Protein 7RD7 (pdb70)

B-factor: mean 58.17, std 23.14, range [22.46, 115.69]

Solvent-accessible surface area: 39918 Å² total; per-residue (Å²): 149,11,99,6,88,3,75,56,54,68,81,19,57,201,64,182,60,39,49,8,81,90,96,38,20,82,24,71,105,116,57,38,72,73,58,0,69,159,27,24,37,111,37,59,10,1,74,26,6,34,81,4,8,107,15,8,84,81,123,53,21,106,18,28,105,96,80,20,14,70,88,23,22,50,96,2,58,88,18,9,55,48,27,18,37,98,16,8,97,69,39,121,133,73,10,121,94,47,5,71,97,110,10,66,1,30,60,111,122,160,44,1,29,6,98,48,2,44,1,0,9,10,0,68,3,77,86,50,67,49,0,9,1,1,0,0,0,6,34,3,43,49,125,72,2,36,1,17,0,54,4,10,5,4,12,3,6,16,40,54,52,77,14,50,5,2,109,67,5,26,123,66,142,66,56,7,30,0,24,3,26,54,33,65,98,29,20,106,78,6,105,14,86,0,37,64,112,143,110,49,77,22,116,6,48,47,66,10,0,0,2,7,23,0,4,3,10,5,12,39,64,0,17,0,0,0,0,1,2,2,160,16,7,0,10,37,57,1,42,55,113,39,148,65,37,48,0,28,0,13,74,25,0,17,29,0,9,112,40,5,22,63,37,1,82,62,29,0,72,110,1,4,52,105,31,50,114,89,96,137,50,120,111,42,17,19,69,41,14,22,10,2,0,0,12,3,2,7,22,8,0,16,26,0,6,9,59,0,20,43,46,2,10,104,56,2,66,122,24,187,69,1,70,116,2,41,16,26,24,12,37,0,0,0,3,0,0,25,3,16,14,0,0,1,3,0,3,1,0,1,1,73,37,69,21,86,6,78,52,1,14,0,22,88,70,52,26,46,68,132,82,40,96,79,0,30,53,62,1,99,74,32,108,218,92,41,29,110,61,0,51,28,0,0,22,0,3,0,2,1,1,64,0,30,9,34,102,109,150,97,134,34,29,16,12,0,44,37,21,14,8,11,5,1,0,108,19,0,70,66,5,28,0,16,0,40,109,27,50,86,149,52,86,20,1,24,0,60,14,100,51,104,60,2,38,8,42,15,24,75,56,43,110,112,75,101,112,28,81,54,4,2,1,2,0,37,9,73,76,119,80,44,21,36,4,2,3,6,0,27,25,100,34,0,28,165,48,1,83,111,44,137,36,2,109,120,21,8,25,67,5,42,172,112,3,11,52,18,19,0,1,0,40,49,100,22,76,110,110,52,24,98,87,33,91,180,168,186,63,136,96,30,16,101,84,8,50,10,0,0,0,0,0,0,31,9,71,30,26,124,61,2,80,49,4,1,92,28,0,72,83,3,31,2,68,1,8,0,2,0,7,0,75,34,99,3,0,76,20,0,0,41,32,0,80,2,10,51,202,69,51,160,32,89,62,36,110,85,155,69,1,10,1,0,19,0,86,0,4,20,55,42,18,148,115,134,65,107,105,21,8,79,95,1,24,144,33,54,0,3,0,1,0,117,6,54,2,55,32,0,4,61,3,0,62,15,0,90,152,54,47,46,70,29,0,0,0,0,0,8,0,2,3,0,11,0,0,2,27,21,3,9,0,0,0,0,4,17,65,77,84,9,94,38,0,0,34,22,6,12,0,2,0,36,44,0,18,16,0,3,12,0,0,5,22,11,0,2,2,2,3,37,15,1,5,36,0,0,34,4,0,0,5,4,0,4,0,4,1,12,0,1,5,14,6,8,70,56,11,92,118,47,0,7,26,4,3,86,14,42,6,21,29,0,0,20,50,43,4,4,92,30,1,4,45,2,2,0,52,7,45,39,39,89,34,84,48,2,81,111,73,6,74,19,10,103,95,11,54,127,12,151,38,7,36,124,161,25,0,90,79,20,9,110,45,0,77,75,0,0,32,17,0,0,77,72,0,22,78,106,12,71,53,120,113,115,47,54,57,53,0,3,0,3,0,0,14,0,0,0,30,0,9,13,50,8,4,39,43,32,21,112,61,104,57,154,69,0,74,94,31,19,86,56,8,60,90,81,13,101,80,6,31,70,178,102,8,69,192,66,11,85,28,164,31,104,40,132,120,10,126,52,3,17,111,55,0,17,87,64,0,37,110,52,20,124,47,53,47,13,104,127,148,204,129,110,99,124,94

Foldseek 3Di:
DFKAWQPPCPVFQVDDADFQQAAQADDDPVCLPVVLVVVQCPFDLLVVLVVLLVVVVPVQLDLFDNCFSVVLVVVLVVLSSVVSVVLRVVLVVVRVVQQADWWAFPVVRGTGGLRSDTFNTKTFAFAQAWDRFKWFFQEAQDPQFWWWKAPCFQFNALFTAIAGHDVVRHVDPDIKMKAWDQADLDSQWTWIWIADPPGDIDTDISRGIDGHGIGIHGGGTTIIGGHHHHCSTSLNVLADDFDDFAEPVNVLLSVLVVVVLVVQLVLLLVLLVLLPVDPVCSVSSSSSLSSVLPNQQSSLLSVLLSVLLVVLQVVVQPDPVFDPKHFSASNYLQLLLFFQAEAEAPRQFWFPSDKAQAKWWFPNDIDGVPPLQVLLVLCVVPCVVVSVLSNVVLVLLQPQDQWAWDDDVDDIDIGDRGCLSVNSQVSSVVSFWHWDHDDSVFFKTWIDGPDDIWMKGWDDWDDDDPVQQKTWTWIAGDPPGWTKIKMKGQCVRCVVQEAPDDCRVVVSVVLLLQLFRKIWMWMDTDDDPLVVVVVVDDCPSVGHYTHTSTMTTMDGHTWDCQLLLVVLCVVLNYQYEYAGLYDQSSQSSSCSNSPVPPPPLVEDEDDPCVEYEYEANVLVVCCVPVQPVVVVVHVPHRYYYYYSHALVSLLSVQVSVCPVPVGFYEYEEAHSRPLSNQSSGSFHEYEDDDSGHVSNSNGSMYGHHNSVSLCSNLPSNSLSNLLSLVLSLLSVLLSLLLSLLLSLVCSVPVDHSSVQDHHPLVSCSSPPQASQLSVVSSPADQDDSVCSSVDSNVSVVPNPPVRSDPVVSVVSNVLSNQLSNLLNVLLCVVQVDDPVSSLQSSLSSSVLSSVLSLVVSVLPGNDDDPSNVVSSVVSVVCVVVCPVPVHVPHSDDDPPDPVSVVSSVVSNCSSCVVVNVVVVVVCVVDPDD

Sequence (929 aa):
EREIHPDTTPVYDRNRYVSNELSNAKYNAVTFVPTLLYEQFKFFYNLYFLVVALSQAVPALRIGYLSSYIVPLAFVLTVTMAKEAIDDIQRRRRDRESNNELYHVITRNRSIPSKDLKVGDLIKVHKGDRIPADLVLLQSSEPSGESFIKTDQLDGETDWKLRVACPLTQNLINRISITASAPEKSIHKFLGKVTYKDSTSNPLSVDNTLWANTVLASSGFCIACVVYTGRDTRQAMNTTTAKVKTGLLELEINSISKILCACVFALSILLVAFAGFHNDDWYIDILRYLILFSTIIPVSLRVNLDLAKSVYAHQIEHDKTIPETIVRTSTIPEDLGRIEYLLSDKTGTLTQNDMQLKKIHLGTVSYTSETLDIVSDYVQSLVKDMSFRVRDMILTLAICHNVTPTFEDDELTYQAASPDEIAIVKFTESVGLSLFKRDRHSISLLHEHSGKTLNYEILQVFPFNSDSKRMGIIVRDEQLDEYWFMQKGADTVMSKIVESNDWLEEETGNMAREGLRTLVIGRKKLNKKIYEQFQKEITKYLEHDLELLGLTGVEDKLQKDVKSSIELLRNAGIKIWMLTGDKVETARCVSISAKLISRGQYVHTITKVACLLIDGESLGMFLKHYEQEFFDVVVHLPTVIACRCTPQQKADVALVIRKMTGKRVCCIGDGGNDVSMIQCADVGVGIVGKEGKQASLAADFSITQFCHLTELLLWHGRNSYKRSAKLAQFVMHRGLIIAICQAVYSICSLFEPIALYQGWLMVGYATCYTMAPVFSLTLDHDIEESLTKIYPELYKELTEGKSLSYKTFFVWVLLSLFQGSVIQLFSQAFTSLLDTDFTRMVAISFTALVVNELIMVALEIYTWNKTMLVTEIATLLFYIVSVPFLGDYFDLGYMTTVNYYAGLLVILLISIFPVWTAKAIYRRLHPPS

Structure (mmCIF, N/CA/C/O backbone):
data_7RD7
#
_entry.id   7RD7
#
_cell.length_a   1.00
_cell.length_b   1.00
_cell.length_c   1.00
_cell.angle_alpha   90.00
_cell.angle_beta   90.00
_cell.angle_gamma   90.00
#
_symmetry.space_group_name_H-M   'P 1'
#
loop_
_entity.id
_entity.type
_entity.pdbx_description
1 polymer 'Probable phospholipid-transporting ATPase NEO1'
2 non-polymer 'TETRAFLUOROALUMINATE ION'
3 non-polymer 'MAGNESIUM ION'
#
loop_
_atom_site.group_PDB
_atom_site.id
_atom_site.type_symbol
_atom_site.label_atom_id
_atom_site.label_alt_id
_atom_site.label_comp_id
_atom_site.label_asym_id
_atom_site.label_entity_id
_atom_site.label_seq_id
_atom_site.pdbx_PDB_ins_code
_atom_site.Cartn_x
_atom_site.Cartn_y
_atom_site.Cartn_z
_atom_site.occupancy
_atom_site.B_iso_or_equiv
_atom_site.auth_seq_id
_atom_site.auth_comp_id
_atom_site.auth_asym_id
_atom_site.auth_atom_id
_atom_site.pdbx_PDB_model_num
ATOM 1 N N . GLU A 1 154 ? 91.906 129.440 67.649 1.00 85.53 154 GLU A N 1
ATOM 2 C CA . GLU A 1 154 ? 91.997 130.572 66.736 1.00 85.53 154 GLU A CA 1
ATOM 3 C C . GLU A 1 154 ? 92.912 131.653 67.301 1.00 85.53 154 GLU A C 1
ATOM 4 O O . GLU A 1 154 ? 92.826 131.997 68.479 1.00 85.53 154 GLU A O 1
ATOM 10 N N . ARG A 1 155 ? 93.786 132.184 66.450 1.00 78.29 155 ARG A N 1
ATOM 11 C CA . ARG A 1 155 ? 94.725 133.228 66.853 1.00 78.29 155 ARG A CA 1
ATOM 12 C C . ARG A 1 155 ? 95.195 133.940 65.596 1.00 78.29 155 ARG A C 1
ATOM 13 O O . ARG A 1 155 ? 95.834 133.317 64.743 1.00 78.29 155 ARG A O 1
ATOM 21 N N . GLU A 1 156 ? 94.878 135.228 65.477 1.00 85.82 156 GLU A N 1
ATOM 22 C CA . GLU A 1 156 ? 95.179 136.019 64.288 1.00 85.82 156 GLU A CA 1
ATOM 23 C C . GLU A 1 156 ? 96.336 136.961 64.592 1.00 85.82 156 GLU A C 1
ATOM 24 O O . GLU A 1 156 ? 96.316 137.669 65.605 1.00 85.82 156 GLU A O 1
ATOM 30 N N . ILE A 1 157 ? 97.333 136.973 63.711 1.00 84.34 157 ILE A N 1
ATOM 31 C CA . ILE A 1 157 ? 98.591 137.672 63.930 1.00 84.34 157 ILE A CA 1
ATOM 32 C C . ILE A 1 157 ? 98.917 138.492 62.689 1.00 84.34 157 ILE A C 1
ATOM 33 O O . ILE A 1 157 ? 99.020 137.938 61.585 1.00 84.34 157 ILE A O 1
ATOM 38 N N . HIS A 1 158 ? 99.071 139.804 62.870 1.00 90.25 158 HIS A N 1
ATOM 39 C CA . HIS A 1 158 ? 99.636 140.671 61.844 1.00 90.25 158 HIS A CA 1
ATOM 40 C C . HIS A 1 158 ? 101.041 141.081 62.264 1.00 90.25 158 HIS A C 1
ATOM 41 O O . HIS A 1 158 ? 101.205 141.645 63.354 1.00 90.25 158 HIS A O 1
ATOM 48 N N . PRO A 1 159 ? 102.070 140.794 61.465 1.00 87.83 159 PRO A N 1
ATOM 49 C CA . PRO A 1 159 ? 103.442 141.109 61.882 1.00 87.83 159 PRO A CA 1
ATOM 50 C C . PRO A 1 159 ? 103.715 142.579 62.160 1.00 87.83 159 PRO A C 1
ATOM 51 O O . PRO A 1 159 ? 104.638 142.879 62.925 1.00 87.83 159 PRO A O 1
ATOM 55 N N . ASP A 1 160 ? 102.957 143.504 61.567 1.00 92.53 160 ASP A N 1
ATOM 56 C CA . ASP A 1 160 ? 103.280 144.921 61.658 1.00 92.53 160 ASP A CA 1
ATOM 57 C C . ASP A 1 160 ? 102.536 145.669 62.755 1.00 92.53 160 ASP A C 1
ATOM 58 O O . ASP A 1 160 ? 103.084 146.635 63.295 1.00 92.53 160 ASP A O 1
ATOM 63 N N . THR A 1 161 ? 101.321 145.252 63.105 1.00 90.37 161 THR A N 1
ATOM 64 C CA . THR A 1 161 ? 100.506 145.969 64.085 1.00 90.37 161 THR A CA 1
ATOM 65 C C . THR A 1 161 ? 101.067 145.712 65.481 1.00 90.37 161 THR A C 1
ATOM 66 O O . THR A 1 161 ? 100.565 144.890 66.248 1.00 90.37 161 THR A O 1
ATOM 70 N N . THR A 1 162 ? 102.130 146.450 65.810 1.00 89.65 162 THR A N 1
ATOM 71 C CA . THR A 1 162 ? 102.827 146.263 67.084 1.00 89.65 162 THR A CA 1
ATOM 72 C C . THR A 1 162 ? 101.969 146.519 68.324 1.00 89.65 162 THR A C 1
ATOM 73 O O . THR A 1 162 ? 102.009 145.683 69.245 1.00 89.65 162 THR A O 1
ATOM 77 N N . PRO A 1 163 ? 101.204 147.622 68.441 1.00 86.32 163 PRO A N 1
ATOM 78 C CA . PRO A 1 163 ? 100.503 147.870 69.719 1.00 86.32 163 PRO A CA 1
ATOM 79 C C . PRO A 1 163 ? 99.504 146.796 70.122 1.00 86.32 163 PRO A C 1
ATOM 80 O O . PRO A 1 163 ? 99.400 146.479 71.316 1.00 86.32 163 PRO A O 1
ATOM 84 N N . VAL A 1 164 ? 98.787 146.207 69.159 1.00 85.79 164 VAL A N 1
ATOM 85 C CA . VAL A 1 164 ? 97.643 145.357 69.493 1.00 85.79 164 VAL A CA 1
ATOM 86 C C . VAL A 1 164 ? 98.096 144.085 70.205 1.00 85.79 164 VAL A C 1
ATOM 87 O O . VAL A 1 164 ? 97.399 143.576 71.091 1.00 85.79 164 VAL A O 1
ATOM 91 N N . TYR A 1 165 ? 99.269 143.556 69.850 1.00 82.14 165 TYR A N 1
ATOM 92 C CA . TYR A 1 165 ? 99.775 142.417 70.605 1.00 82.14 165 TYR A CA 1
ATOM 93 C C . TYR A 1 165 ? 100.733 142.833 71.712 1.00 82.14 165 TYR A C 1
ATOM 94 O O . TYR A 1 165 ? 100.828 142.135 72.728 1.00 82.14 165 TYR A O 1
ATOM 103 N N . ASP A 1 166 ? 101.454 143.944 71.545 1.00 81.44 166 ASP A N 1
ATOM 104 C CA . ASP A 1 166 ? 102.449 144.310 72.547 1.00 81.44 166 ASP A CA 1
ATOM 105 C C . ASP A 1 166 ? 101.785 144.746 73.847 1.00 81.44 166 ASP A C 1
ATOM 106 O O . ASP A 1 166 ? 102.227 144.365 74.937 1.00 81.44 166 ASP A O 1
ATOM 111 N N . ARG A 1 167 ? 100.715 145.538 73.754 1.00 86.78 167 ARG A N 1
ATOM 112 C CA . ARG A 1 167 ? 100.084 146.052 74.966 1.00 86.78 167 ARG A CA 1
ATOM 113 C C . ARG A 1 167 ? 99.275 144.977 75.681 1.00 86.78 167 ARG A C 1
ATOM 114 O O . ARG A 1 167 ? 99.322 144.877 76.913 1.00 86.78 167 ARG A O 1
ATOM 122 N N . ASN A 1 168 ? 98.536 144.163 74.935 1.00 84.94 168 ASN A N 1
ATOM 123 C CA . ASN A 1 168 ? 97.616 143.212 75.548 1.00 84.94 168 ASN A CA 1
ATOM 124 C C . ASN A 1 168 ? 97.340 142.082 74.557 1.00 84.94 168 ASN A C 1
ATOM 125 O O . ASN A 1 168 ? 98.095 141.885 73.599 1.00 84.94 168 ASN A O 1
ATOM 127 N N . ARG A 1 169 ? 96.277 141.323 74.823 1.00 80.62 169 ARG A N 1
ATOM 128 C CA . ARG A 1 169 ? 95.665 140.265 74.026 1.00 80.62 169 ARG A CA 1
ATOM 129 C C . ARG A 1 169 ? 96.463 138.958 74.059 1.00 80.62 169 ARG A C 1
ATOM 130 O O . ARG A 1 169 ? 95.906 137.917 73.710 1.00 80.62 169 ARG A O 1
ATOM 138 N N . TYR A 1 170 ? 97.696 138.941 74.562 1.00 78.08 170 TYR A N 1
ATOM 139 C CA . TYR A 1 170 ? 98.466 137.703 74.534 1.00 78.08 170 TYR A CA 1
ATOM 140 C C . TYR A 1 170 ? 99.456 137.688 75.687 1.00 78.08 170 TYR A C 1
ATOM 141 O O . TYR A 1 170 ? 99.822 138.730 76.236 1.00 78.08 170 TYR A O 1
ATOM 150 N N . VAL A 1 171 ? 99.886 136.475 76.039 1.00 75.16 171 VAL A N 1
ATOM 151 C CA . VAL A 1 171 ? 100.793 136.284 77.162 1.00 75.16 171 VAL A CA 1
ATOM 152 C C . VAL A 1 171 ? 102.188 136.785 76.799 1.00 75.16 171 VAL A C 1
ATOM 153 O O . VAL A 1 171 ? 102.647 136.674 75.658 1.00 75.16 171 VAL A O 1
ATOM 157 N N . SER A 1 172 ? 102.863 137.364 77.785 1.00 73.04 172 SER A N 1
ATOM 158 C CA . SER A 1 172 ? 104.249 137.771 77.626 1.00 73.04 172 SER A CA 1
ATOM 159 C C . SER A 1 172 ? 105.154 136.548 77.619 1.00 73.04 172 SER A C 1
ATOM 160 O O . SER A 1 172 ? 104.804 135.490 78.146 1.00 73.04 172 SER A O 1
ATOM 163 N N . ASN A 1 173 ? 106.333 136.706 77.025 1.00 72.09 173 ASN A N 1
ATOM 164 C CA . ASN A 1 173 ? 107.305 135.623 76.930 1.00 72.09 173 ASN A CA 1
ATOM 165 C C . ASN A 1 173 ? 108.046 135.370 78.234 1.00 72.09 173 ASN A C 1
ATOM 166 O O . ASN A 1 173 ? 108.928 134.505 78.269 1.00 72.09 173 ASN A O 1
ATOM 171 N N . GLU A 1 174 ? 107.725 136.099 79.297 1.00 73.74 174 GLU A N 1
ATOM 172 C CA . GLU A 1 174 ? 108.382 135.908 80.580 1.00 73.74 174 GLU A CA 1
ATOM 173 C C . GLU A 1 174 ? 107.905 134.608 81.210 1.00 73.74 174 GLU A C 1
ATOM 174 O O . GLU A 1 174 ? 106.709 134.430 81.457 1.00 73.74 174 GLU A O 1
ATOM 180 N N . LEU A 1 175 ? 108.844 133.703 81.458 1.00 70.53 175 LEU A N 1
ATOM 181 C CA . LEU A 1 175 ? 108.575 132.444 82.134 1.00 70.53 175 LEU A CA 1
ATOM 182 C C . LEU A 1 175 ? 108.920 132.613 83.604 1.00 70.53 175 LEU A C 1
ATOM 183 O O . LEU A 1 175 ? 109.830 133.376 83.944 1.00 70.53 175 LEU A O 1
ATOM 188 N N . SER A 1 176 ? 108.177 131.934 84.472 1.00 62.40 176 SER A N 1
ATOM 189 C CA . SER A 1 176 ? 108.352 132.054 85.913 1.00 62.40 176 SER A CA 1
ATOM 190 C C . SER A 1 176 ? 108.592 130.683 86.527 1.00 62.40 176 SER A C 1
ATOM 191 O O . SER A 1 176 ? 107.809 129.753 86.310 1.00 62.40 176 SER A O 1
ATOM 194 N N . ASN A 1 177 ? 109.677 130.565 87.291 1.00 57.23 177 ASN A N 1
ATOM 195 C CA . ASN A 1 177 ? 109.930 129.377 88.093 1.00 57.23 177 ASN A CA 1
ATOM 196 C C . ASN A 1 177 ? 109.601 129.574 89.565 1.00 57.23 177 ASN A C 1
ATOM 197 O O . ASN A 1 177 ? 109.443 128.583 90.286 1.00 57.23 177 ASN A O 1
ATOM 202 N N . ALA A 1 178 ? 109.496 130.820 90.021 1.00 58.86 178 ALA A N 1
ATOM 203 C CA . ALA A 1 178 ? 109.202 131.098 91.418 1.00 58.86 178 ALA A CA 1
ATOM 204 C C . ALA A 1 178 ? 107.776 130.691 91.766 1.00 58.86 178 ALA A C 1
ATOM 205 O O . ALA A 1 178 ? 106.861 130.773 90.942 1.00 58.86 178 ALA A O 1
ATOM 207 N N . LYS A 1 179 ? 107.595 130.249 93.008 1.00 58.80 179 LYS A N 1
ATOM 208 C CA . LYS A 1 179 ? 106.314 129.745 93.486 1.00 58.80 179 LYS A CA 1
ATOM 209 C C . LYS A 1 179 ? 105.459 130.812 94.152 1.00 58.80 179 LYS A C 1
ATOM 210 O O . LYS A 1 179 ? 104.261 130.904 93.866 1.00 58.80 179 LYS A O 1
ATOM 216 N N . TYR A 1 180 ? 106.040 131.622 95.030 1.00 60.63 180 TYR A N 1
ATOM 217 C CA . TYR A 1 180 ? 105.292 132.590 95.814 1.00 60.63 180 TYR A CA 1
ATOM 218 C C . TYR A 1 180 ? 105.580 134.006 95.333 1.00 60.63 180 TYR A C 1
ATOM 219 O O . TYR A 1 180 ? 106.735 134.390 95.130 1.00 60.63 180 TYR A O 1
ATOM 228 N N . ASN A 1 181 ? 104.511 134.784 95.161 1.00 62.29 181 ASN A N 1
ATOM 229 C CA . ASN A 1 181 ? 104.641 136.199 94.835 1.00 62.29 181 ASN A CA 1
ATOM 230 C C . ASN A 1 181 ? 104.529 137.021 96.110 1.00 62.29 181 ASN A C 1
ATOM 231 O O . ASN A 1 181 ? 104.381 136.458 97.196 1.00 62.29 181 ASN A O 1
ATOM 236 N N . ALA A 1 182 ? 104.591 138.348 95.993 1.00 62.35 182 ALA A N 1
ATOM 237 C CA . ALA A 1 182 ? 104.569 139.193 97.185 1.00 62.35 182 ALA A CA 1
ATOM 238 C C . ALA A 1 182 ? 103.205 139.175 97.864 1.00 62.35 182 ALA A C 1
ATOM 239 O O . ALA A 1 182 ? 103.120 139.235 99.096 1.00 62.35 182 ALA A O 1
ATOM 241 N N . VAL A 1 183 ? 102.127 139.099 97.080 1.00 62.60 183 VAL A N 1
ATOM 242 C CA . VAL A 1 183 ? 100.785 139.192 97.648 1.00 62.60 183 VAL A CA 1
ATOM 243 C C . VAL A 1 183 ? 100.446 137.947 98.463 1.00 62.60 183 VAL A C 1
ATOM 244 O O . VAL A 1 183 ? 99.804 138.037 99.516 1.00 62.60 183 VAL A O 1
ATOM 248 N N . THR A 1 184 ? 100.880 136.772 98.010 1.00 60.98 184 THR A N 1
ATOM 249 C CA . THR A 1 184 ? 100.533 135.506 98.649 1.00 60.98 184 THR A CA 1
ATOM 250 C C . THR A 1 184 ? 101.790 134.743 99.045 1.00 60.98 184 THR A C 1
ATOM 251 O O . THR A 1 184 ? 101.917 133.538 98.820 1.00 60.98 184 THR A O 1
ATOM 255 N N . PHE A 1 185 ? 102.746 135.447 99.648 1.00 56.35 185 PHE A N 1
ATOM 256 C CA . PHE A 1 185 ? 103.917 134.781 100.201 1.00 56.35 185 PHE A CA 1
ATOM 257 C C . PHE A 1 185 ? 103.670 134.318 101.630 1.00 56.35 185 PHE A C 1
ATOM 258 O O . PHE A 1 185 ? 104.102 133.228 102.012 1.00 56.35 185 PHE A O 1
ATOM 266 N N . VAL A 1 186 ? 102.991 135.131 102.433 1.00 54.82 186 VAL A N 1
ATOM 267 C CA . VAL A 1 186 ? 102.732 134.754 103.821 1.00 54.82 186 VAL A CA 1
ATOM 268 C C . VAL A 1 186 ? 101.548 133.790 103.953 1.00 54.82 186 VAL A C 1
ATOM 269 O O . VAL A 1 186 ? 101.684 132.811 104.705 1.00 54.82 186 VAL A O 1
ATOM 273 N N . PRO A 1 187 ? 100.399 133.948 103.259 1.00 54.58 187 PRO A N 1
ATOM 274 C CA . PRO A 1 187 ? 99.289 133.027 103.554 1.00 54.58 187 PRO A CA 1
ATOM 275 C C . PRO A 1 187 ? 99.557 131.616 103.072 1.00 54.58 187 PRO A C 1
ATOM 276 O O . PRO A 1 187 ? 99.291 130.656 103.799 1.00 54.58 187 PRO A O 1
ATOM 280 N N . THR A 1 188 ? 100.087 131.470 101.856 1.00 54.87 188 THR A N 1
ATOM 281 C CA . THR A 1 188 ? 100.343 130.144 101.302 1.00 54.87 188 THR A CA 1
ATOM 282 C C . THR A 1 188 ? 101.389 129.398 102.120 1.00 54.87 188 THR A C 1
ATOM 283 O O . THR A 1 188 ? 101.211 128.219 102.448 1.00 54.87 188 THR A O 1
ATOM 287 N N . LEU A 1 189 ? 102.486 130.076 102.465 1.00 51.68 189 LEU A N 1
ATOM 288 C CA . LEU A 1 189 ? 103.544 129.433 103.236 1.00 51.68 189 LEU A CA 1
ATOM 289 C C . LEU A 1 189 ? 103.075 129.082 104.643 1.00 51.68 189 LEU A C 1
ATOM 290 O O . LEU A 1 189 ? 103.356 127.984 105.139 1.00 51.68 189 LEU A O 1
ATOM 295 N N . LEU A 1 190 ? 102.350 129.995 105.300 1.00 50.17 190 LEU A N 1
ATOM 296 C CA . LEU A 1 190 ? 101.833 129.696 106.633 1.00 50.17 190 LEU A CA 1
ATOM 297 C C . LEU A 1 190 ? 100.837 128.543 106.592 1.00 50.17 190 LEU A C 1
ATOM 298 O O . LEU A 1 190 ? 100.840 127.675 107.472 1.00 50.17 190 LEU A O 1
ATOM 303 N N . TYR A 1 191 ? 99.978 128.515 105.570 1.00 51.10 191 TYR A N 1
ATOM 304 C CA . TYR A 1 191 ? 98.976 127.462 105.474 1.00 51.10 191 TYR A CA 1
ATOM 305 C C . TYR A 1 191 ? 99.607 126.106 105.205 1.00 51.10 191 TYR A C 1
ATOM 306 O O . TYR A 1 191 ? 99.274 125.131 105.884 1.00 51.10 191 TYR A O 1
ATOM 315 N N . GLU A 1 192 ? 100.528 126.015 104.248 1.00 50.63 192 GLU A N 1
ATOM 316 C CA . GLU A 1 192 ? 101.126 124.722 103.948 1.00 50.63 192 GLU A CA 1
ATOM 317 C C . GLU A 1 192 ? 102.195 124.338 104.957 1.00 50.63 192 GLU A C 1
ATOM 318 O O . GLU A 1 192 ? 102.680 123.204 104.925 1.00 50.63 192 GLU A O 1
ATOM 324 N N . GLN A 1 193 ? 102.574 125.251 105.850 1.00 45.59 193 GLN A N 1
ATOM 325 C CA . GLN A 1 193 ? 103.498 124.913 106.918 1.00 45.59 193 GLN A CA 1
ATOM 326 C C . GLN A 1 193 ? 102.789 124.469 108.193 1.00 45.59 193 GLN A C 1
ATOM 327 O O . GLN A 1 193 ? 103.328 123.631 108.926 1.00 45.59 193 GLN A O 1
ATOM 333 N N . PHE A 1 194 ? 101.586 124.978 108.457 1.00 43.20 194 PHE A N 1
ATOM 334 C CA . PHE A 1 194 ? 100.798 124.602 109.626 1.00 43.20 194 PHE A CA 1
ATOM 335 C C . PHE A 1 194 ? 99.629 123.695 109.253 1.00 43.20 194 PHE A C 1
ATOM 336 O O . PHE A 1 194 ? 98.555 123.760 109.853 1.00 43.20 194 PHE A O 1
ATOM 344 N N . LYS A 1 195 ? 99.821 122.849 108.241 1.00 43.78 195 LYS A N 1
ATOM 345 C CA . LYS A 1 195 ? 98.905 121.742 108.003 1.00 43.78 195 LYS A CA 1
ATOM 346 C C . LYS A 1 195 ? 99.288 120.521 108.824 1.00 43.78 195 LYS A C 1
ATOM 347 O O . LYS A 1 195 ? 98.413 119.803 109.317 1.00 43.78 195 LYS A O 1
ATOM 353 N N . PHE A 1 196 ? 100.584 120.279 108.978 1.00 35.71 196 PHE A N 1
ATOM 354 C CA . PHE A 1 196 ? 101.053 119.094 109.669 1.00 35.71 196 PHE A CA 1
ATOM 355 C C . PHE A 1 196 ? 100.917 119.273 111.177 1.00 35.71 196 PHE A C 1
ATOM 356 O O . PHE A 1 196 ? 100.710 120.376 111.686 1.00 35.71 196 PHE A O 1
ATOM 364 N N . PHE A 1 197 ? 101.020 118.159 111.896 1.00 30.06 197 PHE A N 1
ATOM 365 C CA . PHE A 1 197 ? 100.815 118.190 113.335 1.00 30.06 197 PHE A CA 1
ATOM 366 C C . PHE A 1 197 ? 102.007 118.746 114.100 1.00 30.06 197 PHE A C 1
ATOM 367 O O . PHE A 1 197 ? 101.805 119.435 115.104 1.00 30.06 197 PHE A O 1
ATOM 375 N N . TYR A 1 198 ? 103.240 118.486 113.667 1.00 31.82 198 TYR A N 1
ATOM 376 C CA . TYR A 1 198 ? 104.352 118.818 114.548 1.00 31.82 198 TYR A CA 1
ATOM 377 C C . TYR A 1 198 ? 104.689 120.303 114.503 1.00 31.82 198 TYR A C 1
ATOM 378 O O . TYR A 1 198 ? 105.504 120.761 115.309 1.00 31.82 198 TYR A O 1
ATOM 387 N N . ASN A 1 199 ? 104.101 121.051 113.566 1.00 33.29 199 ASN A N 1
ATOM 388 C CA . ASN A 1 199 ? 104.161 122.509 113.524 1.00 33.29 199 ASN A CA 1
ATOM 389 C C . ASN A 1 199 ? 102.998 123.150 114.265 1.00 33.29 199 ASN A C 1
ATOM 390 O O . ASN A 1 199 ? 103.198 124.023 115.125 1.00 33.29 199 ASN A O 1
ATOM 395 N N . LEU A 1 200 ? 101.779 122.715 113.937 1.00 30.62 200 LEU A N 1
ATOM 396 C CA . LEU A 1 200 ? 100.587 123.195 114.617 1.00 30.62 200 LEU A CA 1
ATOM 397 C C . LEU A 1 200 ? 100.665 122.947 116.110 1.00 30.62 200 LEU A C 1
ATOM 398 O O . LEU A 1 200 ? 100.083 123.700 116.896 1.00 30.62 200 LEU A O 1
ATOM 403 N N . TYR A 1 201 ? 101.415 121.928 116.527 1.00 32.57 201 TYR A N 1
ATOM 404 C CA . TYR A 1 201 ? 101.477 121.604 117.943 1.00 32.57 201 TYR A CA 1
ATOM 405 C C . TYR A 1 201 ? 102.237 122.663 118.734 1.00 32.57 201 TYR A C 1
ATOM 406 O O . TYR A 1 201 ? 101.740 123.153 119.755 1.00 32.57 201 TYR A O 1
ATOM 415 N N . PHE A 1 202 ? 103.435 123.057 118.284 1.00 31.60 202 PHE A N 1
ATOM 416 C CA . PHE A 1 202 ? 104.088 124.104 119.062 1.00 31.60 202 PHE A CA 1
ATOM 417 C C . PHE A 1 202 ? 103.475 125.467 118.780 1.00 31.60 202 PHE A C 1
ATOM 418 O O . PHE A 1 202 ? 103.609 126.369 119.611 1.00 31.60 202 PHE A O 1
ATOM 426 N N . LEU A 1 203 ? 102.782 125.636 117.648 1.00 32.50 203 LEU A N 1
ATOM 427 C CA . LEU A 1 203 ? 102.007 126.860 117.472 1.00 32.50 203 LEU A CA 1
ATOM 428 C C . LEU A 1 203 ? 100.920 126.976 118.535 1.00 32.50 203 LEU A C 1
ATOM 429 O O . LEU A 1 203 ? 100.736 128.044 119.129 1.00 32.50 203 LEU A O 1
ATOM 434 N N . VAL A 1 204 ? 100.206 125.880 118.807 1.00 31.47 204 VAL A N 1
ATOM 435 C CA . VAL A 1 204 ? 99.192 125.888 119.857 1.00 31.47 204 VAL A CA 1
ATOM 436 C C . VAL A 1 204 ? 99.836 126.027 121.233 1.00 31.47 204 VAL A C 1
ATOM 437 O O . VAL A 1 204 ? 99.294 126.708 122.113 1.00 31.47 204 VAL A O 1
ATOM 441 N N . VAL A 1 205 ? 101.007 125.418 121.434 1.00 32.37 205 VAL A N 1
ATOM 442 C CA . VAL A 1 205 ? 101.718 125.555 122.705 1.00 32.37 205 VAL A CA 1
ATOM 443 C C . VAL A 1 205 ? 102.057 127.018 122.974 1.00 32.37 205 VAL A C 1
ATOM 444 O O . VAL A 1 205 ? 101.845 127.530 124.080 1.00 32.37 205 VAL A O 1
ATOM 448 N N . ALA A 1 206 ? 102.570 127.717 121.958 1.00 33.57 206 ALA A N 1
ATOM 449 C CA . ALA A 1 206 ? 102.884 129.135 122.107 1.00 33.57 206 ALA A CA 1
ATOM 450 C C . ALA A 1 206 ? 101.625 129.974 122.285 1.00 33.57 206 ALA A C 1
ATOM 451 O O . ALA A 1 206 ? 101.604 130.902 123.100 1.00 33.57 206 ALA A O 1
ATOM 453 N N . LEU A 1 207 ? 100.565 129.670 121.531 1.00 36.97 207 LEU A N 1
ATOM 454 C CA . LEU A 1 207 ? 99.333 130.444 121.631 1.00 36.97 207 LEU A CA 1
ATOM 455 C C . LEU A 1 207 ? 98.593 130.197 122.939 1.00 36.97 207 LEU A C 1
ATOM 456 O O . LEU A 1 207 ? 97.682 130.960 123.275 1.00 36.97 207 LEU A O 1
ATOM 461 N N . SER A 1 208 ? 98.950 129.137 123.667 1.00 38.93 208 SER A N 1
ATOM 462 C CA . SER A 1 208 ? 98.303 128.852 124.944 1.00 38.93 208 SER A CA 1
ATOM 463 C C . SER A 1 208 ? 98.550 129.965 125.955 1.00 38.93 208 SER A C 1
ATOM 464 O O . SER A 1 208 ? 97.656 130.322 126.731 1.00 38.93 208 SER A O 1
ATOM 467 N N . GLN A 1 209 ? 99.758 130.531 125.959 1.00 40.70 209 GLN A N 1
ATOM 468 C CA . GLN A 1 209 ? 100.118 131.543 126.946 1.00 40.70 209 GLN A CA 1
ATOM 469 C C . GLN A 1 209 ? 99.407 132.874 126.738 1.00 40.70 209 GLN A C 1
ATOM 470 O O . GLN A 1 209 ? 99.541 133.761 127.587 1.00 40.70 209 GLN A O 1
ATOM 476 N N . ALA A 1 210 ? 98.679 133.044 125.632 1.00 42.27 210 ALA A N 1
ATOM 477 C CA . ALA A 1 210 ? 97.830 134.221 125.482 1.00 42.27 210 ALA A CA 1
ATOM 478 C C . ALA A 1 210 ? 96.749 134.251 126.555 1.00 42.27 210 ALA A C 1
ATOM 479 O O . ALA A 1 210 ? 96.429 135.316 127.097 1.00 42.27 210 ALA A O 1
ATOM 481 N N . VAL A 1 211 ? 96.174 133.098 126.869 1.00 41.11 211 VAL A N 1
ATOM 482 C CA . VAL A 1 211 ? 95.233 133.002 127.991 1.00 41.11 211 VAL A CA 1
ATOM 483 C C . VAL A 1 211 ? 96.005 133.149 129.297 1.00 41.11 211 VAL A C 1
ATOM 484 O O . VAL A 1 211 ? 96.996 132.427 129.510 1.00 41.11 211 VAL A O 1
ATOM 488 N N . PRO A 1 212 ? 95.606 134.065 130.202 1.00 44.71 212 PRO A N 1
ATOM 489 C CA . PRO A 1 212 ? 96.378 134.329 131.422 1.00 44.71 212 PRO A CA 1
ATOM 490 C C . PRO A 1 212 ? 96.092 133.342 132.552 1.00 44.71 212 PRO A C 1
ATOM 491 O O . PRO A 1 212 ? 95.930 133.726 133.715 1.00 44.71 212 PRO A O 1
ATOM 495 N N . ALA A 1 213 ? 96.023 132.060 132.215 1.00 40.39 213 ALA A N 1
ATOM 496 C CA . ALA A 1 213 ? 95.920 130.996 133.209 1.00 40.39 213 ALA A CA 1
ATOM 497 C C . ALA A 1 213 ? 96.866 129.832 132.961 1.00 40.39 213 ALA A C 1
ATOM 498 O O . ALA A 1 213 ? 97.165 129.096 133.907 1.00 40.39 213 ALA A O 1
ATOM 500 N N . LEU A 1 214 ? 97.355 129.641 131.738 1.00 40.54 214 LEU A N 1
ATOM 501 C CA . LEU A 1 214 ? 98.236 128.539 131.382 1.00 40.54 214 LEU A CA 1
ATOM 502 C C . LEU A 1 214 ? 99.702 128.946 131.370 1.00 40.54 214 LEU A C 1
ATOM 503 O O . LEU A 1 214 ? 100.526 128.238 130.784 1.00 40.54 214 LEU A O 1
ATOM 508 N N . ARG A 1 215 ? 100.043 130.071 131.995 1.00 44.17 215 ARG A N 1
ATOM 509 C CA . ARG A 1 215 ? 101.411 130.578 131.979 1.00 44.17 215 ARG A CA 1
ATOM 510 C C . ARG A 1 215 ? 102.309 129.652 132.787 1.00 44.17 215 ARG A C 1
ATOM 511 O O . ARG A 1 215 ? 102.096 129.458 133.987 1.00 44.17 215 ARG A O 1
ATOM 519 N N . ILE A 1 216 ? 103.314 129.079 132.130 1.00 41.15 216 ILE A N 1
ATOM 520 C CA . ILE A 1 216 ? 104.230 128.155 132.785 1.00 41.15 216 ILE A CA 1
ATOM 521 C C . ILE A 1 216 ? 105.521 128.839 133.220 1.00 41.15 216 ILE A C 1
ATOM 522 O O . ILE A 1 216 ? 106.064 128.496 134.282 1.00 41.15 216 ILE A O 1
ATOM 527 N N . GLY A 1 217 ? 106.006 129.814 132.462 1.00 40.48 217 GLY A N 1
ATOM 528 C CA . GLY A 1 217 ? 107.252 130.470 132.788 1.00 40.48 217 GLY A CA 1
ATOM 529 C C . GLY A 1 217 ? 107.452 131.751 132.011 1.00 40.48 217 GLY A C 1
ATOM 530 O O . GLY A 1 217 ? 106.514 132.536 131.841 1.00 40.48 217 GLY A O 1
ATOM 531 N N . TYR A 1 218 ? 108.676 131.970 131.541 1.00 39.77 218 TYR A N 1
ATOM 532 C CA . TYR A 1 218 ? 109.003 133.195 130.828 1.00 39.77 218 TYR A CA 1
ATOM 533 C C . TYR A 1 218 ? 108.232 133.290 129.518 1.00 39.77 218 TYR A C 1
ATOM 534 O O . TYR A 1 218 ? 108.117 132.316 128.771 1.00 39.77 218 TYR A O 1
ATOM 543 N N . LEU A 1 219 ? 107.695 134.481 129.245 1.00 41.61 219 LEU A N 1
ATOM 544 C CA . LEU A 1 219 ? 107.141 134.767 127.929 1.00 41.61 219 LEU A CA 1
ATOM 545 C C . LEU A 1 219 ? 108.233 134.871 126.875 1.00 41.61 219 LEU A C 1
ATOM 546 O O . LEU A 1 219 ? 107.941 134.771 125.680 1.00 41.61 219 LEU A O 1
ATOM 551 N N . SER A 1 220 ? 109.480 135.070 127.294 1.00 42.83 220 SER A N 1
ATOM 552 C CA . SER A 1 220 ? 110.640 135.074 126.415 1.00 42.83 220 SER A CA 1
ATOM 553 C C . SER A 1 220 ? 111.142 133.677 126.096 1.00 42.83 220 SER A C 1
ATOM 554 O O . SER A 1 220 ? 112.293 133.532 125.673 1.00 42.83 220 SER A O 1
ATOM 557 N N . SER A 1 221 ? 110.322 132.648 126.310 1.00 41.43 221 SER A N 1
ATOM 558 C CA . SER A 1 221 ? 110.723 131.273 126.064 1.00 41.43 221 SER A CA 1
ATOM 559 C C . SER A 1 221 ? 109.814 130.522 125.109 1.00 41.43 221 SER A C 1
ATOM 560 O O . SER A 1 221 ? 110.263 129.538 124.515 1.00 41.43 221 SER A O 1
ATOM 563 N N . TYR A 1 222 ? 108.554 130.927 124.964 1.00 41.56 222 TYR A N 1
ATOM 564 C CA . TYR A 1 222 ? 107.628 130.244 124.073 1.00 41.56 222 TYR A CA 1
ATOM 565 C C . TYR A 1 222 ? 107.251 131.081 122.862 1.00 41.56 222 TYR A C 1
ATOM 566 O O . TYR A 1 222 ? 106.551 130.579 121.978 1.00 41.56 222 TYR A O 1
ATOM 575 N N . ILE A 1 223 ? 107.687 132.337 122.793 1.00 39.12 223 ILE A N 1
ATOM 576 C CA . ILE A 1 223 ? 107.291 133.229 121.708 1.00 39.12 223 ILE A CA 1
ATOM 577 C C . ILE A 1 223 ? 108.507 133.615 120.873 1.00 39.12 223 ILE A C 1
ATOM 578 O O . ILE A 1 223 ? 108.398 133.808 119.657 1.00 39.12 223 ILE A O 1
ATOM 583 N N . VAL A 1 224 ? 109.681 133.681 121.492 1.00 38.92 224 VAL A N 1
ATOM 584 C CA . VAL A 1 224 ? 110.886 133.943 120.706 1.00 38.92 224 VAL A CA 1
ATOM 585 C C . VAL A 1 224 ? 111.304 132.731 119.865 1.00 38.92 224 VAL A C 1
ATOM 586 O O . VAL A 1 224 ? 111.808 132.947 118.753 1.00 38.92 224 VAL A O 1
ATOM 590 N N . PRO A 1 225 ? 111.111 131.457 120.266 1.00 37.68 225 PRO A N 1
ATOM 591 C CA . PRO A 1 225 ? 111.423 130.391 119.302 1.00 37.68 225 PRO A CA 1
ATOM 592 C C . PRO A 1 225 ? 110.370 130.248 118.220 1.00 37.68 225 PRO A C 1
ATOM 593 O O . PRO A 1 225 ? 110.697 129.801 117.116 1.00 37.68 225 PRO A O 1
ATOM 597 N N . LEU A 1 226 ? 109.118 130.614 118.499 1.00 36.48 226 LEU A N 1
ATOM 598 C CA . LEU A 1 226 ? 108.119 130.690 117.439 1.00 36.48 226 LEU A CA 1
ATOM 599 C C . LEU A 1 226 ? 108.514 131.734 116.403 1.00 36.48 226 LEU A C 1
ATOM 600 O O . LEU A 1 226 ? 108.462 131.483 115.191 1.00 36.48 226 LEU A O 1
ATOM 605 N N . ALA A 1 227 ? 108.938 132.912 116.866 1.00 36.78 227 ALA A N 1
ATOM 606 C CA . ALA A 1 227 ? 109.432 133.928 115.946 1.00 36.78 227 ALA A CA 1
ATOM 607 C C . ALA A 1 227 ? 110.682 133.455 115.219 1.00 36.78 227 ALA A C 1
ATOM 608 O O . ALA A 1 227 ? 110.886 133.804 114.055 1.00 36.78 227 ALA A O 1
ATOM 610 N N . PHE A 1 228 ? 111.512 132.639 115.874 1.00 36.91 228 PHE A N 1
ATOM 611 C CA . PHE A 1 228 ? 112.716 132.135 115.220 1.00 36.91 228 PHE A CA 1
ATOM 612 C C . PHE A 1 228 ? 112.382 131.141 114.111 1.00 36.91 228 PHE A C 1
ATOM 613 O O . PHE A 1 228 ? 112.984 131.192 113.031 1.00 36.91 228 PHE A O 1
ATOM 621 N N . VAL A 1 229 ? 111.438 130.222 114.351 1.00 36.91 229 VAL A N 1
ATOM 622 C CA . VAL A 1 229 ? 111.074 129.278 113.295 1.00 36.91 229 VAL A CA 1
ATOM 623 C C . VAL A 1 229 ? 110.398 130.015 112.147 1.00 36.91 229 VAL A C 1
ATOM 624 O O . VAL A 1 229 ? 110.630 129.697 110.972 1.00 36.91 229 VAL A O 1
ATOM 628 N N . LEU A 1 230 ? 109.588 131.034 112.457 1.00 38.81 230 LEU A N 1
ATOM 629 C CA . LEU A 1 230 ? 108.987 131.823 111.390 1.00 38.81 230 LEU A CA 1
ATOM 630 C C . LEU A 1 230 ? 110.052 132.559 110.586 1.00 38.81 230 LEU A C 1
ATOM 631 O O . LEU A 1 230 ? 110.018 132.550 109.354 1.00 38.81 230 LEU A O 1
ATOM 636 N N . THR A 1 231 ? 111.030 133.162 111.266 1.00 40.86 231 THR A N 1
ATOM 637 C CA . THR A 1 231 ? 112.090 133.890 110.577 1.00 40.86 231 THR A CA 1
ATOM 638 C C . THR A 1 231 ? 112.897 132.965 109.676 1.00 40.86 231 THR A C 1
ATOM 639 O O . THR A 1 231 ? 113.175 133.299 108.519 1.00 40.86 231 THR A O 1
ATOM 643 N N . VAL A 1 232 ? 113.254 131.781 110.180 1.00 39.30 232 VAL A N 1
ATOM 644 C CA . VAL A 1 232 ? 114.048 130.845 109.388 1.00 39.30 232 VAL A CA 1
ATOM 645 C C . VAL A 1 232 ? 113.260 130.350 108.180 1.00 39.30 232 VAL A C 1
ATOM 646 O O . VAL A 1 232 ? 113.802 130.256 107.072 1.00 39.30 232 VAL A O 1
ATOM 650 N N . THR A 1 233 ? 111.971 130.043 108.360 1.00 40.84 233 THR A N 1
ATOM 651 C CA . THR A 1 233 ? 111.164 129.574 107.236 1.00 40.84 233 THR A CA 1
ATOM 652 C C . THR A 1 233 ? 111.017 130.654 106.166 1.00 40.84 233 THR A C 1
ATOM 653 O O . THR A 1 233 ? 111.234 130.398 104.971 1.00 40.84 233 THR A O 1
ATOM 657 N N . MET A 1 234 ? 110.651 131.874 106.572 1.00 44.66 234 MET A N 1
ATOM 658 C CA . MET A 1 234 ? 110.517 132.942 105.588 1.00 44.66 234 MET A CA 1
ATOM 659 C C . MET A 1 234 ? 111.839 133.229 104.898 1.00 44.66 234 MET A C 1
ATOM 660 O O . MET A 1 234 ? 111.857 133.437 103.684 1.00 44.66 234 MET A O 1
ATOM 665 N N . ALA A 1 235 ? 112.952 133.198 105.634 1.00 42.69 235 ALA A N 1
ATOM 666 C CA . ALA A 1 235 ? 114.256 133.418 105.020 1.00 42.69 235 ALA A CA 1
ATOM 667 C C . ALA A 1 235 ? 114.577 132.335 103.998 1.00 42.69 235 ALA A C 1
ATOM 668 O O . ALA A 1 235 ? 115.043 132.633 102.894 1.00 42.69 235 ALA A O 1
ATOM 670 N N . LYS A 1 236 ? 114.312 131.069 104.339 1.00 39.76 236 LYS A N 1
ATOM 671 C CA . LYS A 1 236 ? 114.679 129.972 103.447 1.00 39.76 236 LYS A CA 1
ATOM 672 C C . LYS A 1 236 ? 113.880 130.011 102.151 1.00 39.76 236 LYS A C 1
ATOM 673 O O . LYS A 1 236 ? 114.456 129.987 101.058 1.00 39.76 236 LYS A O 1
ATOM 679 N N . GLU A 1 237 ? 112.548 130.091 102.242 1.00 46.05 237 GLU A N 1
ATOM 680 C CA . GLU A 1 237 ? 111.783 130.150 100.994 1.00 46.05 237 GLU A CA 1
ATOM 681 C C . GLU A 1 237 ? 111.886 131.498 100.277 1.00 46.05 237 GLU A C 1
ATOM 682 O O . GLU A 1 237 ? 111.732 131.539 99.051 1.00 46.05 237 GLU A O 1
ATOM 688 N N . ALA A 1 238 ? 112.207 132.592 100.973 1.00 47.30 238 ALA A N 1
ATOM 689 C CA . ALA A 1 238 ? 112.468 133.838 100.259 1.00 47.30 238 ALA A CA 1
ATOM 690 C C . ALA A 1 238 ? 113.761 133.753 99.459 1.00 47.30 238 ALA A C 1
ATOM 691 O O . ALA A 1 238 ? 113.813 134.193 98.303 1.00 47.30 238 ALA A O 1
ATOM 693 N N . ILE A 1 239 ? 114.813 133.183 100.056 1.00 47.47 239 ILE A N 1
ATOM 694 C CA . ILE A 1 239 ? 116.061 132.968 99.333 1.00 47.47 239 ILE A CA 1
ATOM 695 C C . ILE A 1 239 ? 115.833 132.025 98.160 1.00 47.47 239 ILE A C 1
ATOM 696 O O . ILE A 1 239 ? 116.355 132.243 97.061 1.00 47.47 239 ILE A O 1
ATOM 701 N N . ASP A 1 240 ? 115.031 130.977 98.368 1.00 49.65 240 ASP A N 1
ATOM 702 C CA . ASP A 1 240 ? 114.741 130.043 97.284 1.00 49.65 240 ASP A CA 1
ATOM 703 C C . ASP A 1 240 ? 114.015 130.730 96.134 1.00 49.65 240 ASP A C 1
ATOM 704 O O . ASP A 1 240 ? 114.356 130.517 94.966 1.00 49.65 240 ASP A O 1
ATOM 709 N N . ASP A 1 241 ? 113.028 131.577 96.441 1.00 53.05 241 ASP A N 1
ATOM 710 C CA . ASP A 1 241 ? 112.298 132.264 95.378 1.00 53.05 241 ASP A CA 1
ATOM 711 C C . ASP A 1 241 ? 113.175 133.266 94.637 1.00 53.05 241 ASP A C 1
ATOM 712 O O . ASP A 1 241 ? 113.105 133.362 93.405 1.00 53.05 241 ASP A O 1
ATOM 717 N N . ILE A 1 242 ? 113.998 134.033 95.358 1.00 52.11 242 ILE A N 1
ATOM 718 C CA . ILE A 1 242 ? 114.827 135.009 94.655 1.00 52.11 242 ILE A CA 1
ATOM 719 C C . ILE A 1 242 ? 115.914 134.312 93.842 1.00 52.11 242 ILE A C 1
ATOM 720 O O . ILE A 1 242 ? 116.279 134.784 92.759 1.00 52.11 242 ILE A O 1
ATOM 725 N N . GLN A 1 243 ? 116.425 133.170 94.315 1.00 52.66 243 GLN A N 1
ATOM 726 C CA . GLN A 1 243 ? 117.387 132.414 93.519 1.00 52.66 243 GLN A CA 1
ATOM 727 C C . GLN A 1 243 ? 116.727 131.802 92.291 1.00 52.66 243 GLN A C 1
ATOM 728 O O . GLN A 1 243 ? 117.343 131.736 91.222 1.00 52.66 243 GLN A O 1
ATOM 734 N N . ARG A 1 244 ? 115.477 131.349 92.423 1.00 53.05 244 ARG A N 1
ATOM 735 C CA . ARG A 1 244 ? 114.738 130.871 91.260 1.00 53.05 244 ARG A CA 1
ATOM 736 C C . ARG A 1 244 ? 114.558 131.981 90.236 1.00 53.05 244 ARG A C 1
ATOM 737 O O . ARG A 1 244 ? 114.747 131.764 89.033 1.00 53.05 244 ARG A O 1
ATOM 745 N N . ARG A 1 245 ? 114.209 133.183 90.700 1.00 55.65 245 ARG A N 1
ATOM 746 C CA . ARG A 1 245 ? 114.033 134.310 89.789 1.00 55.65 245 ARG A CA 1
ATOM 747 C C . ARG A 1 245 ? 115.342 134.684 89.107 1.00 55.65 245 ARG A C 1
ATOM 748 O O . ARG A 1 245 ? 115.357 134.985 87.908 1.00 55.65 245 ARG A O 1
ATOM 756 N N . ARG A 1 246 ? 116.451 134.669 89.851 1.00 58.32 246 ARG A N 1
ATOM 757 C CA . ARG A 1 246 ? 117.753 134.972 89.260 1.00 58.32 246 ARG A CA 1
ATOM 758 C C . ARG A 1 246 ? 118.137 133.940 88.205 1.00 58.32 246 ARG A C 1
ATOM 759 O O . ARG A 1 246 ? 118.549 134.295 87.091 1.00 58.32 246 ARG A O 1
ATOM 767 N N . ARG A 1 247 ? 118.003 132.652 88.542 1.00 57.25 247 ARG A N 1
ATOM 768 C CA . ARG A 1 247 ? 118.308 131.586 87.592 1.00 57.25 247 ARG A CA 1
ATOM 769 C C . ARG A 1 247 ? 117.447 131.699 86.343 1.00 57.25 247 ARG A C 1
ATOM 770 O O . ARG A 1 247 ? 117.920 131.452 85.228 1.00 57.25 247 ARG A O 1
ATOM 778 N N . ASP A 1 248 ? 116.180 132.079 86.509 1.00 63.07 248 ASP A N 1
ATOM 779 C CA . ASP A 1 248 ? 115.288 132.150 85.362 1.00 63.07 248 ASP A CA 1
ATOM 780 C C . ASP A 1 248 ? 115.583 133.373 84.499 1.00 63.07 248 ASP A C 1
ATOM 781 O O . ASP A 1 248 ? 115.480 133.297 83.270 1.00 63.07 248 ASP A O 1
ATOM 786 N N . ARG A 1 249 ? 115.960 134.502 85.108 1.00 64.44 249 ARG A N 1
ATOM 787 C CA . ARG A 1 249 ? 116.274 135.683 84.310 1.00 64.44 249 ARG A CA 1
ATOM 788 C C . ARG A 1 249 ? 117.646 135.601 83.652 1.00 64.44 249 ARG A C 1
ATOM 789 O O . ARG A 1 249 ? 117.901 136.352 82.706 1.00 64.44 249 ARG A O 1
ATOM 797 N N . GLU A 1 250 ? 118.534 134.717 84.120 1.00 64.19 250 GLU A N 1
ATOM 798 C CA . GLU A 1 250 ? 119.770 134.507 83.365 1.00 64.19 250 GLU A CA 1
ATOM 799 C C . GLU A 1 250 ? 119.541 133.841 82.011 1.00 64.19 250 GLU A C 1
ATOM 800 O O . GLU A 1 250 ? 120.469 133.809 81.195 1.00 64.19 250 GLU A O 1
ATOM 806 N N . SER A 1 251 ? 118.346 133.308 81.749 1.00 64.98 251 SER A N 1
ATOM 807 C CA . SER A 1 251 ? 118.027 132.730 80.450 1.00 64.98 251 SER A CA 1
ATOM 808 C C . SER A 1 251 ? 116.852 133.429 79.774 1.00 64.98 251 SER A C 1
ATOM 809 O O . SER A 1 251 ? 116.419 132.987 78.703 1.00 64.98 251 SER A O 1
ATOM 812 N N . ASN A 1 252 ? 116.318 134.493 80.371 1.00 69.89 252 ASN A N 1
ATOM 813 C CA . ASN A 1 252 ? 115.317 135.334 79.728 1.00 69.89 252 ASN A CA 1
ATOM 814 C C . ASN A 1 252 ? 115.926 136.533 79.014 1.00 69.89 252 ASN A C 1
ATOM 815 O O . ASN A 1 252 ? 115.182 137.355 78.471 1.00 69.89 252 ASN A O 1
ATOM 820 N N . ASN A 1 253 ? 117.253 136.656 79.008 1.00 71.85 253 ASN A N 1
ATOM 821 C CA . ASN A 1 253 ? 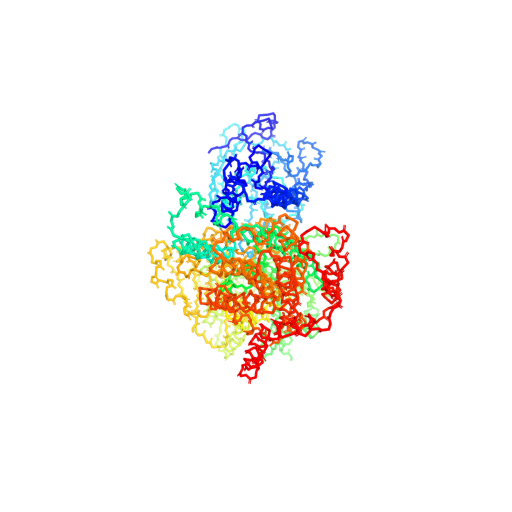117.933 137.779 78.378 1.00 71.85 253 ASN A CA 1
ATOM 822 C C . ASN A 1 253 ? 118.709 137.378 77.129 1.00 71.85 253 ASN A C 1
ATOM 823 O O . ASN A 1 253 ? 119.583 138.132 76.689 1.00 71.85 253 ASN A O 1
ATOM 828 N N . GLU A 1 254 ? 118.426 136.208 76.560 1.00 72.72 254 GLU A N 1
ATOM 829 C CA . GLU A 1 254 ? 119.073 135.813 75.317 1.00 72.72 254 GLU A CA 1
ATOM 830 C C . GLU A 1 254 ? 118.611 136.715 74.179 1.00 72.72 254 GLU A C 1
ATOM 831 O O . GLU A 1 254 ? 117.417 136.982 74.022 1.00 72.72 254 GLU A O 1
ATOM 837 N N . LEU A 1 255 ? 119.567 137.178 73.378 1.00 71.50 255 LEU A N 1
ATOM 838 C CA . LEU A 1 255 ? 119.327 138.217 72.385 1.00 71.50 255 LEU A CA 1
ATOM 839 C C . LEU A 1 255 ? 118.930 137.587 71.056 1.00 71.50 255 LEU A C 1
ATOM 840 O O . LEU A 1 255 ? 119.617 136.687 70.560 1.00 71.50 255 LEU A O 1
ATOM 845 N N . TYR A 1 256 ? 117.829 138.067 70.482 1.00 69.09 256 TYR A N 1
ATOM 846 C CA . TYR A 1 256 ? 117.341 137.616 69.189 1.00 69.09 256 TYR A CA 1
ATOM 847 C C . TYR A 1 256 ? 117.053 138.828 68.317 1.00 69.09 256 TYR A C 1
ATOM 848 O O . TYR A 1 256 ? 116.602 139.865 68.812 1.00 69.09 256 TYR A O 1
ATOM 857 N N . HIS A 1 257 ? 117.325 138.696 67.022 1.00 68.31 257 HIS A N 1
ATOM 858 C CA . HIS A 1 257 ? 117.207 139.815 66.096 1.00 68.31 257 HIS A CA 1
ATOM 859 C C . HIS A 1 257 ? 115.793 139.875 65.533 1.00 68.31 257 HIS A C 1
ATOM 860 O O . HIS A 1 257 ? 115.265 138.866 65.058 1.00 68.31 257 HIS A O 1
ATOM 867 N N . VAL A 1 258 ? 115.187 141.055 65.583 1.00 69.48 258 VAL A N 1
ATOM 868 C CA . VAL A 1 258 ? 113.849 141.282 65.053 1.00 69.48 258 VAL A CA 1
ATOM 869 C C . VAL A 1 258 ? 113.964 142.085 63.766 1.00 69.48 258 VAL A C 1
ATOM 870 O O . VAL A 1 258 ? 114.762 143.023 63.662 1.00 69.48 258 VAL A O 1
ATOM 874 N N . ILE A 1 259 ? 113.172 141.696 62.765 1.00 72.03 259 ILE A N 1
ATOM 875 C CA . ILE A 1 259 ? 113.211 142.366 61.467 1.00 72.03 259 ILE A CA 1
ATOM 876 C C . ILE A 1 259 ? 112.712 143.802 61.591 1.00 72.03 259 ILE A C 1
ATOM 877 O O . ILE A 1 259 ? 113.360 144.747 61.126 1.00 72.03 259 ILE A O 1
ATOM 882 N N . THR A 1 260 ? 111.555 143.987 62.230 1.00 73.55 260 THR A N 1
ATOM 883 C CA . THR A 1 260 ? 110.955 145.316 62.296 1.00 73.55 260 THR A CA 1
ATOM 884 C C . THR A 1 260 ? 111.689 146.214 63.283 1.00 73.55 260 THR A C 1
ATOM 885 O O . THR A 1 260 ? 111.891 147.404 63.014 1.00 73.55 260 THR A O 1
ATOM 889 N N . ARG A 1 261 ? 112.093 145.670 64.431 1.00 75.09 261 ARG A N 1
ATOM 890 C CA . ARG A 1 261 ? 112.751 146.481 65.447 1.00 75.09 261 ARG A CA 1
ATOM 891 C C . ARG A 1 261 ? 114.187 146.834 65.085 1.00 75.09 261 ARG A C 1
ATOM 892 O O . ARG A 1 261 ? 114.733 147.780 65.663 1.00 75.09 261 ARG A O 1
ATOM 900 N N . ASN A 1 262 ? 114.804 146.096 64.161 1.00 76.66 262 ASN A N 1
ATOM 901 C CA . ASN A 1 262 ? 116.144 146.370 63.640 1.00 76.66 262 ASN A CA 1
ATOM 902 C C . ASN A 1 262 ? 117.213 146.381 64.731 1.00 76.66 262 ASN A C 1
ATOM 903 O O . ASN A 1 262 ? 118.255 147.026 64.574 1.00 76.66 262 ASN A O 1
ATOM 908 N N . ARG A 1 263 ? 116.977 145.680 65.838 1.00 76.61 263 ARG A N 1
ATOM 909 C CA . ARG A 1 263 ? 117.956 145.583 66.910 1.00 76.61 263 ARG A CA 1
ATOM 910 C C . ARG A 1 263 ? 117.691 144.308 67.697 1.00 76.61 263 ARG A C 1
ATOM 911 O O . ARG A 1 263 ? 116.546 143.865 67.817 1.00 76.61 263 ARG A O 1
ATOM 919 N N . SER A 1 264 ? 118.763 143.719 68.224 1.00 73.35 264 SER A N 1
ATOM 920 C CA . SER A 1 264 ? 118.631 142.514 69.030 1.00 73.35 264 SER A CA 1
ATOM 921 C C . SER A 1 264 ? 117.954 142.833 70.356 1.00 73.35 264 SER A C 1
ATOM 922 O O . SER A 1 264 ? 118.394 143.717 71.095 1.00 73.35 264 SER A O 1
ATOM 925 N N . ILE A 1 265 ? 116.885 142.108 70.655 1.00 72.03 265 ILE A N 1
ATOM 926 C CA . ILE A 1 265 ? 116.115 142.323 71.878 1.00 72.03 265 ILE A CA 1
ATOM 927 C C . ILE A 1 265 ? 116.080 141.005 72.639 1.00 72.03 265 ILE A C 1
ATOM 928 O O . ILE A 1 265 ? 116.246 139.926 72.044 1.00 72.03 265 ILE A O 1
ATOM 933 N N . PRO A 1 266 ? 115.909 141.047 73.961 1.00 73.84 266 PRO A N 1
ATOM 934 C CA . PRO A 1 266 ? 115.921 139.804 74.739 1.00 73.84 266 PRO A CA 1
ATOM 935 C C . PRO A 1 266 ? 114.659 138.981 74.530 1.00 73.84 266 PRO A C 1
ATOM 936 O O . PRO A 1 266 ? 113.654 139.448 73.989 1.00 73.84 266 PRO A O 1
ATOM 940 N N . SER A 1 267 ? 114.737 137.723 74.976 1.00 73.52 267 SER A N 1
ATOM 941 C CA . SER A 1 267 ? 113.656 136.769 74.741 1.00 73.52 267 SER A CA 1
ATOM 942 C C . SER A 1 267 ? 112.381 137.167 75.473 1.00 73.52 267 SER A C 1
ATOM 943 O O . SER A 1 267 ? 111.275 136.947 74.967 1.00 73.52 267 SER A O 1
ATOM 946 N N . LYS A 1 268 ? 112.511 137.732 76.676 1.00 73.97 268 LYS A N 1
ATOM 947 C CA . LYS A 1 268 ? 111.328 138.188 77.399 1.00 73.97 268 LYS A CA 1
ATOM 948 C C . LYS A 1 268 ? 110.678 139.380 76.709 1.00 73.97 268 LYS A C 1
ATOM 949 O O . LYS A 1 268 ? 109.462 139.576 76.821 1.00 73.97 268 LYS A O 1
ATOM 955 N N . ASP A 1 269 ? 111.468 140.182 75.991 1.00 75.74 269 ASP A N 1
ATOM 956 C CA . ASP A 1 269 ? 110.921 141.316 75.256 1.00 75.74 269 ASP A CA 1
ATOM 957 C C . ASP A 1 269 ? 110.148 140.841 74.032 1.00 75.74 269 ASP A C 1
ATOM 958 O O . ASP A 1 269 ? 109.229 141.526 73.573 1.00 75.74 269 ASP A O 1
ATOM 963 N N . LEU A 1 270 ? 110.490 139.660 73.518 1.00 71.09 270 LEU A N 1
ATOM 964 C CA . LEU A 1 270 ? 109.817 139.100 72.353 1.00 71.09 270 LEU A CA 1
ATOM 965 C C . LEU A 1 270 ? 108.338 138.869 72.633 1.00 71.09 270 LEU A C 1
ATOM 966 O O . LEU A 1 270 ? 107.960 138.358 73.689 1.00 71.09 270 LEU A O 1
ATOM 971 N N . LYS A 1 271 ? 107.503 139.258 71.683 1.00 72.04 271 LYS A N 1
ATOM 972 C CA . LYS A 1 271 ? 106.067 139.032 71.741 1.00 72.04 271 LYS A CA 1
ATOM 973 C C . LYS A 1 271 ? 105.656 138.136 70.577 1.00 72.04 271 LYS A C 1
ATOM 974 O O . LYS A 1 271 ? 106.495 137.585 69.862 1.00 72.04 271 LYS A O 1
ATOM 980 N N . VAL A 1 272 ? 104.351 137.982 70.402 1.00 72.68 272 VAL A N 1
ATOM 981 C CA . VAL A 1 272 ? 103.799 137.197 69.307 1.00 72.68 272 VAL A CA 1
ATOM 982 C C . VAL A 1 272 ? 103.804 138.035 68.032 1.00 72.68 272 VAL A C 1
ATOM 983 O O . VAL A 1 272 ? 103.397 139.201 68.034 1.00 72.68 272 VAL A O 1
ATOM 987 N N . GLY A 1 273 ? 104.322 137.464 66.954 1.00 71.58 273 GLY A N 1
ATOM 988 C CA . GLY A 1 273 ? 104.222 138.079 65.651 1.00 71.58 273 GLY A CA 1
ATOM 989 C C . GLY A 1 273 ? 105.355 138.982 65.226 1.00 71.58 273 GLY A C 1
ATOM 990 O O . GLY A 1 273 ? 105.156 139.799 64.321 1.00 71.58 273 GLY A O 1
ATOM 991 N N . ASP A 1 274 ? 106.529 138.873 65.835 1.00 69.68 274 ASP A N 1
ATOM 992 C CA . ASP A 1 274 ? 107.690 139.644 65.414 1.00 69.68 274 ASP A CA 1
ATOM 993 C C . ASP A 1 274 ? 108.669 138.735 64.680 1.00 69.68 274 ASP A C 1
ATOM 994 O O . ASP A 1 274 ? 109.117 137.721 65.225 1.00 69.68 274 ASP A O 1
ATOM 999 N N . LEU A 1 275 ? 108.992 139.098 63.440 1.00 69.27 275 LEU A N 1
ATOM 1000 C CA . LEU A 1 275 ? 109.796 138.245 62.577 1.00 69.27 275 LEU A CA 1
ATOM 1001 C C . LEU A 1 275 ? 111.231 138.163 63.073 1.00 69.27 275 LEU A C 1
ATOM 1002 O O . LEU A 1 275 ? 111.961 139.157 63.050 1.00 69.27 275 LEU A O 1
ATOM 1007 N N . ILE A 1 276 ? 111.643 136.984 63.520 1.00 65.46 276 ILE A N 1
ATOM 1008 C CA . ILE A 1 276 ? 112.987 136.756 64.027 1.00 65.46 276 ILE A CA 1
ATOM 1009 C C . ILE A 1 276 ? 113.828 136.147 62.917 1.00 65.46 276 ILE A C 1
ATOM 1010 O O . ILE A 1 276 ? 113.414 135.173 62.274 1.00 65.46 276 ILE A O 1
ATOM 1015 N N . LYS A 1 277 ? 114.998 136.734 62.679 1.00 67.57 277 LYS A N 1
ATOM 1016 C CA . LYS A 1 277 ? 116.005 136.147 61.799 1.00 67.57 277 LYS A CA 1
ATOM 1017 C C . LYS A 1 277 ? 116.867 135.253 62.677 1.00 67.57 277 LYS A C 1
ATOM 1018 O O . LYS A 1 277 ? 117.924 135.654 63.167 1.00 67.57 277 LYS A O 1
ATOM 1024 N N . VAL A 1 278 ? 116.404 134.029 62.895 1.00 67.33 278 VAL A N 1
ATOM 1025 C CA . VAL A 1 278 ? 117.081 133.111 63.803 1.00 67.33 278 VAL A CA 1
ATOM 1026 C C . VAL A 1 278 ? 118.135 132.331 63.028 1.00 67.33 278 VAL A C 1
ATOM 1027 O O . VAL A 1 278 ? 117.896 131.886 61.899 1.00 67.33 278 VAL A O 1
ATOM 1031 N N . HIS A 1 279 ? 119.322 132.213 63.615 1.00 68.66 279 HIS A N 1
ATOM 1032 C CA . HIS A 1 279 ? 120.476 131.650 62.938 1.00 68.66 279 HIS A CA 1
ATOM 1033 C C . HIS A 1 279 ? 120.650 130.179 63.308 1.00 68.66 279 HIS A C 1
ATOM 1034 O O . HIS A 1 279 ? 119.845 129.594 64.035 1.00 68.66 279 HIS A O 1
ATOM 1041 N N . LYS A 1 280 ? 121.733 129.582 62.804 1.00 64.45 280 LYS A N 1
ATOM 1042 C CA . LYS A 1 280 ? 121.919 128.137 62.895 1.00 64.45 280 LYS A CA 1
ATOM 1043 C C . LYS A 1 280 ? 122.050 127.672 64.342 1.00 64.45 280 LYS A C 1
ATOM 1044 O O . LYS A 1 280 ? 121.175 126.975 64.864 1.00 64.45 280 LYS A O 1
ATOM 1050 N N . GLY A 1 281 ? 123.116 128.081 65.020 1.00 64.60 281 GLY A N 1
ATOM 1051 C CA . GLY A 1 281 ? 123.438 127.484 66.302 1.00 64.60 281 GLY A CA 1
ATOM 1052 C C . GLY A 1 281 ? 122.689 128.063 67.485 1.00 64.60 281 GLY A C 1
ATOM 1053 O O . GLY A 1 281 ? 123.027 127.776 68.636 1.00 64.60 281 GLY A O 1
ATOM 1054 N N . ASP A 1 282 ? 121.663 128.865 67.221 1.00 64.85 282 ASP A N 1
ATOM 1055 C CA . ASP A 1 282 ? 120.941 129.582 68.259 1.00 64.85 282 ASP A CA 1
ATOM 1056 C C . ASP A 1 282 ? 119.672 128.834 68.644 1.00 64.85 282 ASP A C 1
ATOM 1057 O O . ASP A 1 282 ? 118.962 128.308 67.781 1.00 64.85 282 ASP A O 1
ATOM 1062 N N . ARG A 1 283 ? 119.398 128.797 69.945 1.00 60.59 283 ARG A N 1
ATOM 1063 C CA . ARG A 1 283 ? 118.201 128.144 70.455 1.00 60.59 283 ARG A CA 1
ATOM 1064 C C . ARG A 1 283 ? 116.956 128.903 70.013 1.00 60.59 283 ARG A C 1
ATOM 1065 O O . ARG A 1 283 ? 116.926 130.136 70.032 1.00 60.59 283 ARG A O 1
ATOM 1073 N N . ILE A 1 284 ? 115.932 128.157 69.602 1.00 57.48 284 ILE A N 1
ATOM 1074 C CA . ILE A 1 284 ? 114.706 128.784 69.095 1.00 57.48 284 ILE A CA 1
ATOM 1075 C C . ILE A 1 284 ? 114.022 129.532 70.233 1.00 57.48 284 ILE A C 1
ATOM 1076 O O . ILE A 1 284 ? 113.964 129.014 71.363 1.00 57.48 284 ILE A O 1
ATOM 1081 N N . PRO A 1 285 ? 113.535 130.762 70.026 1.00 60.67 285 PRO A N 1
ATOM 1082 C CA . PRO A 1 285 ? 112.954 131.527 71.137 1.00 60.67 285 PRO A CA 1
ATOM 1083 C C . PRO A 1 285 ? 111.616 131.005 71.641 1.00 60.67 285 PRO A C 1
ATOM 1084 O O . PRO A 1 285 ? 111.446 130.794 72.845 1.00 60.67 285 PRO A O 1
ATOM 1088 N N . ALA A 1 286 ? 110.667 130.796 70.737 1.00 60.90 286 ALA A N 1
ATOM 1089 C CA . ALA A 1 286 ? 109.308 130.410 71.101 1.00 60.90 286 ALA A CA 1
ATOM 1090 C C . ALA A 1 286 ? 108.767 129.517 69.990 1.00 60.90 286 ALA A C 1
ATOM 1091 O O . ALA A 1 286 ? 109.535 128.959 69.202 1.00 60.90 286 ALA A O 1
ATOM 1093 N N . ASP A 1 287 ? 107.450 129.349 69.936 1.00 64.77 287 ASP A N 1
ATOM 1094 C CA . ASP A 1 287 ? 106.856 128.579 68.845 1.00 64.77 287 ASP A CA 1
ATOM 1095 C C . ASP A 1 287 ? 106.837 129.430 67.584 1.00 64.77 287 ASP A C 1
ATOM 1096 O O . ASP A 1 287 ? 105.948 130.259 67.378 1.00 64.77 287 ASP A O 1
ATOM 1101 N N . LEU A 1 288 ? 107.827 129.199 66.732 1.00 61.82 288 LEU A N 1
ATOM 1102 C CA . LEU A 1 288 ? 108.035 129.921 65.492 1.00 61.82 288 LEU A CA 1
ATOM 1103 C C . LEU A 1 288 ? 107.344 129.203 64.337 1.00 61.82 288 LEU A C 1
ATOM 1104 O O . LEU A 1 288 ? 107.092 128.000 64.374 1.00 61.82 288 LEU A O 1
ATOM 1109 N N . VAL A 1 289 ? 107.018 129.965 63.303 1.00 66.45 289 VAL A N 1
ATOM 1110 C CA . VAL A 1 289 ? 106.514 129.416 62.054 1.00 66.45 289 VAL A CA 1
ATOM 1111 C C . VAL A 1 289 ? 107.407 129.932 60.940 1.00 66.45 289 VAL A C 1
ATOM 1112 O O . VAL A 1 289 ? 107.635 131.143 60.834 1.00 66.45 289 VAL A O 1
ATOM 1116 N N . LEU A 1 290 ? 107.929 129.013 60.132 1.00 72.31 290 LEU A N 1
ATOM 1117 C CA . LEU A 1 290 ? 108.909 129.349 59.110 1.00 72.31 290 LEU A CA 1
ATOM 1118 C C . LEU A 1 290 ? 108.208 129.984 57.917 1.00 72.31 290 LEU A C 1
ATOM 1119 O O . LEU A 1 290 ? 107.417 129.327 57.233 1.00 72.31 290 LEU A O 1
ATOM 1124 N N . LEU A 1 291 ? 108.499 131.260 57.671 1.00 75.12 291 LEU A N 1
ATOM 1125 C CA . LEU A 1 291 ? 107.954 131.972 56.526 1.00 75.12 291 LEU A CA 1
ATOM 1126 C C . LEU A 1 291 ? 108.969 132.158 55.408 1.00 75.12 291 LEU A C 1
ATOM 1127 O O . LEU A 1 291 ? 108.576 132.515 54.292 1.00 75.12 291 LEU A O 1
ATOM 1132 N N . GLN A 1 292 ? 110.252 131.921 55.674 1.00 77.08 292 GLN A N 1
ATOM 1133 C CA . GLN A 1 292 ? 111.312 132.044 54.685 1.00 77.08 292 GLN A CA 1
ATOM 1134 C C . GLN A 1 292 ? 112.546 131.331 55.214 1.00 77.08 292 GLN A C 1
ATOM 1135 O O . GLN A 1 292 ? 112.806 131.354 56.418 1.00 77.08 292 GLN A O 1
ATOM 1141 N N . SER A 1 293 ? 113.297 130.704 54.314 1.00 79.44 293 SER A N 1
ATOM 1142 C CA . SER A 1 293 ? 114.521 130.006 54.673 1.00 79.44 293 SER A CA 1
ATOM 1143 C C . SER A 1 293 ? 115.655 130.449 53.759 1.00 79.44 293 SER A C 1
ATOM 1144 O O . SER A 1 293 ? 115.431 130.851 52.614 1.00 79.44 293 SER A O 1
ATOM 1147 N N . SER A 1 294 ? 116.880 130.372 54.288 1.00 81.30 294 SER A N 1
ATOM 1148 C CA . SER A 1 294 ? 118.051 130.819 53.540 1.00 81.30 294 SER A CA 1
ATOM 1149 C C . SER A 1 294 ? 118.272 129.980 52.289 1.00 81.30 294 SER A C 1
ATOM 1150 O O . SER A 1 294 ? 118.604 130.516 51.225 1.00 81.30 294 SER A O 1
ATOM 1153 N N . GLU A 1 295 ? 118.104 128.667 52.399 1.00 85.78 295 GLU A N 1
ATOM 1154 C CA . GLU A 1 295 ? 118.350 127.790 51.265 1.00 85.78 295 GLU A CA 1
ATOM 1155 C C . GLU A 1 295 ? 117.279 127.993 50.195 1.00 85.78 295 GLU A C 1
ATOM 1156 O O . GLU A 1 295 ? 116.112 128.231 50.523 1.00 85.78 295 GLU A O 1
ATOM 1162 N N . PRO A 1 296 ? 117.648 127.925 48.913 1.00 88.25 296 PRO A N 1
ATOM 1163 C CA . PRO A 1 296 ? 116.638 128.064 47.850 1.00 88.25 296 PRO A CA 1
ATOM 1164 C C . PRO A 1 296 ? 115.587 126.969 47.870 1.00 88.25 296 PRO A C 1
ATOM 1165 O O . PRO A 1 296 ? 114.455 127.201 47.425 1.00 88.25 296 PRO A O 1
ATOM 1169 N N . SER A 1 297 ? 115.932 125.777 48.363 1.00 87.52 297 SER A N 1
ATOM 1170 C CA . SER A 1 297 ? 114.940 124.716 48.503 1.00 87.52 297 SER A CA 1
ATOM 1171 C C . SER A 1 297 ? 113.872 125.094 49.521 1.00 87.52 297 SER A C 1
ATOM 1172 O O . SER A 1 297 ? 112.694 124.758 49.350 1.00 87.52 297 SER A O 1
ATOM 1175 N N . GLY A 1 298 ? 114.261 125.792 50.580 1.00 81.72 298 GLY A N 1
ATOM 1176 C CA . GLY A 1 298 ? 113.326 126.236 51.589 1.00 81.72 298 GLY A CA 1
ATOM 1177 C C . GLY A 1 298 ? 113.173 125.327 52.785 1.00 81.72 298 GLY A C 1
ATOM 1178 O O . GLY A 1 298 ? 112.152 125.417 53.476 1.00 81.72 298 GLY A O 1
ATOM 1179 N N . GLU A 1 299 ? 114.143 124.460 53.053 1.00 78.90 299 GLU A N 1
ATOM 1180 C CA . GLU A 1 299 ? 114.050 123.484 54.126 1.00 78.90 299 GLU A CA 1
ATOM 1181 C C . GLU A 1 299 ? 115.246 123.607 55.061 1.00 78.90 299 GLU A C 1
ATOM 1182 O O . GLU A 1 299 ? 116.340 124.006 54.652 1.00 78.90 299 GLU A O 1
ATOM 1188 N N . SER A 1 300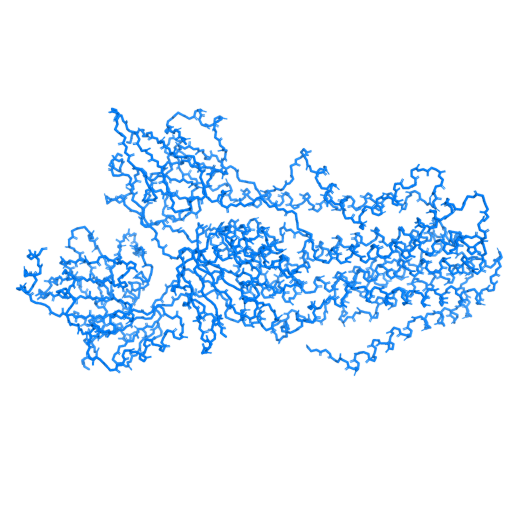 ? 115.022 123.267 56.330 1.00 65.97 300 SER A N 1
ATOM 1189 C CA . SER A 1 300 ? 116.070 123.308 57.338 1.00 65.97 300 SER A CA 1
ATOM 1190 C C . SER A 1 300 ? 115.789 122.237 58.379 1.00 65.97 300 SER A C 1
ATOM 1191 O O . SER A 1 300 ? 114.645 121.817 58.574 1.00 65.97 300 SER A O 1
ATOM 1194 N N . PHE A 1 301 ? 116.845 121.799 59.059 1.00 62.13 301 PHE A N 1
ATOM 1195 C CA . PHE A 1 301 ? 116.757 120.682 59.990 1.00 62.13 301 PHE A CA 1
ATOM 1196 C C . PHE A 1 301 ? 116.682 121.228 61.408 1.00 62.13 301 PHE A C 1
ATOM 1197 O O . PHE A 1 301 ? 117.685 121.686 61.961 1.00 62.13 301 PHE A O 1
ATOM 1205 N N . ILE A 1 302 ? 115.496 121.185 61.996 1.00 58.82 302 ILE A N 1
ATOM 1206 C CA . ILE A 1 302 ? 115.370 121.547 63.397 1.00 58.82 302 ILE A CA 1
ATOM 1207 C C . ILE A 1 302 ? 115.759 120.352 64.262 1.00 58.82 302 ILE A C 1
ATOM 1208 O O . ILE A 1 302 ? 115.793 119.207 63.811 1.00 58.82 302 ILE A O 1
ATOM 1213 N N . LYS A 1 303 ? 116.075 120.625 65.522 1.00 55.63 303 LYS A N 1
ATOM 1214 C CA . LYS A 1 303 ? 116.721 119.646 66.387 1.00 55.63 303 LYS A CA 1
ATOM 1215 C C . LYS A 1 303 ? 116.004 119.673 67.729 1.00 55.63 303 LYS A C 1
ATOM 1216 O O . LYS A 1 303 ? 116.119 120.649 68.478 1.00 55.63 303 LYS A O 1
ATOM 1222 N N . THR A 1 304 ? 115.261 118.607 68.022 1.00 52.05 304 THR A N 1
ATOM 1223 C CA . THR A 1 304 ? 114.308 118.571 69.126 1.00 52.05 304 THR A CA 1
ATOM 1224 C C . THR A 1 304 ? 114.710 117.573 70.208 1.00 52.05 304 THR A C 1
ATOM 1225 O O . THR A 1 304 ? 113.882 116.809 70.697 1.00 52.05 304 THR A O 1
ATOM 1229 N N . ASP A 1 305 ? 115.985 117.559 70.596 1.00 49.82 305 ASP A N 1
ATOM 1230 C CA . ASP A 1 305 ? 116.390 116.703 71.705 1.00 49.82 305 ASP A CA 1
ATOM 1231 C C . ASP A 1 305 ? 115.861 117.188 73.046 1.00 49.82 305 ASP A C 1
ATOM 1232 O O . ASP A 1 305 ? 115.957 116.452 74.034 1.00 49.82 305 ASP A O 1
ATOM 1237 N N . GLN A 1 306 ? 115.308 118.400 73.104 1.00 48.58 306 GLN A N 1
ATOM 1238 C CA . GLN A 1 306 ? 114.815 118.988 74.340 1.00 48.58 306 GLN A CA 1
ATOM 1239 C C . GLN A 1 306 ? 113.368 119.444 74.219 1.00 48.58 306 GLN A C 1
ATOM 1240 O O . GLN A 1 306 ? 112.811 119.970 75.187 1.00 48.58 306 GLN A O 1
ATOM 1246 N N . LEU A 1 307 ? 112.753 119.265 73.053 1.00 50.14 307 LEU A N 1
ATOM 1247 C CA . LEU A 1 307 ? 111.308 119.361 72.901 1.00 50.14 307 LEU A CA 1
ATOM 1248 C C . LEU A 1 307 ? 110.651 118.038 73.278 1.00 50.14 307 LEU A C 1
ATOM 1249 O O . LEU A 1 307 ? 109.791 117.988 74.161 1.00 50.14 307 LEU A O 1
ATOM 1254 N N . ASP A 1 308 ? 111.036 116.967 72.594 1.00 49.22 308 ASP A N 1
ATOM 1255 C CA . ASP A 1 308 ? 110.818 115.591 73.000 1.00 49.22 308 ASP A CA 1
ATOM 1256 C C . ASP A 1 308 ? 112.184 114.921 73.149 1.00 49.22 308 ASP A C 1
ATOM 1257 O O . ASP A 1 308 ? 113.227 115.578 73.117 1.00 49.22 308 ASP A O 1
ATOM 1262 N N . GLY A 1 309 ? 112.183 113.612 73.335 1.00 50.62 309 GLY A N 1
ATOM 1263 C CA . GLY A 1 309 ? 113.435 112.918 73.540 1.00 50.62 309 GLY A CA 1
ATOM 1264 C C . GLY A 1 309 ? 114.119 112.420 72.288 1.00 50.62 309 GLY A C 1
ATOM 1265 O O . GLY A 1 309 ? 115.013 111.574 72.387 1.00 50.62 309 GLY A O 1
ATOM 1266 N N . GLU A 1 310 ? 113.735 112.921 71.117 1.00 51.12 310 GLU A N 1
ATOM 1267 C CA . GLU A 1 310 ? 114.232 112.394 69.857 1.00 51.12 310 GLU A CA 1
ATOM 1268 C C . GLU A 1 310 ? 115.723 112.689 69.690 1.00 51.12 310 GLU A C 1
ATOM 1269 O O . GLU A 1 310 ? 116.288 113.582 70.320 1.00 51.12 310 GLU A O 1
ATOM 1275 N N . THR A 1 311 ? 116.362 111.905 68.823 1.00 56.36 311 THR A N 1
ATOM 1276 C CA . THR A 1 311 ? 117.778 112.073 68.537 1.00 56.36 311 THR A CA 1
ATOM 1277 C C . THR A 1 311 ? 118.070 112.382 67.077 1.00 56.36 311 THR A C 1
ATOM 1278 O O . THR A 1 311 ? 119.224 112.679 66.751 1.00 56.36 311 THR A O 1
ATOM 1282 N N . ASP A 1 312 ? 117.079 112.320 66.196 1.00 57.30 312 ASP A N 1
ATOM 1283 C CA . ASP A 1 312 ? 117.251 112.691 64.801 1.00 57.30 312 ASP A CA 1
ATOM 1284 C C . ASP A 1 312 ? 116.786 114.125 64.572 1.00 57.30 312 ASP A C 1
ATOM 1285 O O . ASP A 1 312 ? 116.119 114.734 65.411 1.00 57.30 312 ASP A O 1
ATOM 1290 N N . TRP A 1 313 ? 117.147 114.661 63.411 1.00 55.77 313 TRP A N 1
ATOM 1291 C CA . TRP A 1 313 ? 116.776 116.019 63.045 1.00 55.77 313 TRP A CA 1
ATOM 1292 C C . TRP A 1 313 ? 115.503 115.993 62.213 1.00 55.77 313 TRP A C 1
ATOM 1293 O O . TRP A 1 313 ? 115.317 115.115 61.366 1.00 55.77 313 TRP A O 1
ATOM 1304 N N . LYS A 1 314 ? 114.626 116.957 62.461 1.00 58.59 314 LYS A N 1
ATOM 1305 C CA . LYS A 1 314 ? 113.329 117.028 61.803 1.00 58.59 314 LYS A CA 1
ATOM 1306 C C . LYS A 1 314 ? 113.406 118.006 60.638 1.00 58.59 314 LYS A C 1
ATOM 1307 O O . LYS A 1 314 ? 113.757 119.175 60.824 1.00 58.59 314 LYS A O 1
ATOM 1313 N N . LEU A 1 315 ? 113.084 117.522 59.442 1.00 64.04 315 LEU A N 1
ATOM 1314 C CA . LEU A 1 315 ? 113.053 118.358 58.246 1.00 64.04 315 LEU A CA 1
ATOM 1315 C C . LEU A 1 315 ? 111.822 119.253 58.278 1.00 64.04 315 LEU A C 1
ATOM 1316 O O . LEU A 1 315 ? 110.696 118.776 58.104 1.00 64.04 315 LEU A O 1
ATOM 1321 N N . ARG A 1 316 ? 112.026 120.549 58.495 1.00 65.94 316 ARG A N 1
ATOM 1322 C CA . ARG A 1 316 ? 110.955 121.532 58.458 1.00 65.94 316 ARG A CA 1
ATOM 1323 C C . ARG A 1 316 ? 111.162 122.436 57.253 1.00 65.94 316 ARG A C 1
ATOM 1324 O O . ARG A 1 316 ? 112.243 123.007 57.079 1.00 65.94 316 ARG A O 1
ATOM 1332 N N . VAL A 1 317 ? 110.134 122.562 56.427 1.00 71.84 317 VAL A N 1
ATOM 1333 C CA . VAL A 1 317 ? 110.206 123.355 55.207 1.00 71.84 317 VAL A CA 1
ATOM 1334 C C . VAL A 1 317 ? 109.588 124.720 55.466 1.00 71.84 317 VAL A C 1
ATOM 1335 O O . VAL A 1 317 ? 108.690 124.863 56.304 1.00 71.84 317 VAL A O 1
ATOM 1339 N N . ALA A 1 318 ? 110.091 125.734 54.769 1.00 77.18 318 ALA A N 1
ATOM 1340 C CA . ALA A 1 318 ? 109.451 127.038 54.792 1.00 77.18 318 ALA A CA 1
ATOM 1341 C C . ALA A 1 318 ? 108.157 126.990 53.992 1.00 77.18 318 ALA A C 1
ATOM 1342 O O . ALA A 1 318 ? 107.938 126.086 53.182 1.00 77.18 318 ALA A O 1
ATOM 1344 N N . CYS A 1 319 ? 107.286 127.964 54.237 1.00 80.85 319 CYS A N 1
ATOM 1345 C CA . CYS A 1 319 ? 106.037 128.024 53.492 1.00 80.85 319 CYS A CA 1
ATOM 1346 C C . CYS A 1 319 ? 106.348 128.315 52.029 1.00 80.85 319 CYS A C 1
ATOM 1347 O O . CYS A 1 319 ? 106.996 129.324 51.723 1.00 80.85 319 CYS A O 1
ATOM 1350 N N . PRO A 1 320 ? 105.923 127.445 51.107 1.00 82.57 320 PRO A N 1
ATOM 1351 C CA . PRO A 1 320 ? 106.310 127.619 49.695 1.00 82.57 320 PRO A CA 1
ATOM 1352 C C . PRO A 1 320 ? 105.805 128.906 49.070 1.00 82.57 320 PRO A C 1
ATOM 1353 O O . PRO A 1 320 ? 106.487 129.471 48.205 1.00 82.57 320 PRO A O 1
ATOM 1357 N N . LEU A 1 321 ? 104.632 129.391 49.479 1.00 85.52 321 LEU A N 1
ATOM 1358 C CA . LEU A 1 321 ? 104.107 130.629 48.918 1.00 85.52 321 LEU A CA 1
ATOM 1359 C C . LEU A 1 321 ? 104.855 131.856 49.424 1.00 85.52 321 LEU A C 1
ATOM 1360 O O . LEU A 1 321 ? 104.879 132.879 48.732 1.00 85.52 321 LEU A O 1
ATOM 1365 N N . THR A 1 322 ? 105.479 131.775 50.598 1.00 82.27 322 THR A N 1
ATOM 1366 C CA . THR A 1 322 ? 106.115 132.932 51.210 1.00 82.27 322 THR A CA 1
ATOM 1367 C C . THR A 1 322 ? 107.632 132.847 51.266 1.00 82.27 322 THR A C 1
ATOM 1368 O O . THR A 1 322 ? 108.271 133.821 51.681 1.00 82.27 322 THR A O 1
ATOM 1372 N N . GLN A 1 323 ? 108.232 131.722 50.877 1.00 82.36 323 GLN A N 1
ATOM 1373 C CA . GLN A 1 323 ? 109.681 131.604 50.975 1.00 82.36 323 GLN A CA 1
ATOM 1374 C C . GLN A 1 323 ? 110.384 132.477 49.941 1.00 82.36 323 GLN A C 1
ATOM 1375 O O . GLN A 1 323 ? 111.517 132.909 50.176 1.00 82.36 323 GLN A O 1
ATOM 1381 N N . ASN A 1 324 ? 109.727 132.761 48.814 1.00 85.00 324 ASN A N 1
ATOM 1382 C CA . ASN A 1 324 ? 110.312 133.649 47.815 1.00 85.00 324 ASN A CA 1
ATOM 1383 C C . ASN A 1 324 ? 110.295 135.099 48.283 1.00 85.00 324 ASN A C 1
ATOM 1384 O O . ASN A 1 324 ? 111.191 135.878 47.938 1.00 85.00 324 ASN A O 1
ATOM 1389 N N . LEU A 1 325 ? 109.285 135.479 49.060 1.00 86.80 325 LEU A N 1
ATOM 1390 C CA . LEU A 1 325 ? 109.152 136.847 49.555 1.00 86.80 325 LEU A CA 1
ATOM 1391 C C . LEU A 1 325 ? 110.272 137.193 50.531 1.00 86.80 325 LEU A C 1
ATOM 1392 O O . LEU A 1 325 ? 111.008 138.158 50.329 1.00 86.80 325 LEU A O 1
ATOM 1397 N N . ILE A 1 331 ? 110.763 142.227 51.289 1.00 97.26 331 ILE A N 1
ATOM 1398 C CA . ILE A 1 331 ? 109.943 141.481 52.234 1.00 97.26 331 ILE A CA 1
ATOM 1399 C C . ILE A 1 331 ? 108.609 142.187 52.451 1.00 97.26 331 ILE A C 1
ATOM 1400 O O . ILE A 1 331 ? 108.547 143.412 52.555 1.00 97.26 331 ILE A O 1
ATOM 1405 N N . ASN A 1 332 ? 107.539 141.405 52.506 1.00 99.68 332 ASN A N 1
ATOM 1406 C CA . ASN A 1 332 ? 106.189 141.912 52.699 1.00 99.68 332 ASN A CA 1
ATOM 1407 C C . ASN A 1 332 ? 105.609 141.333 53.986 1.00 99.68 332 ASN A C 1
ATOM 1408 O O . ASN A 1 332 ? 106.149 140.393 54.573 1.00 99.68 332 ASN A O 1
ATOM 1413 N N . ARG A 1 333 ? 104.494 141.908 54.422 1.00 96.47 333 ARG A N 1
ATOM 1414 C CA . ARG A 1 333 ? 103.829 141.494 55.647 1.00 96.47 333 ARG A CA 1
ATOM 1415 C C . ARG A 1 333 ? 102.822 140.394 55.344 1.00 96.47 333 ARG A C 1
ATOM 1416 O O . ARG A 1 333 ? 102.040 140.495 54.394 1.00 96.47 333 ARG A O 1
ATOM 1424 N N . ILE A 1 334 ? 102.847 139.344 56.162 1.00 93.98 334 ILE A N 1
ATOM 1425 C CA . ILE A 1 334 ? 102.083 138.134 55.887 1.00 93.98 334 ILE A CA 1
ATOM 1426 C C . ILE A 1 334 ? 101.302 137.711 57.130 1.00 93.98 334 ILE A C 1
ATOM 1427 O O . ILE A 1 334 ? 101.869 137.546 58.214 1.00 93.98 334 ILE A O 1
ATOM 1432 N N . SER A 1 335 ? 99.988 137.543 56.986 1.00 91.33 335 SER A N 1
ATOM 1433 C CA . SER A 1 335 ? 99.106 137.320 58.130 1.00 91.33 335 SER A CA 1
ATOM 1434 C C . SER A 1 335 ? 99.130 135.845 58.517 1.00 91.33 335 SER A C 1
ATOM 1435 O O . SER A 1 335 ? 99.184 134.969 57.649 1.00 91.33 335 SER A O 1
ATOM 1438 N N . ILE A 1 336 ? 99.096 135.569 59.817 1.00 85.17 336 ILE A N 1
ATOM 1439 C CA . ILE A 1 336 ? 99.033 134.194 60.303 1.00 85.17 336 ILE A CA 1
ATOM 1440 C C . ILE A 1 336 ? 97.733 133.999 61.073 1.00 85.17 336 ILE A C 1
ATOM 1441 O O . ILE A 1 336 ? 97.267 134.902 61.769 1.00 85.17 336 ILE A O 1
ATOM 1446 N N . THR A 1 337 ? 97.109 132.829 60.932 1.00 85.42 337 THR A N 1
ATOM 1447 C CA . THR A 1 337 ? 95.966 132.483 61.775 1.00 85.42 337 THR A CA 1
ATOM 1448 C C . THR A 1 337 ? 96.115 131.027 62.187 1.00 85.42 337 THR A C 1
ATOM 1449 O O . THR A 1 337 ? 95.933 130.124 61.367 1.00 85.42 337 THR A O 1
ATOM 1453 N N . ALA A 1 338 ? 96.456 130.802 63.448 1.00 79.50 338 ALA A N 1
ATOM 1454 C CA . ALA A 1 338 ? 96.695 129.467 63.973 1.00 79.50 338 ALA A CA 1
ATOM 1455 C C . ALA A 1 338 ? 95.527 129.017 64.840 1.00 79.50 338 ALA A C 1
ATOM 1456 O O . ALA A 1 338 ? 94.581 129.765 65.096 1.00 79.50 338 ALA A O 1
ATOM 1458 N N . SER A 1 339 ? 95.602 127.766 65.283 1.00 78.49 339 SER A N 1
ATOM 1459 C CA . SER A 1 339 ? 94.596 127.222 66.179 1.00 78.49 339 SER A CA 1
ATOM 1460 C C . SER A 1 339 ? 94.939 127.555 67.628 1.00 78.49 339 SER A C 1
ATOM 1461 O O . SER A 1 339 ? 96.043 128.006 67.946 1.00 78.49 339 SER A O 1
ATOM 1464 N N . ALA A 1 340 ? 93.965 127.337 68.506 1.00 75.96 340 ALA A N 1
ATOM 1465 C CA . ALA A 1 340 ? 94.189 127.542 69.928 1.00 75.96 340 ALA A CA 1
ATOM 1466 C C . ALA A 1 340 ? 95.241 126.555 70.428 1.00 75.96 340 ALA A C 1
ATOM 1467 O O . ALA A 1 340 ? 95.302 125.419 69.944 1.00 75.96 340 ALA A O 1
ATOM 1469 N N . PRO A 1 341 ? 96.100 126.961 71.365 1.00 71.66 341 PRO A N 1
ATOM 1470 C CA . PRO A 1 341 ? 97.188 126.076 71.798 1.00 71.66 341 PRO A CA 1
ATOM 1471 C C . PRO A 1 341 ? 96.662 124.813 72.462 1.00 71.66 341 PRO A C 1
ATOM 1472 O O . PRO A 1 341 ? 95.683 124.839 73.209 1.00 71.66 341 PRO A O 1
ATOM 1476 N N . GLU A 1 342 ? 97.326 123.697 72.170 1.00 68.92 342 GLU A N 1
ATOM 1477 C CA . GLU A 1 342 ? 96.957 122.395 72.705 1.00 68.92 342 GLU A CA 1
ATOM 1478 C C . GLU A 1 342 ? 98.213 121.749 73.277 1.00 68.92 342 GLU A C 1
ATOM 1479 O O . GLU A 1 342 ? 99.273 122.375 73.366 1.00 68.92 342 GLU A O 1
ATOM 1485 N N . LYS A 1 343 ? 98.093 120.483 73.665 1.00 66.63 343 LYS A N 1
ATOM 1486 C CA . LYS A 1 343 ? 99.216 119.716 74.181 1.00 66.63 343 LYS A CA 1
ATOM 1487 C C . LYS A 1 343 ? 99.849 118.828 73.119 1.00 66.63 343 LYS A C 1
ATOM 1488 O O . LYS A 1 343 ? 100.718 118.012 73.444 1.00 66.63 343 LYS A O 1
ATOM 1494 N N . SER A 1 344 ? 99.441 118.973 71.862 1.00 69.29 344 SER A N 1
ATOM 1495 C CA . SER A 1 344 ? 99.883 118.088 70.787 1.00 69.29 344 SER A CA 1
ATOM 1496 C C . SER A 1 344 ? 101.261 118.528 70.310 1.00 69.29 344 SER A C 1
ATOM 1497 O O . SER A 1 344 ? 101.397 119.503 69.569 1.00 69.29 344 SER A O 1
ATOM 1500 N N . ILE A 1 345 ? 102.293 117.788 70.727 1.00 64.38 345 ILE A N 1
ATOM 1501 C CA . ILE A 1 345 ? 103.669 118.090 70.337 1.00 64.38 345 ILE A CA 1
ATOM 1502 C C . ILE A 1 345 ? 103.978 117.637 68.919 1.00 64.38 345 ILE A C 1
ATOM 1503 O O . ILE A 1 345 ? 105.020 118.009 68.366 1.00 64.38 345 ILE A O 1
ATOM 1508 N N . HIS A 1 346 ? 103.092 116.858 68.296 1.00 67.45 346 HIS A N 1
ATOM 1509 C CA . HIS A 1 346 ? 103.306 116.365 66.940 1.00 67.45 346 HIS A CA 1
ATOM 1510 C C . HIS A 1 346 ? 102.217 116.827 65.979 1.00 67.45 346 HIS A C 1
ATOM 1511 O O . HIS A 1 346 ? 102.045 116.230 64.913 1.00 67.45 346 HIS A O 1
ATOM 1518 N N . LYS A 1 347 ? 101.478 117.876 66.329 1.00 70.18 347 LYS A N 1
ATOM 1519 C CA . LYS A 1 347 ? 100.382 118.350 65.499 1.00 70.18 347 LYS A CA 1
ATOM 1520 C C . LYS A 1 347 ? 100.412 119.871 65.447 1.00 70.18 347 LYS A C 1
ATOM 1521 O O . LYS A 1 347 ? 100.824 120.538 66.398 1.00 70.18 347 LYS A O 1
ATOM 1527 N N . PHE A 1 348 ? 99.972 120.411 64.313 1.00 73.02 348 PHE A N 1
ATOM 1528 C CA . PHE A 1 348 ? 99.882 121.850 64.112 1.00 73.02 348 PHE A CA 1
ATOM 1529 C C . PHE A 1 348 ? 98.791 122.110 63.087 1.00 73.02 348 PHE A C 1
ATOM 1530 O O . PHE A 1 348 ? 98.724 121.428 62.062 1.00 73.02 348 PHE A O 1
ATOM 1538 N N . LEU A 1 349 ? 97.940 123.093 63.368 1.00 78.59 349 LEU A N 1
ATOM 1539 C CA . LEU A 1 349 ? 96.857 123.473 62.467 1.00 78.59 349 LEU A CA 1
ATOM 1540 C C . LEU A 1 349 ? 96.821 124.990 62.367 1.00 78.59 349 LEU A C 1
ATOM 1541 O O . LEU A 1 349 ? 96.358 125.666 63.291 1.00 78.59 349 LEU A O 1
ATOM 1546 N N . GLY A 1 350 ? 97.307 125.523 61.246 1.00 85.02 350 GLY A N 1
ATOM 1547 C CA . GLY A 1 350 ? 97.323 126.953 61.018 1.00 85.02 350 GLY A CA 1
ATOM 1548 C C . GLY A 1 350 ? 97.083 127.273 59.557 1.00 85.02 350 GLY A C 1
ATOM 1549 O O . GLY A 1 350 ? 96.914 126.378 58.726 1.00 85.02 350 GLY A O 1
ATOM 1550 N N . LYS A 1 351 ? 97.071 128.570 59.259 1.00 90.20 351 LYS A N 1
ATOM 1551 C CA . LYS A 1 351 ? 96.873 129.030 57.889 1.00 90.20 351 LYS A CA 1
ATOM 1552 C C . LYS A 1 351 ? 97.640 130.326 57.680 1.00 90.20 351 LYS A C 1
ATOM 1553 O O . LYS A 1 351 ? 97.681 131.184 58.571 1.00 90.20 351 LYS A O 1
ATOM 1559 N N . VAL A 1 352 ? 98.277 130.445 56.522 1.00 92.81 352 VAL A N 1
ATOM 1560 C CA . VAL A 1 352 ? 98.977 131.658 56.120 1.00 92.81 352 VAL A CA 1
ATOM 1561 C C . VAL A 1 352 ? 98.086 132.429 55.154 1.00 92.81 352 VAL A C 1
ATOM 1562 O O . VAL A 1 352 ? 97.663 131.892 54.125 1.00 92.81 352 VAL A O 1
ATOM 1566 N N . THR A 1 353 ? 97.794 133.683 55.486 1.00 95.86 353 THR A N 1
ATOM 1567 C CA . THR A 1 353 ? 96.931 134.526 54.676 1.00 95.86 353 THR A CA 1
ATOM 1568 C C . THR A 1 353 ? 97.731 135.670 54.069 1.00 95.86 353 THR A C 1
ATOM 1569 O O . THR A 1 353 ? 98.404 136.423 54.782 1.00 95.86 353 THR A O 1
ATOM 1573 N N . TYR A 1 354 ? 97.647 135.792 52.750 1.00 103.19 354 TYR A N 1
ATOM 1574 C CA . TYR A 1 354 ? 98.275 136.852 51.974 1.00 103.19 354 TYR A CA 1
ATOM 1575 C C . TYR A 1 354 ? 97.187 137.791 51.457 1.00 103.19 354 TYR A C 1
ATOM 1576 O O . TYR A 1 354 ? 96.006 137.646 51.780 1.00 103.19 354 TYR A O 1
ATOM 1585 N N . LYS A 1 355 ? 97.595 138.765 50.651 1.00 107.54 355 LYS A N 1
ATOM 1586 C CA . LYS A 1 355 ? 96.647 139.698 50.066 1.00 107.54 355 LYS A CA 1
ATOM 1587 C C . LYS A 1 355 ? 95.776 138.994 49.028 1.00 107.54 355 LYS A C 1
ATOM 1588 O O . LYS A 1 355 ? 96.094 137.901 48.547 1.00 107.54 355 LYS A O 1
ATOM 1594 N N . ASP A 1 356 ? 94.650 139.637 48.704 1.00 111.02 356 ASP A N 1
ATOM 1595 C CA . ASP A 1 356 ? 93.673 139.144 47.727 1.00 111.02 356 ASP A CA 1
ATOM 1596 C C . ASP A 1 356 ? 93.074 137.798 48.134 1.00 111.02 356 ASP A C 1
ATOM 1597 O O . ASP A 1 356 ? 92.638 137.023 47.278 1.00 111.02 356 ASP A O 1
ATOM 1602 N N . SER A 1 357 ? 93.050 137.523 49.441 1.00 109.70 357 SER A N 1
ATOM 1603 C CA . SER A 1 357 ? 92.352 136.380 50.036 1.00 109.70 357 SER A CA 1
ATOM 1604 C C . SER A 1 357 ? 92.850 135.052 49.455 1.00 109.70 357 SER A C 1
ATOM 1605 O O . SER A 1 357 ? 92.120 134.306 48.799 1.00 109.70 357 SER A O 1
ATOM 1608 N N . THR A 1 358 ? 94.126 134.777 49.715 1.00 104.22 358 THR A N 1
ATOM 1609 C CA . THR A 1 358 ? 94.767 133.529 49.301 1.00 104.22 358 THR A CA 1
ATOM 1610 C C . THR A 1 358 ? 95.145 132.748 50.558 1.00 104.22 358 THR A C 1
ATOM 1611 O O . THR A 1 358 ? 96.269 132.853 51.054 1.00 104.22 358 THR A O 1
ATOM 1615 N N . SER A 1 359 ? 94.201 131.962 51.069 1.00 99.05 359 SER A N 1
ATOM 1616 C CA . SER A 1 359 ? 94.470 131.117 52.223 1.00 99.05 359 SER A CA 1
ATOM 1617 C C . SER A 1 359 ? 95.376 129.953 51.835 1.00 99.05 359 SER A C 1
ATOM 1618 O O . SER A 1 359 ? 95.331 129.448 50.710 1.00 99.05 359 SER A O 1
ATOM 1621 N N . ASN A 1 360 ? 96.208 129.533 52.778 1.00 95.16 360 ASN A N 1
ATOM 1622 C CA . ASN A 1 360 ? 97.180 128.475 52.559 1.00 95.16 360 ASN A CA 1
ATOM 1623 C C . ASN A 1 360 ? 97.209 127.566 53.777 1.00 95.16 360 ASN A C 1
ATOM 1624 O O . ASN A 1 360 ? 96.872 127.996 54.885 1.00 95.16 360 ASN A O 1
ATOM 1629 N N . PRO A 1 361 ? 97.590 126.300 53.603 1.00 90.47 361 PRO A N 1
ATOM 1630 C CA . PRO A 1 361 ? 97.650 125.382 54.748 1.00 90.47 361 PRO A CA 1
ATOM 1631 C C . PRO A 1 361 ? 98.969 125.441 55.503 1.00 90.47 361 PRO A C 1
ATOM 1632 O O . PRO A 1 361 ? 100.033 125.710 54.942 1.00 90.47 361 PRO A O 1
ATOM 1636 N N . LEU A 1 362 ? 98.884 125.179 56.805 1.00 83.41 362 LEU A N 1
ATOM 1637 C CA . LEU A 1 362 ? 100.043 124.986 57.663 1.00 83.41 362 LEU A CA 1
ATOM 1638 C C . LEU A 1 362 ? 99.900 123.682 58.432 1.00 83.41 362 LEU A C 1
ATOM 1639 O O . LEU A 1 362 ? 98.791 123.253 58.761 1.00 83.41 362 LEU A O 1
ATOM 1644 N N . SER A 1 363 ? 101.037 123.056 58.721 1.00 74.29 363 SER A N 1
ATOM 1645 C CA . SER A 1 363 ? 101.056 121.803 59.458 1.00 74.29 363 SER A CA 1
ATOM 1646 C C . SER A 1 363 ? 102.303 121.771 60.330 1.00 74.29 363 SER A C 1
ATOM 1647 O O . SER A 1 363 ? 103.010 122.770 60.478 1.00 74.29 363 SER A O 1
ATOM 1650 N N . VAL A 1 364 ? 102.564 120.600 60.916 1.00 71.71 364 VAL A N 1
ATOM 1651 C CA . VAL A 1 364 ? 103.749 120.413 61.741 1.00 71.71 364 VAL A CA 1
ATOM 1652 C C . VAL A 1 364 ? 105.026 120.542 60.920 1.00 71.71 364 VAL A C 1
ATOM 1653 O O . VAL A 1 364 ? 106.077 120.902 61.459 1.00 71.71 364 VAL A O 1
ATOM 1657 N N . ASP A 1 365 ? 104.952 120.293 59.611 1.00 73.59 365 ASP A N 1
ATOM 1658 C CA . ASP A 1 365 ? 106.135 120.297 58.761 1.00 73.59 365 ASP A CA 1
ATOM 1659 C C . ASP A 1 365 ? 106.683 121.692 58.482 1.00 73.59 365 ASP A C 1
ATOM 1660 O O . ASP A 1 365 ? 107.782 121.799 57.929 1.00 73.59 365 ASP A O 1
ATOM 1665 N N . ASN A 1 366 ? 105.963 122.754 58.837 1.00 72.71 366 ASN A N 1
ATOM 1666 C CA . ASN A 1 366 ? 106.439 124.119 58.625 1.00 72.71 366 ASN A CA 1
ATOM 1667 C C . ASN A 1 366 ? 106.306 124.934 59.903 1.00 72.71 366 ASN A C 1
ATOM 1668 O O . ASN A 1 366 ? 105.799 126.058 59.904 1.00 72.71 366 ASN A O 1
ATOM 1673 N N . THR A 1 367 ? 106.761 124.372 61.021 1.00 64.94 367 THR A N 1
ATOM 1674 C CA . THR A 1 367 ? 106.712 125.086 62.292 1.00 64.94 367 THR A CA 1
ATOM 1675 C C . THR A 1 367 ? 107.905 124.690 63.147 1.00 64.94 367 THR A C 1
ATOM 1676 O O . THR A 1 367 ? 108.365 123.546 63.096 1.00 64.94 367 THR A O 1
ATOM 1680 N N . LEU A 1 368 ? 108.433 125.656 63.889 1.00 59.55 368 LEU A N 1
ATOM 1681 C CA . LEU A 1 368 ? 109.432 125.394 64.911 1.00 59.55 368 LEU A CA 1
ATOM 1682 C C . LEU A 1 368 ? 108.826 125.650 66.282 1.00 59.55 368 LEU A C 1
ATOM 1683 O O . LEU A 1 368 ? 107.885 126.432 66.430 1.00 59.55 368 LEU A O 1
ATOM 1688 N N . TRP A 1 369 ? 109.357 124.979 67.292 1.00 60.01 369 TRP A N 1
ATOM 1689 C CA . TRP A 1 369 ? 108.734 125.048 68.599 1.00 60.01 369 TRP A CA 1
ATOM 1690 C C . TRP A 1 369 ? 109.746 125.465 69.654 1.00 60.01 369 TRP A C 1
ATOM 1691 O O . TRP A 1 369 ? 110.947 125.571 69.393 1.00 60.01 369 TRP A O 1
ATOM 1702 N N . ALA A 1 370 ? 109.217 125.673 70.862 1.00 56.34 370 ALA A N 1
ATOM 1703 C CA . ALA A 1 370 ? 109.797 126.503 71.912 1.00 56.34 370 ALA A CA 1
ATOM 1704 C C . ALA A 1 370 ? 111.284 126.303 72.154 1.00 56.34 370 ALA A C 1
ATOM 1705 O O . ALA A 1 370 ? 112.053 127.259 72.062 1.00 56.34 370 ALA A O 1
ATOM 1707 N N . ASN A 1 371 ? 111.708 125.088 72.478 1.00 53.86 371 ASN A N 1
ATOM 1708 C CA . ASN A 1 371 ? 113.088 124.853 72.882 1.00 53.86 371 ASN A CA 1
ATOM 1709 C C . ASN A 1 371 ? 113.849 124.003 71.873 1.00 53.86 371 ASN A C 1
ATOM 1710 O O . ASN A 1 371 ? 114.783 123.283 72.229 1.00 53.86 371 ASN A O 1
ATOM 1715 N N . THR A 1 372 ? 113.459 124.097 70.608 1.00 54.68 372 THR A N 1
ATOM 1716 C CA . THR A 1 372 ? 114.170 123.458 69.518 1.00 54.68 372 THR A CA 1
ATOM 1717 C C . THR A 1 372 ? 115.475 124.220 69.253 1.00 54.68 372 THR A C 1
ATOM 1718 O O . THR A 1 372 ? 115.655 125.357 69.692 1.00 54.68 372 THR A O 1
ATOM 1722 N N . VAL A 1 373 ? 116.416 123.579 68.564 1.00 55.69 373 VAL A N 1
ATOM 1723 C CA . VAL A 1 373 ? 117.626 124.246 68.097 1.00 55.69 373 VAL A CA 1
ATOM 1724 C C . VAL A 1 373 ? 117.686 124.110 66.583 1.00 55.69 373 VAL A C 1
ATOM 1725 O O . VAL A 1 373 ? 117.537 123.008 66.051 1.00 55.69 373 VAL A O 1
ATOM 1729 N N . LEU A 1 374 ? 117.890 125.223 65.887 1.00 60.70 374 LEU A N 1
ATOM 1730 C CA . LEU A 1 374 ? 117.925 125.190 64.433 1.00 60.70 374 LEU A CA 1
ATOM 1731 C C . LEU A 1 374 ? 119.208 124.531 63.939 1.00 60.70 374 LEU A C 1
ATOM 1732 O O . LEU A 1 374 ? 120.204 124.435 64.661 1.00 60.70 374 LEU A O 1
ATOM 1737 N N . ALA A 1 375 ? 119.158 124.041 62.702 1.00 63.46 375 ALA A N 1
ATOM 1738 C CA . ALA A 1 375 ? 120.334 123.628 61.957 1.00 63.46 375 ALA A CA 1
ATOM 1739 C C . ALA A 1 375 ? 119.954 123.628 60.484 1.00 63.46 375 ALA A C 1
ATOM 1740 O O . ALA A 1 375 ? 118.777 123.747 60.127 1.00 63.46 375 ALA A O 1
ATOM 1742 N N . SER A 1 376 ? 120.969 123.477 59.636 1.00 69.34 376 SER A N 1
ATOM 1743 C CA . SER A 1 376 ? 120.799 123.335 58.191 1.00 69.34 376 SER A CA 1
ATOM 1744 C C . SER A 1 376 ? 120.251 124.613 57.554 1.00 69.34 376 SER A C 1
ATOM 1745 O O . SER A 1 376 ? 119.255 124.602 56.827 1.00 69.34 376 SER A O 1
ATOM 1748 N N . SER A 1 377 ? 120.938 125.714 57.831 1.00 73.69 377 SER A N 1
ATOM 1749 C CA . SER A 1 377 ? 120.707 127.007 57.188 1.00 73.69 377 SER A CA 1
ATOM 1750 C C . SER A 1 377 ? 121.873 127.915 57.560 1.00 73.69 377 SER A C 1
ATOM 1751 O O . SER A 1 377 ? 122.888 127.461 58.101 1.00 73.69 377 SER A O 1
ATOM 1754 N N . GLY A 1 378 ? 121.735 129.196 57.244 1.00 74.61 378 GLY A N 1
ATOM 1755 C CA . GLY A 1 378 ? 122.586 130.219 57.813 1.00 74.61 378 GLY A CA 1
ATOM 1756 C C . GLY A 1 378 ? 121.732 131.145 58.652 1.00 74.61 378 GLY A C 1
ATOM 1757 O O . GLY A 1 378 ? 122.191 131.722 59.642 1.00 74.61 378 GLY A O 1
ATOM 1758 N N . PHE A 1 379 ? 120.472 131.274 58.249 1.00 74.99 379 PHE A N 1
ATOM 1759 C CA . PHE A 1 379 ? 119.470 132.063 58.952 1.00 74.99 379 PHE A CA 1
ATOM 1760 C C . PHE A 1 379 ? 118.110 131.648 58.412 1.00 74.99 379 PHE A C 1
ATOM 1761 O O . PHE A 1 379 ? 118.011 130.977 57.382 1.00 74.99 379 PHE A O 1
ATOM 1769 N N . CYS A 1 380 ? 117.062 132.053 59.122 1.00 72.90 380 CYS A N 1
ATOM 1770 C CA . CYS A 1 380 ? 115.714 131.926 58.586 1.00 72.90 380 CYS A CA 1
ATOM 1771 C C . CYS A 1 380 ? 114.799 132.918 59.285 1.00 72.90 380 CYS A C 1
ATOM 1772 O O . CYS A 1 380 ? 114.952 133.198 60.479 1.00 72.90 380 CYS A O 1
ATOM 1775 N N . ILE A 1 381 ? 113.849 133.442 58.517 1.00 69.13 381 ILE A N 1
ATOM 1776 C CA . ILE A 1 381 ? 112.880 134.416 59.003 1.00 69.13 381 ILE A CA 1
ATOM 1777 C C . ILE A 1 381 ? 111.657 133.641 59.472 1.00 69.13 381 ILE A C 1
ATOM 1778 O O . ILE A 1 381 ? 111.002 132.962 58.678 1.00 69.13 381 ILE A O 1
ATOM 1783 N N . ALA A 1 382 ? 111.343 133.739 60.760 1.00 68.04 382 ALA A N 1
ATOM 1784 C CA . ALA A 1 382 ? 110.222 133.000 61.320 1.00 68.04 382 ALA A CA 1
ATOM 1785 C C . ALA A 1 382 ? 109.395 133.898 62.227 1.00 68.04 382 ALA A C 1
ATOM 1786 O O . ALA A 1 382 ? 109.937 134.735 62.952 1.00 68.04 382 ALA A O 1
ATOM 1788 N N . CYS A 1 383 ? 108.082 133.707 62.191 1.00 67.75 383 CYS A N 1
ATOM 1789 C CA . CYS A 1 383 ? 107.149 134.535 62.944 1.00 67.75 383 CYS A CA 1
ATOM 1790 C C . CYS A 1 383 ? 106.680 133.791 64.187 1.00 67.75 383 CYS A C 1
ATOM 1791 O O . CYS A 1 383 ? 106.271 132.630 64.101 1.00 67.75 383 CYS A O 1
ATOM 1794 N N . VAL A 1 384 ? 106.747 134.457 65.341 1.00 67.23 384 VAL A N 1
ATOM 1795 C CA . VAL A 1 384 ? 106.314 133.843 66.591 1.00 67.23 384 VAL A CA 1
ATOM 1796 C C . VAL A 1 384 ? 104.794 133.770 66.624 1.00 67.23 384 VAL A C 1
ATOM 1797 O O . VAL A 1 384 ? 104.102 134.735 66.274 1.00 67.23 384 VAL A O 1
ATOM 1801 N N . VAL A 1 385 ? 104.261 132.620 67.043 1.00 68.04 385 VAL A N 1
ATOM 1802 C CA . VAL A 1 385 ? 102.822 132.397 67.120 1.00 68.04 385 VAL A CA 1
ATOM 1803 C C . VAL A 1 385 ? 102.376 132.106 68.550 1.00 68.04 385 VAL A C 1
ATOM 1804 O O . VAL A 1 385 ? 101.427 132.716 69.053 1.00 68.04 385 VAL A O 1
ATOM 1808 N N . TYR A 1 386 ? 103.044 131.173 69.219 1.00 69.96 386 TYR A N 1
ATOM 1809 C CA . TYR A 1 386 ? 102.752 130.846 70.609 1.00 69.96 386 TYR A CA 1
ATOM 1810 C C . TYR A 1 386 ? 103.935 131.246 71.477 1.00 69.96 386 TYR A C 1
ATOM 1811 O O . TYR A 1 386 ? 105.083 130.920 71.158 1.00 69.96 386 TYR A O 1
ATOM 1820 N N . THR A 1 387 ? 103.652 131.947 72.572 1.00 70.23 387 THR A N 1
ATOM 1821 C CA . THR A 1 387 ? 104.693 132.450 73.454 1.00 70.23 387 THR A CA 1
ATOM 1822 C C . THR A 1 387 ? 104.258 132.316 74.905 1.00 70.23 387 THR A C 1
ATOM 1823 O O . THR A 1 387 ? 103.064 132.295 75.215 1.00 70.23 387 THR A O 1
ATOM 1827 N N . GLY A 1 388 ? 105.246 132.214 75.791 1.00 68.69 388 GLY A N 1
ATOM 1828 C CA . GLY A 1 388 ? 104.994 132.149 77.216 1.00 68.69 388 GLY A CA 1
ATOM 1829 C C . GLY A 1 388 ? 104.425 130.829 77.691 1.00 68.69 388 GLY A C 1
ATOM 1830 O O . GLY A 1 388 ? 105.077 129.787 77.582 1.00 68.69 388 GLY A O 1
ATOM 1831 N N . ARG A 1 389 ? 103.210 130.866 78.236 1.00 70.18 389 ARG A N 1
ATOM 1832 C CA . ARG A 1 389 ? 102.530 129.677 78.727 1.00 70.18 389 ARG A CA 1
ATOM 1833 C C . ARG A 1 389 ? 101.610 129.058 77.685 1.00 70.18 389 ARG A C 1
ATOM 1834 O O . ARG A 1 389 ? 100.987 128.028 77.956 1.00 70.18 389 ARG A O 1
ATOM 1842 N N . ASP A 1 390 ? 101.504 129.665 76.507 1.00 68.57 390 ASP A N 1
ATOM 1843 C CA . ASP A 1 390 ? 100.738 129.101 75.407 1.00 68.57 390 ASP A CA 1
ATOM 1844 C C . ASP A 1 390 ? 101.584 128.227 74.495 1.00 68.57 390 ASP A C 1
ATOM 1845 O O . ASP A 1 390 ? 101.061 127.691 73.514 1.00 68.57 390 ASP A O 1
ATOM 1850 N N . THR A 1 391 ? 102.870 128.072 74.793 1.00 64.14 391 THR A N 1
ATOM 1851 C CA . THR A 1 391 ? 103.733 127.248 73.965 1.00 64.14 391 THR A CA 1
ATOM 1852 C C . THR A 1 391 ? 103.399 125.773 74.134 1.00 64.14 391 THR A C 1
ATOM 1853 O O . THR A 1 391 ? 102.812 125.354 75.134 1.00 64.14 391 THR A O 1
ATOM 1857 N N . ARG A 1 392 ? 103.774 124.980 73.126 1.00 64.83 392 ARG A N 1
ATOM 1858 C CA . ARG A 1 392 ? 103.637 123.532 73.233 1.00 64.83 392 ARG A CA 1
ATOM 1859 C C . ARG A 1 392 ? 104.518 122.970 74.338 1.00 64.83 392 ARG A C 1
ATOM 1860 O O . ARG A 1 392 ? 104.206 121.919 74.906 1.00 64.83 392 ARG A O 1
ATOM 1868 N N . GLN A 1 393 ? 105.625 123.645 74.649 1.00 59.90 393 GLN A N 1
ATOM 1869 C CA . GLN A 1 393 ? 106.505 123.163 75.705 1.00 59.90 393 GLN A CA 1
ATOM 1870 C C . GLN A 1 393 ? 105.903 123.386 77.085 1.00 59.90 393 GLN A C 1
ATOM 1871 O O . GLN A 1 393 ? 105.958 122.499 77.944 1.00 59.90 393 GLN A O 1
ATOM 1877 N N . ALA A 1 394 ? 105.334 124.566 77.322 1.00 62.30 394 ALA A N 1
ATOM 1878 C CA . ALA A 1 394 ? 104.873 124.949 78.649 1.00 62.30 394 ALA A CA 1
ATOM 1879 C C . ALA A 1 394 ? 103.433 124.531 78.909 1.00 62.30 394 ALA A C 1
ATOM 1880 O O . ALA A 1 394 ? 102.904 124.792 79.993 1.00 62.30 394 ALA A O 1
ATOM 1882 N N . MET A 1 395 ? 102.786 123.888 77.943 1.00 63.94 395 MET A N 1
ATOM 1883 C CA . MET A 1 395 ? 101.446 123.362 78.146 1.00 63.94 395 MET A CA 1
ATOM 1884 C C . MET A 1 395 ? 101.449 121.842 78.265 1.00 63.94 395 MET A C 1
ATOM 1885 O O . MET A 1 395 ? 100.446 121.254 78.684 1.00 63.94 395 MET A O 1
ATOM 1890 N N . ASN A 1 396 ? 102.578 121.193 77.974 1.00 60.02 396 ASN A N 1
ATOM 1891 C CA . ASN A 1 396 ? 102.810 119.805 78.352 1.00 60.02 396 ASN A CA 1
ATOM 1892 C C . ASN A 1 396 ? 103.389 119.694 79.756 1.00 60.02 396 ASN A C 1
ATOM 1893 O O . ASN A 1 396 ? 104.070 118.714 80.075 1.00 60.02 396 ASN A O 1
ATOM 1898 N N . THR A 1 397 ? 103.141 120.692 80.599 1.00 58.16 397 THR A N 1
ATOM 1899 C CA . THR A 1 397 ? 103.665 120.736 81.954 1.00 58.16 397 THR A CA 1
ATOM 1900 C C . THR A 1 397 ? 102.530 120.969 82.939 1.00 58.16 397 THR A C 1
ATOM 1901 O O . THR A 1 397 ? 101.659 121.813 82.711 1.00 58.16 397 THR A O 1
ATOM 1905 N N . THR A 1 398 ? 102.548 120.215 84.030 1.00 58.44 398 THR A N 1
ATOM 1906 C CA . THR A 1 398 ? 101.604 120.380 85.122 1.00 58.44 398 THR A CA 1
ATOM 1907 C C . THR A 1 398 ? 102.194 121.334 86.155 1.00 58.44 398 THR A C 1
ATOM 1908 O O . THR A 1 398 ? 103.414 121.430 86.314 1.00 58.44 398 THR A O 1
ATOM 1912 N N . THR A 1 399 ? 101.312 122.064 86.838 1.00 58.93 399 T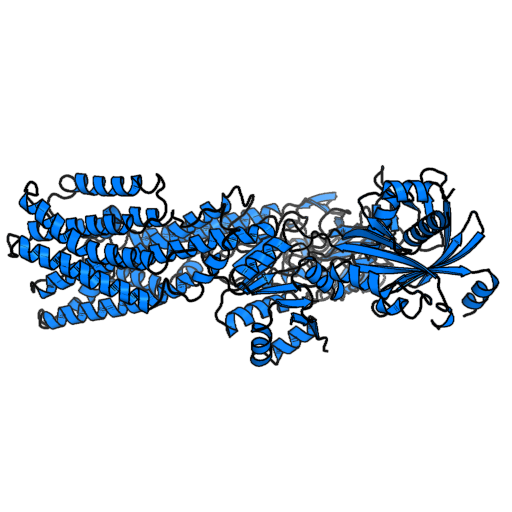HR A N 1
ATOM 1913 C CA . THR A 1 399 ? 101.748 123.012 87.854 1.00 58.93 399 THR A CA 1
ATOM 1914 C C . THR A 1 399 ? 102.474 122.294 88.984 1.00 58.93 399 THR A C 1
ATOM 1915 O O . THR A 1 399 ? 102.031 121.247 89.466 1.00 58.93 399 THR A O 1
ATOM 1919 N N . ALA A 1 400 ? 103.603 122.861 89.399 1.00 56.79 400 ALA A N 1
ATOM 1920 C CA . ALA A 1 400 ? 104.410 122.248 90.443 1.00 56.79 400 ALA A CA 1
ATOM 1921 C C . ALA A 1 400 ? 103.712 122.345 91.793 1.00 56.79 400 ALA A C 1
ATOM 1922 O O . ALA A 1 400 ? 103.020 123.324 92.087 1.00 56.79 400 ALA A O 1
ATOM 1924 N N . LYS A 1 401 ? 103.895 121.317 92.614 1.00 52.54 401 LYS A N 1
ATOM 1925 C CA . LYS A 1 401 ? 103.331 121.253 93.952 1.00 52.54 401 LYS A CA 1
ATOM 1926 C C . LYS A 1 401 ? 104.449 121.204 94.983 1.00 52.54 401 LYS A C 1
ATOM 1927 O O . LYS A 1 401 ? 105.600 120.883 94.675 1.00 52.54 401 LYS A O 1
ATOM 1933 N N . VAL A 1 402 ? 104.096 121.539 96.223 1.00 47.86 402 VAL A N 1
ATOM 1934 C CA . VAL A 1 402 ? 105.065 121.501 97.310 1.00 47.86 402 VAL A CA 1
ATOM 1935 C C . VAL A 1 402 ? 105.416 120.052 97.619 1.00 47.86 402 VAL A C 1
ATOM 1936 O O . VAL A 1 402 ? 104.583 119.147 97.477 1.00 47.86 402 VAL A O 1
ATOM 1940 N N . LYS A 1 403 ? 106.664 119.820 98.003 1.00 40.33 403 LYS A N 1
ATOM 1941 C CA . LYS A 1 403 ? 107.177 118.475 98.230 1.00 40.33 403 LYS A CA 1
ATOM 1942 C C . LYS A 1 403 ? 107.637 118.360 99.676 1.00 40.33 403 LYS A C 1
ATOM 1943 O O . LYS A 1 403 ? 108.628 118.984 100.070 1.00 40.33 403 LYS A O 1
ATOM 1949 N N . THR A 1 404 ? 106.920 117.561 100.459 1.00 35.68 404 THR A N 1
ATOM 1950 C CA . THR A 1 404 ? 107.300 117.273 101.833 1.00 35.68 404 THR A CA 1
ATOM 1951 C C . THR A 1 404 ? 108.039 115.944 101.874 1.00 35.68 404 THR A C 1
ATOM 1952 O O . THR A 1 404 ? 107.586 114.959 101.285 1.00 35.68 404 THR A O 1
ATOM 1956 N N . GLY A 1 405 ? 109.174 115.922 102.567 1.00 33.73 405 GLY A N 1
ATOM 1957 C CA . GLY A 1 405 ? 109.985 114.723 102.607 1.00 33.73 405 GLY A CA 1
ATOM 1958 C C . GLY A 1 405 ? 109.305 113.591 103.349 1.00 33.73 405 GLY A C 1
ATOM 1959 O O . GLY A 1 405 ? 108.331 113.775 104.078 1.00 33.73 405 GLY A O 1
ATOM 1960 N N . LEU A 1 406 ? 109.819 112.382 103.125 1.00 33.53 406 LEU A N 1
ATOM 1961 C CA . LEU A 1 406 ? 109.311 111.225 103.853 1.00 33.53 406 LEU A CA 1
ATOM 1962 C C . LEU A 1 406 ? 109.669 111.311 105.330 1.00 33.53 406 LEU A C 1
ATOM 1963 O O . LEU A 1 406 ? 108.852 110.972 106.196 1.00 33.53 406 LEU A O 1
ATOM 1968 N N . LEU A 1 407 ? 110.887 111.768 105.630 1.00 29.74 407 LEU A N 1
ATOM 1969 C CA . LEU A 1 407 ? 111.305 111.959 107.013 1.00 29.74 407 LEU A CA 1
ATOM 1970 C C . LEU A 1 407 ? 110.430 112.979 107.725 1.00 29.74 407 LEU A C 1
ATOM 1971 O O . LEU A 1 407 ? 110.202 112.867 108.936 1.00 29.74 407 LEU A O 1
ATOM 1976 N N . GLU A 1 408 ? 109.912 113.959 106.986 1.00 33.76 408 GLU A N 1
ATOM 1977 C CA . GLU A 1 408 ? 108.925 114.877 107.539 1.00 33.76 408 GLU A CA 1
ATOM 1978 C C . GLU A 1 408 ? 107.690 114.127 108.021 1.00 33.76 408 GLU A C 1
ATOM 1979 O O . GLU A 1 408 ? 107.193 114.377 109.124 1.00 33.76 408 GLU A O 1
ATOM 1985 N N . LEU A 1 409 ? 107.194 113.186 107.213 1.00 32.15 409 LEU A N 1
ATOM 1986 C CA . LEU A 1 409 ? 106.021 112.406 107.596 1.00 32.15 409 LEU A CA 1
ATOM 1987 C C . LEU A 1 409 ? 106.316 111.494 108.782 1.00 32.15 409 LEU A C 1
ATOM 1988 O O . LEU A 1 409 ? 105.469 111.324 109.670 1.00 32.15 409 LEU A O 1
ATOM 1993 N N . GLU A 1 410 ? 107.505 110.888 108.806 1.00 31.26 410 GLU A N 1
ATOM 1994 C CA . GLU A 1 410 ? 107.871 110.021 109.923 1.00 31.26 410 GLU A CA 1
ATOM 1995 C C . GLU A 1 410 ? 107.949 110.802 111.229 1.00 31.26 410 GLU A C 1
ATOM 1996 O O . GLU A 1 410 ? 107.469 110.339 112.275 1.00 31.26 410 GLU A O 1
ATOM 2002 N N . ILE A 1 411 ? 108.552 111.992 111.187 1.00 29.41 411 ILE A N 1
ATOM 2003 C CA . ILE A 1 411 ? 108.606 112.836 112.372 1.00 29.41 411 ILE A CA 1
ATOM 2004 C C . ILE A 1 411 ? 107.214 113.311 112.762 1.00 29.41 411 ILE A C 1
ATOM 2005 O O . ILE A 1 411 ? 106.904 113.406 113.951 1.00 29.41 411 ILE A O 1
ATOM 2010 N N . ASN A 1 412 ? 106.339 113.569 111.787 1.00 28.65 412 ASN A N 1
ATOM 2011 C CA . ASN A 1 412 ? 104.958 113.924 112.106 1.00 28.65 412 ASN A CA 1
ATOM 2012 C C . ASN A 1 412 ? 104.254 112.804 112.868 1.00 28.65 412 ASN A C 1
ATOM 2013 O O . ASN A 1 412 ? 103.567 113.055 113.868 1.00 28.65 412 ASN A O 1
ATOM 2018 N N . SER A 1 413 ? 104.437 111.558 112.426 1.00 29.37 413 SER A N 1
ATOM 2019 C CA . SER A 1 413 ? 103.783 110.428 113.086 1.00 29.37 413 SER A CA 1
ATOM 2020 C C . SER A 1 413 ? 104.328 110.204 114.495 1.00 29.37 413 SER A C 1
ATOM 2021 O O . SER A 1 413 ? 103.559 110.046 115.459 1.00 29.37 413 SER A O 1
ATOM 2024 N N . ILE A 1 414 ? 105.657 110.184 114.640 1.00 27.46 414 ILE A N 1
ATOM 2025 C CA . ILE A 1 414 ? 106.213 109.979 115.971 1.00 27.46 414 ILE A CA 1
ATOM 2026 C C . ILE A 1 414 ? 105.952 111.178 116.877 1.00 27.46 414 ILE A C 1
ATOM 2027 O O . ILE A 1 414 ? 105.892 111.021 118.098 1.00 27.46 414 ILE A O 1
ATOM 2032 N N . SER A 1 415 ? 105.719 112.365 116.312 1.00 27.65 415 SER A N 1
ATOM 2033 C CA . SER A 1 415 ? 105.310 113.508 117.117 1.00 27.65 415 SER A CA 1
ATOM 2034 C C . SER A 1 415 ? 103.873 113.370 117.596 1.00 27.65 415 SER A C 1
ATOM 2035 O O . SER A 1 415 ? 103.553 113.777 118.717 1.00 27.65 415 SER A O 1
ATOM 2038 N N . LYS A 1 416 ? 102.992 112.811 116.761 1.00 27.14 416 LYS A N 1
ATOM 2039 C CA . LYS A 1 416 ? 101.638 112.505 117.221 1.00 27.14 416 LYS A CA 1
ATOM 2040 C C . LYS A 1 416 ? 101.671 111.537 118.396 1.00 27.14 416 LYS A C 1
ATOM 2041 O O . LYS A 1 416 ? 100.980 111.732 119.409 1.00 27.14 416 LYS A O 1
ATOM 2047 N N . ILE A 1 417 ? 102.484 110.486 118.281 1.00 28.79 417 ILE A N 1
ATOM 2048 C CA . ILE A 1 417 ? 102.564 109.513 119.367 1.00 28.79 417 ILE A CA 1
ATOM 2049 C C . ILE A 1 417 ? 103.196 110.138 120.609 1.00 28.79 417 ILE A C 1
ATOM 2050 O O . ILE A 1 417 ? 102.802 109.833 121.740 1.00 28.79 417 ILE A O 1
ATOM 2055 N N . LEU A 1 418 ? 104.169 111.035 120.423 1.00 28.72 418 LEU A N 1
ATOM 2056 C CA . LEU A 1 418 ? 104.763 111.737 121.559 1.00 28.72 418 LEU A CA 1
ATOM 2057 C C . LEU A 1 418 ? 103.747 112.627 122.265 1.00 28.72 418 LEU A C 1
ATOM 2058 O O . LEU A 1 418 ? 103.739 112.712 123.499 1.00 28.72 418 LEU A O 1
ATOM 2063 N N . CYS A 1 419 ? 102.902 113.320 121.499 1.00 28.97 419 CYS A N 1
ATOM 2064 C CA . CYS A 1 419 ? 101.847 114.128 122.101 1.00 28.97 419 CYS A CA 1
ATOM 2065 C C . CYS A 1 419 ? 100.887 113.268 122.908 1.00 28.97 419 CYS A C 1
ATOM 2066 O O . CYS A 1 419 ? 100.491 113.642 124.020 1.00 28.97 419 CYS A O 1
ATOM 2069 N N . ALA A 1 420 ? 100.504 112.110 122.365 1.00 30.39 420 ALA A N 1
ATOM 2070 C CA . ALA A 1 420 ? 99.654 111.196 123.123 1.00 30.39 420 ALA A CA 1
ATOM 2071 C C . ALA A 1 420 ? 100.346 110.732 124.401 1.00 30.39 420 ALA A C 1
ATOM 2072 O O . ALA A 1 420 ? 99.719 110.655 125.466 1.00 30.39 420 ALA A O 1
ATOM 2074 N N . CYS A 1 421 ? 101.646 110.440 124.315 1.00 30.72 421 CYS A N 1
ATOM 2075 C CA . CYS A 1 421 ? 102.396 109.981 125.480 1.00 30.72 421 CYS A CA 1
ATOM 2076 C C . CYS A 1 421 ? 102.454 111.042 126.573 1.00 30.72 421 CYS A C 1
ATOM 2077 O O . CYS A 1 421 ? 102.251 110.736 127.753 1.00 30.72 421 CYS A O 1
ATOM 2080 N N . VAL A 1 422 ? 102.731 112.295 126.207 1.00 30.43 422 VAL A N 1
ATOM 2081 C CA . VAL A 1 422 ? 102.846 113.322 127.241 1.00 30.43 422 VAL A CA 1
ATOM 2082 C C . VAL A 1 422 ? 101.476 113.707 127.785 1.00 30.43 422 VAL A C 1
ATOM 2083 O O . VAL A 1 422 ? 101.359 114.069 128.961 1.00 30.43 422 VAL A O 1
ATOM 2087 N N . PHE A 1 423 ? 100.419 113.627 126.971 1.00 31.71 423 PHE A N 1
ATOM 2088 C CA . PHE A 1 423 ? 99.075 113.815 127.509 1.00 31.71 423 PHE A CA 1
ATOM 2089 C C . PHE A 1 423 ? 98.736 112.734 128.525 1.00 31.71 423 PHE A C 1
ATOM 2090 O O . PHE A 1 423 ? 98.164 113.024 129.585 1.00 31.71 423 PHE A O 1
ATOM 2098 N N . ALA A 1 424 ? 99.085 111.480 128.222 1.00 30.03 424 ALA A N 1
ATOM 2099 C CA . ALA A 1 424 ? 98.852 110.398 129.172 1.00 30.03 424 ALA A CA 1
ATOM 2100 C C . ALA A 1 424 ? 99.659 110.599 130.447 1.00 30.03 424 ALA A C 1
ATOM 2101 O O . ALA A 1 424 ? 99.153 110.367 131.550 1.00 30.03 424 ALA A O 1
ATOM 2103 N N . LEU A 1 425 ? 100.913 111.038 130.315 1.00 27.66 425 LEU A N 1
ATOM 2104 C CA . LEU A 1 425 ? 101.743 111.286 131.491 1.00 27.66 425 LEU A CA 1
ATOM 2105 C C . LEU A 1 425 ? 101.169 112.405 132.353 1.00 27.66 425 LEU A C 1
ATOM 2106 O O . LEU A 1 425 ? 101.172 112.313 133.585 1.00 27.66 425 LEU A O 1
ATOM 2111 N N . SER A 1 426 ? 100.667 113.469 131.724 1.00 32.13 426 SER A N 1
ATOM 2112 C CA . SER A 1 426 ? 100.085 114.572 132.483 1.00 32.13 426 SER A CA 1
ATOM 2113 C C . SER A 1 426 ? 98.800 114.153 133.190 1.00 32.13 426 SER A C 1
ATOM 2114 O O . SER A 1 426 ? 98.577 114.523 134.352 1.00 32.13 426 SER A O 1
ATOM 2117 N N . ILE A 1 427 ? 97.939 113.391 132.507 1.00 32.68 427 ILE A N 1
ATOM 2118 C CA . ILE A 1 427 ? 96.719 112.904 133.147 1.00 32.68 427 ILE A CA 1
ATOM 2119 C C . ILE A 1 427 ? 97.063 111.981 134.308 1.00 32.68 427 ILE A C 1
ATOM 2120 O O . ILE A 1 427 ? 96.432 112.035 135.371 1.00 32.68 427 ILE A O 1
ATOM 2125 N N . LEU A 1 428 ? 98.082 111.136 134.132 1.00 35.32 428 LEU A N 1
ATOM 2126 C CA . LEU A 1 428 ? 98.543 110.281 135.219 1.00 35.32 428 LEU A CA 1
ATOM 2127 C C . LEU A 1 428 ? 99.040 111.104 136.399 1.00 35.32 428 LEU A C 1
ATOM 2128 O O . LEU A 1 428 ? 98.749 110.781 137.555 1.00 35.32 428 LEU A O 1
ATOM 2133 N N . LEU A 1 429 ? 99.791 112.173 136.124 1.00 36.82 429 LEU A N 1
ATOM 2134 C CA . LEU A 1 429 ? 100.318 113.014 137.195 1.00 36.82 429 LEU A CA 1
ATOM 2135 C C . LEU A 1 429 ? 99.197 113.676 137.983 1.00 36.82 429 LEU A C 1
ATOM 2136 O O . LEU A 1 429 ? 99.222 113.697 139.221 1.00 36.82 429 LEU A O 1
ATOM 2141 N N . VAL A 1 430 ? 98.196 114.211 137.283 1.00 42.76 430 VAL A N 1
ATOM 2142 C CA . VAL A 1 430 ? 97.107 114.899 137.970 1.00 42.76 430 VAL A CA 1
ATOM 2143 C C . VAL A 1 430 ? 96.238 113.908 138.737 1.00 42.76 430 VAL A C 1
ATOM 2144 O O . VAL A 1 430 ? 95.803 114.188 139.861 1.00 42.76 430 VAL A O 1
ATOM 2148 N N . ALA A 1 431 ? 95.985 112.730 138.159 1.00 44.79 431 ALA A N 1
ATOM 2149 C CA . ALA A 1 431 ? 95.211 111.715 138.865 1.00 44.79 431 ALA A CA 1
ATOM 2150 C C . ALA A 1 431 ? 95.945 111.220 140.104 1.00 44.79 431 ALA A C 1
ATOM 2151 O O . ALA A 1 431 ? 95.324 110.973 141.144 1.00 44.79 431 ALA A O 1
ATOM 2153 N N . PHE A 1 432 ? 97.269 111.067 140.014 1.00 44.91 432 PHE A N 1
ATOM 2154 C CA . PHE A 1 432 ? 98.050 110.669 141.178 1.00 44.91 432 PHE A CA 1
ATOM 2155 C C . PHE A 1 432 ? 98.064 111.773 142.228 1.00 44.91 432 PHE A C 1
ATOM 2156 O O . PHE A 1 432 ? 98.158 111.484 143.426 1.00 44.91 432 PHE A O 1
ATOM 2164 N N . ALA A 1 433 ? 97.974 113.036 141.801 1.00 52.20 433 ALA A N 1
ATOM 2165 C CA . ALA A 1 433 ? 97.917 114.136 142.760 1.00 52.20 433 ALA A CA 1
ATOM 2166 C C . ALA A 1 433 ? 96.679 114.040 143.641 1.00 52.20 433 ALA A C 1
ATOM 2167 O O . ALA A 1 433 ? 96.755 114.256 144.856 1.00 52.20 433 ALA A O 1
ATOM 2169 N N . GLY A 1 434 ? 95.532 113.712 143.053 1.00 60.19 434 GLY A N 1
ATOM 2170 C CA . GLY A 1 434 ? 94.333 113.497 143.839 1.00 60.19 434 GLY A CA 1
ATOM 2171 C C . GLY A 1 434 ? 93.125 114.279 143.369 1.00 60.19 434 GLY A C 1
ATOM 2172 O O . GLY A 1 434 ? 92.119 114.351 144.083 1.00 60.19 434 GLY A O 1
ATOM 2173 N N . PHE A 1 435 ? 93.218 114.866 142.172 1.00 62.63 435 PHE A N 1
ATOM 2174 C CA . PHE A 1 435 ? 92.144 115.671 141.580 1.00 62.63 435 PHE A CA 1
ATOM 2175 C C . PHE A 1 435 ? 91.733 116.819 142.500 1.00 62.63 435 PHE A C 1
ATOM 2176 O O . PHE A 1 435 ? 90.553 117.160 142.611 1.00 62.63 435 PHE A O 1
ATOM 2184 N N . HIS A 1 436 ? 92.713 117.416 143.169 1.00 69.86 436 HIS A N 1
ATOM 2185 C CA . HIS A 1 436 ? 92.470 118.537 144.063 1.00 69.86 436 HIS A CA 1
ATOM 2186 C C . HIS A 1 436 ? 92.618 119.846 143.288 1.00 69.86 436 HIS A C 1
ATOM 2187 O O . HIS A 1 436 ? 92.624 119.863 142.054 1.00 69.86 436 HIS A O 1
ATOM 2194 N N . ASN A 1 437 ? 92.692 120.961 144.018 1.00 71.25 437 ASN A N 1
ATOM 2195 C CA . ASN A 1 437 ? 92.848 122.332 143.532 1.00 71.25 437 ASN A CA 1
ATOM 2196 C C . ASN A 1 437 ? 91.620 122.848 142.790 1.00 71.25 437 ASN A C 1
ATOM 2197 O O . ASN A 1 437 ? 91.647 123.993 142.317 1.00 71.25 437 ASN A O 1
ATOM 2202 N N . ASP A 1 438 ? 90.574 122.030 142.623 1.00 71.46 438 ASP A N 1
ATOM 2203 C CA . ASP A 1 438 ? 89.285 122.391 142.030 1.00 71.46 438 ASP A CA 1
ATOM 2204 C C . ASP A 1 438 ? 89.404 122.697 140.537 1.00 71.46 438 ASP A C 1
ATOM 2205 O O . ASP A 1 438 ? 88.395 122.901 139.854 1.00 71.46 438 ASP A O 1
ATOM 2210 N N . ASP A 1 439 ? 90.635 122.664 140.032 1.00 62.48 439 ASP A N 1
ATOM 2211 C CA . ASP A 1 439 ? 90.915 122.896 138.616 1.00 62.48 439 ASP A CA 1
ATOM 2212 C C . ASP A 1 439 ? 91.845 121.814 138.053 1.00 62.48 439 ASP A C 1
ATOM 2213 O O . ASP A 1 439 ? 93.027 122.068 137.822 1.00 62.48 439 ASP A O 1
ATOM 2218 N N . TRP A 1 440 ? 91.313 120.612 137.833 1.00 58.46 440 TRP A N 1
ATOM 2219 C CA . TRP A 1 440 ? 92.108 119.506 137.319 1.00 58.46 440 TRP A CA 1
ATOM 2220 C C . TRP A 1 440 ? 92.383 119.656 135.827 1.00 58.46 440 TRP A C 1
ATOM 2221 O O . TRP A 1 440 ? 93.459 119.280 135.352 1.00 58.46 440 TRP A O 1
ATOM 2232 N N . TYR A 1 441 ? 91.424 120.203 135.075 1.00 54.16 441 TYR A N 1
ATOM 2233 C CA . TYR A 1 441 ? 91.632 120.416 133.646 1.00 54.16 441 TYR A CA 1
ATOM 2234 C C . TYR A 1 441 ? 92.724 121.448 133.393 1.00 54.16 441 TYR A C 1
ATOM 2235 O O . TYR A 1 441 ? 93.572 121.264 132.510 1.00 54.16 441 TYR A O 1
ATOM 2244 N N . ILE A 1 442 ? 92.729 122.536 134.165 1.00 50.06 442 ILE A N 1
ATOM 2245 C CA . ILE A 1 442 ? 93.811 123.510 134.057 1.00 50.06 442 ILE A CA 1
ATOM 2246 C C . ILE A 1 442 ? 95.138 122.859 134.416 1.00 50.06 442 ILE A C 1
ATOM 2247 O O . ILE A 1 442 ? 96.171 123.144 133.802 1.00 50.06 442 ILE A O 1
ATOM 2252 N N . ASP A 1 443 ? 95.128 121.957 135.400 1.00 47.15 443 ASP A N 1
ATOM 2253 C CA . ASP A 1 443 ? 96.357 121.274 135.791 1.00 47.15 443 ASP A CA 1
ATOM 2254 C C . ASP A 1 443 ? 96.887 120.379 134.676 1.00 47.15 443 ASP A C 1
ATOM 2255 O O . ASP A 1 443 ? 98.092 120.390 134.394 1.00 47.15 443 ASP A O 1
ATOM 2260 N N . ILE A 1 444 ? 96.013 119.604 134.022 1.00 43.05 444 ILE A N 1
ATOM 2261 C CA . ILE A 1 444 ? 96.490 118.729 132.951 1.00 43.05 444 ILE A CA 1
ATOM 2262 C C . ILE A 1 444 ? 96.966 119.556 131.762 1.00 43.05 444 ILE A C 1
ATOM 2263 O O . ILE A 1 444 ? 97.977 119.222 131.133 1.00 43.05 444 ILE A O 1
ATOM 2268 N N . LEU A 1 445 ? 96.282 120.668 131.459 1.00 39.83 445 LEU A N 1
ATOM 2269 C CA . LEU A 1 445 ? 96.721 121.512 130.351 1.00 39.83 445 LEU A CA 1
ATOM 2270 C C . LEU A 1 445 ? 98.064 122.166 130.647 1.00 39.83 445 LEU A C 1
ATOM 2271 O O . LEU A 1 445 ? 98.945 122.200 129.782 1.00 39.83 445 LEU A O 1
ATOM 2276 N N . ARG A 1 446 ? 98.245 122.682 131.864 1.00 39.91 446 ARG A N 1
ATOM 2277 C CA . ARG A 1 446 ? 99.508 123.315 132.221 1.00 39.91 446 ARG A CA 1
ATOM 2278 C C . ARG A 1 446 ? 100.647 122.307 132.238 1.00 39.91 446 ARG A C 1
ATOM 2279 O O . ARG A 1 446 ? 101.760 122.612 131.795 1.00 39.91 446 ARG A O 1
ATOM 2287 N N . TYR A 1 447 ? 100.389 121.093 132.729 1.00 38.61 447 TYR A N 1
ATOM 2288 C CA . TYR A 1 447 ? 101.440 120.080 132.729 1.00 38.61 447 TYR A CA 1
ATOM 2289 C C . TYR A 1 447 ? 101.778 119.653 131.307 1.00 38.61 447 TYR A C 1
ATOM 2290 O O . TYR A 1 447 ? 102.945 119.396 130.991 1.00 38.61 447 TYR A O 1
ATOM 2299 N N . LEU A 1 448 ? 100.769 119.581 130.435 1.00 34.68 448 LEU A N 1
ATOM 2300 C CA . LEU A 1 448 ? 101.008 119.239 129.038 1.00 34.68 448 LEU A CA 1
ATOM 2301 C C . LEU A 1 448 ? 101.845 120.311 128.350 1.00 34.68 448 LEU A C 1
ATOM 2302 O O . LEU A 1 448 ? 102.756 120.001 127.574 1.00 34.68 448 LEU A O 1
ATOM 2307 N N . ILE A 1 449 ? 101.550 121.583 128.631 1.00 35.61 449 ILE A N 1
ATOM 2308 C CA . ILE A 1 449 ? 102.349 122.681 128.090 1.00 35.61 449 ILE A CA 1
ATOM 2309 C C . ILE A 1 449 ? 103.777 122.608 128.617 1.00 35.61 449 ILE A C 1
ATOM 2310 O O . ILE A 1 449 ? 104.739 122.868 127.885 1.00 35.61 449 ILE A O 1
ATOM 2315 N N . LEU A 1 450 ? 103.937 122.251 129.893 1.00 34.46 450 LEU A N 1
ATOM 2316 C CA . LEU A 1 450 ? 105.274 122.104 130.461 1.00 34.46 450 LEU A CA 1
ATOM 2317 C C . LEU A 1 450 ? 106.060 121.003 129.764 1.00 34.46 450 LEU A C 1
ATOM 2318 O O . LEU A 1 450 ? 107.233 121.188 129.421 1.00 34.46 450 LEU A O 1
ATOM 2323 N N . PHE A 1 451 ? 105.432 119.849 129.546 1.00 31.58 451 PHE A N 1
ATOM 2324 C CA . PHE A 1 451 ? 106.130 118.687 129.012 1.00 31.58 451 PHE A CA 1
ATOM 2325 C C . PHE A 1 451 ? 106.364 118.758 127.512 1.00 31.58 451 PHE A C 1
ATOM 2326 O O . PHE A 1 451 ? 107.297 118.118 127.015 1.00 31.58 451 PHE A O 1
ATOM 2334 N N . SER A 1 452 ? 105.554 119.516 126.784 1.00 35.35 452 SER A N 1
ATOM 2335 C CA . SER A 1 452 ? 105.578 119.519 125.328 1.00 35.35 452 SER A CA 1
ATOM 2336 C C . SER A 1 452 ? 105.876 120.905 124.777 1.00 35.35 452 SER A C 1
ATOM 2337 O O . SER A 1 452 ? 105.193 121.396 123.878 1.00 35.35 452 SER A O 1
ATOM 2340 N N . THR A 1 453 ? 106.892 121.564 125.328 1.00 35.84 453 THR A N 1
ATOM 2341 C CA . THR A 1 453 ? 107.357 122.836 124.795 1.00 35.84 453 THR A CA 1
ATOM 2342 C C . THR A 1 453 ? 108.862 122.839 124.564 1.00 35.84 453 THR A C 1
ATOM 2343 O O . THR A 1 453 ? 109.427 123.894 124.253 1.00 35.84 453 THR A O 1
ATOM 2347 N N . ILE A 1 454 ? 109.522 121.692 124.693 1.00 32.47 454 ILE A N 1
ATOM 2348 C CA . ILE A 1 454 ? 110.964 121.626 124.512 1.00 32.47 454 ILE A CA 1
ATOM 2349 C C . ILE A 1 454 ? 111.287 120.758 123.300 1.00 32.47 454 ILE A C 1
ATOM 2350 O O . ILE A 1 454 ? 112.273 121.003 122.598 1.00 32.47 454 ILE A O 1
ATOM 2355 N N . ILE A 1 455 ? 110.455 119.757 123.023 1.00 29.06 455 ILE A N 1
ATOM 2356 C CA . ILE A 1 455 ? 110.623 118.957 121.808 1.00 29.06 455 ILE A CA 1
ATOM 2357 C C . ILE A 1 455 ? 110.060 119.654 120.570 1.00 29.06 455 ILE A C 1
ATOM 2358 O O . ILE A 1 455 ? 110.823 119.870 119.618 1.00 29.06 455 ILE A O 1
ATOM 2363 N N . PRO A 1 456 ? 108.771 120.029 120.513 1.00 31.01 456 PRO A N 1
ATOM 2364 C CA . PRO A 1 456 ? 108.171 120.348 119.204 1.00 31.01 456 PRO A CA 1
ATOM 2365 C C . PRO A 1 456 ? 108.764 121.560 118.508 1.00 31.01 456 PRO A C 1
ATOM 2366 O O . PRO A 1 456 ? 108.633 121.669 117.283 1.00 31.01 456 PRO A O 1
ATOM 2370 N N . VAL A 1 457 ? 109.417 122.467 119.231 1.00 31.30 457 VAL A N 1
ATOM 2371 C CA . VAL A 1 457 ? 109.997 123.648 118.618 1.00 31.30 457 VAL A CA 1
ATOM 2372 C C . VAL A 1 457 ? 111.510 123.532 118.441 1.00 31.30 457 VAL A C 1
ATOM 2373 O O . VAL A 1 457 ? 112.050 124.096 117.483 1.00 31.30 457 VAL A O 1
ATOM 2377 N N . SER A 1 458 ? 112.209 122.806 119.316 1.00 29.45 458 SER A N 1
ATOM 2378 C CA . SER A 1 458 ? 113.621 122.539 119.073 1.00 29.45 458 SER A CA 1
ATOM 2379 C C . SER A 1 458 ? 113.801 121.595 117.898 1.00 29.45 458 SER A C 1
ATOM 2380 O O . SER A 1 458 ? 114.800 121.679 117.169 1.00 29.45 458 SER A O 1
ATOM 2383 N N . LEU A 1 459 ? 112.836 120.699 117.700 1.00 27.89 459 LEU A N 1
ATOM 2384 C CA . LEU A 1 459 ? 112.893 119.773 116.580 1.00 27.89 459 LEU A CA 1
ATOM 2385 C C . LEU A 1 459 ? 112.835 120.525 115.258 1.00 27.89 459 LEU A C 1
ATOM 2386 O O . LEU A 1 459 ? 113.587 120.216 114.329 1.00 27.89 459 LEU A O 1
ATOM 2391 N N . ARG A 1 460 ? 111.991 121.558 115.176 1.00 30.43 460 ARG A N 1
ATOM 2392 C CA . ARG A 1 460 ? 111.861 122.322 113.937 1.00 30.43 460 ARG A CA 1
ATOM 2393 C C . ARG A 1 460 ? 113.102 123.154 113.635 1.00 30.43 460 ARG A C 1
ATOM 2394 O O . ARG A 1 460 ? 113.556 123.194 112.486 1.00 30.43 460 ARG A O 1
ATOM 2402 N N . VAL A 1 461 ? 113.652 123.851 114.636 1.00 28.80 461 VAL A N 1
ATOM 2403 C CA . VAL A 1 461 ? 114.853 124.642 114.376 1.00 28.80 461 VAL A CA 1
ATOM 2404 C C . VAL A 1 461 ? 116.007 123.731 113.988 1.00 28.80 461 VAL A C 1
ATOM 2405 O O . VAL A 1 461 ? 116.773 124.035 113.061 1.00 28.80 461 VAL A O 1
ATOM 2409 N N . ASN A 1 462 ? 116.127 122.581 114.659 1.00 27.11 462 ASN A N 1
ATOM 2410 C CA . ASN A 1 462 ? 117.199 121.654 114.330 1.00 27.11 462 ASN A CA 1
ATOM 2411 C C . ASN A 1 462 ? 117.033 121.105 112.918 1.00 27.11 462 ASN A C 1
ATOM 2412 O O . ASN A 1 462 ? 118.001 121.056 112.152 1.00 27.11 462 ASN A O 1
ATOM 2417 N N . LEU A 1 463 ? 115.804 120.741 112.538 1.00 27.71 463 LEU A N 1
ATOM 2418 C CA . LEU A 1 463 ? 115.551 120.223 111.197 1.00 27.71 463 LEU A CA 1
ATOM 2419 C C . LEU A 1 463 ? 115.858 121.264 110.129 1.00 27.71 463 LEU A C 1
ATOM 2420 O O . LEU A 1 463 ? 116.506 120.960 109.123 1.00 27.71 463 LEU A O 1
ATOM 2425 N N . ASP A 1 464 ? 115.400 122.503 110.332 1.00 29.12 464 ASP A N 1
ATOM 2426 C CA . ASP A 1 464 ? 115.566 123.533 109.312 1.00 29.12 464 ASP A CA 1
ATOM 2427 C C . ASP A 1 464 ? 117.032 123.900 109.125 1.00 29.12 464 ASP A C 1
ATOM 2428 O O . ASP A 1 464 ? 117.527 123.985 107.991 1.00 29.12 464 ASP A O 1
ATOM 2433 N N . LEU A 1 465 ? 117.753 124.117 110.228 1.00 29.16 465 LEU A N 1
ATOM 2434 C CA . LEU A 1 465 ? 119.164 124.446 110.084 1.00 29.16 465 LEU A CA 1
ATOM 2435 C C . LEU A 1 465 ? 119.965 123.258 109.569 1.00 29.16 465 LEU A C 1
ATOM 2436 O O . LEU A 1 465 ? 120.941 123.448 108.835 1.00 29.16 465 LEU A O 1
ATOM 2441 N N . ALA A 1 466 ? 119.552 122.029 109.895 1.00 26.25 466 ALA A N 1
ATOM 2442 C CA . ALA A 1 466 ? 120.205 120.863 109.312 1.00 26.25 466 ALA A CA 1
ATOM 2443 C C . ALA A 1 466 ? 119.987 120.799 107.807 1.00 26.25 466 ALA A C 1
ATOM 2444 O O . ALA A 1 466 ? 120.905 120.451 107.064 1.00 26.25 466 ALA A O 1
ATOM 2446 N N . LYS A 1 467 ? 118.780 121.122 107.340 1.00 25.58 467 LYS A N 1
ATOM 2447 C CA . LYS A 1 467 ? 118.524 121.123 105.902 1.00 25.58 467 LYS A CA 1
ATOM 2448 C C . LYS A 1 467 ? 119.350 122.188 105.194 1.00 25.58 467 LYS A C 1
ATOM 2449 O O . LYS A 1 467 ? 119.850 121.962 104.084 1.00 25.58 467 LYS A O 1
ATOM 2455 N N . SER A 1 468 ? 119.502 123.359 105.817 1.00 27.17 468 SER A N 1
ATOM 2456 C CA . SER A 1 468 ? 120.377 124.382 105.246 1.00 27.17 468 SER A CA 1
ATOM 2457 C C . SER A 1 468 ? 121.824 123.900 105.181 1.00 27.17 468 SER A C 1
ATOM 2458 O O . SER A 1 468 ? 122.525 124.134 104.186 1.00 27.17 468 SER A O 1
ATOM 2461 N N . VAL A 1 469 ? 122.283 123.211 106.229 1.00 25.18 469 VAL A N 1
ATOM 2462 C CA . VAL A 1 469 ? 123.632 122.649 106.227 1.00 25.18 469 VAL A CA 1
ATOM 2463 C C . VAL A 1 469 ? 123.780 121.606 105.125 1.00 25.18 469 VAL A C 1
ATOM 2464 O O . VAL A 1 469 ? 124.815 121.539 104.451 1.00 25.18 469 VAL A O 1
ATOM 2468 N N . TYR A 1 470 ? 122.753 120.775 104.927 1.00 25.67 470 TYR A N 1
ATOM 2469 C CA . TYR A 1 470 ? 122.801 119.762 103.875 1.00 25.67 470 TYR A CA 1
ATOM 2470 C C . TYR A 1 470 ? 122.887 120.401 102.500 1.00 25.67 470 TYR A C 1
ATOM 2471 O O . TYR A 1 470 ? 123.642 119.937 101.642 1.00 25.67 470 TYR A O 1
ATOM 2480 N N . ALA A 1 471 ? 122.103 121.457 102.267 1.00 26.68 471 ALA A N 1
ATOM 2481 C CA . ALA A 1 471 ? 122.157 122.144 100.981 1.00 26.68 471 ALA A CA 1
ATOM 2482 C C . ALA A 1 471 ? 123.532 122.750 100.739 1.00 26.68 471 ALA A C 1
ATOM 2483 O O . ALA A 1 471 ? 124.081 122.638 99.636 1.00 26.68 471 ALA A O 1
ATOM 2485 N N . HIS A 1 472 ? 124.114 123.376 101.766 1.00 29.66 472 HIS A N 1
ATOM 2486 C CA . HIS A 1 472 ? 125.454 123.938 101.615 1.00 29.66 472 HIS A CA 1
ATOM 2487 C C . HIS A 1 472 ? 126.489 122.850 101.352 1.00 29.66 472 HIS A C 1
ATOM 2488 O O . HIS A 1 472 ? 127.417 123.048 100.562 1.00 29.66 472 HIS A O 1
ATOM 2495 N N . GLN A 1 473 ? 126.359 121.701 102.015 1.00 29.63 473 GLN A N 1
ATOM 2496 C CA . GLN A 1 473 ? 127.311 120.615 101.800 1.00 29.63 473 GLN A CA 1
ATOM 2497 C C . GLN A 1 473 ? 127.163 120.013 100.410 1.00 29.63 473 GLN A C 1
ATOM 2498 O O . GLN A 1 473 ? 128.154 119.604 99.797 1.00 29.63 473 GLN A O 1
ATOM 2504 N N . ILE A 1 474 ? 125.929 119.928 99.909 1.00 27.73 474 ILE A N 1
ATOM 2505 C CA . ILE A 1 474 ? 125.701 119.378 98.577 1.00 27.73 474 ILE A CA 1
ATOM 2506 C C . ILE A 1 474 ? 126.289 120.299 97.519 1.00 27.73 474 ILE A C 1
ATOM 2507 O O . ILE A 1 474 ? 127.101 119.876 96.690 1.00 27.73 474 ILE A O 1
ATOM 2512 N N . GLU A 1 475 ? 125.926 121.583 97.558 1.00 28.75 475 GLU A N 1
ATOM 2513 C CA . GLU A 1 475 ? 126.291 122.502 96.489 1.00 28.75 475 GLU A CA 1
ATOM 2514 C C . GLU A 1 475 ? 127.700 123.069 96.642 1.00 28.75 475 GLU A C 1
ATOM 2515 O O . GLU A 1 475 ? 128.036 124.055 95.979 1.00 28.75 475 GLU A O 1
ATOM 2521 N N . HIS A 1 476 ? 128.538 122.451 97.473 1.00 31.76 476 HIS A N 1
ATOM 2522 C CA . HIS A 1 476 ? 129.934 122.849 97.615 1.00 31.76 476 HIS A CA 1
ATOM 2523 C C . HIS A 1 476 ? 130.854 121.637 97.562 1.00 31.76 476 HIS A C 1
ATOM 2524 O O . HIS A 1 476 ? 131.879 121.598 98.247 1.00 31.76 476 HIS A O 1
ATOM 2531 N N . ASP A 1 477 ? 130.506 120.643 96.754 1.00 40.82 477 ASP A N 1
ATOM 2532 C CA . ASP A 1 477 ? 131.273 119.410 96.657 1.00 40.82 477 ASP A CA 1
ATOM 2533 C C . ASP A 1 477 ? 132.193 119.470 95.445 1.00 40.82 477 ASP A C 1
ATOM 2534 O O . ASP A 1 477 ? 131.737 119.723 94.325 1.00 40.82 477 ASP A O 1
ATOM 2539 N N . LYS A 1 478 ? 133.487 119.242 95.674 1.00 46.73 478 LYS A N 1
ATOM 2540 C CA . LYS A 1 478 ? 134.445 119.235 94.577 1.00 46.73 478 LYS A CA 1
ATOM 2541 C C . LYS A 1 478 ? 134.289 118.011 93.689 1.00 46.73 478 LYS A C 1
ATOM 2542 O O . LYS A 1 478 ? 134.590 118.084 92.494 1.00 46.73 478 LYS A O 1
ATOM 2548 N N . THR A 1 479 ? 133.833 116.890 94.245 1.00 44.26 479 THR A N 1
ATOM 2549 C CA . THR A 1 479 ? 133.597 115.688 93.461 1.00 44.26 479 THR A CA 1
ATOM 2550 C C . THR A 1 479 ? 132.324 115.796 92.624 1.00 44.26 479 THR A C 1
ATOM 2551 O O . THR A 1 479 ? 132.199 115.107 91.607 1.00 44.26 479 THR A O 1
ATOM 2555 N N . ILE A 1 480 ? 131.413 116.694 92.988 1.00 41.42 480 ILE A N 1
ATOM 2556 C CA . ILE A 1 480 ? 130.214 116.982 92.204 1.00 41.42 480 ILE A CA 1
ATOM 2557 C C . ILE A 1 480 ? 130.232 118.471 91.879 1.00 41.42 480 ILE A C 1
ATOM 2558 O O . ILE A 1 480 ? 129.531 119.255 92.536 1.00 41.42 480 ILE A O 1
ATOM 2563 N N . PRO A 1 481 ? 131.034 118.916 90.911 1.00 42.01 481 PRO A N 1
ATOM 2564 C CA . PRO A 1 481 ? 131.126 120.354 90.641 1.00 42.01 481 PRO A CA 1
ATOM 2565 C C . PRO A 1 481 ? 129.847 120.906 90.035 1.00 42.01 481 PRO A C 1
ATOM 2566 O O . PRO A 1 481 ? 129.111 120.205 89.338 1.00 42.01 481 PRO A O 1
ATOM 2570 N N . GLU A 1 482 ? 129.598 122.187 90.318 1.00 45.54 482 GLU A N 1
ATOM 2571 C CA . GLU A 1 482 ? 128.519 122.967 89.707 1.00 45.54 482 GLU A CA 1
ATOM 2572 C C . GLU A 1 482 ? 127.155 122.307 89.919 1.00 45.54 482 GLU A C 1
ATOM 2573 O O . GLU A 1 482 ? 126.342 122.184 89.001 1.00 45.54 482 GLU A O 1
ATOM 2579 N N . THR A 1 483 ? 126.911 121.867 91.148 1.00 35.63 483 THR A N 1
ATOM 2580 C CA . THR A 1 483 ? 125.619 121.316 91.527 1.00 35.63 483 THR A CA 1
ATOM 2581 C C . THR A 1 483 ? 124.837 122.334 92.349 1.00 35.63 483 THR A C 1
ATOM 2582 O O . THR A 1 483 ? 125.402 123.048 93.181 1.00 35.63 483 THR A O 1
ATOM 2586 N N . ILE A 1 484 ? 123.537 122.423 92.077 1.00 34.00 484 ILE A N 1
ATOM 2587 C CA . ILE A 1 484 ? 122.682 123.487 92.591 1.00 34.00 484 ILE A CA 1
ATOM 2588 C C . ILE A 1 484 ? 121.502 122.846 93.306 1.00 34.00 484 ILE A C 1
ATOM 2589 O O . ILE A 1 484 ? 120.831 121.976 92.740 1.00 34.00 484 ILE A O 1
ATOM 2594 N N . VAL A 1 485 ? 121.244 123.277 94.537 1.00 33.18 485 VAL A N 1
ATOM 2595 C CA . VAL A 1 485 ? 120.068 122.847 95.284 1.00 33.18 485 VAL A CA 1
ATOM 2596 C C . VAL A 1 485 ? 119.007 123.929 95.128 1.00 33.18 485 VAL A C 1
ATOM 2597 O O . VAL A 1 485 ? 119.202 125.067 95.557 1.00 33.18 485 VAL A O 1
ATOM 2601 N N . ARG A 1 486 ? 117.881 123.575 94.517 1.00 35.31 486 ARG A N 1
ATOM 2602 C CA . ARG A 1 486 ? 116.829 124.540 94.234 1.00 35.31 486 ARG A CA 1
ATOM 2603 C C . ARG A 1 486 ? 115.595 124.356 95.102 1.00 35.31 486 ARG A C 1
ATOM 2604 O O . ARG A 1 486 ? 114.753 125.260 95.155 1.00 35.31 486 ARG A O 1
ATOM 2612 N N . THR A 1 487 ? 115.467 123.214 95.771 1.00 37.61 487 THR A N 1
ATOM 2613 C CA . THR A 1 487 ? 114.465 123.005 96.810 1.00 37.61 487 THR A CA 1
ATOM 2614 C C . THR A 1 487 ? 115.199 122.451 98.021 1.00 37.61 487 THR A C 1
ATOM 2615 O O . THR A 1 487 ? 115.589 121.279 98.031 1.00 37.61 487 THR A O 1
ATOM 2619 N N . SER A 1 488 ? 115.403 123.295 99.028 1.00 36.08 488 SER A N 1
ATOM 2620 C CA . SER A 1 488 ? 116.175 122.932 100.207 1.00 36.08 488 SER A CA 1
ATOM 2621 C C . SER A 1 488 ? 115.343 122.236 101.274 1.00 36.08 488 SER A C 1
ATOM 2622 O O . SER A 1 488 ? 115.891 121.848 102.310 1.00 36.08 488 SER A O 1
ATOM 2625 N N . THR A 1 489 ? 114.042 122.064 101.049 1.00 33.04 489 THR A N 1
ATOM 2626 C CA . THR A 1 489 ? 113.189 121.407 102.028 1.00 33.04 489 THR A CA 1
ATOM 2627 C C . THR A 1 489 ? 113.277 119.888 101.978 1.00 33.04 489 THR A C 1
ATOM 2628 O O . THR A 1 489 ? 112.826 119.233 102.922 1.00 33.04 489 THR A O 1
ATOM 2632 N N . ILE A 1 490 ? 113.836 119.310 100.917 1.00 33.27 490 ILE A N 1
ATOM 2633 C CA . ILE A 1 490 ? 113.923 117.854 100.806 1.00 33.27 490 ILE A CA 1
ATOM 2634 C C . ILE A 1 490 ? 115.320 117.365 100.424 1.00 33.27 490 ILE A C 1
ATOM 2635 O O . ILE A 1 490 ? 115.462 116.685 99.398 1.00 33.27 490 ILE A O 1
ATOM 2640 N N . PRO A 1 491 ? 116.372 117.624 101.208 1.00 29.73 491 PRO A N 1
ATOM 2641 C CA . PRO A 1 491 ? 117.670 117.015 100.888 1.00 29.73 491 PRO A CA 1
ATOM 2642 C C . PRO A 1 491 ? 117.835 115.601 101.419 1.00 29.73 491 PRO A C 1
ATOM 2643 O O . PRO A 1 491 ? 118.896 115.003 101.210 1.00 29.73 491 PRO A O 1
ATOM 2647 N N . GLU A 1 492 ? 116.830 115.045 102.096 1.00 29.43 492 GLU A N 1
ATOM 2648 C CA . GLU A 1 492 ? 116.925 113.714 102.676 1.00 29.43 492 GLU A CA 1
ATOM 2649 C C . GLU A 1 492 ? 116.050 112.683 101.982 1.00 29.43 492 GLU A C 1
ATOM 2650 O O . GLU A 1 492 ? 116.143 111.498 102.318 1.00 29.43 492 GLU A O 1
ATOM 2656 N N . ASP A 1 493 ? 115.194 113.087 101.039 1.00 33.68 493 ASP A N 1
ATOM 2657 C CA . ASP A 1 493 ? 114.547 112.101 100.181 1.00 33.68 493 ASP A CA 1
ATOM 2658 C C . ASP A 1 493 ? 115.539 111.439 99.242 1.00 33.68 493 ASP A C 1
ATOM 2659 O O . ASP A 1 493 ? 115.258 110.353 98.726 1.00 33.68 493 ASP A O 1
ATOM 2664 N N . LEU A 1 494 ? 116.690 112.070 99.012 1.00 31.77 494 LEU A N 1
ATOM 2665 C CA . LEU A 1 494 ? 117.733 111.470 98.194 1.00 31.77 494 LEU A CA 1
ATOM 2666 C C . LEU A 1 494 ? 118.299 110.210 98.827 1.00 31.77 494 LEU A C 1
ATOM 2667 O O . LEU A 1 494 ? 118.910 109.398 98.126 1.00 31.77 494 LEU A O 1
ATOM 2672 N N . GLY A 1 495 ? 118.118 110.034 100.132 1.00 30.37 495 GLY A N 1
ATOM 2673 C CA . GLY A 1 495 ? 118.719 108.927 100.845 1.00 30.37 495 GLY A CA 1
ATOM 2674 C C . GLY A 1 495 ? 117.877 107.683 100.946 1.00 30.37 495 GLY A C 1
ATOM 2675 O O . GLY A 1 495 ? 118.381 106.617 101.309 1.00 30.37 495 GLY A O 1
ATOM 2676 N N . ARG A 1 496 ? 116.588 107.798 100.649 1.00 32.84 496 ARG A N 1
ATOM 2677 C CA . ARG A 1 496 ? 115.715 106.634 100.572 1.00 32.84 496 ARG A CA 1
ATOM 2678 C C . ARG A 1 496 ? 114.980 106.730 99.242 1.00 32.84 496 ARG A C 1
ATOM 2679 O O . ARG A 1 496 ? 113.841 107.192 99.186 1.00 32.84 496 ARG A O 1
ATOM 2687 N N . ILE A 1 497 ? 115.640 106.279 98.178 1.00 34.12 497 ILE A N 1
ATOM 2688 C CA . ILE A 1 497 ? 115.061 106.206 96.843 1.00 34.12 497 ILE A CA 1
ATOM 2689 C C . ILE A 1 497 ? 115.054 104.744 96.430 1.00 34.12 497 ILE A C 1
ATOM 2690 O O . ILE A 1 497 ? 116.100 104.085 96.440 1.00 34.12 497 ILE A O 1
ATOM 2695 N N . GLU A 1 498 ? 113.875 104.234 96.092 1.00 39.21 498 GLU A N 1
ATOM 2696 C CA . GLU A 1 498 ? 113.730 102.850 95.674 1.00 39.21 498 GLU A CA 1
ATOM 2697 C C . GLU A 1 498 ? 113.543 102.697 94.175 1.00 39.21 498 GLU A C 1
ATOM 2698 O O . GLU A 1 498 ? 113.947 101.675 93.614 1.00 39.21 498 GLU A O 1
ATOM 2704 N N . TYR A 1 499 ? 112.950 103.683 93.512 1.00 39.42 499 TYR A N 1
ATOM 2705 C CA . TYR A 1 499 ? 112.746 103.653 92.073 1.00 39.42 499 TYR A CA 1
ATOM 2706 C C . TYR A 1 499 ? 113.390 104.877 91.441 1.00 39.42 499 TYR A C 1
ATOM 2707 O O . TYR A 1 499 ? 113.160 106.006 91.879 1.00 39.42 499 TYR A O 1
ATOM 2716 N N . LEU A 1 500 ? 114.192 104.648 90.407 1.00 34.80 500 LEU A N 1
ATOM 2717 C CA . LEU A 1 500 ? 114.797 105.714 89.622 1.00 34.80 500 LEU A CA 1
ATOM 2718 C C . LEU A 1 500 ? 114.194 105.691 88.228 1.00 34.80 500 LEU A C 1
ATOM 2719 O O . LEU A 1 500 ? 114.216 104.656 87.556 1.00 34.80 500 LEU A O 1
ATOM 2724 N N . LEU A 1 501 ? 113.656 106.825 87.799 1.00 34.41 501 LEU A N 1
ATOM 2725 C CA . LEU A 1 501 ? 113.073 106.974 86.471 1.00 34.41 501 LEU A CA 1
ATOM 2726 C C . LEU A 1 501 ? 114.054 107.802 85.652 1.00 34.41 501 LEU A C 1
ATOM 2727 O O . LEU A 1 501 ? 114.000 109.031 85.660 1.00 34.41 501 LEU A O 1
ATOM 2732 N N . SER A 1 502 ? 114.957 107.128 84.952 1.00 36.27 502 SER A N 1
ATOM 2733 C CA . SER A 1 502 ? 115.972 107.825 84.184 1.00 36.27 502 SER A CA 1
ATOM 2734 C C . SER A 1 502 ? 115.414 108.254 82.831 1.00 36.27 502 SER A C 1
ATOM 2735 O O . SER A 1 502 ? 114.232 108.083 82.525 1.00 36.27 502 SER A O 1
ATOM 2738 N N . ASP A 1 503 ? 116.285 108.834 82.015 1.00 40.83 503 ASP A N 1
ATOM 2739 C CA . ASP A 1 503 ? 115.939 109.325 80.693 1.00 40.83 503 ASP A CA 1
ATOM 2740 C C . ASP A 1 503 ? 117.144 109.066 79.796 1.00 40.83 503 ASP A C 1
ATOM 2741 O O . ASP A 1 503 ? 118.258 108.887 80.285 1.00 40.83 503 ASP A O 1
ATOM 2746 N N . LYS A 1 504 ? 116.930 109.006 78.481 1.00 44.71 504 LYS A N 1
ATOM 2747 C CA . LYS A 1 504 ? 117.995 108.566 77.581 1.00 44.71 504 LYS A CA 1
ATOM 2748 C C . LYS A 1 504 ? 118.729 109.718 76.900 1.00 44.71 504 LYS A C 1
ATOM 2749 O O . LYS A 1 504 ? 119.944 109.858 77.066 1.00 44.71 504 LYS A O 1
ATOM 2755 N N . THR A 1 505 ? 118.016 110.545 76.135 1.00 45.35 505 THR A N 1
ATOM 2756 C CA . THR A 1 505 ? 118.665 111.544 75.290 1.00 45.35 505 THR A CA 1
ATOM 2757 C C . THR A 1 505 ? 119.210 112.680 76.145 1.00 45.35 505 THR A C 1
ATOM 2758 O O . THR A 1 505 ? 118.465 113.316 76.895 1.00 45.35 505 THR A O 1
ATOM 2762 N N . GLY A 1 506 ? 120.505 112.935 76.038 1.00 43.53 506 GLY A N 1
ATOM 2763 C CA . GLY A 1 506 ? 121.119 113.958 76.883 1.00 43.53 506 GLY A CA 1
ATOM 2764 C C . GLY A 1 506 ? 121.393 113.503 78.296 1.00 43.53 506 GLY A C 1
ATOM 2765 O O . GLY A 1 506 ? 122.472 113.764 78.834 1.00 43.53 506 GLY A O 1
ATOM 2766 N N . THR A 1 507 ? 120.427 112.826 78.919 1.00 40.52 507 THR A N 1
ATOM 2767 C CA . THR A 1 507 ? 120.620 112.287 80.259 1.00 40.52 507 THR A CA 1
ATOM 2768 C C . THR A 1 507 ? 121.629 111.144 80.251 1.00 40.52 507 THR A C 1
ATOM 2769 O O . THR A 1 507 ? 122.659 111.205 80.930 1.00 40.52 507 THR A O 1
ATOM 2773 N N . LEU A 1 508 ? 121.348 110.089 79.487 1.00 44.16 508 LEU A N 1
ATOM 2774 C CA . LEU A 1 508 ? 122.272 108.966 79.382 1.00 44.16 508 LEU A CA 1
ATOM 2775 C C . LEU A 1 508 ? 123.255 109.149 78.232 1.00 44.16 508 LEU A C 1
ATOM 2776 O O . LEU A 1 508 ? 124.465 108.987 78.411 1.00 44.16 508 LEU A O 1
ATOM 2781 N N . THR A 1 509 ? 122.748 109.488 77.053 1.00 48.25 509 THR A N 1
ATOM 2782 C CA . THR A 1 509 ? 123.567 109.639 75.862 1.00 48.25 509 THR A CA 1
ATOM 2783 C C . THR A 1 509 ? 124.100 111.062 75.742 1.00 48.25 509 THR A C 1
ATOM 2784 O O . THR A 1 509 ? 123.569 112.005 76.332 1.00 48.25 509 THR A O 1
ATOM 2788 N N . GLN A 1 510 ? 125.169 111.205 74.963 1.00 53.15 510 GLN A N 1
ATOM 2789 C CA . GLN A 1 510 ? 125.718 112.514 74.637 1.00 53.15 510 GLN A CA 1
ATOM 2790 C C . GLN A 1 510 ? 125.037 113.153 73.436 1.00 53.15 510 GLN A C 1
ATOM 2791 O O . GLN A 1 510 ? 125.384 114.287 73.087 1.00 53.15 510 GLN A O 1
ATOM 2797 N N . ASN A 1 511 ? 124.094 112.449 72.804 1.00 57.55 511 ASN A N 1
ATOM 2798 C CA . ASN A 1 511 ? 123.449 112.879 71.560 1.00 57.55 511 ASN A CA 1
ATOM 2799 C C . ASN A 1 511 ? 124.474 113.115 70.452 1.00 57.55 511 ASN A C 1
ATOM 2800 O O . ASN A 1 511 ? 124.303 113.984 69.596 1.00 57.55 511 ASN A O 1
ATOM 2805 N N . ASP A 1 512 ? 125.543 112.320 70.463 1.00 65.15 512 ASP A N 1
ATOM 2806 C CA . ASP A 1 512 ? 126.627 112.412 69.486 1.00 65.15 512 ASP A CA 1
ATOM 2807 C C . ASP A 1 512 ? 126.972 110.998 69.031 1.00 65.15 512 ASP A C 1
ATOM 2808 O O . ASP A 1 512 ? 127.858 110.357 69.602 1.00 65.15 512 ASP A O 1
ATOM 2813 N N . MET A 1 513 ? 126.283 110.514 68.002 1.00 69.35 513 MET A N 1
ATOM 2814 C CA . MET A 1 513 ? 126.582 109.192 67.476 1.00 69.35 513 MET A CA 1
ATOM 2815 C C . MET A 1 513 ? 127.782 109.239 66.541 1.00 69.35 513 MET A C 1
ATOM 2816 O O . MET A 1 513 ? 128.080 110.262 65.919 1.00 69.35 513 MET A O 1
ATOM 2821 N N . GLN A 1 514 ? 128.472 108.107 66.451 1.00 69.98 514 GLN A N 1
ATOM 2822 C CA . GLN A 1 514 ? 129.718 108.029 65.705 1.00 69.98 514 GLN A CA 1
ATOM 2823 C C . GLN A 1 514 ? 129.910 106.604 65.216 1.00 69.98 514 GLN A C 1
ATOM 2824 O O . GLN A 1 514 ? 129.670 105.655 65.962 1.00 69.98 514 GLN A O 1
ATOM 2830 N N . LEU A 1 515 ? 130.341 106.458 63.966 1.00 69.88 515 LEU A N 1
ATOM 2831 C CA . LEU A 1 515 ? 130.607 105.134 63.410 1.00 69.88 515 LEU A CA 1
ATOM 2832 C C . LEU A 1 515 ? 131.856 104.584 64.086 1.00 69.88 515 LEU A C 1
ATOM 2833 O O . LEU A 1 515 ? 132.982 104.923 63.718 1.00 69.88 515 LEU A O 1
ATOM 2838 N N . LYS A 1 516 ? 131.653 103.735 65.094 1.00 72.03 516 LYS A N 1
ATOM 2839 C CA . LYS A 1 516 ? 132.779 103.210 65.858 1.00 72.03 516 LYS A CA 1
ATOM 2840 C C . LYS A 1 516 ? 133.512 102.118 65.093 1.00 72.03 516 LYS A C 1
ATOM 2841 O O . LYS A 1 516 ? 134.748 102.073 65.097 1.00 72.03 516 LYS A O 1
ATOM 2847 N N . LYS A 1 517 ? 132.774 101.230 64.433 1.00 75.78 517 LYS A N 1
ATOM 2848 C CA . LYS A 1 517 ? 133.354 100.015 63.884 1.00 75.78 517 LYS A CA 1
ATOM 2849 C C . LYS A 1 517 ? 132.775 99.730 62.509 1.00 75.78 517 LYS A C 1
ATOM 2850 O O . LYS A 1 517 ? 131.575 99.900 62.281 1.00 75.78 517 LYS A O 1
ATOM 2856 N N . ILE A 1 518 ? 133.642 99.301 61.597 1.00 79.75 518 ILE A N 1
ATOM 2857 C CA . ILE A 1 518 ? 133.250 98.816 60.282 1.00 79.75 518 ILE A CA 1
ATOM 2858 C C . ILE A 1 518 ? 133.759 97.386 60.154 1.00 79.75 518 ILE A C 1
ATOM 2859 O O . ILE A 1 518 ? 134.839 97.056 60.655 1.00 79.75 518 ILE A O 1
ATOM 2864 N N . HIS A 1 519 ? 132.955 96.522 59.543 1.00 85.28 519 HIS A N 1
ATOM 2865 C CA . HIS A 1 519 ? 133.293 95.109 59.451 1.00 85.28 519 HIS A CA 1
ATOM 2866 C C . HIS A 1 519 ? 132.943 94.581 58.070 1.00 85.28 519 HIS A C 1
ATOM 2867 O O . HIS A 1 519 ? 131.872 94.884 57.535 1.00 85.28 519 HIS A O 1
ATOM 2874 N N . LEU A 1 520 ? 133.845 93.777 57.507 1.00 88.45 520 LEU A N 1
ATOM 2875 C CA . LEU A 1 520 ? 133.670 93.223 56.173 1.00 88.45 520 LEU A CA 1
ATOM 2876 C C . LEU A 1 520 ? 134.703 92.127 55.956 1.00 88.45 520 LEU A C 1
ATOM 2877 O O . LEU A 1 520 ? 135.834 92.234 56.438 1.00 88.45 520 LEU A O 1
ATOM 2882 N N . GLY A 1 521 ? 134.295 91.073 55.258 1.00 89.00 521 GLY A N 1
ATOM 2883 C CA . GLY A 1 521 ? 135.224 89.998 54.917 1.00 89.00 521 GLY A CA 1
ATOM 2884 C C . GLY A 1 521 ? 135.859 89.340 56.119 1.00 89.00 521 GLY A C 1
ATOM 2885 O O . GLY A 1 521 ? 137.039 88.970 56.078 1.00 89.00 521 GLY A O 1
ATOM 2886 N N . THR A 1 522 ? 135.098 89.203 57.204 1.00 89.52 522 THR A N 1
ATOM 2887 C CA . THR A 1 522 ? 135.533 88.663 58.490 1.00 89.52 522 THR A CA 1
ATOM 2888 C C . THR A 1 522 ? 136.702 89.429 59.103 1.00 89.52 522 THR A C 1
ATOM 2889 O O . THR A 1 522 ? 137.394 88.890 59.974 1.00 89.52 522 THR A O 1
ATOM 2893 N N . VAL A 1 523 ? 136.949 90.672 58.680 1.00 87.37 523 VAL A N 1
ATOM 2894 C CA . VAL A 1 523 ? 137.923 91.528 59.348 1.00 87.37 523 VAL A CA 1
ATOM 2895 C C . VAL A 1 523 ? 137.283 92.885 59.604 1.00 87.37 523 VAL A C 1
ATOM 2896 O O . VAL A 1 523 ? 136.348 93.299 58.911 1.00 87.37 523 VAL A O 1
ATOM 2900 N N . SER A 1 524 ? 137.796 93.586 60.608 1.00 86.35 524 SER A N 1
ATOM 2901 C CA . SER A 1 524 ? 137.154 94.799 61.086 1.00 86.35 524 SER A CA 1
ATOM 2902 C C . SER A 1 524 ? 138.166 95.921 61.254 1.00 86.35 524 SER A C 1
ATOM 2903 O O . SER A 1 524 ? 139.339 95.679 61.552 1.00 86.35 524 SER A O 1
ATOM 2906 N N . TYR A 1 525 ? 137.694 97.147 61.057 1.00 86.13 525 TYR A N 1
ATOM 2907 C CA . TYR A 1 525 ? 138.434 98.354 61.380 1.00 86.13 525 TYR A CA 1
ATOM 2908 C C . TYR A 1 525 ? 137.626 99.170 62.378 1.00 86.13 525 TYR A C 1
ATOM 2909 O O . TYR A 1 525 ? 136.397 99.071 62.437 1.00 86.13 525 TYR A O 1
ATOM 2918 N N . THR A 1 526 ? 138.327 99.970 63.174 1.00 88.38 526 THR A N 1
ATOM 2919 C CA . THR A 1 526 ? 137.706 100.731 64.248 1.00 88.38 526 THR A CA 1
ATOM 2920 C C . THR A 1 526 ? 138.261 102.155 64.124 1.00 88.38 526 THR A C 1
ATOM 2921 O O . THR A 1 526 ? 138.988 102.462 63.175 1.00 88.38 526 THR A O 1
ATOM 2925 N N . SER A 1 527 ? 137.887 103.051 65.043 1.00 92.28 527 SER A N 1
ATOM 2926 C CA . SER A 1 527 ? 138.538 104.355 65.120 1.00 92.28 527 SER A CA 1
ATOM 2927 C C . SER A 1 527 ? 140.043 104.194 65.294 1.00 92.28 527 SER A C 1
ATOM 2928 O O . SER A 1 527 ? 140.835 104.928 64.694 1.00 92.28 527 SER A O 1
ATOM 2931 N N . GLU A 1 528 ? 140.452 103.230 66.114 1.00 94.08 528 GLU A N 1
ATOM 2932 C CA . GLU A 1 528 ? 141.843 102.812 66.146 1.00 94.08 528 GLU A CA 1
ATOM 2933 C C . GLU A 1 528 ? 142.213 102.144 64.825 1.00 94.08 528 GLU A C 1
ATOM 2934 O O . GLU A 1 528 ? 141.403 101.442 64.214 1.00 94.08 528 GLU A O 1
ATOM 2940 N N . THR A 1 529 ? 143.457 102.368 64.395 1.00 95.89 529 THR A N 1
ATOM 2941 C CA . THR A 1 529 ? 143.990 101.887 63.116 1.00 95.89 529 THR A CA 1
ATOM 2942 C C . THR A 1 529 ? 143.116 102.351 61.948 1.00 95.89 529 THR A C 1
ATOM 2943 O O . THR A 1 529 ? 142.584 101.556 61.171 1.00 95.89 529 THR A O 1
ATOM 2947 N N . LEU A 1 530 ? 142.973 103.673 61.845 1.00 94.56 530 LEU A N 1
ATOM 2948 C CA . LEU A 1 530 ? 142.291 104.293 60.718 1.00 94.56 530 LEU A CA 1
ATOM 2949 C C . LEU A 1 530 ? 143.245 104.699 59.605 1.00 94.56 530 LEU A C 1
ATOM 2950 O O . LEU A 1 530 ? 142.791 105.195 58.569 1.00 94.56 530 LEU A O 1
ATOM 2955 N N . ASP A 1 531 ? 144.551 104.510 59.800 1.00 97.28 531 ASP A N 1
ATOM 2956 C CA . ASP A 1 531 ? 145.513 104.851 58.758 1.00 97.28 531 ASP A CA 1
ATOM 2957 C C . ASP A 1 531 ? 145.532 103.812 57.645 1.00 97.28 531 ASP A C 1
ATOM 2958 O O . ASP A 1 531 ? 145.779 104.158 56.484 1.00 97.28 531 ASP A O 1
ATOM 2963 N N . ILE A 1 532 ? 145.286 102.542 57.978 1.00 96.51 532 ILE A N 1
ATOM 2964 C CA . ILE A 1 532 ? 145.282 101.485 56.968 1.00 96.51 532 ILE A CA 1
ATOM 2965 C C . ILE A 1 532 ? 144.149 101.707 55.975 1.00 96.51 532 ILE A C 1
ATOM 2966 O O . ILE A 1 532 ? 144.345 101.666 54.753 1.00 96.51 532 ILE A O 1
ATOM 2971 N N . VAL A 1 533 ? 142.947 101.968 56.487 1.00 92.66 533 VAL A N 1
ATOM 2972 C CA . VAL A 1 533 ? 141.814 102.247 55.615 1.00 92.66 533 VAL A CA 1
ATOM 2973 C C . VAL A 1 533 ? 142.015 103.570 54.877 1.00 92.66 533 VAL A C 1
ATOM 2974 O O . VAL A 1 533 ? 141.523 103.746 53.754 1.00 92.66 533 VAL A O 1
ATOM 2978 N N . SER A 1 534 ? 142.780 104.496 55.464 1.00 92.42 534 SER A N 1
ATOM 2979 C CA . SER A 1 534 ? 143.088 105.753 54.787 1.00 92.42 534 SER A CA 1
ATOM 2980 C C . SER A 1 534 ? 143.988 105.527 53.576 1.00 92.42 534 SER A C 1
ATOM 2981 O O . SER A 1 534 ? 143.729 106.059 52.489 1.00 92.42 534 SER A O 1
ATOM 2984 N N . ASP A 1 535 ? 145.055 104.741 53.739 1.00 95.06 535 ASP A N 1
ATOM 2985 C CA . ASP A 1 535 ? 145.905 104.459 52.589 1.00 95.06 535 ASP A CA 1
ATOM 2986 C C . ASP A 1 535 ? 145.228 103.515 51.606 1.00 95.06 535 ASP A C 1
ATOM 2987 O O . ASP A 1 535 ? 145.640 103.451 50.443 1.00 95.06 535 ASP A O 1
ATOM 2992 N N . TYR A 1 536 ? 144.207 102.778 52.047 1.00 94.59 536 TYR A N 1
ATOM 2993 C CA . TYR A 1 536 ? 143.390 102.027 51.101 1.00 94.59 536 TYR A CA 1
ATOM 2994 C C . TYR A 1 536 ? 142.556 102.959 50.231 1.00 94.59 536 TYR A C 1
ATOM 2995 O O . TYR A 1 536 ? 142.536 102.820 49.004 1.00 94.59 536 TYR A O 1
ATOM 3004 N N . VAL A 1 537 ? 141.866 103.926 50.845 1.00 92.65 537 VAL A N 1
ATOM 3005 C CA . VAL A 1 537 ? 140.975 104.779 50.061 1.00 92.65 537 VAL A CA 1
ATOM 3006 C C . VAL A 1 537 ? 141.774 105.762 49.211 1.00 92.65 537 VAL A C 1
ATOM 3007 O O . VAL A 1 537 ? 141.314 106.184 48.142 1.00 92.65 537 VAL A O 1
ATOM 3011 N N . GLN A 1 538 ? 142.985 106.130 49.645 1.00 95.08 538 GLN A N 1
ATOM 3012 C CA . GLN A 1 538 ? 143.774 107.085 48.873 1.00 95.08 538 GLN A CA 1
ATOM 3013 C C . GLN A 1 538 ? 144.254 106.501 47.551 1.00 95.08 538 GLN A C 1
ATOM 3014 O O . GLN A 1 538 ? 144.682 107.256 46.672 1.00 95.08 538 GLN A O 1
ATOM 3020 N N . SER A 1 539 ? 144.189 105.182 47.391 1.00 96.38 539 SER A N 1
ATOM 3021 C CA . SER A 1 539 ? 144.552 104.520 46.147 1.00 96.38 539 SER A CA 1
ATOM 3022 C C . SER A 1 539 ? 143.374 104.372 45.193 1.00 96.38 539 SER A C 1
ATOM 3023 O O . SER A 1 539 ? 143.485 103.630 44.211 1.00 96.38 539 SER A O 1
ATOM 3026 N N . LEU A 1 540 ? 142.251 105.040 45.470 1.00 96.12 540 LEU A N 1
ATOM 3027 C CA . LEU A 1 540 ? 141.094 104.947 44.586 1.00 96.12 540 LEU A CA 1
ATOM 3028 C C . LEU A 1 540 ? 141.398 105.554 43.222 1.00 96.12 540 LEU A C 1
ATOM 3029 O O . LEU A 1 540 ? 140.987 105.013 42.189 1.00 96.12 540 LEU A O 1
ATOM 3034 N N . VAL A 1 541 ? 142.110 106.677 43.200 1.00 98.67 541 VAL A N 1
ATOM 3035 C CA . VAL A 1 541 ? 142.516 107.308 41.951 1.00 98.67 541 VAL A CA 1
ATOM 3036 C C . VAL A 1 541 ? 143.999 107.655 42.002 1.00 98.67 541 VAL A C 1
ATOM 3037 O O . VAL A 1 541 ? 144.855 106.773 41.939 1.00 98.67 541 VAL A O 1
ATOM 3041 N N . LYS A 1 560 ? 145.078 91.717 48.277 1.00 95.54 560 LYS A N 1
ATOM 3042 C CA . LYS A 1 560 ? 144.879 92.288 46.951 1.00 95.54 560 LYS A CA 1
ATOM 3043 C C . LYS A 1 560 ? 143.428 92.715 46.762 1.00 95.54 560 LYS A C 1
ATOM 3044 O O . LYS A 1 560 ? 143.132 93.907 46.693 1.00 95.54 560 LYS A O 1
ATOM 3050 N N . ASP A 1 561 ? 142.528 91.730 46.690 1.00 95.87 561 ASP A N 1
ATOM 3051 C CA . ASP A 1 561 ? 141.103 92.013 46.543 1.00 95.87 561 ASP A CA 1
ATOM 3052 C C . ASP A 1 561 ? 140.542 92.762 47.745 1.00 95.87 561 ASP A C 1
ATOM 3053 O O . ASP A 1 561 ? 139.530 93.465 47.613 1.00 95.87 561 ASP A O 1
ATOM 3058 N N . MET A 1 562 ? 141.190 92.637 48.906 1.00 94.06 562 MET A N 1
ATOM 3059 C CA . MET A 1 562 ? 140.708 93.307 50.107 1.00 94.06 562 MET A CA 1
ATOM 3060 C C . MET A 1 562 ? 140.759 94.822 49.954 1.00 94.06 562 MET A C 1
ATOM 3061 O O . MET A 1 562 ? 139.865 95.530 50.433 1.00 94.06 562 MET A O 1
ATOM 3066 N N . SER A 1 563 ? 141.799 95.339 49.295 1.00 93.09 563 SER A N 1
ATOM 3067 C CA . SER A 1 563 ? 141.899 96.780 49.083 1.00 93.09 563 SER A CA 1
ATOM 3068 C C . SER A 1 563 ? 140.752 97.295 48.223 1.00 93.09 563 SER A C 1
ATOM 3069 O O . SER A 1 563 ? 140.157 98.335 48.529 1.00 93.09 563 SER A O 1
ATOM 3072 N N . PHE A 1 564 ? 140.423 96.577 47.146 1.00 91.97 564 PHE A N 1
ATOM 3073 C CA . PHE A 1 564 ? 139.307 96.984 46.300 1.00 91.97 564 PHE A CA 1
ATOM 3074 C C . PHE A 1 564 ? 137.984 96.886 47.048 1.00 91.97 564 PHE A C 1
ATOM 3075 O O . PHE A 1 564 ? 137.108 97.747 46.888 1.00 91.97 564 PHE A O 1
ATOM 3083 N N . ARG A 1 565 ? 137.820 95.844 47.870 1.00 91.47 565 ARG A N 1
ATOM 3084 C CA . ARG A 1 565 ? 136.603 95.722 48.668 1.00 91.47 565 ARG A CA 1
ATOM 3085 C C . ARG A 1 565 ? 136.466 96.879 49.650 1.00 91.47 565 ARG A C 1
ATOM 3086 O O . ARG A 1 565 ? 135.376 97.435 49.813 1.00 91.47 565 ARG A O 1
ATOM 3094 N N . VAL A 1 566 ? 137.569 97.269 50.293 1.00 91.10 566 VAL A N 1
ATOM 3095 C CA . VAL A 1 566 ? 137.546 98.393 51.229 1.00 91.10 566 VAL A CA 1
ATOM 3096 C C . VAL A 1 566 ? 137.212 99.689 50.499 1.00 91.10 566 VAL A C 1
ATOM 3097 O O . VAL A 1 566 ? 136.403 100.500 50.972 1.00 91.10 566 VAL A O 1
ATOM 3101 N N . ARG A 1 567 ? 137.833 99.903 49.335 1.00 91.11 567 ARG A N 1
ATOM 3102 C CA . ARG A 1 567 ? 137.596 101.126 48.575 1.00 91.11 567 ARG A CA 1
ATOM 3103 C C . ARG A 1 567 ? 136.139 101.228 48.148 1.00 91.11 567 ARG A C 1
ATOM 3104 O O . ARG A 1 567 ? 135.514 102.288 48.269 1.00 91.11 567 ARG A O 1
ATOM 3112 N N . ASP A 1 568 ? 135.580 100.125 47.649 1.00 88.77 568 ASP A N 1
ATOM 3113 C CA . ASP A 1 568 ? 134.203 100.155 47.178 1.00 88.77 568 ASP A CA 1
ATOM 3114 C C . ASP A 1 568 ? 133.229 100.262 48.345 1.00 88.77 568 ASP A C 1
ATOM 3115 O O . ASP A 1 568 ? 132.180 100.906 48.222 1.00 88.77 568 ASP A O 1
ATOM 3120 N N . MET A 1 569 ? 133.576 99.663 49.487 1.00 85.61 569 MET A N 1
ATOM 3121 C CA . MET A 1 569 ? 132.817 99.850 50.718 1.00 85.61 569 MET A CA 1
ATOM 3122 C C . MET A 1 569 ? 132.747 101.321 51.107 1.00 85.61 569 MET A C 1
ATOM 3123 O O . MET A 1 569 ? 131.670 101.847 51.414 1.00 85.61 569 MET A O 1
ATOM 3128 N N . ILE A 1 570 ? 133.896 102.001 51.097 1.00 84.04 570 ILE A N 1
ATOM 3129 C CA . ILE A 1 570 ? 133.944 103.415 51.462 1.00 84.04 570 ILE A CA 1
ATOM 3130 C C . ILE A 1 570 ? 133.156 104.251 50.465 1.00 84.04 570 ILE A C 1
ATOM 3131 O O . ILE A 1 570 ? 132.436 105.183 50.843 1.00 84.04 570 ILE A O 1
ATOM 3136 N N . LEU A 1 571 ? 133.285 103.932 49.178 1.00 82.43 571 LEU A N 1
ATOM 3137 C CA . LEU A 1 571 ? 132.555 104.659 48.146 1.00 82.43 571 LEU A CA 1
ATOM 3138 C C . LEU A 1 571 ? 131.050 104.529 48.348 1.00 82.43 571 LEU A C 1
ATOM 3139 O O . LEU A 1 571 ? 130.309 105.520 48.277 1.00 82.43 571 LEU A O 1
ATOM 3144 N N . THR A 1 572 ? 130.584 103.312 48.633 1.00 81.46 572 THR A N 1
ATOM 3145 C CA . THR A 1 572 ? 129.163 103.101 48.880 1.00 81.46 572 THR A CA 1
ATOM 3146 C C . THR A 1 572 ? 128.707 103.814 50.147 1.00 81.46 572 THR A C 1
ATOM 3147 O O . THR A 1 572 ? 127.604 104.371 50.190 1.00 81.46 572 THR A O 1
ATOM 3151 N N . LEU A 1 573 ? 129.547 103.819 51.184 1.00 78.15 573 LEU A N 1
ATOM 3152 C CA . LEU A 1 573 ? 129.217 104.564 52.395 1.00 78.15 573 LEU A CA 1
ATOM 3153 C C . LEU A 1 573 ? 129.069 106.051 52.104 1.00 78.15 573 LEU A C 1
ATOM 3154 O O . LEU A 1 573 ? 128.167 106.710 52.634 1.00 78.15 573 LEU A O 1
ATOM 3159 N N . ALA A 1 574 ? 129.941 106.593 51.258 1.00 76.71 574 ALA A N 1
ATOM 3160 C CA . ALA A 1 574 ? 129.954 108.022 50.984 1.00 76.71 574 ALA A CA 1
ATOM 3161 C C . ALA A 1 574 ? 128.960 108.451 49.915 1.00 76.71 574 ALA A C 1
ATOM 3162 O O . ALA A 1 574 ? 128.781 109.656 49.723 1.00 76.71 574 ALA A O 1
ATOM 3164 N N . ILE A 1 575 ? 128.314 107.525 49.211 1.00 78.80 575 ILE A N 1
ATOM 3165 C CA . ILE A 1 575 ? 127.387 107.879 48.146 1.00 78.80 575 ILE A CA 1
ATOM 3166 C C . ILE A 1 575 ? 125.945 107.500 48.481 1.00 78.80 575 ILE A C 1
ATOM 3167 O O . ILE A 1 575 ? 125.017 108.235 48.135 1.00 78.80 575 ILE A O 1
ATOM 3172 N N . CYS A 1 576 ? 125.729 106.383 49.183 1.00 81.25 576 CYS A N 1
ATOM 3173 C CA . CYS A 1 576 ? 124.378 105.857 49.393 1.00 81.25 576 CYS A CA 1
ATOM 3174 C C . CYS A 1 576 ? 123.516 106.712 50.320 1.00 81.25 576 CYS A C 1
ATOM 3175 O O . CYS A 1 576 ? 122.297 106.515 50.359 1.00 81.25 576 CYS A O 1
ATOM 3178 N N . HIS A 1 577 ? 124.100 107.665 51.037 1.00 76.37 577 HIS A N 1
ATOM 3179 C CA . HIS A 1 577 ? 123.417 108.368 52.115 1.00 76.37 577 HIS A CA 1
ATOM 3180 C C . HIS A 1 577 ? 122.435 109.405 51.569 1.00 76.37 577 HIS A C 1
ATOM 3181 O O . HIS A 1 577 ? 122.141 109.464 50.372 1.00 76.37 577 HIS A O 1
ATOM 3188 N N . ASN A 1 578 ? 121.919 110.242 52.467 1.00 75.86 578 ASN A N 1
ATOM 3189 C CA . ASN A 1 578 ? 121.077 111.389 52.150 1.00 75.86 578 ASN A CA 1
ATOM 3190 C C . ASN A 1 578 ? 121.552 112.616 52.922 1.00 75.86 578 ASN A C 1
ATOM 3191 O O . ASN A 1 578 ? 120.762 113.336 53.537 1.00 75.86 578 ASN A O 1
ATOM 3196 N N . VAL A 1 579 ? 122.859 112.864 52.906 1.00 71.79 579 VAL A N 1
ATOM 3197 C CA . VAL A 1 579 ? 123.455 113.949 53.678 1.00 71.79 579 VAL A CA 1
ATOM 3198 C C . VAL A 1 579 ? 123.685 115.154 52.775 1.00 71.79 579 VAL A C 1
ATOM 3199 O O . VAL A 1 579 ? 124.283 115.039 51.699 1.00 71.79 579 VAL A O 1
ATOM 3203 N N . THR A 1 580 ? 123.210 116.319 53.213 1.00 72.89 580 THR A N 1
ATOM 3204 C CA . THR A 1 580 ? 123.386 117.572 52.488 1.00 72.89 580 THR A CA 1
ATOM 3205 C C . THR A 1 580 ? 124.562 118.344 53.065 1.00 72.89 580 THR A C 1
ATOM 3206 O O . THR A 1 580 ? 124.537 118.687 54.255 1.00 72.89 580 THR A O 1
ATOM 3210 N N . PRO A 1 581 ? 125.615 118.617 52.302 1.00 79.41 581 PRO A N 1
ATOM 3211 C CA . PRO A 1 581 ? 126.714 119.432 52.824 1.00 79.41 581 PRO A CA 1
ATOM 3212 C C . PRO A 1 581 ? 126.597 120.897 52.432 1.00 79.41 581 PRO A C 1
ATOM 3213 O O . PRO A 1 581 ? 126.152 121.249 51.338 1.00 79.41 581 PRO A O 1
ATOM 3217 N N . THR A 1 582 ? 127.005 121.762 53.360 1.00 84.56 582 THR A N 1
ATOM 3218 C CA . THR A 1 582 ? 127.104 123.190 53.079 1.00 84.56 582 THR A CA 1
ATOM 3219 C C . THR A 1 582 ? 128.417 123.740 53.618 1.00 84.56 582 THR A C 1
ATOM 3220 O O . THR A 1 582 ? 129.006 123.210 54.567 1.00 84.56 582 THR A O 1
ATOM 3224 N N . PHE A 1 583 ? 128.831 124.853 53.016 1.00 93.87 583 PHE A N 1
ATOM 3225 C CA . PHE A 1 583 ? 130.205 125.329 53.037 1.00 93.87 583 PHE A CA 1
ATOM 3226 C C . PHE A 1 583 ? 130.358 126.543 53.940 1.00 93.87 583 PHE A C 1
ATOM 3227 O O . PHE A 1 583 ? 129.472 127.401 54.009 1.00 93.87 583 PHE A O 1
ATOM 3235 N N . GLU A 1 584 ? 131.503 126.607 54.615 1.00 99.45 584 GLU A N 1
ATOM 3236 C CA . GLU A 1 584 ? 131.925 127.774 55.377 1.00 99.45 584 GLU A CA 1
ATOM 3237 C C . GLU A 1 584 ? 133.318 128.170 54.905 1.00 99.45 584 GLU A C 1
ATOM 3238 O O . GLU A 1 584 ? 133.761 127.716 53.844 1.00 99.45 584 GLU A O 1
ATOM 3244 N N . ASP A 1 585 ? 133.997 129.044 55.654 1.00 100.50 585 ASP A N 1
ATOM 3245 C CA . ASP A 1 585 ? 135.403 129.321 55.372 1.00 100.50 585 ASP A CA 1
ATOM 3246 C C . ASP A 1 585 ? 136.223 128.037 55.402 1.00 100.50 585 ASP A C 1
ATOM 3247 O O . ASP A 1 585 ? 137.117 127.836 54.571 1.00 100.50 585 ASP A O 1
ATOM 3252 N N . ASP A 1 586 ? 135.924 127.158 56.351 1.00 98.15 586 ASP A N 1
ATOM 3253 C CA . ASP A 1 586 ? 136.430 125.792 56.384 1.00 98.15 586 ASP A CA 1
ATOM 3254 C C . ASP A 1 586 ? 135.470 124.985 57.252 1.00 98.15 586 ASP A C 1
ATOM 3255 O O . ASP A 1 586 ? 134.413 125.485 57.652 1.00 98.15 586 ASP A O 1
ATOM 3260 N N . GLU A 1 587 ? 135.839 123.735 57.546 1.00 94.09 587 GLU A N 1
ATOM 3261 C CA . GLU A 1 587 ? 135.066 122.850 58.423 1.00 94.09 587 GLU A CA 1
ATOM 3262 C C . GLU A 1 587 ? 133.642 122.662 57.885 1.00 94.09 587 GLU A C 1
ATOM 3263 O O . GLU A 1 587 ? 132.652 123.126 58.455 1.00 94.09 587 GLU A O 1
ATOM 3269 N N . LEU A 1 588 ? 133.593 121.988 56.736 1.00 83.51 588 LEU A N 1
ATOM 3270 C CA . LEU A 1 588 ? 132.357 121.737 56.003 1.00 83.51 588 LEU A CA 1
ATOM 3271 C C . LEU A 1 588 ? 131.315 121.053 56.882 1.00 83.51 588 LEU A C 1
ATOM 3272 O O . LEU A 1 588 ? 131.635 120.192 57.705 1.00 83.51 588 LEU A O 1
ATOM 3277 N N . THR A 1 589 ? 130.054 121.451 56.711 1.00 79.24 589 THR A N 1
ATOM 3278 C CA . THR A 1 589 ? 128.976 121.027 57.596 1.00 79.24 589 THR A CA 1
ATOM 3279 C C . THR A 1 589 ? 128.051 120.037 56.899 1.00 79.24 589 THR A C 1
ATOM 3280 O O . THR A 1 589 ? 127.751 120.185 55.709 1.00 79.24 589 THR A O 1
ATOM 3284 N N . TYR A 1 590 ? 127.588 119.041 57.656 1.00 71.39 590 TYR A N 1
ATOM 3285 C CA . TYR A 1 590 ? 126.702 117.995 57.162 1.00 71.39 590 TYR A CA 1
ATOM 3286 C C . TYR A 1 590 ? 125.317 118.110 57.782 1.00 71.39 590 TYR A C 1
ATOM 3287 O O . TYR A 1 590 ? 125.173 118.467 58.954 1.00 71.39 590 TYR A O 1
ATOM 3296 N N . GLN A 1 591 ? 124.303 117.803 56.973 1.00 68.32 591 GLN A N 1
ATOM 3297 C CA . GLN A 1 591 ? 122.904 118.130 57.238 1.00 68.32 591 GLN A CA 1
ATOM 3298 C C . GLN A 1 591 ? 122.026 116.977 56.775 1.00 68.32 591 GLN A C 1
ATOM 3299 O O . GLN A 1 591 ? 121.683 116.902 55.593 1.00 68.32 591 GLN A O 1
ATOM 3305 N N . ALA A 1 592 ? 121.638 116.095 57.693 1.00 63.53 592 ALA A N 1
ATOM 3306 C CA . ALA A 1 592 ? 120.750 114.992 57.358 1.00 63.53 592 ALA A CA 1
ATOM 3307 C C . ALA A 1 592 ? 119.723 114.787 58.460 1.00 63.53 592 ALA A C 1
ATOM 3308 O O . ALA A 1 592 ? 119.977 115.081 59.630 1.00 63.53 592 ALA A O 1
ATOM 3310 N N . ALA A 1 593 ? 118.561 114.259 58.073 1.00 62.05 593 ALA A N 1
ATOM 3311 C CA . ALA A 1 593 ? 117.493 113.938 59.011 1.00 62.05 593 ALA A CA 1
ATOM 3312 C C . ALA A 1 593 ? 117.717 112.616 59.725 1.00 62.05 593 ALA A C 1
ATOM 3313 O O . ALA A 1 593 ? 116.830 112.163 60.455 1.00 62.05 593 ALA A O 1
ATOM 3315 N N . SER A 1 594 ? 118.866 111.988 59.521 1.00 67.45 594 SER A N 1
ATOM 3316 C CA . SER A 1 594 ? 119.241 110.772 60.224 1.00 67.45 594 SER A CA 1
ATOM 3317 C C . SER A 1 594 ? 120.720 110.868 60.565 1.00 67.45 594 SER A C 1
ATOM 3318 O O . SER A 1 594 ? 121.577 110.631 59.705 1.00 67.45 594 SER A O 1
ATOM 3321 N N . PRO A 1 595 ? 121.051 111.210 61.810 1.00 69.06 595 PRO A N 1
ATOM 3322 C CA . PRO A 1 595 ? 122.447 111.535 62.145 1.00 69.06 595 PRO A CA 1
ATOM 3323 C C . PRO A 1 595 ? 123.401 110.358 62.090 1.00 69.06 595 PRO A C 1
ATOM 3324 O O . PRO A 1 595 ? 124.615 110.571 62.186 1.00 69.06 595 PRO A O 1
ATOM 3328 N N . ASP A 1 596 ? 122.907 109.126 61.965 1.00 70.34 596 ASP A N 1
ATOM 3329 C CA . ASP A 1 596 ? 123.817 108.013 61.715 1.00 70.34 596 ASP A CA 1
ATOM 3330 C C . ASP A 1 596 ? 124.474 108.138 60.343 1.00 70.34 596 ASP A C 1
ATOM 3331 O O . ASP A 1 596 ? 125.653 107.803 60.177 1.00 70.34 596 ASP A O 1
ATOM 3336 N N . GLU A 1 597 ? 123.734 108.652 59.357 1.00 68.91 597 GLU A N 1
ATOM 3337 C CA . GLU A 1 597 ? 124.333 108.969 58.064 1.00 68.91 597 GLU A CA 1
ATOM 3338 C C . GLU A 1 597 ? 125.379 110.069 58.200 1.00 68.91 597 GLU A C 1
ATOM 3339 O O . GLU A 1 597 ? 126.398 110.060 57.499 1.00 68.91 597 GLU A O 1
ATOM 3345 N N . ILE A 1 598 ? 125.136 111.032 59.092 1.00 66.25 598 ILE A N 1
ATOM 3346 C CA . ILE A 1 598 ? 126.118 112.082 59.348 1.00 66.25 598 ILE A CA 1
ATOM 3347 C C . ILE A 1 598 ? 127.376 111.492 59.975 1.00 66.25 598 ILE A C 1
ATOM 3348 O O . ILE A 1 598 ? 128.500 111.886 59.642 1.00 66.25 598 ILE A O 1
ATOM 3353 N N . ALA A 1 599 ? 127.207 110.532 60.886 1.00 67.72 599 ALA A N 1
ATOM 3354 C CA . ALA A 1 599 ? 128.360 109.824 61.434 1.00 67.72 599 ALA A CA 1
ATOM 3355 C C . ALA A 1 599 ? 129.107 109.075 60.341 1.00 67.72 599 ALA A C 1
ATOM 3356 O O . ALA A 1 599 ? 130.343 109.035 60.336 1.00 67.72 599 ALA A O 1
ATOM 3358 N N . ILE A 1 600 ? 128.367 108.494 59.394 1.00 69.37 600 ILE A N 1
ATOM 3359 C CA . ILE A 1 600 ? 128.984 107.781 58.276 1.00 69.37 600 ILE A CA 1
ATOM 3360 C C . ILE A 1 600 ? 129.832 108.731 57.434 1.00 69.37 600 ILE A C 1
ATOM 3361 O O . ILE A 1 600 ? 130.978 108.422 57.085 1.00 69.37 600 ILE A O 1
ATOM 3366 N N . VAL A 1 601 ? 129.284 109.903 57.097 1.00 70.86 601 VAL A N 1
ATOM 3367 C CA . VAL A 1 601 ? 130.009 110.810 56.206 1.00 70.86 601 VAL A CA 1
ATOM 3368 C C . VAL A 1 601 ? 131.195 111.445 56.927 1.00 70.86 601 VAL A C 1
ATOM 3369 O O . VAL A 1 601 ? 132.250 111.685 56.321 1.00 70.86 601 VAL A O 1
ATOM 3373 N N . LYS A 1 602 ? 131.057 111.712 58.230 1.00 70.44 602 LYS A N 1
ATOM 3374 C CA . LYS A 1 602 ? 132.204 112.164 59.010 1.00 70.44 602 LYS A CA 1
ATOM 3375 C C . LYS A 1 602 ? 133.286 111.093 59.052 1.00 70.44 602 LYS A C 1
ATOM 3376 O O . LYS A 1 602 ? 134.481 111.403 58.972 1.00 70.44 602 LYS A O 1
ATOM 3382 N N . PHE A 1 603 ? 132.883 109.825 59.166 1.00 73.16 603 PHE A N 1
ATOM 3383 C CA . PHE A 1 603 ? 133.841 108.728 59.115 1.00 73.16 603 PHE A CA 1
ATOM 3384 C C . PHE A 1 603 ? 134.561 108.694 57.774 1.00 73.16 603 PHE A C 1
ATOM 3385 O O . PHE A 1 603 ? 135.781 108.502 57.716 1.00 73.16 603 PHE A O 1
ATOM 3393 N N . THR A 1 604 ? 133.816 108.882 56.683 1.00 74.81 604 THR A N 1
ATOM 3394 C CA . THR A 1 604 ? 134.426 108.847 55.355 1.00 74.81 604 THR A CA 1
ATOM 3395 C C . THR A 1 604 ? 135.427 109.981 55.181 1.00 74.81 604 THR A C 1
ATOM 3396 O O . THR A 1 604 ? 136.507 109.784 54.612 1.00 74.81 604 THR A O 1
ATOM 3400 N N . GLU A 1 605 ? 135.090 111.182 55.663 1.00 76.91 605 GLU A N 1
ATOM 3401 C CA . GLU A 1 605 ? 136.044 112.281 55.533 1.00 76.91 605 GLU A CA 1
ATOM 3402 C C . GLU A 1 605 ? 137.247 112.085 56.449 1.00 76.91 605 GLU A C 1
ATOM 3403 O O . GLU A 1 605 ? 138.353 112.529 56.123 1.00 76.91 605 GLU A O 1
ATOM 3409 N N . SER A 1 606 ? 137.060 111.431 57.600 1.00 80.94 606 SER A N 1
ATOM 3410 C CA . SER A 1 606 ? 138.204 111.149 58.458 1.00 80.94 606 SER A CA 1
ATOM 3411 C C . SER A 1 606 ? 139.127 110.128 57.815 1.00 80.94 606 SER A C 1
ATOM 3412 O O . SER A 1 606 ? 140.352 110.219 57.956 1.00 80.94 606 SER A O 1
ATOM 3415 N N . VAL A 1 607 ? 138.557 109.147 57.115 1.00 83.38 607 VAL A N 1
ATOM 3416 C CA . VAL A 1 607 ? 139.373 108.188 56.380 1.00 83.38 607 VAL A CA 1
ATOM 3417 C C . VAL A 1 607 ? 140.039 108.858 55.182 1.00 83.38 607 VAL A C 1
ATOM 3418 O O . VAL A 1 607 ? 141.201 108.571 54.870 1.00 83.38 607 VAL A O 1
ATOM 3422 N N . GLY A 1 608 ? 139.341 109.774 54.512 1.00 82.21 608 GLY A N 1
ATOM 3423 C CA . GLY A 1 608 ? 139.983 110.566 53.481 1.00 82.21 608 GLY A CA 1
ATOM 3424 C C . GLY A 1 608 ? 139.145 110.979 52.288 1.00 82.21 608 GLY A C 1
ATOM 3425 O O . GLY A 1 608 ? 139.499 111.939 51.599 1.00 82.21 608 GLY A O 1
ATOM 3426 N N . LEU A 1 609 ? 138.041 110.288 52.021 1.00 80.73 609 LEU A N 1
ATOM 3427 C CA . LEU A 1 609 ? 137.157 110.643 50.914 1.00 80.73 609 LEU A CA 1
ATOM 3428 C C . LEU A 1 609 ? 135.957 111.376 51.502 1.00 80.73 609 LEU A C 1
ATOM 3429 O O . LEU A 1 609 ? 135.116 110.768 52.170 1.00 80.73 609 LEU A O 1
ATOM 3434 N N . SER A 1 610 ? 135.876 112.676 51.243 1.00 82.17 610 SER A N 1
ATOM 3435 C CA . SER A 1 610 ? 134.898 113.545 51.880 1.00 82.17 610 SER A CA 1
ATOM 3436 C C . SER A 1 610 ? 133.729 113.829 50.946 1.00 82.17 610 SER A C 1
ATOM 3437 O O . SER A 1 610 ? 133.905 113.951 49.732 1.00 82.17 610 SER A O 1
ATOM 3440 N N . LEU A 1 611 ? 132.535 113.924 51.524 1.00 79.74 611 LEU A N 1
ATOM 3441 C CA . LEU A 1 611 ? 131.385 114.441 50.795 1.00 79.74 611 LEU A CA 1
ATOM 3442 C C . LEU A 1 611 ? 131.572 115.922 50.502 1.00 79.74 611 LEU A C 1
ATOM 3443 O O . LEU A 1 611 ? 132.093 116.667 51.329 1.00 79.74 611 LEU A O 1
ATOM 3448 N N . PHE A 1 612 ? 131.149 116.338 49.315 1.00 85.12 612 PHE A N 1
ATOM 3449 C CA . PHE A 1 612 ? 131.113 117.743 48.916 1.00 85.12 612 PHE A CA 1
ATOM 3450 C C . PHE A 1 612 ? 129.839 117.961 48.111 1.00 85.12 612 PHE A C 1
ATOM 3451 O O . PHE A 1 612 ? 128.890 117.180 48.223 1.00 85.12 612 PHE A O 1
ATOM 3459 N N . LYS A 1 613 ? 129.834 119.038 47.319 1.00 85.67 613 LYS A N 1
ATOM 3460 C CA . LYS A 1 613 ? 128.657 119.616 46.668 1.00 85.67 613 LYS A CA 1
ATOM 3461 C C . LYS A 1 613 ? 127.661 118.569 46.192 1.00 85.67 613 LYS A C 1
ATOM 3462 O O . LYS A 1 613 ? 128.000 117.674 45.415 1.00 85.67 613 LYS A O 1
ATOM 3468 N N . ARG A 1 614 ? 126.435 118.676 46.691 1.00 81.08 614 ARG A N 1
ATOM 3469 C CA . ARG A 1 614 ? 125.353 117.770 46.341 1.00 81.08 614 ARG A CA 1
ATOM 3470 C C . ARG A 1 614 ? 124.131 118.587 45.963 1.00 81.08 614 ARG A C 1
ATOM 3471 O O . ARG A 1 614 ? 123.750 119.510 46.689 1.00 81.08 614 ARG A O 1
ATOM 3479 N N . ASP A 1 615 ? 123.521 118.248 44.830 1.00 88.13 615 ASP A N 1
ATOM 3480 C CA . ASP A 1 615 ? 122.329 118.963 44.393 1.00 88.13 615 ASP A CA 1
ATOM 3481 C C . ASP A 1 615 ? 121.106 118.520 45.186 1.00 88.13 615 ASP A C 1
ATOM 3482 O O . ASP A 1 615 ? 120.384 119.351 45.747 1.00 88.13 615 ASP A O 1
ATOM 3487 N N . ARG A 1 616 ? 120.834 117.209 45.184 1.00 91.77 616 ARG A N 1
ATOM 3488 C CA . ARG A 1 616 ? 119.774 116.545 45.944 1.00 91.77 616 ARG A CA 1
ATOM 3489 C C . ARG A 1 616 ? 118.393 116.878 45.375 1.00 91.77 616 ARG A C 1
ATOM 3490 O O . ARG A 1 616 ? 117.383 116.302 45.792 1.00 91.77 616 ARG A O 1
ATOM 3498 N N . HIS A 1 617 ? 118.342 117.787 44.403 1.00 92.58 617 HIS A N 1
ATOM 3499 C CA . HIS A 1 617 ? 117.163 118.011 43.579 1.00 92.58 617 HIS A CA 1
ATOM 3500 C C . HIS A 1 617 ? 117.405 117.591 42.139 1.00 92.58 617 HIS A C 1
ATOM 3501 O O . HIS A 1 617 ? 116.634 116.804 41.582 1.00 92.58 617 HIS A O 1
ATOM 3508 N N . SER A 1 618 ? 118.470 118.097 41.523 1.00 90.45 618 SER A N 1
ATOM 3509 C CA . SER A 1 618 ? 119.001 117.517 40.299 1.00 90.45 618 SER A CA 1
ATOM 3510 C C . SER A 1 618 ? 119.963 116.398 40.694 1.00 90.45 618 SER A C 1
ATOM 3511 O O . SER A 1 618 ? 120.008 115.966 41.849 1.00 90.45 618 SER A O 1
ATOM 3514 N N . ILE A 1 619 ? 120.751 115.910 39.744 1.00 90.69 619 ILE A N 1
ATOM 3515 C CA . ILE A 1 619 ? 121.542 114.702 39.935 1.00 90.69 619 ILE A CA 1
ATOM 3516 C C . ILE A 1 619 ? 123.025 115.072 39.921 1.00 90.69 619 ILE A C 1
ATOM 3517 O O . ILE A 1 619 ? 123.603 115.329 38.857 1.00 90.69 619 ILE A O 1
ATOM 3522 N N . SER A 1 620 ? 123.642 115.102 41.103 1.00 88.37 620 SER A N 1
ATOM 3523 C CA . SER A 1 620 ? 125.058 115.439 41.226 1.00 88.37 620 SER A CA 1
ATOM 3524 C C . SER A 1 620 ? 125.557 115.080 42.619 1.00 88.37 620 SER A C 1
ATOM 3525 O O . SER A 1 620 ? 124.816 115.152 43.603 1.00 88.37 620 SER A O 1
ATOM 3528 N N . LEU A 1 621 ? 126.835 114.702 42.681 1.00 86.76 621 LEU A N 1
ATOM 3529 C CA . LEU A 1 621 ? 127.559 114.471 43.927 1.00 86.76 621 LEU A CA 1
ATOM 3530 C C . LEU A 1 621 ? 129.028 114.772 43.685 1.00 86.76 621 LEU A C 1
ATOM 3531 O O . LEU A 1 621 ? 129.563 114.417 42.632 1.00 86.76 621 LEU A O 1
ATOM 3536 N N . LEU A 1 622 ? 129.673 115.428 44.644 1.00 86.24 622 LEU A N 1
ATOM 3537 C CA . LEU A 1 622 ? 131.095 115.726 44.565 1.00 86.24 622 LEU A CA 1
ATOM 3538 C C . LEU A 1 622 ? 131.823 115.074 45.733 1.00 86.24 622 LEU A C 1
ATOM 3539 O O . LEU A 1 622 ? 131.310 115.047 46.855 1.00 86.24 622 LEU A O 1
ATOM 3544 N N . HIS A 1 623 ? 133.017 114.548 45.466 1.00 88.48 623 HIS A N 1
ATOM 3545 C CA . HIS A 1 623 ? 133.788 113.826 46.477 1.00 88.48 623 HIS A CA 1
ATOM 3546 C C . HIS A 1 623 ? 135.265 114.034 46.176 1.00 88.48 623 HIS A C 1
ATOM 3547 O O . HIS A 1 623 ? 135.744 113.544 45.153 1.00 88.48 623 HIS A O 1
ATOM 3554 N N . GLU A 1 624 ? 135.998 114.729 47.039 1.00 88.25 624 GLU A N 1
ATOM 3555 C CA . GLU A 1 624 ? 137.423 114.900 46.798 1.00 88.25 624 GLU A CA 1
ATOM 3556 C C . GLU A 1 624 ? 138.237 114.298 47.937 1.00 88.25 624 GLU A C 1
ATOM 3557 O O . GLU A 1 624 ? 137.808 114.276 49.093 1.00 88.25 624 GLU A O 1
ATOM 3563 N N . HIS A 1 625 ? 139.423 113.809 47.585 1.00 90.22 625 HIS A N 1
ATOM 3564 C CA . HIS A 1 625 ? 140.342 113.175 48.521 1.00 90.22 625 HIS A CA 1
ATOM 3565 C C . HIS A 1 625 ? 141.732 113.736 48.247 1.00 90.22 625 HIS A C 1
ATOM 3566 O O . HIS A 1 625 ? 141.880 114.821 47.675 1.00 90.22 625 HIS A O 1
ATOM 3573 N N . SER A 1 626 ? 142.763 113.002 48.680 1.00 88.85 626 SER A N 1
ATOM 3574 C CA . SER A 1 626 ? 144.140 113.442 48.461 1.00 88.85 626 SER A CA 1
ATOM 3575 C C . SER A 1 626 ? 144.480 113.569 46.979 1.00 88.85 626 SER A C 1
ATOM 3576 O O . SER A 1 626 ? 145.444 114.254 46.620 1.00 88.85 626 SER A O 1
ATOM 3579 N N . GLY A 1 627 ? 143.709 112.922 46.108 1.00 88.53 627 GLY A N 1
ATOM 3580 C CA . GLY A 1 627 ? 143.906 113.054 44.678 1.00 88.53 627 GLY A CA 1
ATOM 3581 C C . GLY A 1 627 ? 142.999 114.083 44.032 1.00 88.53 627 GLY A C 1
ATOM 3582 O O . GLY A 1 627 ? 143.023 115.262 44.396 1.00 88.53 627 GLY A O 1
ATOM 3583 N N . LYS A 1 628 ? 142.185 113.641 43.078 1.00 92.35 628 LYS A N 1
ATOM 3584 C CA . LYS A 1 628 ? 141.374 114.523 42.253 1.00 92.35 628 LYS A CA 1
ATOM 3585 C C . LYS A 1 628 ? 139.905 114.425 42.655 1.00 92.35 628 LYS A C 1
ATOM 3586 O O . LYS A 1 628 ? 139.437 113.382 43.117 1.00 92.35 628 LYS A O 1
ATOM 3592 N N . THR A 1 629 ? 139.184 115.530 42.476 1.00 90.02 629 THR A N 1
ATOM 3593 C CA . THR A 1 629 ? 137.775 115.608 42.845 1.00 90.02 629 THR A CA 1
ATOM 3594 C C . THR A 1 629 ? 136.933 114.786 41.876 1.00 90.02 629 THR A C 1
ATOM 3595 O O . THR A 1 629 ? 136.823 115.130 40.695 1.00 90.02 629 THR A O 1
ATOM 3599 N N . LEU A 1 630 ? 136.324 113.714 42.375 1.00 89.51 630 LEU A N 1
ATOM 3600 C CA . LEU A 1 630 ? 135.467 112.857 41.568 1.00 89.51 630 LEU A CA 1
ATOM 3601 C C . LEU A 1 630 ? 134.077 113.478 41.454 1.00 89.51 630 LEU A C 1
ATOM 3602 O O . LEU A 1 630 ? 133.816 114.583 41.934 1.00 89.51 630 LEU A O 1
ATOM 3607 N N . ASN A 1 631 ? 133.164 112.755 40.810 1.00 90.42 631 ASN A N 1
ATOM 3608 C CA . ASN A 1 631 ? 131.783 113.184 40.654 1.00 90.42 631 ASN A CA 1
ATOM 3609 C C . ASN A 1 631 ? 130.945 111.965 40.308 1.00 90.42 631 ASN A C 1
ATOM 3610 O O . ASN A 1 631 ? 131.343 111.158 39.467 1.00 90.42 631 ASN A O 1
ATOM 3615 N N . TYR A 1 632 ? 129.798 111.827 40.974 1.00 89.65 632 TYR A N 1
ATOM 3616 C CA . TYR A 1 632 ? 128.901 110.699 40.725 1.00 89.65 632 TYR A CA 1
ATOM 3617 C C . TYR A 1 632 ? 127.480 111.249 40.670 1.00 89.65 632 TYR A C 1
ATOM 3618 O O . TYR A 1 632 ? 126.855 111.448 41.714 1.00 89.65 632 TYR A O 1
ATOM 3627 N N . GLU A 1 633 ? 126.970 111.477 39.464 1.00 93.39 633 GLU A N 1
ATOM 3628 C CA . GLU A 1 633 ? 125.578 111.879 39.321 1.00 93.39 633 GLU A CA 1
ATOM 3629 C C . GLU A 1 633 ? 124.688 110.686 39.653 1.00 93.39 633 GLU A C 1
ATOM 3630 O O . GLU A 1 633 ? 124.919 109.574 39.167 1.00 93.39 633 GLU A O 1
ATOM 3636 N N . ILE A 1 634 ? 123.700 110.903 40.519 1.00 93.38 634 ILE A N 1
ATOM 3637 C CA . ILE A 1 634 ? 122.805 109.821 40.901 1.00 93.38 634 ILE A CA 1
ATOM 3638 C C . ILE A 1 634 ? 121.822 109.558 39.771 1.00 93.38 634 ILE A C 1
ATOM 3639 O O . ILE A 1 634 ? 121.585 110.417 38.914 1.00 93.38 634 ILE A O 1
ATOM 3644 N N . LEU A 1 635 ? 121.270 108.350 39.742 1.00 96.47 635 LEU A N 1
ATOM 3645 C CA . LEU A 1 635 ? 120.217 108.043 38.786 1.00 96.47 635 LEU A CA 1
ATOM 3646 C C . LEU A 1 635 ? 118.846 108.002 39.447 1.00 96.47 635 LEU A C 1
ATOM 3647 O O . LEU A 1 635 ? 117.866 108.481 38.868 1.00 96.47 635 LEU A O 1
ATOM 3652 N N . GLN A 1 636 ? 118.767 107.449 40.654 1.00 95.86 636 GLN A N 1
ATOM 3653 C CA . GLN A 1 636 ? 117.514 107.403 41.397 1.00 95.86 636 GLN A CA 1
ATOM 3654 C C . GLN A 1 636 ? 117.817 107.182 42.870 1.00 95.86 636 GLN A C 1
ATOM 3655 O O . GLN A 1 636 ? 118.852 106.621 43.230 1.00 95.86 636 GLN A O 1
ATOM 3661 N N . VAL A 1 637 ? 116.900 107.637 43.719 1.00 92.18 637 VAL A N 1
ATOM 3662 C CA . VAL A 1 637 ? 117.000 107.442 45.161 1.00 92.18 637 VAL A CA 1
ATOM 3663 C C . VAL A 1 637 ? 115.643 106.994 45.687 1.00 92.18 637 VAL A C 1
ATOM 3664 O O . VAL A 1 637 ? 114.601 107.520 45.282 1.00 92.18 637 VAL A O 1
ATOM 3668 N N . PHE A 1 638 ? 115.657 106.005 46.576 1.00 91.67 638 PHE A N 1
ATOM 3669 C CA . PHE A 1 638 ? 114.446 105.547 47.242 1.00 91.67 638 PHE A CA 1
ATOM 3670 C C . PHE A 1 638 ? 114.479 106.028 48.683 1.00 91.67 638 PHE A C 1
ATOM 3671 O O . PHE A 1 638 ? 115.383 105.635 49.438 1.00 91.67 638 PHE A O 1
ATOM 3679 N N . PRO A 1 639 ? 113.547 106.885 49.100 1.00 89.58 639 PRO A N 1
ATOM 3680 C CA . PRO A 1 639 ? 113.652 107.512 50.423 1.00 89.58 639 PRO A CA 1
ATOM 3681 C C . PRO A 1 639 ? 113.543 106.497 51.550 1.00 89.58 639 PRO A C 1
ATOM 3682 O O . PRO A 1 639 ? 112.852 105.482 51.435 1.00 89.58 639 PRO A O 1
ATOM 3686 N N . PHE A 1 640 ? 114.255 106.779 52.640 1.00 90.18 640 PHE A N 1
ATOM 3687 C CA . PHE A 1 640 ? 114.152 105.968 53.845 1.00 90.18 640 PHE A CA 1
ATOM 3688 C C . PHE A 1 640 ? 112.728 106.026 54.381 1.00 90.18 640 PHE A C 1
ATOM 3689 O O . PHE A 1 640 ? 112.134 107.103 54.485 1.00 90.18 640 PHE A O 1
ATOM 3697 N N . ASN A 1 641 ? 112.181 104.863 54.720 1.00 93.62 641 ASN A N 1
ATOM 3698 C CA . ASN A 1 641 ? 110.816 104.764 55.209 1.00 93.62 641 ASN A CA 1
ATOM 3699 C C . ASN A 1 641 ? 110.800 103.957 56.496 1.00 93.62 641 ASN A C 1
ATOM 3700 O O . ASN A 1 641 ? 111.634 103.068 56.693 1.00 93.62 641 ASN A O 1
ATOM 3705 N N . SER A 1 642 ? 109.846 104.278 57.373 1.00 95.83 642 SER A N 1
ATOM 3706 C CA . SER A 1 642 ? 109.792 103.633 58.681 1.00 95.83 642 SER A CA 1
ATOM 3707 C C . SER A 1 642 ? 109.395 102.167 58.576 1.00 95.83 642 SER A C 1
ATOM 3708 O O . SER A 1 642 ? 109.729 101.372 59.460 1.00 95.83 642 SER A O 1
ATOM 3711 N N . ASP A 1 643 ? 108.680 101.792 57.519 1.00 96.15 643 ASP A N 1
ATOM 3712 C CA . ASP A 1 643 ? 108.250 100.414 57.322 1.00 96.15 643 ASP A CA 1
ATOM 3713 C C . ASP A 1 643 ? 109.156 99.632 56.380 1.00 96.15 643 ASP A C 1
ATOM 3714 O O . ASP A 1 643 ? 108.848 98.478 56.065 1.00 96.15 643 ASP A O 1
ATOM 3719 N N . SER A 1 644 ? 110.258 100.224 55.925 1.00 95.58 644 SER A N 1
ATOM 3720 C CA . SER A 1 644 ? 111.151 99.577 54.975 1.00 95.58 644 SER A CA 1
ATOM 3721 C C . SER A 1 644 ? 112.535 99.281 55.530 1.00 95.58 644 SER A C 1
ATOM 3722 O O . SER A 1 644 ? 113.153 98.304 55.100 1.00 95.58 644 SER A O 1
ATOM 3725 N N . LYS A 1 645 ? 113.035 100.098 56.459 1.00 92.74 645 LYS A N 1
ATOM 3726 C CA . LYS A 1 645 ? 114.359 99.958 57.072 1.00 92.74 645 LYS A CA 1
ATOM 3727 C C . LYS A 1 645 ? 115.488 99.995 56.047 1.00 92.74 645 LYS A C 1
ATOM 3728 O O . LYS A 1 645 ? 116.555 99.425 56.287 1.00 92.74 645 LYS A O 1
ATOM 3734 N N . ARG A 1 646 ? 115.292 100.653 54.904 1.00 92.23 646 ARG A N 1
ATOM 3735 C CA . ARG A 1 646 ? 116.274 100.610 53.830 1.00 92.23 646 ARG A CA 1
ATOM 3736 C C . ARG A 1 646 ? 116.423 101.975 53.175 1.00 92.23 646 ARG A C 1
ATOM 3737 O O . ARG A 1 646 ? 115.479 102.766 53.118 1.00 92.23 646 ARG A O 1
ATOM 3745 N N . MET A 1 647 ? 117.629 102.230 52.668 1.00 87.41 647 MET A N 1
ATOM 3746 C CA . MET A 1 647 ? 117.918 103.372 51.811 1.00 87.41 647 MET A CA 1
ATOM 3747 C C . MET A 1 647 ? 118.709 102.867 50.615 1.00 87.41 647 MET A C 1
ATOM 3748 O O . MET A 1 647 ? 119.808 102.326 50.779 1.00 87.41 647 MET A O 1
ATOM 3753 N N . GLY A 1 648 ? 118.156 103.043 49.421 1.00 87.71 648 GLY A N 1
ATOM 3754 C CA . GLY A 1 648 ? 118.778 102.538 48.215 1.00 87.71 648 GLY A CA 1
ATOM 3755 C C . GLY A 1 648 ? 118.920 103.619 47.165 1.00 87.71 648 GLY A C 1
ATOM 3756 O O . GLY A 1 648 ? 118.114 104.545 47.078 1.00 87.71 648 GLY A O 1
ATOM 3757 N N . ILE A 1 649 ? 119.990 103.501 46.375 1.00 88.31 649 ILE A N 1
ATOM 3758 C CA . ILE A 1 649 ? 120.297 104.451 45.315 1.00 88.31 649 ILE A CA 1
ATOM 3759 C C . ILE A 1 649 ? 120.752 103.704 44.069 1.00 88.31 649 ILE A C 1
ATOM 3760 O O . ILE A 1 649 ? 121.243 102.574 44.130 1.00 88.31 649 ILE A O 1
ATOM 3765 N N . ILE A 1 650 ? 120.578 104.366 42.930 1.00 92.89 650 ILE A N 1
ATOM 3766 C CA . ILE A 1 650 ? 121.244 104.032 41.679 1.00 92.89 650 ILE A CA 1
ATOM 3767 C C . ILE A 1 650 ? 122.012 105.272 41.252 1.00 92.89 650 ILE A C 1
ATOM 3768 O O . ILE A 1 650 ? 121.437 106.365 41.185 1.00 92.89 650 ILE A O 1
ATOM 3773 N N . VAL A 1 651 ? 123.299 105.103 40.964 1.00 93.45 651 VAL A N 1
ATOM 3774 C CA . VAL A 1 651 ? 124.219 106.217 40.767 1.00 93.45 651 VAL A CA 1
ATOM 3775 C C . VAL A 1 651 ? 125.048 105.959 39.512 1.00 93.45 651 VAL A C 1
ATOM 3776 O O . VAL A 1 651 ? 125.315 104.806 39.154 1.00 93.45 651 VAL A O 1
ATOM 3780 N N . ARG A 1 652 ? 125.427 107.038 38.827 1.00 95.90 652 ARG A N 1
ATOM 3781 C CA . ARG A 1 652 ? 126.221 106.979 37.606 1.00 95.90 652 ARG A CA 1
ATOM 3782 C C . ARG A 1 652 ? 127.571 107.637 37.854 1.00 95.90 652 ARG A C 1
ATOM 3783 O O . ARG A 1 652 ? 127.632 108.810 38.237 1.00 95.90 652 ARG A O 1
ATOM 3791 N N . ASP A 1 653 ? 128.647 106.890 37.626 1.00 96.09 653 ASP A N 1
ATOM 3792 C CA . ASP A 1 653 ? 129.984 107.447 37.773 1.00 96.09 653 ASP A CA 1
ATOM 3793 C C . ASP A 1 653 ? 130.319 108.332 36.578 1.00 96.09 653 ASP A C 1
ATOM 3794 O O . ASP A 1 653 ? 129.928 108.046 35.444 1.00 96.09 653 ASP A O 1
ATOM 3799 N N . GLU A 1 654 ? 131.043 109.421 36.840 1.00 96.25 654 GLU A N 1
ATOM 3800 C CA . GLU A 1 654 ? 131.440 110.328 35.768 1.00 96.25 654 GLU A CA 1
ATOM 3801 C C . GLU A 1 654 ? 132.675 109.821 35.034 1.00 96.25 654 GLU A C 1
ATOM 3802 O O . GLU A 1 654 ? 132.720 109.830 33.799 1.00 96.25 654 GLU A O 1
ATOM 3808 N N . GLN A 1 655 ? 133.688 109.381 35.782 1.00 96.03 655 GLN A N 1
ATOM 3809 C CA . GLN A 1 655 ? 134.972 109.048 35.174 1.00 96.03 655 GLN A CA 1
ATOM 3810 C C . GLN A 1 655 ? 134.911 107.732 34.408 1.00 96.03 655 GLN A C 1
ATOM 3811 O O . GLN A 1 655 ? 135.454 107.627 33.302 1.00 96.03 655 GLN A O 1
ATOM 3817 N N . LEU A 1 656 ? 134.260 106.718 34.975 1.00 97.78 656 LEU A N 1
ATOM 3818 C CA . LEU A 1 656 ? 134.260 105.384 34.390 1.00 97.78 656 LEU A CA 1
ATOM 3819 C C . LEU A 1 656 ? 132.946 105.020 33.711 1.00 97.78 656 LEU A C 1
ATOM 3820 O O . LEU A 1 656 ? 132.913 104.035 32.966 1.00 97.78 656 LEU A O 1
ATOM 3825 N N . ASP A 1 657 ? 131.881 105.788 33.947 1.00 99.74 657 ASP A N 1
ATOM 3826 C CA . ASP A 1 657 ? 130.567 105.588 33.331 1.00 99.74 657 ASP A CA 1
ATOM 3827 C C . ASP A 1 657 ? 130.057 104.176 33.636 1.00 99.74 657 ASP A C 1
ATOM 3828 O O . ASP A 1 657 ? 129.958 103.309 32.766 1.00 99.74 657 ASP A O 1
ATOM 3833 N N . GLU A 1 658 ? 129.779 103.946 34.916 1.00 100.27 658 GLU A N 1
ATOM 3834 C CA . GLU A 1 658 ? 129.276 102.670 35.404 1.00 100.27 658 GLU A CA 1
ATOM 3835 C C . GLU A 1 658 ? 128.033 102.911 36.247 1.00 100.27 658 GLU A C 1
ATOM 3836 O O . GLU A 1 658 ? 128.036 103.781 37.124 1.00 100.27 658 GLU A O 1
ATOM 3842 N N . TYR A 1 659 ? 126.978 102.143 35.986 1.00 102.25 659 TYR A N 1
ATOM 3843 C CA . TYR A 1 659 ? 125.759 102.221 36.781 1.00 102.25 659 TYR A CA 1
ATOM 3844 C C . TYR A 1 659 ? 125.931 101.348 38.016 1.00 102.25 659 TYR A C 1
ATOM 3845 O O . TYR A 1 659 ? 126.325 100.182 37.907 1.00 102.25 659 TYR A O 1
ATOM 3854 N N . TRP A 1 660 ? 125.614 101.895 39.185 1.00 95.10 660 TRP A N 1
ATOM 3855 C CA . TRP A 1 660 ? 125.758 101.135 40.416 1.00 95.10 660 TRP A CA 1
ATOM 3856 C C . TRP A 1 660 ? 124.467 101.232 41.210 1.00 95.10 660 TRP A C 1
ATOM 3857 O O . TRP A 1 660 ? 123.872 102.307 41.303 1.00 95.10 660 TRP A O 1
ATOM 3868 N N . PHE A 1 661 ? 124.026 100.112 41.777 1.00 88.62 661 PHE A N 1
ATOM 3869 C CA . PHE A 1 661 ? 122.948 100.113 42.756 1.00 88.62 661 PHE A CA 1
ATOM 3870 C C . PHE A 1 661 ? 123.562 99.856 44.123 1.00 88.62 661 PHE A C 1
ATOM 3871 O O . PHE A 1 661 ? 124.221 98.834 44.330 1.00 88.62 661 PHE A O 1
ATOM 3879 N N . MET A 1 662 ? 123.353 100.784 45.046 1.00 85.87 662 MET A N 1
ATOM 3880 C CA . MET A 1 662 ? 123.964 100.714 46.364 1.00 85.87 662 MET A CA 1
ATOM 3881 C C . MET A 1 662 ? 122.877 100.859 47.414 1.00 85.87 662 MET A C 1
ATOM 3882 O O . MET A 1 662 ? 122.086 101.804 47.361 1.00 85.87 662 MET A O 1
ATOM 3887 N N . GLN A 1 663 ? 122.829 99.926 48.360 1.00 85.55 663 GLN A N 1
ATOM 3888 C CA . GLN A 1 663 ? 121.757 99.956 49.343 1.00 85.55 663 GLN A CA 1
ATOM 3889 C C . GLN A 1 663 ? 122.326 99.690 50.727 1.00 85.55 663 GLN A C 1
ATOM 3890 O O . GLN A 1 663 ? 123.238 98.880 50.894 1.00 85.55 663 GLN A O 1
ATOM 3896 N N . LYS A 1 664 ? 121.789 100.397 51.718 1.00 82.49 664 LYS A N 1
ATOM 3897 C CA . LYS A 1 664 ? 122.089 100.128 53.115 1.00 82.49 664 LYS A CA 1
ATOM 3898 C C . LYS A 1 664 ? 120.781 99.911 53.856 1.00 82.49 664 LYS A C 1
ATOM 3899 O O . LYS A 1 664 ? 119.733 100.425 53.459 1.00 82.49 664 LYS A O 1
ATOM 3905 N N . GLY A 1 665 ? 120.834 99.113 54.913 1.00 84.47 665 GLY A N 1
ATOM 3906 C CA . GLY A 1 665 ? 119.593 98.800 55.595 1.00 84.47 665 GLY A CA 1
ATOM 3907 C C . GLY A 1 665 ? 119.815 97.980 56.843 1.00 84.47 665 GLY A C 1
ATOM 3908 O O . GLY A 1 665 ? 120.947 97.669 57.225 1.00 84.47 665 GLY A O 1
ATOM 3909 N N . ALA A 1 666 ? 118.700 97.638 57.482 1.00 85.74 666 ALA A N 1
ATOM 3910 C CA . ALA A 1 666 ? 118.739 96.856 58.706 1.00 85.74 666 ALA A CA 1
ATOM 3911 C C . ALA A 1 666 ? 119.117 95.410 58.412 1.00 85.74 666 ALA A C 1
ATOM 3912 O O . ALA A 1 666 ? 119.021 94.936 57.278 1.00 85.74 666 ALA A O 1
ATOM 3914 N N . ASP A 1 667 ? 119.555 94.709 59.459 1.00 86.26 667 ASP A N 1
ATOM 3915 C CA . ASP A 1 667 ? 119.975 93.320 59.307 1.00 86.26 667 ASP A CA 1
ATOM 3916 C C . ASP A 1 667 ? 118.810 92.427 58.902 1.00 86.26 667 ASP A C 1
ATOM 3917 O O . ASP A 1 667 ? 118.950 91.574 58.019 1.00 86.26 667 ASP A O 1
ATOM 3922 N N . THR A 1 668 ? 117.646 92.624 59.526 1.00 89.04 668 THR A N 1
ATOM 3923 C CA . THR A 1 668 ? 116.529 91.703 59.343 1.00 89.04 668 THR A CA 1
ATOM 3924 C C . THR A 1 668 ? 115.950 91.767 57.937 1.00 89.04 668 THR A C 1
ATOM 3925 O O . THR A 1 668 ? 115.381 90.780 57.458 1.00 89.04 668 THR A O 1
ATOM 3929 N N . VAL A 1 669 ? 116.080 92.904 57.260 1.00 90.13 669 VAL A N 1
ATOM 3930 C CA . VAL A 1 669 ? 115.479 93.088 55.947 1.00 90.13 669 VAL A CA 1
ATOM 3931 C C . VAL A 1 669 ? 116.451 92.740 54.827 1.00 90.13 669 VAL A C 1
ATOM 3932 O O . VAL A 1 669 ? 116.075 92.074 53.863 1.00 90.13 669 VAL A O 1
ATOM 3936 N N . MET A 1 670 ? 117.705 93.175 54.936 1.00 91.84 670 MET A N 1
ATOM 3937 C CA . MET A 1 670 ? 118.697 92.853 53.918 1.00 91.84 670 MET A CA 1
ATOM 3938 C C . MET A 1 670 ? 119.322 91.475 54.084 1.00 91.84 670 MET A C 1
ATOM 3939 O O . MET A 1 670 ? 119.997 91.021 53.156 1.00 91.84 670 MET A O 1
ATOM 3944 N N . SER A 1 671 ? 119.127 90.804 55.222 1.00 92.23 671 SER A N 1
ATOM 3945 C CA . SER A 1 671 ? 119.739 89.492 55.413 1.00 92.23 671 SER A CA 1
ATOM 3946 C C . SER A 1 671 ? 119.207 88.481 54.405 1.00 92.23 671 SER A C 1
ATOM 3947 O O . SER A 1 671 ? 119.970 87.682 53.851 1.00 92.23 671 SER A O 1
ATOM 3950 N N . LYS A 1 672 ? 117.899 88.509 54.149 1.00 95.29 672 LYS A N 1
ATOM 3951 C CA . LYS A 1 672 ? 117.297 87.571 53.212 1.00 95.29 672 LYS A CA 1
ATOM 3952 C C . LYS A 1 672 ? 117.478 87.988 51.759 1.00 95.29 672 LYS A C 1
ATOM 3953 O O . LYS A 1 672 ? 117.213 87.180 50.862 1.00 95.29 672 LYS A O 1
ATOM 3959 N N . ILE A 1 673 ? 117.917 89.219 51.499 1.00 96.10 673 ILE A N 1
ATOM 3960 C CA . ILE A 1 673 ? 117.882 89.753 50.142 1.00 96.10 673 ILE A CA 1
ATOM 3961 C C . ILE A 1 673 ? 119.261 90.129 49.597 1.00 96.10 673 ILE A C 1
ATOM 3962 O O . ILE A 1 673 ? 119.378 90.421 48.397 1.00 96.10 673 ILE A O 1
ATOM 3967 N N . VAL A 1 674 ? 120.307 90.115 50.424 1.00 94.35 674 VAL A N 1
ATOM 3968 C CA . VAL A 1 674 ? 121.595 90.630 49.967 1.00 94.35 674 VAL A CA 1
ATOM 3969 C C . VAL A 1 674 ? 122.318 89.607 49.088 1.00 94.35 674 VAL A C 1
ATOM 3970 O O . VAL A 1 674 ? 122.636 89.894 47.929 1.00 94.35 674 VAL A O 1
ATOM 3974 N N . GLU A 1 675 ? 122.536 88.394 49.586 1.00 94.57 675 GLU A N 1
ATOM 3975 C CA . GLU A 1 675 ? 123.418 87.436 48.921 1.00 94.57 675 GLU A CA 1
ATOM 3976 C C . GLU A 1 675 ? 123.268 86.097 49.642 1.00 94.57 675 GLU A C 1
ATOM 3977 O O . GLU A 1 675 ? 122.454 85.960 50.564 1.00 94.57 675 GLU A O 1
ATOM 3983 N N . SER A 1 676 ? 124.055 85.104 49.219 1.00 95.97 676 SER A N 1
ATOM 3984 C CA . SER A 1 676 ? 124.163 83.814 49.889 1.00 95.97 676 SER A CA 1
ATOM 3985 C C . SER A 1 676 ? 125.363 83.750 50.825 1.00 95.97 676 SER A C 1
ATOM 3986 O O . SER A 1 676 ? 126.012 82.700 50.930 1.00 95.97 676 SER A O 1
ATOM 3989 N N . ASN A 1 677 ? 125.683 84.863 51.486 1.00 93.78 677 ASN A N 1
ATOM 3990 C CA . ASN A 1 677 ? 126.824 84.966 52.389 1.00 93.78 677 ASN A CA 1
ATOM 3991 C C . ASN A 1 677 ? 126.742 83.961 53.531 1.00 93.78 677 ASN A C 1
ATOM 3992 O O . ASN A 1 677 ? 125.693 83.365 53.786 1.00 93.78 677 ASN A O 1
ATOM 3997 N N . ASP A 1 678 ? 127.863 83.801 54.235 1.00 94.53 678 ASP A N 1
ATOM 3998 C CA . ASP A 1 678 ? 127.968 82.846 55.327 1.00 94.53 678 ASP A CA 1
ATOM 3999 C C . ASP A 1 678 ? 128.281 83.475 56.678 1.00 94.53 678 ASP A C 1
ATOM 4000 O O . ASP A 1 678 ? 128.306 82.752 57.680 1.00 94.53 678 ASP A O 1
ATOM 4005 N N . TRP A 1 679 ? 128.526 84.786 56.744 1.00 90.63 679 TRP A N 1
ATOM 4006 C CA . TRP A 1 679 ? 129.033 85.398 57.967 1.00 90.63 679 TRP A CA 1
ATOM 4007 C C . TRP A 1 679 ? 128.230 86.603 58.439 1.00 90.63 679 TRP A C 1
ATOM 4008 O O . TRP A 1 679 ? 128.681 87.301 59.352 1.00 90.63 679 TRP A O 1
ATOM 4019 N N . LEU A 1 680 ? 127.054 86.867 57.866 1.00 86.43 680 LEU A N 1
ATOM 4020 C CA . LEU A 1 680 ? 126.320 88.075 58.237 1.00 86.43 680 LEU A CA 1
ATOM 4021 C C . LEU A 1 680 ? 125.778 87.983 59.657 1.00 86.43 680 LEU A C 1
ATOM 4022 O O . LEU A 1 680 ? 126.128 88.798 60.518 1.00 86.43 680 LEU A O 1
ATOM 4027 N N . GLU A 1 681 ? 124.938 86.974 59.921 1.00 86.15 681 GLU A N 1
ATOM 4028 C CA . GLU A 1 681 ? 124.178 86.914 61.168 1.00 86.15 681 GLU A CA 1
ATOM 4029 C C . GLU A 1 681 ? 125.086 86.904 62.390 1.00 86.15 681 GLU A C 1
ATOM 4030 O O . GLU A 1 681 ? 124.781 87.545 63.404 1.00 86.15 681 GLU A O 1
ATOM 4036 N N . GLU A 1 682 ? 126.222 86.208 62.297 1.00 84.97 682 GLU A N 1
ATOM 4037 C CA . GLU A 1 682 ? 127.151 86.129 63.418 1.00 84.97 682 GLU A CA 1
ATOM 4038 C C . GLU A 1 682 ? 127.662 87.508 63.815 1.00 84.97 682 GLU A C 1
ATOM 4039 O O . GLU A 1 682 ? 127.580 87.899 64.983 1.00 84.97 682 GLU A O 1
ATOM 4045 N N . GLU A 1 683 ? 128.159 88.281 62.846 1.00 84.17 683 GLU A N 1
ATOM 4046 C CA . GLU A 1 683 ? 128.705 89.596 63.166 1.00 84.17 683 GLU A CA 1
ATOM 4047 C C . GLU A 1 683 ? 127.622 90.618 63.487 1.00 84.17 683 GLU A C 1
ATOM 4048 O O . GLU A 1 683 ? 127.846 91.500 64.329 1.00 84.17 683 GLU A O 1
ATOM 4054 N N . THR A 1 684 ? 126.453 90.519 62.843 1.00 81.41 684 THR A N 1
ATOM 4055 C CA . THR A 1 684 ? 125.351 91.411 63.191 1.00 81.41 684 THR A CA 1
ATOM 4056 C C . THR A 1 684 ? 124.942 91.217 64.643 1.00 81.41 684 THR A C 1
ATOM 4057 O O . THR A 1 684 ? 124.787 92.190 65.387 1.00 81.41 684 THR A O 1
ATOM 4061 N N . GLY A 1 685 ? 124.789 89.962 65.073 1.00 77.89 685 GLY A N 1
ATOM 4062 C CA . GLY A 1 685 ? 124.492 89.707 66.472 1.00 77.89 685 GLY A CA 1
ATOM 4063 C C . GLY A 1 685 ? 125.632 90.100 67.391 1.00 77.89 685 GLY A C 1
ATOM 4064 O O . GLY A 1 685 ? 125.405 90.607 68.492 1.00 77.89 685 GLY A O 1
ATOM 4065 N N . ASN A 1 686 ? 126.872 89.888 66.941 1.00 78.34 686 ASN A N 1
ATOM 4066 C CA . ASN A 1 686 ? 128.038 90.183 67.766 1.00 78.34 686 ASN A CA 1
ATOM 4067 C C . ASN A 1 686 ? 128.089 91.671 68.096 1.00 78.34 686 ASN A C 1
ATOM 4068 O O . ASN A 1 686 ? 128.302 92.054 69.252 1.00 78.34 686 ASN A O 1
ATOM 4073 N N . MET A 1 687 ? 127.873 92.529 67.097 1.00 76.14 687 MET A N 1
ATOM 4074 C CA . MET A 1 687 ? 127.897 93.960 67.386 1.00 76.14 687 MET A CA 1
ATOM 4075 C C . MET A 1 687 ? 126.572 94.478 67.936 1.00 76.14 687 MET A C 1
ATOM 4076 O O . MET A 1 687 ? 126.564 95.502 68.626 1.00 76.14 687 MET A O 1
ATOM 4081 N N . ALA A 1 688 ? 125.452 93.801 67.669 1.00 72.08 688 ALA A N 1
ATOM 4082 C CA . ALA A 1 688 ? 124.197 94.201 68.293 1.00 72.08 688 ALA A CA 1
ATOM 4083 C C . ALA A 1 688 ? 124.169 93.862 69.775 1.00 72.08 688 ALA A C 1
ATOM 4084 O O . ALA A 1 688 ? 123.374 94.444 70.520 1.00 72.08 688 ALA A O 1
ATOM 4086 N N . ARG A 1 689 ? 125.012 92.927 70.215 1.00 71.61 689 ARG A N 1
ATOM 4087 C CA . ARG A 1 689 ? 125.192 92.681 71.639 1.00 71.61 689 ARG A CA 1
ATOM 4088 C C . ARG A 1 689 ? 125.924 93.818 72.336 1.00 71.61 689 ARG A C 1
ATOM 4089 O O . ARG A 1 689 ? 125.942 93.855 73.571 1.00 71.61 689 ARG A O 1
ATOM 4097 N N . GLU A 1 690 ? 126.535 94.730 71.582 1.00 69.45 690 GLU A N 1
ATOM 4098 C CA . GLU A 1 690 ? 127.189 95.907 72.133 1.00 69.45 690 GLU A CA 1
ATOM 4099 C C . GLU A 1 690 ? 126.367 97.174 71.936 1.00 69.45 690 GLU A C 1
ATOM 4100 O O . GLU A 1 690 ? 126.871 98.273 72.185 1.00 69.45 690 GLU A O 1
ATOM 4106 N N . GLY A 1 691 ? 125.118 97.046 71.495 1.00 63.39 691 GLY A N 1
ATOM 4107 C CA . GLY A 1 691 ? 124.265 98.201 71.311 1.00 63.39 691 GLY A CA 1
ATOM 4108 C C . GLY A 1 691 ? 124.616 99.079 70.135 1.00 63.39 691 GLY A C 1
ATOM 4109 O O . GLY A 1 691 ? 124.255 100.257 70.128 1.00 63.39 691 GLY A O 1
ATOM 4110 N N . LEU A 1 692 ? 125.314 98.542 69.137 1.00 63.31 692 LEU A N 1
ATOM 4111 C CA . LEU A 1 692 ? 125.651 99.308 67.947 1.00 63.31 692 LEU A CA 1
ATOM 4112 C C . LEU A 1 692 ? 124.502 99.247 66.950 1.00 63.31 692 LEU A C 1
ATOM 4113 O O . LEU A 1 692 ? 123.980 98.167 66.658 1.00 63.31 692 LEU A O 1
ATOM 4118 N N . ARG A 1 693 ? 124.104 100.407 66.432 1.00 67.17 693 ARG A N 1
ATOM 4119 C CA . ARG A 1 693 ? 123.076 100.452 65.400 1.00 67.17 693 ARG A CA 1
ATOM 4120 C C . ARG A 1 693 ? 123.658 99.976 64.077 1.00 67.17 693 ARG A C 1
ATOM 4121 O O . ARG A 1 693 ? 124.248 100.763 63.330 1.00 67.17 693 ARG A O 1
ATOM 4129 N N . THR A 1 694 ? 123.499 98.689 63.779 1.00 76.32 694 THR A N 1
ATOM 4130 C CA . THR A 1 694 ? 124.156 98.094 62.626 1.00 76.32 694 THR A CA 1
ATOM 4131 C C . THR A 1 694 ? 123.346 98.305 61.355 1.00 76.32 694 THR A C 1
ATOM 4132 O O . THR A 1 694 ? 122.120 98.164 61.347 1.00 76.32 694 THR A O 1
ATOM 4136 N N . LEU A 1 695 ? 124.047 98.650 60.279 1.00 78.21 695 LEU A N 1
ATOM 4137 C CA . LEU A 1 695 ? 123.485 98.713 58.940 1.00 78.21 695 LEU A CA 1
ATOM 4138 C C . LEU A 1 695 ? 124.374 97.913 58.004 1.00 78.21 695 LEU A C 1
ATOM 4139 O O . LEU A 1 695 ? 125.599 98.049 58.033 1.00 78.21 695 LEU A O 1
ATOM 4144 N N . VAL A 1 696 ? 123.754 97.082 57.185 1.00 83.16 696 VAL A N 1
ATOM 4145 C CA . VAL A 1 696 ? 124.459 96.269 56.203 1.00 83.16 696 VAL A CA 1
ATOM 4146 C C . VAL A 1 696 ? 124.328 96.931 54.842 1.00 83.16 696 VAL A C 1
ATOM 4147 O O . VAL A 1 696 ? 123.308 97.561 54.526 1.00 83.16 696 VAL A O 1
ATOM 4151 N N . ILE A 1 697 ? 125.370 96.786 54.024 1.00 84.51 697 ILE A N 1
ATOM 4152 C CA . ILE A 1 697 ? 125.498 97.510 52.765 1.00 84.51 697 ILE A CA 1
ATOM 4153 C C . ILE A 1 697 ? 125.778 96.529 51.632 1.00 84.51 697 ILE A C 1
ATOM 4154 O O . ILE A 1 697 ? 126.622 95.633 51.760 1.00 84.51 697 ILE A O 1
ATOM 4159 N N . GLY A 1 698 ? 125.059 96.702 50.522 1.00 86.66 698 GLY A N 1
ATOM 4160 C CA . GLY A 1 698 ? 125.204 95.837 49.377 1.00 86.66 698 GLY A CA 1
ATOM 4161 C C . GLY A 1 698 ? 125.297 96.639 48.093 1.00 86.66 698 GLY A C 1
ATOM 4162 O O . GLY A 1 698 ? 124.801 97.764 47.988 1.00 86.66 698 GLY A O 1
ATOM 4163 N N . ARG A 1 699 ? 125.939 96.020 47.104 1.00 91.55 699 ARG A N 1
ATOM 4164 C CA . ARG A 1 699 ? 126.254 96.667 45.839 1.00 91.55 699 ARG A CA 1
ATOM 4165 C C . ARG A 1 699 ? 125.907 95.748 44.675 1.00 91.55 699 ARG A C 1
ATOM 4166 O O . ARG A 1 699 ? 126.055 94.527 44.762 1.00 91.55 699 ARG A O 1
ATOM 4174 N N . LYS A 1 700 ? 125.454 96.352 43.577 1.00 93.37 700 LYS A N 1
ATOM 4175 C CA . LYS A 1 700 ? 125.045 95.604 42.391 1.00 93.37 700 LYS A CA 1
ATOM 4176 C C . LYS A 1 700 ? 125.443 96.405 41.157 1.00 93.37 700 LYS A C 1
ATOM 4177 O O . LYS A 1 700 ? 124.914 97.496 40.928 1.00 93.37 700 LYS A O 1
ATOM 4183 N N . LYS A 1 701 ? 126.376 95.871 40.374 1.00 98.10 701 LYS A N 1
ATOM 4184 C CA . LYS A 1 701 ? 126.769 96.515 39.127 1.00 98.10 701 LYS A CA 1
ATOM 4185 C C . LYS A 1 701 ? 125.661 96.384 38.089 1.00 98.10 701 LYS A C 1
ATOM 4186 O O . LYS A 1 701 ? 125.088 95.307 37.905 1.00 98.10 701 LYS A O 1
ATOM 4192 N N . LEU A 1 702 ? 125.363 97.485 37.398 1.00 101.23 702 LEU A N 1
ATOM 4193 C CA . LEU A 1 702 ? 124.303 97.521 36.406 1.00 101.23 702 LEU A CA 1
ATOM 4194 C C . LEU A 1 702 ? 124.843 98.100 35.106 1.00 101.23 702 LEU A C 1
ATOM 4195 O O . LEU A 1 702 ? 125.816 98.857 35.096 1.00 101.23 702 LEU A O 1
ATOM 4200 N N . ASN A 1 703 ? 124.200 97.735 34.004 1.00 106.87 703 ASN A N 1
ATOM 4201 C CA . ASN A 1 703 ? 124.433 98.380 32.722 1.00 106.87 703 ASN A CA 1
ATOM 4202 C C . ASN A 1 703 ? 123.217 99.228 32.353 1.00 106.87 703 ASN A C 1
ATOM 4203 O O . ASN A 1 703 ? 122.283 99.393 33.144 1.00 106.87 703 ASN A O 1
ATOM 4208 N N . LYS A 1 704 ? 123.245 99.783 31.141 1.00 108.47 704 LYS A N 1
ATOM 4209 C CA . LYS A 1 704 ? 122.230 100.756 30.749 1.00 108.47 704 LYS A CA 1
ATOM 4210 C C . LYS A 1 704 ? 120.859 100.108 30.584 1.00 108.47 704 LYS A C 1
ATOM 4211 O O . LYS A 1 704 ? 119.868 100.582 31.155 1.00 108.47 704 LYS A O 1
ATOM 4217 N N . LYS A 1 705 ? 120.797 98.997 29.841 1.00 109.91 705 LYS A N 1
ATOM 4218 C CA . LYS A 1 705 ? 119.521 98.497 29.333 1.00 109.91 705 LYS A CA 1
ATOM 4219 C C . LYS A 1 705 ? 118.571 98.108 30.461 1.00 109.91 705 LYS A C 1
ATOM 4220 O O . LYS A 1 705 ? 117.366 98.375 30.382 1.00 109.91 705 LYS A O 1
ATOM 4226 N N . ILE A 1 706 ? 119.094 97.508 31.533 1.00 109.23 706 ILE A N 1
ATOM 4227 C CA . ILE A 1 706 ? 118.245 97.188 32.675 1.00 109.23 706 ILE A CA 1
ATOM 4228 C C . ILE A 1 706 ? 117.758 98.460 33.351 1.00 109.23 706 ILE A C 1
ATOM 4229 O O . ILE A 1 706 ? 116.638 98.503 33.875 1.00 109.23 706 ILE A O 1
ATOM 4234 N N . TYR A 1 707 ? 118.570 99.520 33.340 1.00 107.99 707 TYR A N 1
ATOM 4235 C CA . TYR A 1 707 ? 118.133 100.777 33.937 1.00 107.99 707 TYR A CA 1
ATOM 4236 C C . TYR A 1 707 ? 117.001 101.412 33.138 1.00 107.99 707 TYR A C 1
ATOM 4237 O O . TYR A 1 707 ? 116.037 101.923 33.718 1.00 107.99 707 TYR A O 1
ATOM 4246 N N . GLU A 1 708 ? 117.098 101.408 31.803 1.00 111.54 708 GLU A N 1
ATOM 4247 C CA . GLU A 1 708 ? 115.962 101.936 31.046 1.00 111.54 708 GLU A CA 1
ATOM 4248 C C . GLU A 1 708 ? 114.751 101.011 31.087 1.00 111.54 708 GLU A C 1
ATOM 4249 O O . GLU A 1 708 ? 113.625 101.485 30.901 1.00 111.54 708 GLU A O 1
ATOM 4255 N N . GLN A 1 709 ? 114.946 99.710 31.321 1.00 111.03 709 GLN A N 1
ATOM 4256 C CA . GLN A 1 709 ? 113.802 98.843 31.592 1.00 111.03 709 GLN A CA 1
ATOM 4257 C C . GLN A 1 709 ? 113.134 99.217 32.911 1.00 111.03 709 GLN A C 1
ATOM 4258 O O . GLN A 1 709 ? 111.902 99.212 33.017 1.00 111.03 709 GLN A O 1
ATOM 4264 N N . PHE A 1 710 ? 113.938 99.530 33.931 1.00 110.45 710 PHE A N 1
ATOM 4265 C CA . PHE A 1 710 ? 113.399 99.979 35.212 1.00 110.45 710 PHE A CA 1
ATOM 4266 C C . PHE A 1 710 ? 112.649 101.299 35.052 1.00 110.45 710 PHE A C 1
ATOM 4267 O O . PHE A 1 710 ? 111.536 101.463 35.565 1.00 110.45 710 PHE A O 1
ATOM 4275 N N . GLN A 1 711 ? 113.238 102.247 34.321 1.00 112.42 711 GLN A N 1
ATOM 4276 C CA . GLN A 1 711 ? 112.639 103.570 34.190 1.00 112.42 711 GLN A CA 1
ATOM 4277 C C . GLN A 1 711 ? 111.389 103.560 33.321 1.00 112.42 711 GLN A C 1
ATOM 4278 O O . GLN A 1 711 ? 110.671 104.565 33.279 1.00 112.42 711 GLN A O 1
ATOM 4284 N N . LYS A 1 712 ? 111.118 102.455 32.622 1.00 115.14 712 LYS A N 1
ATOM 4285 C CA . LYS A 1 712 ? 109.892 102.342 31.841 1.00 115.14 712 LYS A CA 1
ATOM 4286 C C . LYS A 1 712 ? 108.649 102.353 32.722 1.00 115.14 712 LYS A C 1
ATOM 4287 O O . LYS A 1 712 ? 107.590 102.809 32.276 1.00 115.14 712 LYS A O 1
ATOM 4293 N N . GLU A 1 713 ? 108.753 101.870 33.956 1.00 115.69 713 GLU A N 1
ATOM 4294 C CA . GLU A 1 713 ? 107.625 101.862 34.880 1.00 115.69 713 GLU A CA 1
ATOM 4295 C C . GLU A 1 713 ? 107.296 103.272 35.359 1.00 115.69 713 GLU A C 1
ATOM 4296 O O . GLU A 1 713 ? 107.084 103.499 36.551 1.00 115.69 713 GLU A O 1
ATOM 4302 N N . ILE A 1 732 ? 106.215 96.169 41.767 1.00 107.59 732 ILE A N 1
ATOM 4303 C CA . ILE A 1 732 ? 106.593 97.534 42.111 1.00 107.59 732 ILE A CA 1
ATOM 4304 C C . ILE A 1 732 ? 108.030 97.565 42.622 1.00 107.59 732 ILE A C 1
ATOM 4305 O O . ILE A 1 732 ? 108.945 97.964 41.902 1.00 107.59 732 ILE A O 1
ATOM 4310 N N . THR A 1 733 ? 108.221 97.140 43.871 1.00 108.63 733 THR A N 1
ATOM 4311 C CA . THR A 1 733 ? 109.546 97.118 44.477 1.00 108.63 733 THR A CA 1
ATOM 4312 C C . THR A 1 733 ? 110.287 95.809 44.243 1.00 108.63 733 THR A C 1
ATOM 4313 O O . THR A 1 733 ? 111.446 95.693 44.656 1.00 108.63 733 THR A O 1
ATOM 4317 N N . LYS A 1 734 ? 109.649 94.827 43.604 1.00 106.37 734 LYS A N 1
ATOM 4318 C CA . LYS A 1 734 ? 110.293 93.533 43.395 1.00 106.37 734 LYS A CA 1
ATOM 4319 C C . LYS A 1 734 ? 111.465 93.644 42.428 1.00 106.37 734 LYS A C 1
ATOM 4320 O O . LYS A 1 734 ? 112.502 92.997 42.620 1.00 106.37 734 LYS A O 1
ATOM 4326 N N . TYR A 1 735 ? 111.318 94.458 41.380 1.00 106.17 735 TYR A N 1
ATOM 4327 C CA . TYR A 1 735 ? 112.346 94.530 40.347 1.00 106.17 735 TYR A CA 1
ATOM 4328 C C . TYR A 1 735 ? 113.595 95.247 40.845 1.00 106.17 735 TYR A C 1
ATOM 4329 O O . TYR A 1 735 ? 114.712 94.920 40.428 1.00 106.17 735 TYR A O 1
ATOM 4338 N N . LEU A 1 736 ? 113.428 96.228 41.734 1.00 103.98 736 LEU A N 1
ATOM 4339 C CA . LEU A 1 736 ? 114.552 97.080 42.112 1.00 103.98 736 LEU A CA 1
ATOM 4340 C C . LEU A 1 736 ? 115.525 96.374 43.052 1.00 103.98 736 LEU A C 1
ATOM 4341 O O . LEU A 1 736 ? 116.717 96.704 43.061 1.00 103.98 736 LEU A O 1
ATOM 4346 N N . GLU A 1 737 ? 115.056 95.405 43.836 1.00 100.92 737 GLU A N 1
ATOM 4347 C CA . GLU A 1 737 ? 115.923 94.572 44.667 1.00 100.92 737 GLU A CA 1
ATOM 4348 C C . GLU A 1 737 ? 115.818 93.131 44.186 1.00 100.92 737 GLU A C 1
ATOM 4349 O O . GLU A 1 737 ? 114.801 92.467 44.415 1.00 100.92 737 GLU A O 1
ATOM 4355 N N . HIS A 1 738 ? 116.867 92.649 43.521 1.00 103.18 738 HIS A N 1
ATOM 4356 C CA . HIS A 1 738 ? 116.921 91.274 43.042 1.00 103.18 738 HIS A CA 1
ATOM 4357 C C . HIS A 1 738 ? 118.030 90.477 43.717 1.00 103.18 738 HIS A C 1
ATOM 4358 O O . HIS A 1 738 ? 117.762 89.444 44.338 1.00 103.18 738 HIS A O 1
ATOM 4365 N N . ASP A 1 739 ? 119.274 90.942 43.622 1.00 100.36 739 ASP A N 1
ATOM 4366 C CA . ASP A 1 739 ? 120.411 90.245 44.210 1.00 100.36 739 ASP A CA 1
ATOM 4367 C C . ASP A 1 739 ? 121.561 91.231 44.325 1.00 100.36 739 ASP A C 1
ATOM 4368 O O . ASP A 1 739 ? 121.925 91.878 43.339 1.00 100.36 739 ASP A O 1
ATOM 4373 N N . LEU A 1 740 ? 122.130 91.335 45.518 1.00 94.77 740 LEU A N 1
ATOM 4374 C CA . LEU A 1 740 ? 123.194 92.278 45.816 1.00 94.77 740 LEU A CA 1
ATOM 4375 C C . LEU A 1 740 ? 124.492 91.524 46.086 1.00 94.77 740 LEU A C 1
ATOM 4376 O O . LEU A 1 740 ? 124.575 90.301 45.932 1.00 94.77 740 LEU A O 1
ATOM 4381 N N . GLU A 1 741 ? 125.520 92.269 46.475 1.00 90.79 741 GLU A N 1
ATOM 4382 C CA . GLU A 1 741 ? 126.760 91.703 46.978 1.00 90.79 741 GLU A CA 1
ATOM 4383 C C . GLU A 1 741 ? 127.111 92.429 48.265 1.00 90.79 741 GLU A C 1
ATOM 4384 O O . GLU A 1 741 ? 127.151 93.662 48.296 1.00 90.79 741 GLU A O 1
ATOM 4390 N N . LEU A 1 742 ? 127.355 91.660 49.322 1.00 89.08 742 LEU A N 1
ATOM 4391 C CA . LEU A 1 742 ? 127.549 92.207 50.664 1.00 89.08 742 LEU A CA 1
ATOM 4392 C C . LEU A 1 742 ? 128.925 92.850 50.753 1.00 89.08 742 LEU A C 1
ATOM 4393 O O . LEU A 1 742 ? 129.942 92.159 50.842 1.00 89.08 742 LEU A O 1
ATOM 4398 N N . LEU A 1 743 ? 128.964 94.184 50.732 1.00 87.72 743 LEU A N 1
ATOM 4399 C CA . LEU A 1 743 ? 130.237 94.872 50.915 1.00 87.72 743 LEU A CA 1
ATOM 4400 C C . LEU A 1 743 ? 130.719 94.764 52.353 1.00 87.72 743 LEU A C 1
ATOM 4401 O O . LEU A 1 743 ? 131.915 94.577 52.600 1.00 87.72 743 LEU A O 1
ATOM 4406 N N . GLY A 1 744 ? 129.803 94.875 53.308 1.00 84.76 744 GLY A N 1
ATOM 4407 C CA . GLY A 1 744 ? 130.169 94.844 54.715 1.00 84.76 744 GLY A CA 1
ATOM 4408 C C . GLY A 1 744 ? 129.019 95.336 55.563 1.00 84.76 744 GLY A C 1
ATOM 4409 O O . GLY A 1 744 ? 127.857 95.286 55.147 1.00 84.76 744 GLY A O 1
ATOM 4410 N N . LEU A 1 745 ? 129.355 95.811 56.758 1.00 79.48 745 LEU A N 1
ATOM 4411 C CA . LEU A 1 745 ? 128.342 96.397 57.620 1.00 79.48 745 LEU A CA 1
ATOM 4412 C C . LEU A 1 745 ? 128.989 97.402 58.559 1.00 79.48 745 LEU A C 1
ATOM 4413 O O . LEU A 1 745 ? 130.174 97.308 58.886 1.00 79.48 745 LEU A O 1
ATOM 4418 N N . THR A 1 746 ? 128.176 98.357 59.001 1.00 75.37 746 THR A N 1
ATOM 4419 C CA . THR A 1 746 ? 128.628 99.504 59.773 1.00 75.37 746 THR A CA 1
ATOM 4420 C C . THR A 1 746 ? 128.131 99.397 61.206 1.00 75.37 746 THR A C 1
ATOM 4421 O O . THR A 1 746 ? 126.969 99.059 61.443 1.00 75.37 746 THR A O 1
ATOM 4425 N N . GLY A 1 747 ? 129.009 99.694 62.158 1.00 69.51 747 GLY A N 1
ATOM 4426 C CA . GLY A 1 747 ? 128.591 99.776 63.542 1.00 69.51 747 GLY A CA 1
ATOM 4427 C C . GLY A 1 747 ? 128.645 101.196 64.061 1.00 69.51 747 GLY A C 1
ATOM 4428 O O . GLY A 1 747 ? 129.729 101.733 64.299 1.00 69.51 747 GLY A O 1
ATOM 4429 N N . VAL A 1 748 ? 127.481 101.810 64.250 1.00 67.91 748 VAL A N 1
ATOM 4430 C CA . VAL A 1 748 ? 127.374 103.199 64.681 1.00 67.91 748 VAL A CA 1
ATOM 4431 C C . VAL A 1 748 ? 126.942 103.205 66.140 1.00 67.91 748 VAL A C 1
ATOM 4432 O O . VAL A 1 748 ? 125.847 102.737 66.474 1.00 67.91 748 VAL A O 1
ATOM 4436 N N . GLU A 1 749 ? 127.799 103.732 67.007 1.00 65.36 749 GLU A N 1
ATOM 4437 C CA . GLU A 1 749 ? 127.511 103.788 68.428 1.00 65.36 749 GLU A CA 1
ATOM 4438 C C . GLU A 1 749 ? 126.862 105.115 68.792 1.00 65.36 749 GLU A C 1
ATOM 4439 O O . GLU A 1 749 ? 127.104 106.149 68.162 1.00 65.36 749 GLU A O 1
ATOM 4445 N N . ASP A 1 750 ? 126.008 105.064 69.807 1.00 60.79 750 ASP A N 1
ATOM 4446 C CA . ASP A 1 750 ? 125.441 106.249 70.434 1.00 60.79 750 ASP A CA 1
ATOM 4447 C C . ASP A 1 750 ? 126.261 106.521 71.687 1.00 60.79 750 ASP A C 1
ATOM 4448 O O . ASP A 1 750 ? 126.211 105.743 72.645 1.00 60.79 750 ASP A O 1
ATOM 4453 N N . LYS A 1 751 ? 127.029 107.607 71.668 1.00 55.53 751 LYS A N 1
ATOM 4454 C CA . LYS A 1 751 ? 127.956 107.880 72.756 1.00 55.53 751 LYS A CA 1
ATOM 4455 C C . LYS A 1 751 ? 127.204 108.127 74.055 1.00 55.53 751 LYS A C 1
ATOM 4456 O O . LYS A 1 751 ? 126.249 108.906 74.105 1.00 55.53 751 LYS A O 1
ATOM 4462 N N . LEU A 1 752 ? 127.638 107.448 75.107 1.00 48.26 752 LEU A N 1
ATOM 4463 C CA . LEU A 1 752 ? 127.064 107.597 76.432 1.00 48.26 752 LEU A CA 1
ATOM 4464 C C . LEU A 1 752 ? 127.804 108.689 77.188 1.00 48.26 752 LEU A C 1
ATOM 4465 O O . LEU A 1 752 ? 128.949 109.021 76.870 1.00 48.26 752 LEU A O 1
ATOM 4470 N N . GLN A 1 753 ? 127.143 109.244 78.201 1.00 43.48 753 GLN A N 1
ATOM 4471 C CA . GLN A 1 753 ? 127.794 110.231 79.043 1.00 43.48 753 GLN A CA 1
ATOM 4472 C C . GLN A 1 753 ? 128.866 109.559 79.898 1.00 43.48 753 GLN A C 1
ATOM 4473 O O . GLN A 1 753 ? 129.007 108.335 79.921 1.00 43.48 753 GLN A O 1
ATOM 4479 N N . LYS A 1 754 ? 129.638 110.384 80.598 1.00 43.99 754 LYS A N 1
ATOM 4480 C CA . LYS A 1 754 ? 130.766 109.878 81.368 1.00 43.99 754 LYS A CA 1
ATOM 4481 C C . LYS A 1 754 ? 130.284 108.984 82.501 1.00 43.99 754 LYS A C 1
ATOM 4482 O O . LYS A 1 754 ? 129.509 109.421 83.358 1.00 43.99 754 LYS A O 1
ATOM 4488 N N . ASP A 1 755 ? 130.740 107.729 82.488 1.00 42.97 755 ASP A N 1
ATOM 4489 C CA . ASP A 1 755 ? 130.425 106.729 83.510 1.00 42.97 755 ASP A CA 1
ATOM 4490 C C . ASP A 1 755 ? 128.915 106.531 83.655 1.00 42.97 755 ASP A C 1
ATOM 4491 O O . ASP A 1 755 ? 128.324 106.802 84.697 1.00 42.97 755 ASP A O 1
ATOM 4496 N N . VAL A 1 756 ? 128.296 106.053 82.578 1.00 41.64 756 VAL A N 1
ATOM 4497 C CA . VAL A 1 756 ? 126.872 105.744 82.627 1.00 41.64 756 VAL A CA 1
ATOM 4498 C C . VAL A 1 756 ? 126.644 104.292 83.023 1.00 41.64 756 VAL A C 1
ATOM 4499 O O . VAL A 1 756 ? 125.796 103.997 83.873 1.00 41.64 756 VAL A O 1
ATOM 4503 N N . LYS A 1 757 ? 127.391 103.363 82.421 1.00 44.36 757 LYS A N 1
ATOM 4504 C CA . LYS A 1 757 ? 127.211 101.952 82.744 1.00 44.36 757 LYS A CA 1
ATOM 4505 C C . LYS A 1 757 ? 127.608 101.654 84.185 1.00 44.36 757 LYS A C 1
ATOM 4506 O O . LYS A 1 757 ? 126.908 100.911 84.883 1.00 44.36 757 LYS A O 1
ATOM 4512 N N . SER A 1 758 ? 128.713 102.237 84.654 1.00 42.87 758 SER A N 1
ATOM 4513 C CA . SER A 1 758 ? 129.102 102.069 86.051 1.00 42.87 758 SER A CA 1
ATOM 4514 C C . SER A 1 758 ? 128.075 102.697 86.984 1.00 42.87 758 SER A C 1
ATOM 4515 O O . SER A 1 758 ? 127.751 102.132 88.034 1.00 42.87 758 SER A O 1
ATOM 4518 N N . SER A 1 759 ? 127.547 103.863 86.612 1.00 39.48 759 SER A N 1
ATOM 4519 C CA . SER A 1 759 ? 126.526 104.504 87.429 1.00 39.48 759 SER A CA 1
ATOM 4520 C C . SER A 1 759 ? 125.290 103.626 87.550 1.00 39.48 759 SER A C 1
ATOM 4521 O O . SER A 1 759 ? 124.739 103.469 88.643 1.00 39.48 759 SER A O 1
ATOM 4524 N N . ILE A 1 760 ? 124.857 103.025 86.443 1.00 40.45 760 ILE A N 1
ATOM 4525 C CA . ILE A 1 760 ? 123.691 102.148 86.473 1.00 40.45 760 ILE A CA 1
ATOM 4526 C C . ILE A 1 760 ? 123.980 100.895 87.295 1.00 40.45 760 ILE A C 1
ATOM 4527 O O . ILE A 1 760 ? 123.128 100.431 88.065 1.00 40.45 760 ILE A O 1
ATOM 4532 N N . GLU A 1 761 ? 125.193 100.346 87.170 1.00 40.25 761 GLU A N 1
ATOM 4533 C CA . GLU A 1 761 ? 125.545 99.146 87.924 1.00 40.25 761 GLU A CA 1
ATOM 4534 C C . GLU A 1 761 ? 125.536 99.401 89.427 1.00 40.25 761 GLU A C 1
ATOM 4535 O O . GLU A 1 761 ? 125.019 98.584 90.196 1.00 40.25 761 GLU A O 1
ATOM 4541 N N . LEU A 1 762 ? 126.090 100.533 89.867 1.00 37.61 762 LEU A N 1
ATOM 4542 C CA . LEU A 1 762 ? 126.080 100.834 91.298 1.00 37.61 762 LEU A CA 1
ATOM 4543 C C . LEU A 1 762 ? 124.706 101.273 91.793 1.00 37.61 762 LEU A C 1
ATOM 4544 O O . LEU A 1 762 ? 124.351 101.002 92.944 1.00 37.61 762 LEU A O 1
ATOM 4549 N N . LEU A 1 763 ? 123.919 101.959 90.966 1.00 36.90 763 LEU A N 1
ATOM 4550 C CA . LEU A 1 763 ? 122.578 102.309 91.415 1.00 36.90 763 LEU A CA 1
ATOM 4551 C C . LEU A 1 763 ? 121.658 101.098 91.481 1.00 36.90 763 LEU A C 1
ATOM 4552 O O . LEU A 1 763 ? 120.681 101.124 92.234 1.00 36.90 763 LEU A O 1
ATOM 4557 N N . ARG A 1 764 ? 121.937 100.042 90.716 1.00 37.72 764 ARG A N 1
ATOM 4558 C CA . ARG A 1 764 ? 121.198 98.797 90.875 1.00 37.72 764 ARG A CA 1
ATOM 4559 C C . ARG A 1 764 ? 121.799 97.876 91.927 1.00 37.72 764 ARG A C 1
ATOM 4560 O O . ARG A 1 764 ? 121.092 96.999 92.433 1.00 37.72 764 ARG A O 1
ATOM 4568 N N . ASN A 1 765 ? 123.075 98.057 92.272 1.00 37.76 765 ASN A N 1
ATOM 4569 C CA . ASN A 1 765 ? 123.662 97.352 93.403 1.00 37.76 765 ASN A CA 1
ATOM 4570 C C . ASN A 1 765 ? 123.182 97.897 94.738 1.00 37.76 765 ASN A C 1
ATOM 4571 O O . ASN A 1 765 ? 123.428 97.265 95.770 1.00 37.76 765 ASN A O 1
ATOM 4576 N N . ALA A 1 766 ? 122.518 99.051 94.742 1.00 34.37 766 ALA A N 1
ATOM 4577 C CA . ALA A 1 766 ? 121.987 99.665 95.950 1.00 34.37 766 ALA A CA 1
ATOM 4578 C C . ALA A 1 766 ? 120.480 99.482 96.071 1.00 34.37 766 ALA A C 1
ATOM 4579 O O . ALA A 1 766 ? 119.844 100.138 96.898 1.00 34.37 766 ALA A O 1
ATOM 4581 N N . GLY A 1 767 ? 119.895 98.613 95.254 1.00 35.47 767 GLY A N 1
ATOM 4582 C CA . GLY A 1 767 ? 118.489 98.304 95.375 1.00 35.47 767 GLY A CA 1
ATOM 4583 C C . GLY A 1 767 ? 117.547 99.263 94.690 1.00 35.47 767 GLY A C 1
ATOM 4584 O O . GLY A 1 767 ? 116.328 99.103 94.821 1.00 35.47 767 GLY A O 1
ATOM 4585 N N . ILE A 1 768 ? 118.058 100.250 93.966 1.00 34.93 768 ILE A N 1
ATOM 4586 C CA . ILE A 1 768 ? 117.213 101.167 93.211 1.00 34.93 768 ILE A CA 1
ATOM 4587 C C . ILE A 1 768 ? 116.906 100.536 91.861 1.00 34.93 768 ILE A C 1
ATOM 4588 O O . ILE A 1 768 ? 117.819 100.154 91.121 1.00 34.93 768 ILE A O 1
ATOM 4593 N N . LYS A 1 769 ? 115.619 100.418 91.543 1.00 38.53 769 LYS A N 1
ATOM 4594 C CA . LYS A 1 769 ? 115.176 99.819 90.286 1.00 38.53 769 LYS A CA 1
ATOM 4595 C C . LYS A 1 769 ? 115.144 100.912 89.229 1.00 38.53 769 LYS A C 1
ATOM 4596 O O . LYS A 1 769 ? 114.216 101.717 89.162 1.00 38.53 769 LYS A O 1
ATOM 4602 N N . ILE A 1 770 ? 116.171 100.932 88.383 1.00 35.02 770 ILE A N 1
ATOM 4603 C CA . ILE A 1 770 ? 116.291 101.956 87.351 1.00 35.02 770 ILE A CA 1
ATOM 4604 C C . ILE A 1 770 ? 115.349 101.606 86.206 1.00 35.02 770 ILE A C 1
ATOM 4605 O O . ILE A 1 770 ? 115.486 100.555 85.575 1.00 35.02 770 ILE A O 1
ATOM 4610 N N . TRP A 1 771 ? 114.392 102.483 85.936 1.00 36.77 771 TRP A N 1
ATOM 4611 C CA . TRP A 1 771 ? 113.642 102.424 84.697 1.00 36.77 771 TRP A CA 1
ATOM 4612 C C . TRP A 1 771 ? 114.261 103.408 83.708 1.00 36.77 771 TRP A C 1
ATOM 4613 O O . TRP A 1 771 ? 115.230 104.104 84.015 1.00 36.77 771 TRP A O 1
ATOM 4624 N N . MET A 1 772 ? 113.707 103.466 82.499 1.00 40.18 772 MET A N 1
ATOM 4625 C CA . MET A 1 772 ? 114.210 104.393 81.487 1.00 40.18 772 MET A CA 1
ATOM 4626 C C . MET A 1 772 ? 113.046 104.754 80.572 1.00 40.18 772 MET A C 1
ATOM 4627 O O . MET A 1 772 ? 112.674 103.967 79.699 1.00 40.18 772 MET A O 1
ATOM 4632 N N . LEU A 1 773 ? 112.479 105.935 80.781 1.00 40.09 773 LEU A N 1
ATOM 4633 C CA . LEU A 1 773 ? 111.400 106.443 79.949 1.00 40.09 773 LEU A CA 1
ATOM 4634 C C . LEU A 1 773 ? 111.948 107.504 79.008 1.00 40.09 773 LEU A C 1
ATOM 4635 O O . LEU A 1 773 ? 112.707 108.382 79.422 1.00 40.09 773 LEU A O 1
ATOM 4640 N N . THR A 1 774 ? 111.570 107.407 77.736 1.00 46.79 774 THR A N 1
ATOM 4641 C CA . THR A 1 774 ? 112.177 108.224 76.698 1.00 46.79 774 THR A CA 1
ATOM 4642 C C . THR A 1 774 ? 111.130 108.549 75.643 1.00 46.79 774 THR A C 1
ATOM 4643 O O . THR A 1 774 ? 110.209 107.765 75.402 1.00 46.79 774 THR A O 1
ATOM 4647 N N . GLY A 1 775 ? 111.269 109.717 75.025 1.00 47.70 775 GLY A N 1
ATOM 4648 C CA . GLY A 1 775 ? 110.471 110.098 73.880 1.00 47.70 775 GLY A CA 1
ATOM 4649 C C . GLY A 1 775 ? 111.080 109.747 72.541 1.00 47.70 775 GLY A C 1
ATOM 4650 O O . GLY A 1 775 ? 110.591 110.227 71.512 1.00 47.70 775 GLY A O 1
ATOM 4651 N N . ASP A 1 776 ? 112.123 108.922 72.517 1.00 52.70 776 ASP A N 1
ATOM 4652 C CA . ASP A 1 776 ? 112.851 108.593 71.303 1.00 52.70 776 ASP A CA 1
ATOM 4653 C C . ASP A 1 776 ? 112.248 107.353 70.643 1.00 52.70 776 ASP A C 1
ATOM 4654 O O . ASP A 1 776 ? 111.168 106.884 71.010 1.00 52.70 776 ASP A O 1
ATOM 4659 N N . LYS A 1 777 ? 112.953 106.811 69.654 1.00 53.72 777 LYS A N 1
ATOM 4660 C CA . LYS A 1 777 ? 112.508 105.632 68.932 1.00 53.72 777 LYS A CA 1
ATOM 4661 C C . LYS A 1 777 ? 112.798 104.366 69.732 1.00 53.72 777 LYS A C 1
ATOM 4662 O O . LYS A 1 777 ? 113.573 104.364 70.692 1.00 53.72 777 LYS A O 1
ATOM 4668 N N . VAL A 1 778 ? 112.157 103.275 69.311 1.00 55.18 778 VAL A N 1
ATOM 4669 C CA . VAL A 1 778 ? 112.288 101.998 70.007 1.00 55.18 778 VAL A CA 1
ATOM 4670 C C . VAL A 1 778 ? 113.689 101.423 69.833 1.00 55.18 778 VAL A C 1
ATOM 4671 O O . VAL A 1 778 ? 114.321 100.977 70.801 1.00 55.18 778 VAL A O 1
ATOM 4675 N N . GLU A 1 779 ? 114.192 101.421 68.596 1.00 56.55 779 GLU A N 1
ATOM 4676 C CA . GLU A 1 779 ? 115.452 100.746 68.299 1.00 56.55 779 GLU A CA 1
ATOM 4677 C C . GLU A 1 779 ? 116.633 101.434 68.970 1.00 56.55 779 GLU A C 1
ATOM 4678 O O . GLU A 1 779 ? 117.514 100.766 69.523 1.00 56.55 779 GLU A O 1
ATOM 4684 N N . THR A 1 780 ? 116.671 102.767 68.932 1.00 53.85 780 THR A N 1
ATOM 4685 C CA . THR A 1 780 ? 117.760 103.483 69.585 1.00 53.85 780 THR A CA 1
ATOM 4686 C C . THR A 1 780 ? 117.694 103.327 71.099 1.00 53.85 780 THR A C 1
ATOM 4687 O O . THR A 1 780 ? 118.733 103.246 71.763 1.00 53.85 780 THR A O 1
ATOM 4691 N N . ALA A 1 781 ? 116.483 103.250 71.660 1.00 51.78 781 ALA A N 1
ATOM 4692 C CA . ALA A 1 781 ? 116.348 103.006 73.091 1.00 51.78 781 ALA A CA 1
ATOM 4693 C C . ALA A 1 781 ? 116.883 101.632 73.464 1.00 51.78 781 ALA A C 1
ATOM 4694 O O . ALA A 1 781 ? 117.587 101.487 74.470 1.00 51.78 781 ALA A O 1
ATOM 4696 N N . ARG A 1 782 ? 116.573 100.615 72.655 1.00 54.42 782 ARG A N 1
ATOM 4697 C CA . ARG A 1 782 ? 117.097 99.277 72.918 1.00 54.42 782 ARG A CA 1
ATOM 4698 C C . ARG A 1 782 ? 118.616 99.241 72.791 1.00 54.42 782 ARG A C 1
ATOM 4699 O O . ARG A 1 782 ? 119.300 98.603 73.602 1.00 54.42 782 ARG A O 1
ATOM 4707 N N . CYS A 1 783 ? 119.163 99.922 71.781 1.00 54.67 783 CYS A N 1
ATOM 4708 C CA . CYS A 1 783 ? 120.612 99.951 71.605 1.00 54.67 783 CYS A CA 1
ATOM 4709 C C . CYS A 1 783 ? 121.303 100.639 72.776 1.00 54.67 783 CYS A C 1
ATOM 4710 O O . CYS A 1 783 ? 122.342 100.169 73.255 1.00 54.67 783 CYS A O 1
ATOM 4713 N N . VAL A 1 784 ? 120.742 101.753 73.252 1.00 52.05 784 VAL A N 1
ATOM 4714 C CA . VAL A 1 784 ? 121.331 102.451 74.390 1.00 52.05 784 VAL A CA 1
ATOM 4715 C C . VAL A 1 784 ? 121.214 101.608 75.654 1.00 52.05 784 VAL A C 1
ATOM 4716 O O . VAL A 1 784 ? 122.133 101.576 76.481 1.00 52.05 784 VAL A O 1
ATOM 4720 N N . SER A 1 785 ? 120.095 100.895 75.813 1.00 51.16 785 SER A N 1
ATOM 4721 C CA . SER A 1 785 ? 119.931 100.017 76.965 1.00 51.16 785 SER A CA 1
ATOM 4722 C C . SER A 1 785 ? 120.963 98.897 76.966 1.00 51.16 785 SER A C 1
ATOM 4723 O O . SER A 1 785 ? 121.534 98.571 78.012 1.00 51.16 785 SER A O 1
ATOM 4726 N N . ILE A 1 786 ? 121.216 98.297 75.802 1.00 52.92 786 ILE A N 1
ATOM 4727 C CA . ILE A 1 786 ? 122.187 97.208 75.730 1.00 52.92 786 ILE A CA 1
ATOM 4728 C C . ILE A 1 786 ? 123.606 97.732 75.925 1.00 52.92 786 ILE A C 1
ATOM 4729 O O . ILE A 1 786 ? 124.424 97.103 76.607 1.00 52.92 786 ILE A O 1
ATOM 4734 N N . SER A 1 787 ? 123.925 98.888 75.336 1.00 51.32 787 SER A N 1
ATOM 4735 C CA . SER A 1 787 ? 125.278 99.425 75.455 1.00 51.32 787 SER A CA 1
ATOM 4736 C C . SER A 1 787 ? 125.572 99.898 76.874 1.00 51.32 787 SER A C 1
ATOM 4737 O O . SER A 1 787 ? 126.704 99.772 77.353 1.00 51.32 787 SER A O 1
ATOM 4740 N N . ALA A 1 788 ? 124.568 100.444 77.560 1.00 49.12 788 ALA A N 1
ATOM 4741 C CA . ALA A 1 788 ? 124.730 100.871 78.943 1.00 49.12 788 ALA A CA 1
ATOM 4742 C C . ALA A 1 788 ? 124.584 99.727 79.932 1.00 49.12 788 ALA A C 1
ATOM 4743 O O . ALA A 1 788 ? 124.706 99.960 81.140 1.00 49.12 788 ALA A O 1
ATOM 4745 N N . LYS A 1 789 ? 124.315 98.514 79.442 1.00 50.18 789 LYS A N 1
ATOM 4746 C CA . LYS A 1 789 ? 124.084 97.324 80.263 1.00 50.18 789 LYS A CA 1
ATOM 4747 C C . LYS A 1 789 ? 122.888 97.499 81.193 1.00 50.18 789 LYS A C 1
ATOM 4748 O O . LYS A 1 789 ? 122.832 96.904 82.270 1.00 50.18 789 LYS A O 1
ATOM 4754 N N . LEU A 1 790 ? 121.925 98.324 80.780 1.00 49.30 790 LEU A N 1
ATOM 4755 C CA . LEU A 1 790 ? 120.597 98.271 81.376 1.00 49.30 790 LEU A CA 1
ATOM 4756 C C . LEU A 1 790 ? 119.934 96.931 81.105 1.00 49.30 790 LEU A C 1
ATOM 4757 O O . LEU A 1 790 ? 119.102 96.483 81.901 1.00 49.30 790 LEU A O 1
ATOM 4762 N N . ILE A 1 791 ? 120.287 96.290 79.995 1.00 55.29 791 ILE A N 1
ATOM 4763 C CA . ILE A 1 791 ? 119.899 94.924 79.677 1.00 55.29 791 ILE A CA 1
ATOM 4764 C C . ILE A 1 791 ? 121.191 94.132 79.551 1.00 55.29 791 ILE A C 1
ATOM 4765 O O . ILE A 1 791 ? 122.004 94.400 78.657 1.00 55.29 791 ILE A O 1
ATOM 4770 N N . SER A 1 792 ? 121.388 93.161 80.438 1.00 67.45 792 SER A N 1
ATOM 4771 C CA . SER A 1 792 ? 122.659 92.460 80.525 1.00 67.45 792 SER A CA 1
ATOM 4772 C C . SER A 1 792 ? 122.723 91.322 79.508 1.00 67.45 792 SER A C 1
ATOM 4773 O O . SER A 1 792 ? 121.866 91.180 78.633 1.00 67.45 792 SER A O 1
ATOM 4776 N N . ARG A 1 793 ? 123.771 90.506 79.622 1.00 74.20 793 ARG A N 1
ATOM 4777 C CA . ARG A 1 793 ? 123.947 89.371 78.725 1.00 74.20 793 ARG A CA 1
ATOM 4778 C C . ARG A 1 793 ? 122.830 88.356 78.930 1.00 74.20 793 ARG A C 1
ATOM 4779 O O . ARG A 1 793 ? 122.416 88.083 80.060 1.00 74.20 793 ARG A O 1
ATOM 4787 N N . GLY A 1 794 ? 122.352 87.786 77.826 1.00 74.69 794 GLY A N 1
ATOM 4788 C CA . GLY A 1 794 ? 121.142 86.991 77.866 1.00 74.69 794 GLY A CA 1
ATOM 4789 C C . GLY A 1 794 ? 119.970 87.859 78.267 1.00 74.69 794 GLY A C 1
ATOM 4790 O O . GLY A 1 794 ? 119.779 88.934 77.691 1.00 74.69 794 GLY A O 1
ATOM 4791 N N . GLN A 1 795 ? 119.193 87.408 79.251 1.00 68.69 795 GLN A N 1
ATOM 4792 C CA . GLN A 1 795 ? 118.145 88.209 79.884 1.00 68.69 795 GLN A CA 1
ATOM 4793 C C . GLN A 1 795 ? 117.122 88.678 78.843 1.00 68.69 795 GLN A C 1
ATOM 4794 O O . GLN A 1 795 ? 117.080 89.839 78.436 1.00 68.69 795 GLN A O 1
ATOM 4800 N N . TYR A 1 796 ? 116.358 87.694 78.364 1.00 67.67 796 TYR A N 1
ATOM 4801 C CA . TYR A 1 796 ? 115.384 87.888 77.292 1.00 67.67 796 TYR A CA 1
ATOM 4802 C C . TYR A 1 796 ? 114.467 89.076 77.561 1.00 67.67 796 TYR A C 1
ATOM 4803 O O . TYR A 1 796 ? 114.011 89.286 78.688 1.00 67.67 796 TYR A O 1
ATOM 4812 N N . VAL A 1 797 ? 114.203 89.852 76.513 1.00 63.62 797 VAL A N 1
ATOM 4813 C CA . VAL A 1 797 ? 113.482 91.116 76.608 1.00 63.62 797 VAL A CA 1
ATOM 4814 C C . VAL A 1 797 ? 112.145 90.965 75.900 1.00 63.62 797 VAL A C 1
ATOM 4815 O O . VAL A 1 797 ? 112.095 90.570 74.729 1.00 63.62 797 VAL A O 1
ATOM 4819 N N . HIS A 1 798 ? 111.063 91.285 76.603 1.00 59.77 798 HIS A N 1
ATOM 4820 C CA . HIS A 1 798 ? 109.734 91.261 76.016 1.00 59.77 798 HIS A CA 1
ATOM 4821 C C . HIS A 1 798 ? 109.409 92.644 75.444 1.00 59.77 798 HIS A C 1
ATOM 4822 O O . HIS A 1 798 ? 110.053 93.643 75.770 1.00 59.77 798 HIS A O 1
ATOM 4829 N N . THR A 1 799 ? 108.408 92.712 74.567 1.00 58.18 799 THR A N 1
ATOM 4830 C CA . THR A 1 799 ? 108.099 93.956 73.873 1.00 58.18 799 THR A CA 1
ATOM 4831 C C . THR A 1 799 ? 106.601 94.032 73.607 1.00 58.18 799 THR A C 1
ATOM 4832 O O . THR A 1 799 ? 105.990 93.040 73.205 1.00 58.18 799 THR A O 1
ATOM 4836 N N . ILE A 1 800 ? 106.018 95.212 73.827 1.00 59.89 800 ILE A N 1
ATOM 4837 C CA . ILE A 1 800 ? 104.591 95.442 73.626 1.00 59.89 800 ILE A CA 1
ATOM 4838 C C . ILE A 1 800 ? 104.403 96.660 72.730 1.00 59.89 800 ILE A C 1
ATOM 4839 O O . ILE A 1 800 ? 105.053 97.693 72.924 1.00 59.89 800 ILE A O 1
ATOM 4844 N N . THR A 1 801 ? 103.519 96.532 71.741 1.00 65.64 801 THR A N 1
ATOM 4845 C CA . THR A 1 801 ? 103.088 97.669 70.930 1.00 65.64 801 THR A CA 1
ATOM 4846 C C . THR A 1 801 ? 101.614 97.466 70.607 1.00 65.64 801 THR A C 1
ATOM 4847 O O . THR A 1 801 ? 101.269 96.579 69.820 1.00 65.64 801 THR A O 1
ATOM 4851 N N . LYS A 1 802 ? 100.753 98.277 71.212 1.00 73.40 802 LYS A N 1
ATOM 4852 C CA . LYS A 1 802 ? 99.304 98.140 71.115 1.00 73.40 802 LYS A CA 1
ATOM 4853 C C . LYS A 1 802 ? 98.701 99.455 70.622 1.00 73.40 802 LYS A C 1
ATOM 4854 O O . LYS A 1 802 ? 99.280 100.531 70.787 1.00 73.40 802 LYS A O 1
ATOM 4860 N N . VAL A 1 803 ? 97.530 99.357 69.998 1.00 77.31 803 VAL A N 1
ATOM 4861 C CA . VAL A 1 803 ? 96.756 100.529 69.613 1.00 77.31 803 VAL A CA 1
ATOM 4862 C C . VAL A 1 803 ? 96.317 101.296 70.855 1.00 77.31 803 VAL A C 1
ATOM 4863 O O . VAL A 1 803 ? 95.951 100.698 71.866 1.00 77.31 803 VAL A O 1
ATOM 4867 N N . ALA A 1 822 ? 114.137 88.497 83.198 1.00 63.19 822 ALA A N 1
ATOM 4868 C CA . ALA A 1 822 ? 113.686 89.097 81.948 1.00 63.19 822 ALA A CA 1
ATOM 4869 C C . ALA A 1 822 ? 113.860 90.609 81.975 1.00 63.19 822 ALA A C 1
ATOM 4870 O O . ALA A 1 822 ? 114.528 91.146 82.851 1.00 63.19 822 ALA A O 1
ATOM 4872 N N . CYS A 1 823 ? 113.263 91.285 80.997 1.00 59.73 823 CYS A N 1
ATOM 4873 C CA . CYS A 1 823 ? 113.199 92.740 80.966 1.00 59.73 823 CYS A CA 1
ATOM 4874 C C . CYS A 1 823 ? 111.873 93.152 80.346 1.00 59.73 823 CYS A C 1
ATOM 4875 O O . CYS A 1 823 ? 111.013 92.319 80.052 1.00 59.73 823 CYS A O 1
ATOM 4878 N N . LEU A 1 824 ? 111.713 94.456 80.153 1.00 49.50 824 LEU A N 1
ATOM 4879 C CA . LEU A 1 824 ? 110.533 94.999 79.505 1.00 49.50 824 LEU A CA 1
ATOM 4880 C C . LEU A 1 824 ? 110.962 96.096 78.546 1.00 49.50 824 LEU A C 1
ATOM 4881 O O . LEU A 1 824 ? 111.989 96.749 78.746 1.00 49.50 824 LEU A O 1
ATOM 4886 N N . LEU A 1 825 ? 110.173 96.279 77.490 1.00 51.62 825 LEU A N 1
ATOM 4887 C CA . LEU A 1 825 ? 110.390 97.382 76.560 1.00 51.62 825 LEU A CA 1
ATOM 4888 C C . LEU A 1 825 ? 109.044 97.675 75.913 1.00 51.62 825 LEU A C 1
ATOM 4889 O O . LEU A 1 825 ? 108.595 96.912 75.056 1.00 51.62 825 LEU A O 1
ATOM 4894 N N . ILE A 1 826 ? 108.410 98.770 76.316 1.00 52.64 826 ILE A N 1
ATOM 4895 C CA . ILE A 1 826 ? 107.041 99.063 75.918 1.00 52.64 826 ILE A CA 1
ATOM 4896 C C . ILE A 1 826 ? 107.003 100.388 75.168 1.00 52.64 826 ILE A C 1
ATOM 4897 O O . ILE A 1 826 ? 107.817 101.286 75.405 1.00 52.64 826 ILE A O 1
ATOM 4902 N N . ASP A 1 827 ? 106.065 100.491 74.232 1.00 57.35 827 ASP A N 1
ATOM 4903 C CA . ASP A 1 827 ? 105.848 101.716 73.476 1.00 57.35 827 ASP A CA 1
ATOM 4904 C C . ASP A 1 827 ? 105.037 102.680 74.346 1.00 57.35 827 ASP A C 1
ATOM 4905 O O . ASP A 1 827 ? 104.531 102.313 75.410 1.00 57.35 827 ASP A O 1
ATOM 4910 N N . GLY A 1 828 ? 104.902 103.928 73.908 1.00 56.13 828 GLY A N 1
ATOM 4911 C CA . GLY A 1 828 ? 104.187 104.927 74.673 1.00 56.13 828 GLY A CA 1
ATOM 4912 C C . GLY A 1 828 ? 102.686 104.742 74.705 1.00 56.13 828 GLY A C 1
ATOM 4913 O O . GLY A 1 828 ? 102.065 104.902 75.758 1.00 56.13 828 GLY A O 1
ATOM 4914 N N . GLU A 1 829 ? 102.085 104.413 73.560 1.00 64.30 829 GLU A N 1
ATOM 4915 C CA . GLU A 1 829 ? 100.636 104.234 73.520 1.00 64.30 829 GLU A CA 1
ATOM 4916 C C . GLU A 1 829 ? 100.210 103.009 74.321 1.00 64.30 829 GLU A C 1
ATOM 4917 O O . GLU A 1 829 ? 99.180 103.034 75.006 1.00 64.30 829 GLU A O 1
ATOM 4923 N N . SER A 1 830 ? 100.998 101.933 74.254 1.00 62.87 830 SER A N 1
ATOM 4924 C CA . SER A 1 830 ? 100.694 100.731 75.023 1.00 62.87 830 SER A CA 1
ATOM 4925 C C . SER A 1 830 ? 100.756 101.004 76.520 1.00 62.87 830 SER A C 1
ATOM 4926 O O . SER A 1 830 ? 99.858 100.609 77.271 1.00 62.87 830 SER A O 1
ATOM 4929 N N . LEU A 1 831 ? 101.812 101.686 76.969 1.00 59.35 831 LEU A N 1
ATOM 4930 C CA . LEU A 1 831 ? 101.939 102.018 78.384 1.00 59.35 831 LEU A CA 1
ATOM 4931 C C . LEU A 1 831 ? 100.842 102.976 78.827 1.00 59.35 831 LEU A C 1
ATOM 4932 O O . LEU A 1 831 ? 100.315 102.851 79.938 1.00 59.35 831 LEU A O 1
ATOM 4937 N N . GLY A 1 832 ? 100.479 103.930 77.968 1.00 64.34 832 GLY A N 1
ATOM 4938 C CA . GLY A 1 832 ? 99.401 104.845 78.304 1.00 64.34 832 GLY A CA 1
ATOM 4939 C C . GLY A 1 832 ? 98.066 104.145 78.463 1.00 64.34 832 GLY A C 1
ATOM 4940 O O . GLY A 1 832 ? 97.336 104.396 79.424 1.00 64.34 832 GLY A O 1
ATOM 4941 N N . MET A 1 833 ? 97.737 103.241 77.536 1.00 70.39 833 MET A N 1
ATOM 4942 C CA . MET A 1 833 ? 96.491 102.487 77.652 1.00 70.39 833 MET A CA 1
ATOM 4943 C C . MET A 1 833 ? 96.512 101.558 78.861 1.00 70.39 833 MET A C 1
ATOM 4944 O O . MET A 1 833 ? 95.498 101.410 79.555 1.00 70.39 833 MET A O 1
ATOM 4949 N N . PHE A 1 834 ? 97.658 100.926 79.128 1.00 65.62 834 PHE A N 1
ATOM 4950 C CA . PHE A 1 834 ? 97.767 100.025 80.269 1.00 65.62 834 PHE A CA 1
ATOM 4951 C C . PHE A 1 834 ? 97.574 100.771 81.583 1.00 65.62 834 PHE A C 1
ATOM 4952 O O . PHE A 1 834 ? 96.845 100.311 82.466 1.00 65.62 834 PHE A O 1
ATOM 4960 N N . LEU A 1 835 ? 98.204 101.938 81.727 1.00 64.51 835 LEU A N 1
ATOM 4961 C CA . LEU A 1 835 ? 98.000 102.717 82.942 1.00 64.51 835 LEU A CA 1
ATOM 4962 C C . LEU A 1 835 ? 96.639 103.396 82.975 1.00 64.51 835 LEU A C 1
ATOM 4963 O O . LEU A 1 835 ? 96.190 103.798 84.052 1.00 64.51 835 LEU A O 1
ATOM 4968 N N . LYS A 1 836 ? 95.976 103.546 81.828 1.00 71.39 836 LYS A N 1
ATOM 4969 C CA . LYS A 1 836 ? 94.621 104.081 81.842 1.00 71.39 836 LYS A CA 1
ATOM 4970 C C . LYS A 1 836 ? 93.612 103.035 82.298 1.00 71.39 836 LYS A C 1
ATOM 4971 O O . LYS A 1 836 ? 92.638 103.369 82.981 1.00 71.39 836 LYS A O 1
ATOM 4977 N N . HIS A 1 837 ? 93.825 101.769 81.939 1.00 73.20 837 HIS A N 1
ATOM 4978 C CA . HIS A 1 837 ? 92.869 100.717 82.261 1.00 73.20 837 HIS A CA 1
ATOM 4979 C C . HIS A 1 837 ? 93.402 99.721 83.283 1.00 73.20 837 HIS A C 1
ATOM 4980 O O . HIS A 1 837 ? 92.784 99.527 84.333 1.00 73.20 837 HIS A O 1
ATOM 4987 N N . TYR A 1 838 ? 94.537 99.081 83.012 1.00 69.44 838 TYR A N 1
ATOM 4988 C CA . TYR A 1 838 ? 95.035 98.003 83.868 1.00 69.44 838 TYR A CA 1
ATOM 4989 C C . TYR A 1 838 ? 96.154 98.527 84.767 1.00 69.44 838 TYR A C 1
ATOM 4990 O O . TYR A 1 838 ? 97.339 98.290 84.544 1.00 69.44 838 TYR A O 1
ATOM 4999 N N . GLU A 1 839 ? 95.755 99.264 85.803 1.00 68.53 839 GLU A N 1
ATOM 5000 C CA . GLU A 1 839 ? 96.741 99.872 86.691 1.00 68.53 839 GLU A CA 1
ATOM 5001 C C . GLU A 1 839 ? 97.396 98.830 87.590 1.00 68.53 839 GLU A C 1
ATOM 5002 O O . GLU A 1 839 ? 98.607 98.584 87.503 1.00 68.53 839 GLU A O 1
ATOM 5008 N N . GLN A 1 840 ? 96.596 98.193 88.449 1.00 67.33 840 GLN A N 1
ATOM 5009 C CA . GLN A 1 840 ? 97.143 97.360 89.517 1.00 67.33 840 GLN A CA 1
ATOM 5010 C C . GLN A 1 840 ? 97.801 96.100 88.969 1.00 67.33 840 GLN A C 1
ATOM 5011 O O . GLN A 1 840 ? 98.900 95.732 89.397 1.00 67.33 840 GLN A O 1
ATOM 5017 N N . GLU A 1 841 ? 97.148 95.431 88.017 1.00 67.63 841 GLU A N 1
ATOM 5018 C CA . GLU A 1 841 ? 97.670 94.168 87.501 1.00 67.63 841 GLU A CA 1
ATOM 5019 C C . GLU A 1 841 ? 98.989 94.375 86.766 1.00 67.63 841 GLU A C 1
ATOM 5020 O O . GLU A 1 841 ? 99.985 93.697 87.048 1.00 67.63 841 GLU A O 1
ATOM 5026 N N . PHE A 1 842 ? 99.017 95.328 85.830 1.00 63.95 842 PHE A N 1
ATOM 5027 C CA . PHE A 1 842 ? 100.240 95.608 85.085 1.00 63.95 842 PHE A CA 1
ATOM 5028 C C . PHE A 1 842 ? 101.344 96.106 86.004 1.00 63.95 842 PHE A C 1
ATOM 5029 O O . PHE A 1 842 ? 102.512 95.726 85.848 1.00 63.95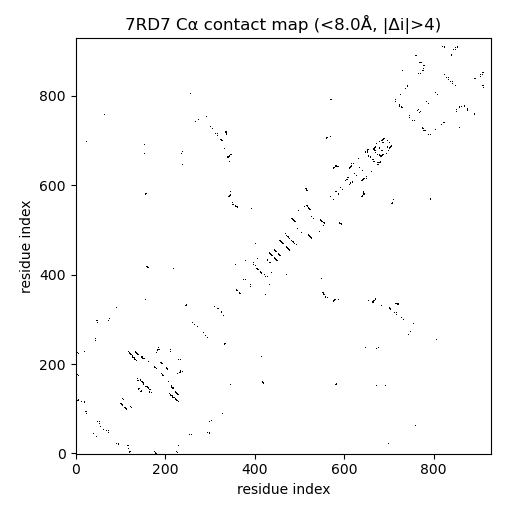 842 PHE A O 1
ATOM 5037 N N . PHE A 1 843 ? 100.997 96.951 86.976 1.00 61.69 843 PHE A N 1
ATOM 5038 C CA . PHE A 1 843 ? 102.039 97.481 87.840 1.00 61.69 843 PHE A CA 1
ATOM 5039 C C . PHE A 1 843 ? 102.589 96.413 88.777 1.00 61.69 843 PHE A C 1
ATOM 5040 O O . PHE A 1 843 ? 103.775 96.446 89.118 1.00 61.69 843 PHE A O 1
ATOM 5048 N N . ASP A 1 844 ? 101.755 95.460 89.202 1.00 62.37 844 ASP A N 1
ATOM 5049 C CA . ASP A 1 844 ? 102.263 94.348 89.995 1.00 62.37 844 ASP A CA 1
ATOM 5050 C C . ASP A 1 844 ? 103.080 93.389 89.143 1.00 62.37 844 ASP A C 1
ATOM 5051 O O . ASP A 1 844 ? 103.963 92.697 89.661 1.00 62.37 844 ASP A O 1
ATOM 5056 N N . VAL A 1 845 ? 102.791 93.320 87.843 1.00 62.01 845 VAL A N 1
ATOM 5057 C CA . VAL A 1 845 ? 103.630 92.533 86.945 1.00 62.01 845 VAL A CA 1
ATOM 5058 C C . VAL A 1 845 ? 105.013 93.162 86.817 1.00 62.01 845 VAL A C 1
ATOM 5059 O O . VAL A 1 845 ? 106.036 92.475 86.914 1.00 62.01 845 VAL A O 1
ATOM 5063 N N . VAL A 1 846 ? 105.067 94.486 86.626 1.00 59.97 846 VAL A N 1
ATOM 5064 C CA . VAL A 1 846 ? 106.331 95.127 86.256 1.00 59.97 846 VAL A CA 1
ATOM 5065 C C . VAL A 1 846 ? 107.267 95.393 87.423 1.00 59.97 846 VAL A C 1
ATOM 5066 O O . VAL A 1 846 ? 108.452 95.664 87.192 1.00 59.97 846 VAL A O 1
ATOM 5070 N N . VAL A 1 847 ? 106.785 95.333 88.666 1.00 59.01 847 VAL A N 1
ATOM 5071 C CA . VAL A 1 847 ? 107.653 95.623 89.802 1.00 59.01 847 VAL A CA 1
ATOM 5072 C C . VAL A 1 847 ? 108.650 94.513 90.084 1.00 59.01 847 VAL A C 1
ATOM 5073 O O . VAL A 1 847 ? 109.620 94.739 90.814 1.00 59.01 847 VAL A O 1
ATOM 5077 N N . HIS A 1 848 ? 108.440 93.322 89.530 1.00 60.09 848 HIS A N 1
ATOM 5078 C CA . HIS A 1 848 ? 109.386 92.231 89.711 1.00 60.09 848 HIS A CA 1
ATOM 5079 C C . HIS A 1 848 ? 110.439 92.175 88.616 1.00 60.09 848 HIS A C 1
ATOM 5080 O O . HIS A 1 848 ? 111.494 91.564 88.824 1.00 60.09 848 HIS A O 1
ATOM 5087 N N . LEU A 1 849 ? 110.180 92.787 87.464 1.00 55.85 849 LEU A N 1
ATOM 5088 C CA . LEU A 1 849 ? 111.186 92.854 86.417 1.00 55.85 849 LEU A CA 1
ATOM 5089 C C . LEU A 1 849 ? 112.322 93.779 86.847 1.00 55.85 849 LEU A C 1
ATOM 5090 O O . LEU A 1 849 ? 112.084 94.773 87.540 1.00 55.85 849 LEU A O 1
ATOM 5095 N N . PRO A 1 850 ? 113.564 93.473 86.466 1.00 51.82 850 PRO A N 1
ATOM 5096 C CA . PRO A 1 850 ? 114.682 94.339 86.874 1.00 51.82 850 PRO A CA 1
ATOM 5097 C C . PRO A 1 850 ? 114.624 95.729 86.266 1.00 51.82 850 PRO A C 1
ATOM 5098 O O . PRO A 1 850 ? 114.837 96.718 86.978 1.00 51.82 850 PRO A O 1
ATOM 5102 N N . THR A 1 851 ? 114.348 95.836 84.968 1.00 46.37 851 THR A N 1
ATOM 5103 C CA . THR A 1 851 ? 114.304 97.130 84.300 1.00 46.37 851 THR A CA 1
ATOM 5104 C C . THR A 1 851 ? 113.095 97.184 83.381 1.00 46.37 851 THR A C 1
ATOM 5105 O O . THR A 1 851 ? 112.847 96.241 82.625 1.00 46.37 851 THR A O 1
ATOM 5109 N N . VAL A 1 852 ? 112.354 98.282 83.449 1.00 40.78 852 VAL A N 1
ATOM 5110 C CA . VAL A 1 852 ? 111.267 98.567 82.522 1.00 40.78 852 VAL A CA 1
ATOM 5111 C C . VAL A 1 852 ? 111.672 99.760 81.672 1.00 40.78 852 VAL A C 1
ATOM 5112 O O . VAL A 1 852 ? 112.078 100.802 82.198 1.00 40.78 852 VAL A O 1
ATOM 5116 N N . ILE A 1 853 ? 111.573 99.607 80.355 1.00 43.06 853 ILE A N 1
ATOM 5117 C CA . ILE A 1 853 ? 112.038 100.612 79.407 1.00 43.06 853 ILE A CA 1
ATOM 5118 C C . ILE A 1 853 ? 110.835 101.066 78.594 1.00 43.06 853 ILE A C 1
ATOM 5119 O O . ILE A 1 853 ? 110.130 100.237 78.011 1.00 43.06 853 ILE A O 1
ATOM 5124 N N . ALA A 1 854 ? 110.591 102.369 78.563 1.00 45.99 854 ALA A N 1
ATOM 5125 C CA . ALA A 1 854 ? 109.485 102.933 77.813 1.00 45.99 854 ALA A CA 1
ATOM 5126 C C . ALA A 1 854 ? 110.014 103.837 76.709 1.00 45.99 854 ALA A C 1
ATOM 5127 O O . ALA A 1 854 ? 111.076 104.452 76.832 1.00 45.99 854 ALA A O 1
ATOM 5129 N N . CYS A 1 855 ? 109.261 103.897 75.615 1.00 52.40 855 CYS A N 1
ATOM 5130 C CA . CYS A 1 855 ? 109.670 104.652 74.441 1.00 52.40 855 CYS A CA 1
ATOM 5131 C C . CYS A 1 855 ? 108.482 105.458 73.942 1.00 52.40 855 CYS A C 1
ATOM 5132 O O . CYS A 1 855 ? 107.328 105.119 74.211 1.00 52.40 855 CYS A O 1
ATOM 5135 N N . ARG A 1 856 ? 108.785 106.529 73.204 1.00 52.53 856 ARG A N 1
ATOM 5136 C CA . ARG A 1 856 ? 107.773 107.407 72.607 1.00 52.53 856 ARG A CA 1
ATOM 5137 C C . ARG A 1 856 ? 106.807 107.944 73.659 1.00 52.53 856 ARG A C 1
ATOM 5138 O O . ARG A 1 856 ? 105.590 107.967 73.464 1.00 52.53 856 ARG A O 1
ATOM 5146 N N . CYS A 1 857 ? 107.356 108.389 74.785 1.00 50.41 857 CYS A N 1
ATOM 5147 C CA . CYS A 1 857 ? 106.554 108.785 75.935 1.00 50.41 857 CYS A CA 1
ATOM 5148 C C . CYS A 1 857 ? 106.264 110.280 75.905 1.00 50.41 857 CYS A C 1
ATOM 5149 O O . CYS A 1 857 ? 107.185 111.099 75.813 1.00 50.41 857 CYS A O 1
ATOM 5152 N N . THR A 1 858 ? 104.984 110.624 75.992 1.00 49.03 858 THR A N 1
ATOM 5153 C CA . THR A 1 858 ? 104.575 111.985 76.280 1.00 49.03 858 THR A CA 1
ATOM 5154 C C . THR A 1 858 ? 105.077 112.362 77.675 1.00 49.03 858 THR A C 1
ATOM 5155 O O . THR A 1 858 ? 105.248 111.488 78.529 1.00 49.03 858 THR A O 1
ATOM 5159 N N . PRO A 1 859 ? 105.378 113.645 77.921 1.00 46.59 859 PRO A N 1
ATOM 5160 C CA . PRO A 1 859 ? 105.697 114.068 79.298 1.00 46.59 859 PRO A CA 1
ATOM 5161 C C . PRO A 1 859 ? 104.637 113.682 80.318 1.00 46.59 859 PRO A C 1
ATOM 5162 O O . PRO A 1 859 ? 104.968 113.326 81.459 1.00 46.59 859 PRO A O 1
ATOM 5166 N N . GLN A 1 860 ? 103.363 113.735 79.921 1.00 49.12 860 GLN A N 1
ATOM 5167 C CA . GLN A 1 860 ? 102.286 113.276 80.790 1.00 49.12 860 GLN A CA 1
ATOM 5168 C C . GLN A 1 860 ? 102.445 111.803 81.138 1.00 49.12 860 GLN A C 1
ATOM 5169 O O . GLN A 1 860 ? 102.137 111.392 82.259 1.00 49.12 860 GLN A O 1
ATOM 5175 N N . GLN A 1 861 ? 102.923 110.993 80.192 1.00 48.58 861 GLN A N 1
ATOM 5176 C CA . GLN A 1 861 ? 103.088 109.567 80.460 1.00 48.58 861 GLN A CA 1
ATOM 5177 C C . GLN A 1 861 ? 104.177 109.307 81.493 1.00 48.58 861 GLN A C 1
ATOM 5178 O O . GLN A 1 861 ? 104.000 108.472 82.385 1.00 48.58 861 GLN A O 1
ATOM 5184 N N . LYS A 1 862 ? 105.309 110.008 81.396 1.00 42.09 862 LYS A N 1
ATOM 5185 C CA . LYS A 1 862 ? 106.357 109.848 82.399 1.00 42.09 862 LYS A CA 1
ATOM 5186 C C . LYS A 1 862 ? 105.905 110.372 83.758 1.00 42.09 862 LYS A C 1
ATOM 5187 O O . LYS A 1 862 ? 106.205 109.769 84.799 1.00 42.09 862 LYS A O 1
ATOM 5193 N N . ALA A 1 863 ? 105.171 111.489 83.765 1.00 44.76 863 ALA A N 1
ATOM 5194 C CA . ALA A 1 863 ? 104.622 112.005 85.015 1.00 44.76 863 ALA A CA 1
ATOM 5195 C C . ALA A 1 863 ? 103.669 110.999 85.648 1.00 44.76 863 ALA A C 1
ATOM 5196 O O . ALA A 1 863 ? 103.714 110.761 86.860 1.00 44.76 863 ALA A O 1
ATOM 5198 N N . ASP A 1 864 ? 102.810 110.383 84.834 1.00 44.21 864 ASP A N 1
ATOM 5199 C CA . ASP A 1 864 ? 101.865 109.401 85.347 1.00 44.21 864 ASP A CA 1
ATOM 5200 C C . ASP A 1 864 ? 102.564 108.136 85.816 1.00 44.21 864 ASP A C 1
ATOM 5201 O O . ASP A 1 864 ? 102.114 107.511 86.778 1.00 44.21 864 ASP A O 1
ATOM 5206 N N . VAL A 1 865 ? 103.652 107.738 85.154 1.00 41.21 865 VAL A N 1
ATOM 5207 C CA . VAL A 1 865 ? 104.424 106.595 85.630 1.00 41.21 865 VAL A CA 1
ATOM 5208 C C . VAL A 1 865 ? 105.003 106.888 87.006 1.00 41.21 865 VAL A C 1
ATOM 5209 O O . VAL A 1 865 ? 104.933 106.052 87.915 1.00 41.21 865 VAL A O 1
ATOM 5213 N N . ALA A 1 866 ? 105.560 108.089 87.190 1.00 42.57 866 ALA A N 1
ATOM 5214 C CA . ALA A 1 866 ? 106.088 108.458 88.502 1.00 42.57 866 ALA A CA 1
ATOM 5215 C C . ALA A 1 866 ? 104.986 108.495 89.558 1.00 42.57 866 ALA A C 1
ATOM 5216 O O . ALA A 1 866 ? 105.180 108.026 90.690 1.00 42.57 866 ALA A O 1
ATOM 5218 N N . LEU A 1 867 ? 103.817 109.036 89.200 1.00 44.44 867 LEU A N 1
ATOM 5219 C CA . LEU A 1 867 ? 102.691 109.087 90.130 1.00 44.44 867 LEU A CA 1
ATOM 5220 C C . LEU A 1 867 ? 102.234 107.687 90.522 1.00 44.44 867 LEU A C 1
ATOM 5221 O O . LEU A 1 867 ? 101.962 107.417 91.696 1.00 44.44 867 LEU A O 1
ATOM 5226 N N . VAL A 1 868 ? 102.149 106.781 89.547 1.00 44.89 868 VAL A N 1
ATOM 5227 C CA . VAL A 1 868 ? 101.690 105.423 89.820 1.00 44.89 868 VAL A CA 1
ATOM 5228 C C . VAL A 1 868 ? 102.701 104.677 90.682 1.00 44.89 868 VAL A C 1
ATOM 5229 O O . VAL A 1 868 ? 102.322 103.929 91.591 1.00 44.89 868 VAL A O 1
ATOM 5233 N N . ILE A 1 869 ? 103.997 104.876 90.431 1.00 43.35 869 ILE A N 1
ATOM 5234 C CA . ILE A 1 869 ? 105.009 104.227 91.263 1.00 43.35 869 ILE A CA 1
ATOM 5235 C C . ILE A 1 869 ? 104.929 104.731 92.698 1.00 43.35 869 ILE A C 1
ATOM 5236 O O . ILE A 1 869 ? 104.966 103.943 93.650 1.00 43.35 869 ILE A O 1
ATOM 5241 N N . ARG A 1 870 ? 104.800 106.046 92.882 1.00 44.62 870 ARG A N 1
ATOM 5242 C CA . ARG A 1 870 ? 104.765 106.551 94.251 1.00 44.62 870 ARG A CA 1
ATOM 5243 C C . ARG A 1 870 ? 103.407 106.379 94.919 1.00 44.62 870 ARG A C 1
ATOM 5244 O O . ARG A 1 870 ? 103.304 106.591 96.131 1.00 44.62 870 ARG A O 1
ATOM 5252 N N . LYS A 1 871 ? 102.372 105.996 94.173 1.00 47.58 871 LYS A N 1
ATOM 5253 C CA . LYS A 1 871 ? 101.066 105.744 94.769 1.00 47.58 871 LYS A CA 1
ATOM 5254 C C . LYS A 1 871 ? 100.846 104.273 95.103 1.00 47.58 871 LYS A C 1
ATOM 5255 O O . LYS A 1 871 ? 100.395 103.952 96.207 1.00 47.58 871 LYS A O 1
ATOM 5261 N N . MET A 1 872 ? 101.163 103.368 94.180 1.00 53.52 872 MET A N 1
ATOM 5262 C CA . MET A 1 872 ? 100.913 101.946 94.373 1.00 53.52 872 MET A CA 1
ATOM 5263 C C . MET A 1 872 ? 101.931 101.265 95.279 1.00 53.52 872 MET A C 1
ATOM 5264 O O . MET A 1 872 ? 101.670 100.149 95.739 1.00 53.52 872 MET A O 1
ATOM 5269 N N . THR A 1 873 ? 103.077 101.890 95.542 1.00 48.72 873 THR A N 1
ATOM 5270 C CA . THR A 1 873 ? 104.052 101.335 96.473 1.00 48.72 873 THR A CA 1
ATOM 5271 C C . THR A 1 873 ? 104.314 102.197 97.694 1.00 48.72 873 THR A C 1
ATOM 5272 O O . THR A 1 873 ? 104.759 101.657 98.713 1.00 48.72 873 THR A O 1
ATOM 5276 N N . GLY A 1 874 ? 104.066 103.502 97.636 1.00 48.33 874 GLY A N 1
ATOM 5277 C CA . GLY A 1 874 ? 104.447 104.364 98.738 1.00 48.33 874 GLY A CA 1
ATOM 5278 C C . GLY A 1 874 ? 105.940 104.552 98.860 1.00 48.33 874 GLY A C 1
ATOM 5279 O O . GLY A 1 874 ? 106.432 104.892 99.941 1.00 48.33 874 GLY A O 1
ATOM 5280 N N . LYS A 1 875 ? 106.680 104.331 97.778 1.00 43.07 875 LYS A N 1
ATOM 5281 C CA . LYS A 1 875 ? 108.118 104.523 97.755 1.00 43.07 875 LYS A CA 1
ATOM 5282 C C . LYS A 1 875 ? 108.443 105.889 97.155 1.00 43.07 875 LYS A C 1
ATOM 5283 O O . LYS A 1 875 ? 107.574 106.596 96.638 1.00 43.07 875 LYS A O 1
ATOM 5289 N N . ARG A 1 876 ? 109.717 106.263 97.227 1.00 39.33 876 ARG A N 1
ATOM 5290 C CA . ARG A 1 876 ? 110.187 107.546 96.727 1.00 39.33 876 ARG A CA 1
ATOM 5291 C C . ARG A 1 876 ? 110.736 107.371 95.317 1.00 39.33 876 ARG A C 1
ATOM 5292 O O . ARG A 1 876 ? 111.519 106.451 95.060 1.00 39.33 876 ARG A O 1
ATOM 5300 N N . VAL A 1 877 ? 110.330 108.258 94.413 1.00 36.96 877 VAL A N 1
ATOM 5301 C CA . VAL A 1 877 ? 110.659 108.167 92.996 1.00 36.96 877 VAL A CA 1
ATOM 5302 C C . VAL A 1 877 ? 111.576 109.327 92.639 1.00 36.96 877 VAL A C 1
ATOM 5303 O O . VAL A 1 877 ? 111.157 110.490 92.665 1.00 36.96 877 VAL A O 1
ATOM 5307 N N . CYS A 1 878 ? 112.819 109.018 92.288 1.00 33.63 878 CYS A N 1
ATOM 5308 C CA . CYS A 1 878 ? 113.694 110.012 91.688 1.00 33.63 878 CYS A CA 1
ATOM 5309 C C . CYS A 1 878 ? 113.488 110.035 90.179 1.00 33.63 878 CYS A C 1
ATOM 5310 O O . CYS A 1 878 ? 113.163 109.018 89.562 1.00 33.63 878 CYS A O 1
ATOM 5313 N N . CYS A 1 879 ? 113.666 111.213 89.586 1.00 33.65 879 CYS A N 1
ATOM 5314 C CA . CYS A 1 879 ? 113.438 111.381 88.151 1.00 33.65 879 CYS A CA 1
ATOM 5315 C C . CYS A 1 879 ? 114.496 112.341 87.617 1.00 33.65 879 CYS A C 1
ATOM 5316 O O . CYS A 1 879 ? 114.412 113.548 87.851 1.00 33.65 879 CYS A O 1
ATOM 5319 N N . ILE A 1 880 ? 115.472 111.802 86.897 1.00 31.63 880 ILE A N 1
ATOM 5320 C CA . ILE A 1 880 ? 116.549 112.595 86.319 1.00 31.63 880 ILE A CA 1
ATOM 5321 C C . ILE A 1 880 ? 116.300 112.763 84.827 1.00 31.63 880 ILE A C 1
ATOM 5322 O O . ILE A 1 880 ? 115.786 111.866 84.151 1.00 31.63 880 ILE A O 1
ATOM 5327 N N . GLY A 1 881 ? 116.621 113.945 84.320 1.00 35.95 881 GLY A N 1
ATOM 5328 C CA . GLY A 1 881 ? 116.464 114.211 82.905 1.00 35.95 881 GLY A CA 1
ATOM 5329 C C . GLY A 1 881 ? 116.935 115.606 82.565 1.00 35.95 881 GLY A C 1
ATOM 5330 O O . GLY A 1 881 ? 117.426 116.343 83.420 1.00 35.95 881 GLY A O 1
ATOM 5331 N N . ASP A 1 882 ? 116.789 115.955 81.290 1.00 41.51 882 ASP A N 1
ATOM 5332 C CA . ASP A 1 882 ? 117.068 117.308 80.831 1.00 41.51 882 ASP A CA 1
ATOM 5333 C C . ASP A 1 882 ? 116.128 117.647 79.685 1.00 41.51 882 ASP A C 1
ATOM 5334 O O . ASP A 1 882 ? 115.615 116.751 79.011 1.00 41.51 882 ASP A O 1
ATOM 5339 N N . GLY A 1 883 ? 115.894 118.930 79.483 1.00 40.33 883 GLY A N 1
ATOM 5340 C CA . GLY A 1 883 ? 114.920 119.293 78.470 1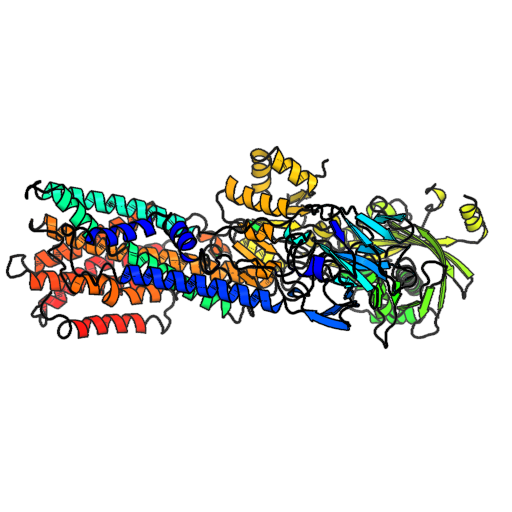.00 40.33 883 GLY A CA 1
ATOM 5341 C C . GLY A 1 883 ? 113.507 119.282 79.012 1.00 40.33 883 GLY A C 1
ATOM 5342 O O . GLY A 1 883 ? 113.189 118.619 79.994 1.00 40.33 883 GLY A O 1
ATOM 5343 N N . GLY A 1 884 ? 112.636 120.016 78.338 1.00 46.48 884 GLY A N 1
ATOM 5344 C CA . GLY A 1 884 ? 111.311 120.245 78.865 1.00 46.48 884 GLY A CA 1
ATOM 5345 C C . GLY A 1 884 ? 110.345 119.092 78.775 1.00 46.48 884 GLY A C 1
ATOM 5346 O O . GLY A 1 884 ? 109.244 119.185 79.326 1.00 46.48 884 GLY A O 1
ATOM 5347 N N . ASN A 1 885 ? 110.704 118.008 78.088 1.00 44.34 885 ASN A N 1
ATOM 5348 C CA . ASN A 1 885 ? 109.792 116.878 77.981 1.00 44.34 885 ASN A CA 1
ATOM 5349 C C . ASN A 1 885 ? 109.820 115.981 79.209 1.00 44.34 885 ASN A C 1
ATOM 5350 O O . ASN A 1 885 ? 109.015 115.049 79.291 1.00 44.34 885 ASN A O 1
ATOM 5355 N N . ASP A 1 886 ? 110.722 116.222 80.154 1.00 41.38 886 ASP A N 1
ATOM 5356 C CA . ASP A 1 886 ? 110.732 115.481 81.406 1.00 41.38 886 ASP A CA 1
ATOM 5357 C C . ASP A 1 886 ? 110.661 116.431 82.591 1.00 41.38 886 ASP A C 1
ATOM 5358 O O . ASP A 1 886 ? 111.122 116.118 83.691 1.00 41.38 886 ASP A O 1
ATOM 5363 N N . VAL A 1 887 ? 110.097 117.619 82.373 1.00 42.12 887 VAL A N 1
ATOM 5364 C CA . VAL A 1 887 ? 109.846 118.539 83.477 1.00 42.12 887 VAL A CA 1
ATOM 5365 C C . VAL A 1 887 ? 108.689 118.041 84.332 1.00 42.12 887 VAL A C 1
ATOM 5366 O O . VAL A 1 887 ? 108.773 118.026 85.566 1.00 42.12 887 VAL A O 1
ATOM 5370 N N . SER A 1 888 ? 107.600 117.608 83.688 1.00 42.66 888 SER A N 1
ATOM 5371 C CA . SER A 1 888 ? 106.464 117.060 84.424 1.00 42.66 888 SER A CA 1
ATOM 5372 C C . SER A 1 888 ? 106.857 115.800 85.180 1.00 42.66 888 SER A C 1
ATOM 5373 O O . SER A 1 888 ? 106.413 115.580 86.311 1.00 42.66 888 SER A O 1
ATOM 5376 N N . MET A 1 889 ? 107.685 114.958 84.562 1.00 39.27 889 MET A N 1
ATOM 5377 C CA . MET A 1 889 ? 108.251 113.806 85.252 1.00 39.27 889 MET A CA 1
ATOM 5378 C C . MET A 1 889 ? 109.084 114.228 86.454 1.00 39.27 889 MET A C 1
ATOM 5379 O O . MET A 1 889 ? 109.147 113.506 87.455 1.00 39.27 889 MET A O 1
ATOM 5384 N N . ILE A 1 890 ? 109.711 115.397 86.382 1.00 39.76 890 ILE A N 1
ATOM 5385 C CA . ILE A 1 890 ? 110.514 115.900 87.488 1.00 39.76 890 ILE A CA 1
ATOM 5386 C C . ILE A 1 890 ? 109.657 116.580 88.557 1.00 39.76 890 ILE A C 1
ATOM 5387 O O . ILE A 1 890 ? 109.890 116.381 89.755 1.00 39.76 890 ILE A O 1
ATOM 5392 N N . GLN A 1 891 ? 108.654 117.362 88.155 1.00 43.06 891 GLN A N 1
ATOM 5393 C CA . GLN A 1 891 ? 107.809 118.050 89.124 1.00 43.06 891 GLN A CA 1
ATOM 5394 C C . GLN A 1 891 ? 106.848 117.105 89.834 1.00 43.06 891 GLN A C 1
ATOM 5395 O O . GLN A 1 891 ? 106.479 117.359 90.985 1.00 43.06 891 GLN A O 1
ATOM 5401 N N . CYS A 1 892 ? 106.425 116.029 89.176 1.00 42.04 892 CYS A N 1
ATOM 5402 C CA . CYS A 1 892 ? 105.538 115.047 89.784 1.00 42.04 892 CYS A CA 1
ATOM 5403 C C . CYS A 1 892 ? 106.295 113.915 90.462 1.00 42.04 892 CYS A C 1
ATOM 5404 O O . CYS A 1 892 ? 105.676 112.930 90.874 1.00 42.04 892 CYS A O 1
ATOM 5407 N N . ALA A 1 893 ? 107.612 114.026 90.574 1.00 37.90 893 ALA A N 1
ATOM 5408 C CA . ALA A 1 893 ? 108.404 113.050 91.296 1.00 37.90 893 ALA A CA 1
ATOM 5409 C C . ALA A 1 893 ? 108.443 113.403 92.777 1.00 37.90 893 ALA A C 1
ATOM 5410 O O . ALA A 1 893 ? 107.819 114.363 93.234 1.00 37.90 893 ALA A O 1
ATOM 5412 N N . ASP A 1 894 ? 109.184 112.610 93.541 1.00 38.54 894 ASP A N 1
ATOM 5413 C CA . ASP A 1 894 ? 109.524 112.975 94.907 1.00 38.54 894 ASP A CA 1
ATOM 5414 C C . ASP A 1 894 ? 110.877 113.657 94.996 1.00 38.54 894 ASP A C 1
ATOM 5415 O O . ASP A 1 894 ? 111.106 114.445 95.917 1.00 38.54 894 ASP A O 1
ATOM 5420 N N . VAL A 1 895 ? 111.771 113.365 94.056 1.00 35.06 895 VAL A N 1
ATOM 5421 C CA . VAL A 1 895 ? 113.000 114.116 93.847 1.00 35.06 895 VAL A CA 1
ATOM 5422 C C . VAL A 1 895 ? 113.133 114.378 92.355 1.00 35.06 895 VAL A C 1
ATOM 5423 O O . VAL A 1 895 ? 113.007 113.452 91.548 1.00 35.06 895 VAL A O 1
ATOM 5427 N N . GLY A 1 896 ? 113.374 115.633 91.988 1.00 35.47 896 GLY A N 1
ATOM 5428 C CA . GLY A 1 896 ? 113.607 115.972 90.600 1.00 35.47 896 GLY A CA 1
ATOM 5429 C C . GLY A 1 896 ? 115.021 116.446 90.346 1.00 35.47 896 GLY A C 1
ATOM 5430 O O . GLY A 1 896 ? 115.429 117.490 90.858 1.00 35.47 896 GLY A O 1
ATOM 5431 N N . VAL A 1 897 ? 115.780 115.693 89.562 1.00 32.78 897 VAL A N 1
ATOM 5432 C CA . VAL A 1 897 ? 117.158 116.042 89.237 1.00 32.78 897 VAL A CA 1
ATOM 5433 C C . VAL A 1 897 ? 117.224 116.454 87.774 1.00 32.78 897 VAL A C 1
ATOM 5434 O O . VAL A 1 897 ? 116.622 115.824 86.901 1.00 32.78 897 VAL A O 1
ATOM 5438 N N . GLY A 1 898 ? 117.949 117.539 87.504 1.00 34.46 898 GLY A N 1
ATOM 5439 C CA . GLY A 1 898 ? 118.116 118.015 86.148 1.00 34.46 898 GLY A CA 1
ATOM 5440 C C . GLY A 1 898 ? 119.577 117.999 85.751 1.00 34.46 898 GLY A C 1
ATOM 5441 O O . GLY A 1 898 ? 120.473 117.902 86.592 1.00 34.46 898 GLY A O 1
ATOM 5442 N N . ILE A 1 899 ? 119.806 118.091 84.442 1.00 39.20 899 ILE A N 1
ATOM 5443 C CA . ILE A 1 899 ? 121.151 118.068 83.883 1.00 39.20 899 ILE A CA 1
ATOM 5444 C C . ILE A 1 899 ? 121.343 119.280 82.979 1.00 39.20 899 ILE A C 1
ATOM 5445 O O . ILE A 1 899 ? 120.449 119.665 82.219 1.00 39.20 899 ILE A O 1
ATOM 5450 N N . VAL A 1 900 ? 122.524 119.893 83.084 1.00 46.97 900 VAL A N 1
ATOM 5451 C CA . VAL A 1 900 ? 122.914 121.053 82.299 1.00 46.97 900 VAL A CA 1
ATOM 5452 C C . VAL A 1 900 ? 124.143 120.689 81.471 1.00 46.97 900 VAL A C 1
ATOM 5453 O O . VAL A 1 900 ? 124.639 119.565 81.518 1.00 46.97 900 VAL A O 1
ATOM 5457 N N . GLY A 1 901 ? 124.633 121.663 80.709 1.00 56.98 901 GLY A N 1
ATOM 5458 C CA . GLY A 1 901 ? 125.836 121.514 79.910 1.00 56.98 901 GLY A CA 1
ATOM 5459 C C . GLY A 1 901 ? 125.636 121.725 78.424 1.00 56.98 901 GLY A C 1
ATOM 5460 O O . GLY A 1 901 ? 126.627 121.813 77.684 1.00 56.98 901 GLY A O 1
ATOM 5461 N N . LYS A 1 902 ? 124.392 121.814 77.960 1.00 59.13 902 LYS A N 1
ATOM 5462 C CA . LYS A 1 902 ? 124.115 121.985 76.539 1.00 59.13 902 LYS A CA 1
ATOM 5463 C C . LYS A 1 902 ? 123.224 123.198 76.310 1.00 59.13 902 LYS A C 1
ATOM 5464 O O . LYS A 1 902 ? 123.066 124.033 77.207 1.00 59.13 902 LYS A O 1
ATOM 5470 N N . GLU A 1 903 ? 122.668 123.315 75.101 1.00 61.75 903 GLU A N 1
ATOM 5471 C CA . GLU A 1 903 ? 121.888 124.495 74.737 1.00 61.75 903 GLU A CA 1
ATOM 5472 C C . GLU A 1 903 ? 120.667 124.680 75.630 1.00 61.75 903 GLU A C 1
ATOM 5473 O O . GLU A 1 903 ? 120.266 125.819 75.897 1.00 61.75 903 GLU A O 1
ATOM 5479 N N . GLY A 1 904 ? 120.067 123.591 76.100 1.00 56.93 904 GLY A N 1
ATOM 5480 C CA . GLY A 1 904 ? 118.868 123.665 76.914 1.00 56.93 904 GLY A CA 1
ATOM 5481 C C . GLY A 1 904 ? 119.132 123.244 78.347 1.00 56.93 904 GLY A C 1
ATOM 5482 O O . GLY A 1 904 ? 119.790 122.233 78.603 1.00 56.93 904 GLY A O 1
ATOM 5483 N N . LYS A 1 905 ? 118.609 124.042 79.281 1.00 50.00 905 LYS A N 1
ATOM 5484 C CA . LYS A 1 905 ? 118.718 123.744 80.702 1.00 50.00 905 LYS A CA 1
ATOM 5485 C C . LYS A 1 905 ? 117.373 123.853 81.407 1.00 50.00 905 LYS A C 1
ATOM 5486 O O . LYS A 1 905 ? 117.346 123.969 82.638 1.00 50.00 905 LYS A O 1
ATOM 5492 N N . GLN A 1 906 ? 116.261 123.810 80.671 1.00 45.84 906 GLN A N 1
ATOM 5493 C CA . GLN A 1 906 ? 114.956 124.163 81.214 1.00 45.84 906 GLN A CA 1
ATOM 5494 C C . GLN A 1 906 ? 114.413 123.147 82.209 1.00 45.84 906 GLN A C 1
ATOM 5495 O O . GLN A 1 906 ? 113.556 123.509 83.021 1.00 45.84 906 GLN A O 1
ATOM 5501 N N . ALA A 1 907 ? 114.863 121.895 82.163 1.00 41.13 907 ALA A N 1
ATOM 5502 C CA . ALA A 1 907 ? 114.476 120.923 83.174 1.00 41.13 907 ALA A CA 1
ATOM 5503 C C . ALA A 1 907 ? 115.226 121.114 84.474 1.00 41.13 907 ALA A C 1
ATOM 5504 O O . ALA A 1 907 ? 114.656 120.892 85.544 1.00 41.13 907 ALA A O 1
ATOM 5506 N N . SER A 1 908 ? 116.490 121.523 84.395 1.00 37.78 908 SER A N 1
ATOM 5507 C CA . SER A 1 908 ? 117.250 121.836 85.596 1.00 37.78 908 SER A CA 1
ATOM 5508 C C . SER A 1 908 ? 116.689 123.054 86.313 1.00 37.78 908 SER A C 1
ATOM 5509 O O . SER A 1 908 ? 116.775 123.139 87.541 1.00 37.78 908 SER A O 1
ATOM 5512 N N . LEU A 1 909 ? 116.120 124.005 85.571 1.00 41.12 909 LEU A N 1
ATOM 5513 C CA . LEU A 1 909 ? 115.520 125.179 86.193 1.00 41.12 909 LEU A CA 1
ATOM 5514 C C . LEU A 1 909 ? 114.300 124.799 87.022 1.00 41.12 909 LEU A C 1
ATOM 5515 O O . LEU A 1 909 ? 114.093 125.321 88.123 1.00 41.12 909 LEU A O 1
ATOM 5520 N N . ALA A 1 910 ? 113.472 123.891 86.504 1.00 38.47 910 ALA A N 1
ATOM 5521 C CA . ALA A 1 910 ? 112.268 123.482 87.216 1.00 38.47 910 ALA A CA 1
ATOM 5522 C C . ALA A 1 910 ? 112.514 122.344 88.196 1.00 38.47 910 ALA A C 1
ATOM 5523 O O . ALA A 1 910 ? 111.578 121.941 88.893 1.00 38.47 910 ALA A O 1
ATOM 5525 N N . ALA A 1 911 ? 113.733 121.824 88.271 1.00 36.60 911 ALA A N 1
ATOM 5526 C CA . ALA A 1 911 ? 113.999 120.652 89.085 1.00 36.60 911 ALA A CA 1
ATOM 5527 C C . ALA A 1 911 ? 114.205 121.040 90.545 1.00 36.60 911 ALA A C 1
ATOM 5528 O O . ALA A 1 911 ? 114.172 122.213 90.924 1.00 36.60 911 ALA A O 1
ATOM 5530 N N . ASP A 1 912 ? 114.412 120.021 91.377 1.00 37.31 912 ASP A N 1
ATOM 5531 C CA . ASP A 1 912 ? 114.749 120.203 92.779 1.00 37.31 912 ASP A CA 1
ATOM 5532 C C . ASP A 1 912 ? 116.249 120.225 93.016 1.00 37.31 912 ASP A C 1
ATOM 5533 O O . ASP A 1 912 ? 116.704 120.867 93.966 1.00 37.31 912 ASP A O 1
ATOM 5538 N N . PHE A 1 913 ? 117.013 119.527 92.183 1.00 32.80 913 PHE A N 1
ATOM 5539 C CA . PHE A 1 913 ? 118.465 119.526 92.205 1.00 32.80 913 PHE A CA 1
ATOM 5540 C C . PHE A 1 913 ? 118.961 119.770 90.787 1.00 32.80 913 PHE A C 1
ATOM 5541 O O . PHE A 1 913 ? 118.174 119.925 89.850 1.00 32.80 913 PHE A O 1
ATOM 5549 N N . SER A 1 914 ? 120.280 119.801 90.628 1.00 35.48 914 SER A N 1
ATOM 5550 C CA . SER A 1 914 ? 120.875 120.051 89.319 1.00 35.48 914 SER A CA 1
ATOM 5551 C C . SER A 1 914 ? 122.308 119.558 89.348 1.00 35.48 914 SER A C 1
ATOM 5552 O O . SER A 1 914 ? 123.071 119.941 90.236 1.00 35.48 914 SER A O 1
ATOM 5555 N N . ILE A 1 915 ? 122.670 118.706 88.391 1.00 37.70 915 ILE A N 1
ATOM 5556 C CA . ILE A 1 915 ? 124.022 118.183 88.264 1.00 37.70 915 ILE A CA 1
ATOM 5557 C C . ILE A 1 915 ? 124.432 118.265 86.800 1.00 37.70 915 ILE A C 1
ATOM 5558 O O . ILE A 1 915 ? 123.595 118.298 85.897 1.00 37.70 915 ILE A O 1
ATOM 5563 N N . THR A 1 916 ? 125.745 118.320 86.571 1.00 42.99 916 THR A N 1
ATOM 5564 C CA . THR A 1 916 ? 126.251 118.590 85.230 1.00 42.99 916 THR A CA 1
ATOM 5565 C C . THR A 1 916 ? 126.215 117.377 84.307 1.00 42.99 916 THR A C 1
ATOM 5566 O O . THR A 1 916 ? 126.266 117.551 83.086 1.00 42.99 916 THR A O 1
ATOM 5570 N N . GLN A 1 917 ? 126.129 116.167 84.845 1.00 42.92 917 GLN A N 1
ATOM 5571 C CA . GLN A 1 917 ? 126.108 114.967 84.014 1.00 42.92 917 GLN A CA 1
ATOM 5572 C C . GLN A 1 917 ? 125.287 113.902 84.733 1.00 42.92 917 GLN A C 1
ATOM 5573 O O . GLN A 1 917 ? 124.497 114.212 85.628 1.00 42.92 917 GLN A O 1
ATOM 5579 N N . PHE A 1 918 ? 125.452 112.645 84.324 1.00 38.11 918 PHE A N 1
ATOM 5580 C CA . PHE A 1 918 ? 124.751 111.528 84.945 1.00 38.11 918 PHE A CA 1
ATOM 5581 C C . PHE A 1 918 ? 125.575 110.820 86.008 1.00 38.11 918 PHE A C 1
ATOM 5582 O O . PHE A 1 918 ? 125.001 110.217 86.919 1.00 38.11 918 PHE A O 1
ATOM 5590 N N . CYS A 1 919 ? 126.905 110.882 85.916 1.00 40.03 919 CYS A N 1
ATOM 5591 C CA . CYS A 1 919 ? 127.763 110.238 86.903 1.00 40.03 919 CYS A CA 1
ATOM 5592 C C . CYS A 1 919 ? 127.608 110.846 88.291 1.00 40.03 919 CYS A C 1
ATOM 5593 O O . CYS A 1 919 ? 127.905 110.180 89.288 1.00 40.03 919 CYS A O 1
ATOM 5596 N N . HIS A 1 920 ? 127.138 112.090 88.379 1.00 39.47 920 HIS A N 1
ATOM 5597 C CA . HIS A 1 920 ? 127.044 112.772 89.664 1.00 39.47 920 HIS A CA 1
ATOM 5598 C C . HIS A 1 920 ? 125.861 112.292 90.494 1.00 39.47 920 HIS A C 1
ATOM 5599 O O . HIS A 1 920 ? 125.854 112.482 91.715 1.00 39.47 920 HIS A O 1
ATOM 5606 N N . LEU A 1 921 ? 124.861 111.675 89.858 1.00 33.95 921 LEU A N 1
ATOM 5607 C CA . LEU A 1 921 ? 123.699 111.183 90.591 1.00 33.95 921 LEU A CA 1
ATOM 5608 C C . LEU A 1 921 ? 124.075 110.078 91.567 1.00 33.95 921 LEU A C 1
ATOM 5609 O O . LEU A 1 921 ? 123.414 109.910 92.599 1.00 33.95 921 LEU A O 1
ATOM 5614 N N . THR A 1 922 ? 125.135 109.327 91.266 1.00 35.74 922 THR A N 1
ATOM 5615 C CA . THR A 1 922 ? 125.592 108.268 92.158 1.00 35.74 922 THR A CA 1
ATOM 5616 C C . THR A 1 922 ? 125.955 108.828 93.528 1.00 35.74 922 THR A C 1
ATOM 5617 O O . THR A 1 922 ? 125.457 108.363 94.555 1.00 35.74 922 THR A O 1
ATOM 5621 N N . GLU A 1 923 ? 126.799 109.855 93.556 1.00 36.32 923 GLU A N 1
ATOM 5622 C CA . GLU A 1 923 ? 127.180 110.475 94.817 1.00 36.32 923 GLU A CA 1
ATOM 5623 C C . GLU A 1 923 ? 126.148 111.467 95.330 1.00 36.32 923 GLU A C 1
ATOM 5624 O O . GLU A 1 923 ? 126.211 111.845 96.502 1.00 36.32 923 GLU A O 1
ATOM 5630 N N . LEU A 1 924 ? 125.204 111.895 94.494 1.00 31.08 924 LEU A N 1
ATOM 5631 C CA . LEU A 1 924 ? 124.084 112.676 94.996 1.00 31.08 924 LEU A CA 1
ATOM 5632 C C . LEU A 1 924 ? 123.089 111.822 95.766 1.00 31.08 924 LEU A C 1
ATOM 5633 O O . LEU A 1 924 ? 122.431 112.332 96.678 1.00 31.08 924 LEU A O 1
ATOM 5638 N N . LEU A 1 925 ? 122.965 110.540 95.427 1.00 30.60 925 LEU A N 1
ATOM 5639 C CA . LEU A 1 925 ? 122.096 109.618 96.152 1.00 30.60 925 LEU A CA 1
ATOM 5640 C C . LEU A 1 925 ? 122.825 108.783 97.188 1.00 30.60 925 LEU A C 1
ATOM 5641 O O . LEU A 1 925 ? 122.386 108.714 98.335 1.00 30.60 925 LEU A O 1
ATOM 5646 N N . LEU A 1 926 ? 123.931 108.143 96.814 1.00 32.02 926 LEU A N 1
ATOM 5647 C CA . LEU A 1 926 ? 124.566 107.164 97.685 1.00 32.02 926 LEU A CA 1
ATOM 5648 C C . LEU A 1 926 ? 125.346 107.795 98.828 1.00 32.02 926 LEU A C 1
ATOM 5649 O O . LEU A 1 926 ? 125.635 107.105 99.810 1.00 32.02 926 LEU A O 1
ATOM 5654 N N . TRP A 1 927 ? 125.702 109.064 98.731 1.00 33.73 927 TRP A N 1
ATOM 5655 C CA . TRP A 1 927 ? 126.497 109.628 99.814 1.00 33.73 927 TRP A CA 1
ATOM 5656 C C . TRP A 1 927 ? 125.922 110.904 100.403 1.00 33.73 927 TRP A C 1
ATOM 5657 O O . TRP A 1 927 ? 125.992 111.090 101.616 1.00 33.73 927 TRP A O 1
ATOM 5668 N N . HIS A 1 928 ? 125.366 111.791 99.585 1.00 31.32 928 HIS A N 1
ATOM 5669 C CA . HIS A 1 928 ? 124.843 113.029 100.146 1.00 31.32 928 HIS A CA 1
ATOM 5670 C C . HIS A 1 928 ? 123.461 112.831 100.750 1.00 31.32 928 HIS A C 1
ATOM 5671 O O . HIS A 1 928 ? 123.230 113.194 101.906 1.00 31.32 928 HIS A O 1
ATOM 5678 N N . GLY A 1 929 ? 122.538 112.255 99.984 1.00 31.06 929 GLY A N 1
ATOM 5679 C CA . GLY A 1 929 ? 121.196 112.053 100.496 1.00 31.06 929 GLY A CA 1
ATOM 5680 C C . GLY A 1 929 ? 121.126 111.021 101.602 1.00 31.06 929 GLY A C 1
ATOM 5681 O O . GLY A 1 929 ? 120.345 111.165 102.546 1.00 31.06 929 GLY A O 1
ATOM 5682 N N . ARG A 1 930 ? 121.899 109.943 101.478 1.00 29.19 930 ARG A N 1
ATOM 5683 C CA . ARG A 1 930 ? 121.894 108.911 102.508 1.00 29.19 930 ARG A CA 1
ATOM 5684 C C . ARG A 1 930 ? 122.379 109.473 103.835 1.00 29.19 930 ARG A C 1
ATOM 5685 O O . ARG A 1 930 ? 121.755 109.260 104.884 1.00 29.19 930 ARG A O 1
ATOM 5693 N N . ASN A 1 931 ? 123.481 110.222 103.799 1.00 27.87 931 ASN A N 1
ATOM 5694 C CA . ASN A 1 931 ? 123.970 110.884 104.998 1.00 27.87 931 ASN A CA 1
ATOM 5695 C C . ASN A 1 931 ? 122.967 111.908 105.507 1.00 27.87 931 ASN A C 1
ATOM 5696 O O . ASN A 1 931 ? 122.791 112.058 106.717 1.00 27.87 931 ASN A O 1
ATOM 5701 N N . SER A 1 932 ? 122.298 112.620 104.598 1.00 26.32 932 SER A N 1
ATOM 5702 C CA . SER A 1 932 ? 121.296 113.598 105.009 1.00 26.32 932 SER A CA 1
ATOM 5703 C C . SER A 1 932 ? 120.178 112.939 105.805 1.00 26.32 932 SER A C 1
ATOM 5704 O O . SER A 1 932 ? 119.806 113.411 106.886 1.00 26.32 932 SER A O 1
ATOM 5707 N N . TYR A 1 933 ? 119.647 111.830 105.291 1.00 26.57 933 TYR A N 1
ATOM 5708 C CA . TYR A 1 933 ? 118.576 111.124 105.989 1.00 26.57 933 TYR A CA 1
ATOM 5709 C C . TYR A 1 933 ? 119.057 110.563 107.322 1.00 26.57 933 TYR A C 1
ATOM 5710 O O . TYR A 1 933 ? 118.348 110.657 108.331 1.00 26.57 933 TYR A O 1
ATOM 5719 N N . LYS A 1 934 ? 120.257 109.976 107.346 1.00 27.32 934 LYS A N 1
ATOM 5720 C CA . LYS A 1 934 ? 120.774 109.404 108.585 1.00 27.32 934 LYS A CA 1
ATOM 5721 C C . LYS A 1 934 ? 120.965 110.475 109.654 1.00 27.32 934 LYS A C 1
ATOM 5722 O O . LYS A 1 934 ? 120.576 110.290 110.816 1.00 27.32 934 LYS A O 1
ATOM 5728 N N . ARG A 1 935 ? 121.549 111.614 109.272 1.00 25.75 935 ARG A N 1
ATOM 5729 C CA . ARG A 1 935 ? 121.786 112.688 110.227 1.00 25.75 935 ARG A CA 1
ATOM 5730 C C . ARG A 1 935 ? 120.482 113.311 110.705 1.00 25.75 935 ARG A C 1
ATOM 5731 O O . ARG A 1 935 ? 120.359 113.652 111.883 1.00 25.75 935 ARG A O 1
ATOM 5739 N N . SER A 1 936 ? 119.499 113.478 109.816 1.00 24.50 936 SER A N 1
ATOM 5740 C CA . SER A 1 936 ? 118.218 114.022 110.258 1.00 24.50 936 SER A CA 1
ATOM 5741 C C . SER A 1 936 ? 117.505 113.073 111.212 1.00 24.50 936 SER A C 1
ATOM 5742 O O . SER A 1 936 ? 116.893 113.515 112.192 1.00 24.50 936 SER A O 1
ATOM 5745 N N . ALA A 1 937 ? 117.570 111.765 110.945 1.00 23.93 937 ALA A N 1
ATOM 5746 C CA . ALA A 1 937 ? 116.961 110.798 111.854 1.00 23.93 937 ALA A CA 1
ATOM 5747 C C . ALA A 1 937 ? 117.634 110.817 113.220 1.00 23.93 937 ALA A C 1
ATOM 5748 O O . ALA A 1 937 ? 116.953 110.807 114.253 1.00 23.93 937 ALA A O 1
ATOM 5750 N N . LYS A 1 938 ? 118.969 110.865 113.249 1.00 23.85 938 LYS A N 1
ATOM 5751 C CA . LYS A 1 938 ? 119.674 110.906 114.528 1.00 23.85 938 LYS A CA 1
ATOM 5752 C C . LYS A 1 938 ? 119.425 112.219 115.266 1.00 23.85 938 LYS A C 1
ATOM 5753 O O . LYS A 1 938 ? 119.331 112.236 116.501 1.00 23.85 938 LYS A O 1
ATOM 5759 N N . LEU A 1 939 ? 119.302 113.319 114.524 1.00 23.52 939 LEU A N 1
ATOM 5760 C CA . LEU A 1 939 ? 118.943 114.609 115.100 1.00 23.52 939 LEU A CA 1
ATOM 5761 C C . LEU A 1 939 ? 117.575 114.565 115.770 1.00 23.52 939 LEU A C 1
ATOM 5762 O O . LEU A 1 939 ? 117.409 115.043 116.901 1.00 23.52 939 LEU A O 1
ATOM 5767 N N . ALA A 1 940 ? 116.578 114.002 115.081 1.00 22.46 940 ALA A N 1
ATOM 5768 C CA . ALA A 1 940 ? 115.250 113.879 115.677 1.00 22.46 940 ALA A CA 1
ATOM 5769 C C . ALA A 1 940 ? 115.287 112.985 116.907 1.00 22.46 940 ALA A C 1
ATOM 5770 O O . ALA A 1 940 ? 114.633 113.277 117.921 1.00 22.46 940 ALA A O 1
ATOM 5772 N N . GLN A 1 941 ? 116.063 111.900 116.837 1.00 23.40 941 GLN A N 1
ATOM 5773 C CA . GLN A 1 941 ? 116.255 111.018 117.982 1.00 23.40 941 GLN A CA 1
ATOM 5774 C C . GLN A 1 941 ? 116.752 111.787 119.196 1.00 23.40 941 GLN A C 1
ATOM 5775 O O . GLN A 1 941 ? 116.177 111.692 120.284 1.00 23.40 941 GLN A O 1
ATOM 5781 N N . PHE A 1 942 ? 117.805 112.586 119.017 1.00 23.21 942 PHE A N 1
ATOM 5782 C CA . PHE A 1 942 ? 118.418 113.248 120.166 1.00 23.21 942 PHE A CA 1
ATOM 5783 C C . PHE A 1 942 ? 117.542 114.371 120.713 1.00 23.21 942 PHE A C 1
ATOM 5784 O O . PHE A 1 942 ? 117.472 114.569 121.935 1.00 23.21 942 PHE A O 1
ATOM 5792 N N . VAL A 1 943 ? 116.858 115.111 119.836 1.00 24.65 943 VAL A N 1
ATOM 5793 C CA . VAL A 1 943 ? 115.981 116.180 120.313 1.00 24.65 943 VAL A CA 1
ATOM 5794 C C . VAL A 1 943 ? 114.830 115.602 121.129 1.00 24.65 943 VAL A C 1
ATOM 5795 O O . VAL A 1 943 ? 114.532 116.068 122.245 1.00 24.65 943 VAL A O 1
ATOM 5799 N N . MET A 1 944 ? 114.178 114.560 120.597 1.00 25.89 944 MET A N 1
ATOM 5800 C CA . MET A 1 944 ? 113.094 113.935 121.344 1.00 25.89 944 MET A CA 1
ATOM 5801 C C . MET A 1 944 ? 113.600 113.290 122.622 1.00 25.89 944 MET A C 1
ATOM 5802 O O . MET A 1 944 ? 112.890 113.288 123.632 1.00 25.89 944 MET A O 1
ATOM 5807 N N . HIS A 1 945 ? 114.831 112.775 122.615 1.00 26.61 945 HIS A N 1
ATOM 5808 C CA . HIS A 1 945 ? 115.383 112.188 123.827 1.00 26.61 945 HIS A CA 1
ATOM 5809 C C . HIS A 1 945 ? 115.566 113.227 124.923 1.00 26.61 945 HIS A C 1
ATOM 5810 O O . HIS A 1 945 ? 115.234 112.971 126.085 1.00 26.61 945 HIS A O 1
ATOM 5817 N N . ARG A 1 946 ? 116.117 114.398 124.588 1.00 28.59 946 ARG A N 1
ATOM 5818 C CA . ARG A 1 946 ? 116.345 115.388 125.641 1.00 28.59 946 ARG A CA 1
ATOM 5819 C C . ARG A 1 946 ? 115.024 115.937 126.176 1.00 28.59 946 ARG A C 1
ATOM 5820 O O . ARG A 1 946 ? 114.864 116.118 127.397 1.00 28.59 946 ARG A O 1
ATOM 5828 N N . GLY A 1 947 ? 114.045 116.156 125.294 1.00 27.08 947 GLY A N 1
ATOM 5829 C CA . GLY A 1 947 ? 112.745 116.595 125.776 1.00 27.08 947 GLY A CA 1
ATOM 5830 C C . GLY A 1 947 ? 112.075 115.561 126.661 1.00 27.08 947 GLY A C 1
ATOM 5831 O O . GLY A 1 947 ? 111.523 115.890 127.717 1.00 27.08 947 GLY A O 1
ATOM 5832 N N . LEU A 1 948 ? 112.146 114.289 126.264 1.00 25.15 948 LEU A N 1
ATOM 5833 C CA . LEU A 1 948 ? 111.531 113.238 127.059 1.00 25.15 948 LEU A CA 1
ATOM 5834 C C . LEU A 1 948 ? 112.247 113.034 128.384 1.00 25.15 948 LEU A C 1
ATOM 5835 O O . LEU A 1 948 ? 111.594 112.742 129.386 1.00 25.15 948 LEU A O 1
ATOM 5840 N N . ILE A 1 949 ? 113.572 113.183 128.426 1.00 25.94 949 ILE A N 1
ATOM 5841 C CA . ILE A 1 949 ? 114.269 112.950 129.686 1.00 25.94 949 ILE A CA 1
ATOM 5842 C C . ILE A 1 949 ? 113.975 114.073 130.680 1.00 25.94 949 ILE A C 1
ATOM 5843 O O . ILE A 1 949 ? 113.802 113.817 131.880 1.00 25.94 949 ILE A O 1
ATOM 5848 N N . ILE A 1 950 ? 113.866 115.325 130.211 1.00 28.37 950 ILE A N 1
ATOM 5849 C CA . ILE A 1 950 ? 113.478 116.371 131.159 1.00 28.37 950 ILE A CA 1
ATOM 5850 C C . ILE A 1 950 ? 112.027 116.182 131.603 1.00 28.37 950 ILE A C 1
ATOM 5851 O O . ILE A 1 950 ? 111.695 116.401 132.777 1.00 28.37 950 ILE A O 1
ATOM 5856 N N . ALA A 1 951 ? 111.149 115.737 130.694 1.00 27.26 951 ALA A N 1
ATOM 5857 C CA . ALA A 1 951 ? 109.765 115.482 131.086 1.00 27.26 951 ALA A CA 1
ATOM 5858 C C . ALA A 1 951 ? 109.678 114.368 132.123 1.00 27.26 951 ALA A C 1
ATOM 5859 O O . ALA A 1 951 ? 108.884 114.446 133.068 1.00 27.26 951 ALA A O 1
ATOM 5861 N N . ILE A 1 952 ? 110.498 113.328 131.970 1.00 27.93 952 ILE A N 1
ATOM 5862 C CA . ILE A 1 952 ? 110.478 112.221 132.918 1.00 27.93 952 ILE A CA 1
ATOM 5863 C C . ILE A 1 952 ? 111.025 112.660 134.269 1.00 27.93 952 ILE A C 1
ATOM 5864 O O . ILE A 1 952 ? 110.497 112.266 135.314 1.00 27.93 952 ILE A O 1
ATOM 5869 N N . CYS A 1 953 ? 112.079 113.484 134.281 1.00 28.68 953 CYS A N 1
ATOM 5870 C CA . CYS A 1 953 ? 112.581 113.988 135.559 1.00 28.68 953 CYS A CA 1
ATOM 5871 C C . CYS A 1 953 ? 111.524 114.813 136.282 1.00 28.68 953 CYS A C 1
ATOM 5872 O O . CYS A 1 953 ? 111.324 114.656 137.495 1.00 28.68 953 CYS A O 1
ATOM 5875 N N . GLN A 1 954 ? 110.813 115.672 135.549 1.00 31.57 954 GLN A N 1
ATOM 5876 C CA . GLN A 1 954 ? 109.753 116.461 136.172 1.00 31.57 954 GLN A CA 1
ATOM 5877 C C . GLN A 1 954 ? 108.615 115.580 136.680 1.00 31.57 954 GLN A C 1
ATOM 5878 O O . GLN A 1 954 ? 108.084 115.816 137.771 1.00 31.57 954 GLN A O 1
ATOM 5884 N N . ALA A 1 955 ? 108.232 114.553 135.917 1.00 33.07 955 ALA A N 1
ATOM 5885 C CA . ALA A 1 955 ? 107.137 113.686 136.348 1.00 33.07 955 ALA A CA 1
ATOM 5886 C C . ALA A 1 955 ? 107.525 112.846 137.562 1.00 33.07 955 ALA A C 1
ATOM 5887 O O . ALA A 1 955 ? 106.691 112.594 138.442 1.00 33.07 955 ALA A O 1
ATOM 5889 N N . VAL A 1 956 ? 108.778 112.396 137.625 1.00 32.85 956 VAL A N 1
ATOM 5890 C CA . VAL A 1 956 ? 109.231 111.630 138.781 1.00 32.85 956 VAL A CA 1
ATOM 5891 C C . VAL A 1 956 ? 109.292 112.521 140.016 1.00 32.85 956 VAL A C 1
ATOM 5892 O O . VAL A 1 956 ? 108.932 112.098 141.123 1.00 32.85 956 VAL A O 1
ATOM 5896 N N . TYR A 1 957 ? 109.724 113.776 139.849 1.00 37.90 957 TYR A N 1
ATOM 5897 C CA . TYR A 1 957 ? 109.659 114.708 140.971 1.00 37.90 957 TYR A CA 1
ATOM 5898 C C . TYR A 1 957 ? 108.220 114.976 141.393 1.00 37.90 957 TYR A C 1
ATOM 5899 O O . TYR A 1 957 ? 107.957 115.195 142.579 1.00 37.90 957 TYR A O 1
ATOM 5908 N N . SER A 1 958 ? 107.279 114.971 140.449 1.00 38.47 958 SER A N 1
ATOM 5909 C CA . SER A 1 958 ? 105.888 115.217 140.813 1.00 38.47 958 SER A CA 1
ATOM 5910 C C . SER A 1 958 ? 105.282 114.038 141.568 1.00 38.47 958 SER A C 1
ATOM 5911 O O . SER A 1 958 ? 104.505 114.238 142.507 1.00 38.47 958 SER A O 1
ATOM 5914 N N . ILE A 1 959 ? 105.590 112.801 141.162 1.00 39.52 959 ILE A N 1
ATOM 5915 C CA . ILE A 1 959 ? 105.052 111.656 141.901 1.00 39.52 959 ILE A CA 1
ATOM 5916 C C . ILE A 1 959 ? 105.724 111.529 143.263 1.00 39.52 959 ILE A C 1
ATOM 5917 O O . ILE A 1 959 ? 105.066 111.223 144.264 1.00 39.52 959 ILE A O 1
ATOM 5922 N N . CYS A 1 960 ? 107.035 111.769 143.335 1.00 39.94 960 CYS A N 1
ATOM 5923 C CA . CYS A 1 960 ? 107.739 111.601 144.600 1.00 39.94 960 CYS A CA 1
ATOM 5924 C C . CYS A 1 960 ? 107.490 112.746 145.572 1.00 39.94 960 CYS A C 1
ATOM 5925 O O . CYS A 1 960 ? 107.820 112.615 146.754 1.00 39.94 960 CYS A O 1
ATOM 5928 N N . SER A 1 961 ? 106.933 113.860 145.105 1.00 45.60 961 SER A N 1
ATOM 5929 C CA . SER A 1 961 ? 106.586 114.984 145.969 1.00 45.60 961 SER A CA 1
ATOM 5930 C C . SER A 1 961 ? 105.400 115.687 145.337 1.00 45.60 961 SER A C 1
ATOM 5931 O O . SER A 1 961 ? 105.514 116.203 144.223 1.00 45.60 961 SER A O 1
ATOM 5934 N N . LEU A 1 962 ? 104.292 115.742 146.050 1.00 48.86 962 LEU A N 1
ATOM 5935 C CA . LEU A 1 962 ? 103.006 116.085 145.451 1.00 48.86 962 LEU A CA 1
ATOM 5936 C C . LEU A 1 962 ? 102.879 117.553 145.043 1.00 48.86 962 LEU A C 1
ATOM 5937 O O . LEU A 1 962 ? 101.733 117.920 144.749 1.00 48.86 962 LEU A O 1
ATOM 5942 N N . PHE A 1 963 ? 103.918 118.392 145.025 1.00 51.15 963 PHE A N 1
ATOM 5943 C CA . PHE A 1 963 ? 103.725 119.808 144.735 1.00 51.15 963 PHE A CA 1
ATOM 5944 C C . PHE A 1 963 ? 103.214 120.052 143.319 1.00 51.15 963 PHE A C 1
ATOM 5945 O O . PHE A 1 963 ? 102.020 120.303 143.134 1.00 51.15 963 PHE A O 1
ATOM 5953 N N . GLU A 1 964 ? 104.090 119.868 142.318 1.00 45.77 964 GLU A N 1
ATOM 5954 C CA . GLU A 1 964 ? 103.913 120.136 140.888 1.00 45.77 964 GLU A CA 1
ATOM 5955 C C . GLU A 1 964 ? 105.142 119.639 140.137 1.00 45.77 964 GLU A C 1
ATOM 5956 O O . GLU A 1 964 ? 106.233 119.570 140.717 1.00 45.77 964 GLU A O 1
ATOM 5962 N N . PRO A 1 965 ? 105.015 119.286 138.852 1.00 38.94 965 PRO A N 1
ATOM 5963 C CA . PRO A 1 965 ? 106.212 119.062 138.031 1.00 38.94 965 PRO A CA 1
ATOM 5964 C C . PRO A 1 965 ? 106.783 120.374 137.521 1.00 38.94 965 PRO A C 1
ATOM 5965 O O . PRO A 1 965 ? 107.968 120.466 137.186 1.00 38.94 965 PRO A O 1
ATOM 5969 N N . ILE A 1 966 ? 105.926 121.396 137.460 1.00 41.82 966 ILE A N 1
ATOM 5970 C CA . ILE A 1 966 ? 106.342 122.715 136.994 1.00 41.82 966 ILE A CA 1
ATOM 5971 C C . ILE A 1 966 ? 107.348 123.327 137.958 1.00 41.82 966 ILE A C 1
ATOM 5972 O O . ILE A 1 966 ? 108.325 123.963 137.542 1.00 41.82 966 ILE A O 1
ATOM 5977 N N . ALA A 1 967 ? 107.143 123.125 139.252 1.00 42.76 967 ALA A N 1
ATOM 5978 C CA . ALA A 1 967 ? 107.979 123.693 140.303 1.00 42.76 967 ALA A CA 1
ATOM 5979 C C . ALA A 1 967 ? 109.356 123.073 140.379 1.00 42.76 967 ALA A C 1
ATOM 5980 O O . ALA A 1 967 ? 110.072 123.395 141.328 1.00 42.76 967 ALA A O 1
ATOM 5982 N N . LEU A 1 968 ? 109.771 122.205 139.459 1.00 38.29 968 LEU A N 1
ATOM 5983 C CA . LEU A 1 968 ? 111.109 121.626 139.510 1.00 38.29 968 LEU A CA 1
ATOM 5984 C C . LEU A 1 968 ? 112.130 122.521 138.814 1.00 38.29 968 LEU A C 1
ATOM 5985 O O . LEU A 1 968 ? 113.091 122.977 139.439 1.00 38.29 968 LEU A O 1
ATOM 5990 N N . TYR A 1 969 ? 111.934 122.779 137.525 1.00 38.03 969 TYR A N 1
ATOM 5991 C CA . TYR A 1 969 ? 112.803 123.662 136.756 1.00 38.03 969 TYR A CA 1
ATOM 5992 C C . TYR A 1 969 ? 112.014 124.921 136.424 1.00 38.03 969 TYR A C 1
ATOM 5993 O O . TYR A 1 969 ? 111.117 124.892 135.575 1.00 38.03 969 TYR A O 1
ATOM 6002 N N . GLN A 1 970 ? 112.346 126.019 137.095 1.00 44.52 970 GLN A N 1
ATOM 6003 C CA . GLN A 1 970 ? 111.660 127.286 136.915 1.00 44.52 970 GLN A CA 1
ATOM 6004 C C . GLN A 1 970 ? 112.637 128.341 136.418 1.00 44.52 970 GLN A C 1
ATOM 6005 O O . GLN A 1 970 ? 113.837 128.279 136.695 1.00 44.52 970 GLN A O 1
ATOM 6011 N N . GLY A 1 971 ? 112.107 129.303 135.669 1.00 41.36 971 GLY A N 1
ATOM 6012 C CA . GLY A 1 971 ? 112.884 130.447 135.243 1.00 41.36 971 GLY A CA 1
ATOM 6013 C C . GLY A 1 971 ? 113.994 130.146 134.258 1.00 41.36 971 GLY A C 1
ATOM 6014 O O . GLY A 1 971 ? 113.738 129.682 133.143 1.00 41.36 971 GLY A O 1
ATOM 6015 N N . TRP A 1 972 ? 115.236 130.417 134.664 1.00 40.23 972 TRP A N 1
ATOM 6016 C CA . TRP A 1 972 ? 116.354 130.350 133.729 1.00 40.23 972 TRP A CA 1
ATOM 6017 C C . TRP A 1 972 ? 116.670 128.917 133.329 1.00 40.23 972 TRP A C 1
ATOM 6018 O O . TRP A 1 972 ? 117.034 128.659 132.179 1.00 40.23 972 TRP A O 1
ATOM 6029 N N . LEU A 1 973 ? 116.553 127.973 134.269 1.00 36.30 973 LEU A N 1
ATOM 6030 C CA . LEU A 1 973 ? 117.067 126.623 134.050 1.00 36.30 973 LEU A CA 1
ATOM 6031 C C . LEU A 1 973 ? 116.395 125.938 132.869 1.00 36.30 973 LEU A C 1
ATOM 6032 O O . LEU A 1 973 ? 117.063 125.302 132.044 1.00 36.30 973 LEU A O 1
ATOM 6037 N N . MET A 1 974 ? 115.075 126.069 132.761 1.00 35.75 974 MET A N 1
ATOM 6038 C CA . MET A 1 974 ? 114.358 125.391 131.689 1.00 35.75 974 MET A CA 1
ATOM 6039 C C . MET A 1 974 ? 114.691 126.001 130.332 1.00 35.75 974 MET A C 1
ATOM 6040 O O . MET A 1 974 ? 114.884 125.275 129.348 1.00 35.75 974 MET A O 1
ATOM 6045 N N . VAL A 1 975 ? 114.798 127.331 130.270 1.00 33.32 975 VAL A N 1
ATOM 6046 C CA . VAL A 1 975 ? 115.186 128.007 129.033 1.00 33.32 975 VAL A CA 1
ATOM 6047 C C . VAL A 1 975 ? 116.598 127.605 128.626 1.00 33.32 975 VAL A C 1
ATOM 6048 O O . VAL A 1 975 ? 116.875 127.352 127.447 1.00 33.32 975 VAL A O 1
ATOM 6052 N N . GLY A 1 976 ? 117.509 127.541 129.596 1.00 31.75 976 GLY A N 1
ATOM 6053 C CA . GLY A 1 976 ? 118.881 127.178 129.292 1.00 31.75 976 GLY A CA 1
ATOM 6054 C C . GLY A 1 976 ? 119.014 125.748 128.812 1.00 31.75 976 GLY A C 1
ATOM 6055 O O . GLY A 1 976 ? 119.833 125.452 127.941 1.00 31.75 976 GLY A O 1
ATOM 6056 N N . TYR A 1 977 ? 118.228 124.837 129.386 1.00 28.54 977 TYR A N 1
ATOM 6057 C CA . TYR A 1 977 ? 118.226 123.468 128.883 1.00 28.54 977 TYR A CA 1
ATOM 6058 C C . TYR A 1 977 ? 117.657 123.408 127.473 1.00 28.54 977 TYR A C 1
ATOM 6059 O O . TYR A 1 977 ? 118.196 122.711 126.605 1.00 28.54 977 TYR A O 1
ATOM 6068 N N . ALA A 1 978 ? 116.566 124.135 127.227 1.00 30.65 978 ALA A N 1
ATOM 6069 C CA . ALA A 1 978 ? 115.927 124.086 125.918 1.00 30.65 978 ALA A CA 1
ATOM 6070 C C . ALA A 1 978 ? 116.834 124.640 124.827 1.00 30.65 978 ALA A C 1
ATOM 6071 O O . ALA A 1 978 ? 116.885 124.090 123.721 1.00 30.65 978 ALA A O 1
ATOM 6073 N N . THR A 1 979 ? 117.552 125.731 125.104 1.00 30.99 979 THR A N 1
ATOM 6074 C CA . THR A 1 979 ? 118.354 126.377 124.070 1.00 30.99 979 THR A CA 1
ATOM 6075 C C . THR A 1 979 ? 119.849 126.340 124.355 1.00 30.99 979 THR A C 1
ATOM 6076 O O . THR A 1 979 ? 120.600 125.752 123.575 1.00 30.99 979 THR A O 1
ATOM 6080 N N . CYS A 1 980 ? 120.307 126.918 125.464 1.00 34.83 980 CYS A N 1
ATOM 6081 C CA . CYS A 1 980 ? 121.718 127.280 125.572 1.00 34.83 980 CYS A CA 1
ATOM 6082 C C . CYS A 1 980 ? 122.630 126.079 125.800 1.00 34.83 980 CYS A C 1
ATOM 6083 O O . CYS A 1 980 ? 123.699 125.991 125.188 1.00 34.83 980 CYS A O 1
ATOM 6086 N N . TYR A 1 981 ? 122.244 125.151 126.674 1.00 34.88 981 TYR A N 1
ATOM 6087 C CA . TYR A 1 981 ? 123.160 124.106 127.114 1.00 34.88 981 TYR A CA 1
ATOM 6088 C C . TYR A 1 981 ? 123.067 122.819 126.304 1.00 34.88 981 TYR A C 1
ATOM 6089 O O . TYR A 1 981 ? 123.788 121.866 126.615 1.00 34.88 981 TYR A O 1
ATOM 6098 N N . THR A 1 982 ? 122.194 122.746 125.300 1.00 32.00 982 THR A N 1
ATOM 6099 C CA . THR A 1 982 ? 121.973 121.491 124.589 1.00 32.00 982 THR A CA 1
ATOM 6100 C C . THR A 1 982 ? 121.932 121.591 123.069 1.00 32.00 982 THR A C 1
ATOM 6101 O O . THR A 1 982 ? 122.151 120.568 122.411 1.00 32.00 982 THR A O 1
ATOM 6105 N N . MET A 1 983 ? 121.665 122.761 122.482 1.00 32.29 983 MET A N 1
ATOM 6106 C CA . MET A 1 983 ? 121.349 122.797 121.056 1.00 32.29 983 MET A CA 1
ATOM 6107 C C . MET A 1 983 ? 122.573 122.645 120.161 1.00 32.29 983 MET A C 1
ATOM 6108 O O . MET A 1 983 ? 122.415 122.342 118.975 1.00 32.29 983 MET A O 1
ATOM 6113 N N . ALA A 1 984 ? 123.777 122.843 120.684 1.00 32.87 984 ALA A N 1
ATOM 6114 C CA . ALA A 1 984 ? 124.972 122.789 119.846 1.00 32.87 984 ALA A CA 1
ATOM 6115 C C . ALA A 1 984 ? 125.449 121.368 119.523 1.00 32.87 984 ALA A C 1
ATOM 6116 O O . ALA A 1 984 ? 125.836 121.115 118.373 1.00 32.87 984 ALA A O 1
ATOM 6118 N N . PRO A 1 985 ? 125.472 120.414 120.466 1.00 30.57 985 PRO A N 1
ATOM 6119 C CA . PRO A 1 985 ? 125.868 119.047 120.091 1.00 30.57 985 PRO A CA 1
ATOM 6120 C C . PRO A 1 985 ? 124.925 118.338 119.120 1.00 30.57 985 PRO A C 1
ATOM 6121 O O . PRO A 1 985 ? 125.355 117.396 118.439 1.00 30.57 985 PRO A O 1
ATOM 6125 N N . VAL A 1 986 ? 123.670 118.757 118.994 1.00 30.90 986 VAL A N 1
ATOM 6126 C CA . VAL A 1 986 ? 122.811 118.139 117.988 1.00 30.90 986 VAL A CA 1
ATOM 6127 C C . VAL A 1 986 ? 123.263 118.553 116.587 1.00 30.90 986 VAL A C 1
ATOM 6128 O O . VAL A 1 986 ? 123.382 117.722 115.673 1.00 30.90 986 VAL A O 1
ATOM 6132 N N . PHE A 1 987 ? 123.559 119.840 116.402 1.00 31.09 987 PHE A N 1
ATOM 6133 C CA . PHE A 1 987 ? 124.162 120.262 115.145 1.00 31.09 987 PHE A CA 1
ATOM 6134 C C . PHE A 1 987 ? 125.572 119.718 114.976 1.00 31.09 987 PHE A C 1
ATOM 6135 O O . PHE A 1 987 ? 126.077 119.672 113.851 1.00 31.09 987 PHE A O 1
ATOM 6143 N N . SER A 1 988 ? 126.226 119.331 116.069 1.00 29.82 988 SER A N 1
ATOM 6144 C CA . SER A 1 988 ? 127.427 118.513 115.949 1.00 29.82 988 SER A CA 1
ATOM 6145 C C . SER A 1 988 ? 127.115 117.181 115.279 1.00 29.82 988 SER A C 1
ATOM 6146 O O . SER A 1 988 ? 127.877 116.716 114.424 1.00 29.82 988 SER A O 1
ATOM 6149 N N . LEU A 1 989 ? 126.001 116.546 115.661 1.00 28.38 989 LEU A N 1
ATOM 6150 C CA . LEU A 1 989 ? 125.566 115.343 114.943 1.00 28.38 989 LEU A CA 1
ATOM 6151 C C . LEU A 1 989 ? 125.222 115.632 113.489 1.00 28.38 989 LEU A C 1
ATOM 6152 O O . LEU A 1 989 ? 125.307 114.733 112.647 1.00 28.38 989 LEU A O 1
ATOM 6157 N N . THR A 1 990 ? 124.820 116.865 113.174 1.00 29.65 990 THR A N 1
ATOM 6158 C CA . THR A 1 990 ? 124.473 117.197 111.792 1.00 29.65 990 THR A CA 1
ATOM 6159 C C . THR A 1 990 ? 125.675 117.086 110.844 1.00 29.65 990 THR A C 1
ATOM 6160 O O . THR A 1 990 ? 125.488 116.916 109.635 1.00 29.65 990 THR A O 1
ATOM 6164 N N . LEU A 1 991 ? 126.901 117.110 111.361 1.00 32.54 991 LEU A N 1
ATOM 6165 C CA . LEU A 1 991 ? 128.109 117.080 110.540 1.00 32.54 991 LEU A CA 1
ATOM 6166 C C . LEU A 1 991 ? 128.870 115.761 110.659 1.00 32.54 991 LEU A C 1
ATOM 6167 O O . LEU A 1 991 ? 130.102 115.746 110.685 1.00 32.54 991 LEU A O 1
ATOM 6172 N N . ASP A 1 992 ? 128.162 114.637 110.721 1.00 36.20 992 ASP A N 1
ATOM 6173 C CA . ASP A 1 992 ? 128.796 113.338 110.900 1.00 36.20 992 ASP A CA 1
ATOM 6174 C C . ASP A 1 992 ? 128.410 112.377 109.784 1.00 36.20 992 ASP A C 1
ATOM 6175 O O . ASP A 1 992 ? 127.293 112.419 109.259 1.00 36.20 992 ASP A O 1
ATOM 6180 N N . HIS A 1 993 ? 129.352 111.503 109.433 1.00 35.41 993 HIS A N 1
ATOM 6181 C CA . HIS A 1 993 ? 129.127 110.473 108.432 1.00 35.41 993 HIS A CA 1
ATOM 6182 C C . HIS A 1 993 ? 129.918 109.231 108.811 1.00 35.41 993 HIS A C 1
ATOM 6183 O O . HIS A 1 993 ? 130.980 109.319 109.433 1.00 35.41 993 HIS A O 1
ATOM 6190 N N . ASP A 1 994 ? 129.390 108.070 108.424 1.00 37.54 994 ASP A N 1
ATOM 6191 C CA . ASP A 1 994 ? 130.019 106.802 108.782 1.00 37.54 994 ASP A CA 1
ATOM 6192 C C . ASP A 1 994 ? 131.142 106.436 107.816 1.00 37.54 994 ASP A C 1
ATOM 6193 O O . ASP A 1 994 ? 132.251 106.096 108.239 1.00 37.54 994 ASP A O 1
ATOM 6198 N N . ILE A 1 995 ? 130.873 106.501 106.515 1.00 40.70 995 ILE A N 1
ATOM 6199 C CA . ILE A 1 995 ? 131.861 106.175 105.496 1.00 40.70 995 ILE A CA 1
ATOM 6200 C C . ILE A 1 995 ? 132.129 107.419 104.659 1.00 40.70 995 ILE A C 1
ATOM 6201 O O . ILE A 1 995 ? 131.242 108.249 104.426 1.00 40.70 995 ILE A O 1
ATOM 6206 N N . GLU A 1 996 ? 133.381 107.562 104.236 1.00 44.78 996 GLU A N 1
ATOM 6207 C CA . GLU A 1 996 ? 133.809 108.743 103.504 1.00 44.78 996 GLU A CA 1
ATOM 6208 C C . GLU A 1 996 ? 133.261 108.712 102.079 1.00 44.78 996 GLU A C 1
ATOM 6209 O O . GLU A 1 996 ? 132.740 107.702 101.601 1.00 44.78 996 GLU A O 1
ATOM 6215 N N . GLU A 1 997 ? 133.368 109.852 101.396 1.00 40.94 997 GLU A N 1
ATOM 6216 C CA . GLU A 1 997 ? 132.898 109.956 100.020 1.00 40.94 997 GLU A CA 1
ATOM 6217 C C . GLU A 1 997 ? 133.761 109.159 99.051 1.00 40.94 997 GLU A C 1
ATOM 6218 O O . GLU A 1 997 ? 133.280 108.781 97.978 1.00 40.94 997 GLU A O 1
ATOM 6224 N N . SER A 1 998 ? 135.015 108.881 99.409 1.00 45.08 998 SER A N 1
ATOM 6225 C CA . SER A 1 998 ? 135.882 108.099 98.537 1.00 45.08 998 SER A CA 1
ATOM 6226 C C . SER A 1 998 ? 135.475 106.634 98.468 1.00 45.08 998 SER A C 1
ATOM 6227 O O . SER A 1 998 ? 135.876 105.939 97.529 1.00 45.08 998 SER A O 1
ATOM 6230 N N . LEU A 1 999 ? 134.691 106.147 99.433 1.00 43.16 999 LEU A N 1
ATOM 6231 C CA . LEU A 1 999 ? 134.285 104.746 99.477 1.00 43.16 999 LEU A CA 1
ATOM 6232 C C . LEU A 1 999 ? 132.780 104.569 99.315 1.00 43.16 999 LEU A C 1
ATOM 6233 O O . LEU A 1 999 ? 132.235 103.542 99.730 1.00 43.16 999 LEU A O 1
ATOM 6238 N N . THR A 1 1000 ? 132.091 105.546 98.728 1.00 39.44 1000 THR A N 1
ATOM 6239 C CA . THR A 1 1000 ? 130.682 105.365 98.403 1.00 39.44 1000 THR A CA 1
ATOM 6240 C C . THR A 1 1000 ? 130.482 104.571 97.124 1.00 39.44 1000 THR A C 1
ATOM 6241 O O . THR A 1 1000 ? 129.340 104.242 96.789 1.00 39.44 1000 THR A O 1
ATOM 6245 N N . LYS A 1 1001 ? 131.559 104.273 96.401 1.00 41.27 1001 LYS A N 1
ATOM 6246 C CA . LYS A 1 1001 ? 131.495 103.458 95.197 1.00 41.27 1001 LYS A CA 1
ATOM 6247 C C . LYS A 1 1001 ? 131.671 101.978 95.506 1.00 41.27 1001 LYS A C 1
ATOM 6248 O O . LYS A 1 1001 ? 130.997 101.134 94.908 1.00 41.27 1001 LYS A O 1
ATOM 6254 N N . ILE A 1 1002 ? 132.566 101.652 96.439 1.00 41.52 1002 ILE A N 1
ATOM 6255 C CA . ILE A 1 1002 ? 132.850 100.258 96.751 1.00 41.52 1002 ILE A CA 1
ATOM 6256 C C . ILE A 1 1002 ? 131.676 99.612 97.481 1.00 41.52 1002 ILE A C 1
ATOM 6257 O O . ILE A 1 1002 ? 131.414 98.415 97.312 1.00 41.52 1002 ILE A O 1
ATOM 6262 N N . TYR A 1 1003 ? 130.926 100.387 98.270 1.00 41.39 1003 TYR A N 1
ATOM 6263 C CA . TYR A 1 1003 ? 129.853 99.868 99.118 1.00 41.39 1003 TYR A CA 1
ATOM 6264 C C . TYR A 1 1003 ? 128.533 100.541 98.761 1.00 41.39 1003 TYR A C 1
ATOM 6265 O O . TYR A 1 1003 ? 128.096 101.474 99.450 1.00 41.39 1003 TYR A O 1
ATOM 6274 N N . PRO A 1 1004 ? 127.866 100.096 97.691 1.00 36.80 1004 PRO A N 1
ATOM 6275 C CA . PRO A 1 1004 ? 126.510 100.594 97.424 1.00 36.80 1004 PRO A CA 1
ATOM 6276 C C . PRO A 1 1004 ? 125.459 99.968 98.318 1.00 36.80 1004 PRO A C 1
ATOM 6277 O O . PRO A 1 1004 ? 124.398 100.572 98.519 1.00 36.80 1004 PRO A O 1
ATOM 6281 N N . GLU A 1 1005 ? 125.732 98.785 98.877 1.00 38.06 1005 GLU A N 1
ATOM 6282 C CA . GLU A 1 1005 ? 124.743 98.062 99.667 1.00 38.06 1005 GLU A CA 1
ATOM 6283 C C . GLU A 1 1005 ? 124.391 98.776 100.963 1.00 38.06 1005 GLU A C 1
ATOM 6284 O O . GLU A 1 1005 ? 123.374 98.439 101.579 1.00 38.06 1005 GLU A O 1
ATOM 6290 N N . LEU A 1 1006 ? 125.210 99.742 101.394 1.00 34.71 1006 LEU A N 1
ATOM 6291 C CA . LEU A 1 1006 ? 124.836 100.582 102.527 1.00 34.71 1006 LEU A CA 1
ATOM 6292 C C . LEU A 1 1006 ? 123.531 101.311 102.253 1.00 34.71 1006 LEU A C 1
ATOM 6293 O O . LEU A 1 1006 ? 122.707 101.485 103.156 1.00 34.71 1006 LEU A O 1
ATOM 6298 N N . TYR A 1 1007 ? 123.312 101.719 101.003 1.00 30.27 1007 TYR A N 1
ATOM 6299 C CA . TYR A 1 1007 ? 122.051 102.352 100.642 1.00 30.27 1007 TYR A CA 1
ATOM 6300 C C . TYR A 1 1007 ? 120.869 101.414 100.839 1.00 30.27 1007 TYR A C 1
ATOM 6301 O O . TYR A 1 1007 ? 119.736 101.881 100.996 1.00 30.27 1007 TYR A O 1
ATOM 6310 N N . LYS A 1 1008 ? 121.112 100.103 100.841 1.00 35.64 1008 LYS A N 1
ATOM 6311 C CA . LYS A 1 1008 ? 120.057 99.135 101.104 1.00 35.64 1008 LYS A CA 1
ATOM 6312 C C . LYS A 1 1008 ? 119.693 99.059 102.581 1.00 35.64 1008 LYS A C 1
ATOM 6313 O O . LYS A 1 1008 ? 118.582 98.633 102.914 1.00 35.64 1008 LYS A O 1
ATOM 6319 N N . GLU A 1 1009 ? 120.598 99.466 103.480 1.00 37.43 1009 GLU A N 1
ATOM 6320 C CA . GLU A 1 1009 ? 120.315 99.250 104.902 1.00 37.43 1009 GLU A CA 1
ATOM 6321 C C . GLU A 1 1009 ? 119.311 100.236 105.468 1.00 37.43 1009 GLU A C 1
ATOM 6322 O O . GLU A 1 1009 ? 118.883 100.060 106.613 1.00 37.43 1009 GLU A O 1
ATOM 6328 N N . LEU A 1 1010 ? 118.913 101.262 104.718 1.00 34.40 1010 LEU A N 1
ATOM 6329 C CA . LEU A 1 1010 ? 117.893 102.206 105.150 1.00 34.40 1010 LEU A CA 1
ATOM 6330 C C . LEU A 1 1010 ? 116.538 101.913 104.518 1.00 34.40 1010 LEU A C 1
ATOM 6331 O O . LEU A 1 1010 ? 115.629 102.742 104.600 1.00 34.40 1010 LEU A O 1
ATOM 6336 N N . THR A 1 1011 ? 116.388 100.748 103.885 1.00 40.22 1011 THR A N 1
ATOM 6337 C CA . THR A 1 1011 ? 115.192 100.479 103.093 1.00 40.22 1011 THR A CA 1
ATOM 6338 C C . THR A 1 1011 ? 113.958 100.306 103.970 1.00 40.22 1011 THR A C 1
ATOM 6339 O O . THR A 1 1011 ? 112.868 100.770 103.613 1.00 40.22 1011 THR A O 1
ATOM 6343 N N . GLU A 1 1012 ? 114.109 99.643 105.117 1.00 46.34 1012 GLU A N 1
ATOM 6344 C CA . GLU A 1 1012 ? 112.957 99.278 105.935 1.00 46.34 1012 GLU A CA 1
ATOM 6345 C C . GLU A 1 1012 ? 112.312 100.499 106.579 1.00 46.34 1012 GLU A C 1
ATOM 6346 O O . GLU A 1 1012 ? 111.087 100.658 106.539 1.00 46.34 1012 GLU A O 1
ATOM 6352 N N . GLY A 1 1013 ? 113.121 101.373 107.167 1.00 45.34 1013 GLY A N 1
ATOM 6353 C CA . GLY A 1 1013 ? 112.599 102.465 107.959 1.00 45.34 1013 GLY A CA 1
ATOM 6354 C C . GLY A 1 1013 ? 112.864 102.234 109.430 1.00 45.34 1013 GLY A C 1
ATOM 6355 O O . GLY A 1 1013 ? 112.066 102.621 110.288 1.00 45.34 1013 GLY A O 1
ATOM 6356 N N . LYS A 1 1014 ? 113.995 101.595 109.729 1.00 45.67 1014 LYS A N 1
ATOM 6357 C CA . LYS A 1 1014 ? 114.393 101.257 111.088 1.00 45.67 1014 LYS A CA 1
ATOM 6358 C C . LYS A 1 1014 ? 115.087 102.405 111.808 1.00 45.67 1014 LYS A C 1
ATOM 6359 O O . LYS A 1 1014 ? 115.773 102.167 112.809 1.00 45.67 1014 LYS A O 1
ATOM 6365 N N . SER A 1 1015 ? 114.936 103.634 111.322 1.00 37.27 1015 SER A N 1
ATOM 6366 C CA . SER A 1 1015 ? 115.514 104.814 111.952 1.00 37.27 1015 SER A CA 1
ATOM 6367 C C . SER A 1 1015 ? 114.478 105.701 112.620 1.00 37.27 1015 SER A C 1
ATOM 6368 O O . SER A 1 1015 ? 114.719 106.198 113.721 1.00 37.27 1015 SER A O 1
ATOM 6371 N N . LEU A 1 1016 ? 113.329 105.913 111.980 1.00 34.08 1016 LEU A N 1
ATOM 6372 C CA . LEU A 1 1016 ? 112.212 106.652 112.567 1.00 34.08 1016 LEU A CA 1
ATOM 6373 C C . LEU A 1 1016 ? 110.971 105.782 112.408 1.00 34.08 1016 LEU A C 1
ATOM 6374 O O . LEU A 1 1016 ? 110.190 105.954 111.470 1.00 34.08 1016 LEU A O 1
ATOM 6379 N N . SER A 1 1017 ? 110.787 104.858 113.343 1.00 35.03 1017 SER A N 1
ATOM 6380 C CA . SER A 1 1017 ? 109.643 103.965 113.360 1.00 35.03 1017 SER A CA 1
ATOM 6381 C C . SER A 1 1017 ? 109.025 104.001 114.746 1.00 35.03 1017 SER A C 1
ATOM 6382 O O . SER A 1 1017 ? 109.593 104.565 115.684 1.00 35.03 1017 SER A O 1
ATOM 6385 N N . TYR A 1 1018 ? 107.843 103.396 114.863 1.00 37.06 1018 TYR A N 1
ATOM 6386 C CA . TYR A 1 1018 ? 107.169 103.353 116.155 1.00 37.06 1018 TYR A CA 1
ATOM 6387 C C . TYR A 1 1018 ? 107.981 102.551 117.161 1.00 37.06 1018 TYR A C 1
ATOM 6388 O O . TYR A 1 1018 ? 108.075 102.925 118.335 1.00 37.06 1018 TYR A O 1
ATOM 6397 N N . LYS A 1 1019 ? 108.585 101.448 116.712 1.00 34.69 1019 LYS A N 1
ATOM 6398 C CA . LYS A 1 1019 ? 109.374 100.605 117.603 1.00 34.69 1019 LYS A CA 1
ATOM 6399 C C . LYS A 1 1019 ? 110.591 101.346 118.140 1.00 34.69 1019 LYS A C 1
ATOM 6400 O O . LYS A 1 1019 ? 110.867 101.318 119.345 1.00 34.69 1019 LYS A O 1
ATOM 6406 N N . THR A 1 1020 ? 111.331 102.030 117.267 1.00 31.93 1020 THR A N 1
ATOM 6407 C CA . THR A 1 1020 ? 112.511 102.740 117.745 1.00 31.93 1020 THR A CA 1
ATOM 6408 C C . THR A 1 1020 ? 112.138 104.010 118.503 1.00 31.93 1020 THR A C 1
ATOM 6409 O O . THR A 1 1020 ? 112.873 104.418 119.410 1.00 31.93 1020 THR A O 1
ATOM 6413 N N . PHE A 1 1021 ? 110.989 104.618 118.191 1.00 28.52 1021 PHE A N 1
ATOM 6414 C CA . PHE A 1 1021 ? 110.508 105.721 119.015 1.00 28.52 1021 PHE A CA 1
ATOM 6415 C C . PHE A 1 1021 ? 110.204 105.247 120.426 1.00 28.52 1021 PHE A C 1
ATOM 6416 O O . PHE A 1 1021 ? 110.541 105.924 121.400 1.00 28.52 1021 PHE A O 1
ATOM 6424 N N . PHE A 1 1022 ? 109.573 104.081 120.557 1.00 28.79 1022 PHE A N 1
ATOM 6425 C CA . PHE A 1 1022 ? 109.271 103.577 121.889 1.00 28.79 1022 PHE A CA 1
ATOM 6426 C C . PHE A 1 1022 ? 110.520 103.073 122.596 1.00 28.79 1022 PHE A C 1
ATOM 6427 O O . PHE A 1 1022 ? 110.577 103.096 123.826 1.00 28.79 1022 PHE A O 1
ATOM 6435 N N . VAL A 1 1023 ? 111.536 102.640 121.849 1.00 27.52 1023 VAL A N 1
ATOM 6436 C CA . VAL A 1 1023 ? 112.824 102.347 122.475 1.00 27.52 1023 VAL A CA 1
ATOM 6437 C C . VAL A 1 1023 ? 113.444 103.625 123.032 1.00 27.52 1023 VAL A C 1
ATOM 6438 O O . VAL A 1 1023 ? 114.003 103.629 124.136 1.00 27.52 1023 VAL A O 1
ATOM 6442 N N . TRP A 1 1024 ? 113.345 104.731 122.286 1.00 27.98 1024 TRP A N 1
ATOM 6443 C CA . TRP A 1 1024 ? 113.803 106.018 122.810 1.00 27.98 1024 TRP A CA 1
ATOM 6444 C C . TRP A 1 1024 ? 113.010 106.421 124.046 1.00 27.98 1024 TRP A C 1
ATOM 6445 O O . TRP A 1 1024 ? 113.576 106.938 125.014 1.00 27.98 1024 TRP A O 1
ATOM 6456 N N . VAL A 1 1025 ? 111.694 106.207 124.018 1.00 26.02 1025 VAL A N 1
ATOM 6457 C CA . VAL A 1 1025 ? 110.843 106.554 125.154 1.00 26.02 1025 VAL A CA 1
ATOM 6458 C C . VAL A 1 1025 ? 111.223 105.732 126.378 1.00 26.02 1025 VAL A C 1
ATOM 6459 O O . VAL A 1 1025 ? 111.298 106.259 127.491 1.00 26.02 1025 VAL A O 1
ATOM 6463 N N . LEU A 1 1026 ? 111.474 104.434 126.197 1.00 25.95 1026 LEU A N 1
ATOM 6464 C CA . LEU A 1 1026 ? 111.885 103.590 127.314 1.00 25.95 1026 LEU A CA 1
ATOM 6465 C C . LEU A 1 1026 ? 113.266 103.966 127.837 1.00 25.95 1026 LEU A C 1
ATOM 6466 O O . LEU A 1 1026 ? 113.499 103.918 129.051 1.00 25.95 1026 LEU A O 1
ATOM 6471 N N . LEU A 1 1027 ? 114.192 104.330 126.949 1.00 25.23 1027 LEU A N 1
ATOM 6472 C CA . LEU A 1 1027 ? 115.496 104.805 127.400 1.00 25.23 1027 LEU A CA 1
ATOM 6473 C C . LEU A 1 1027 ? 115.362 106.096 128.195 1.00 25.23 1027 LEU A C 1
ATOM 6474 O O . LEU A 1 1027 ? 116.045 106.288 129.209 1.00 25.23 1027 LEU A O 1
ATOM 6479 N N . SER A 1 1028 ? 114.485 106.995 127.747 1.00 25.63 1028 SER A N 1
ATOM 6480 C CA . SER A 1 1028 ? 114.228 108.222 128.489 1.00 25.63 1028 SER A CA 1
ATOM 6481 C C . SER A 1 1028 ? 113.589 107.928 129.839 1.00 25.63 1028 SER A C 1
ATOM 6482 O O . SER A 1 1028 ? 113.951 108.545 130.842 1.00 25.63 1028 SER A O 1
ATOM 6485 N N . LEU A 1 1029 ? 112.635 106.991 129.881 1.00 26.60 1029 LEU A N 1
ATOM 6486 C CA . LEU A 1 1029 ? 112.050 106.557 131.147 1.00 26.60 1029 LEU A CA 1
ATOM 6487 C C . LEU A 1 1029 ? 113.128 106.092 132.110 1.00 26.60 1029 LEU A C 1
ATO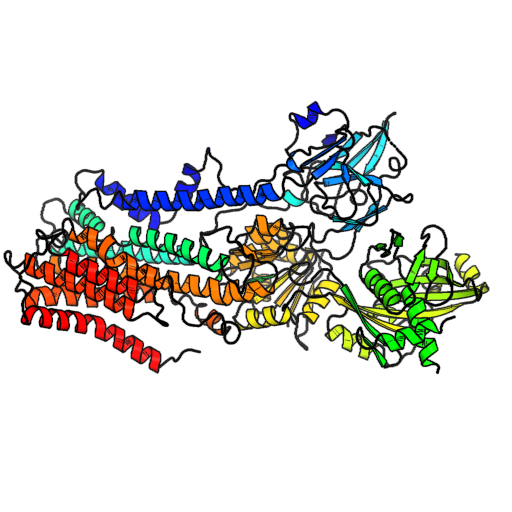M 6488 O O . LEU A 1 1029 ? 113.225 106.588 133.239 1.00 26.60 1029 LEU A O 1
ATOM 6493 N N . PHE A 1 1030 ? 113.979 105.173 131.653 1.00 26.62 1030 PHE A N 1
ATOM 6494 C CA . PHE A 1 1030 ? 115.026 104.633 132.511 1.00 26.62 1030 PHE A CA 1
ATOM 6495 C C . PHE A 1 1030 ? 115.959 105.731 133.001 1.00 26.62 1030 PHE A C 1
ATOM 6496 O O . PHE A 1 1030 ? 116.184 105.875 134.207 1.00 26.62 1030 PHE A O 1
ATOM 6504 N N . GLN A 1 1031 ? 116.485 106.542 132.081 1.00 29.86 1031 GLN A N 1
ATOM 6505 C CA . GLN A 1 1031 ? 117.527 107.489 132.457 1.00 29.86 1031 GLN A CA 1
ATOM 6506 C C . GLN A 1 1031 ? 116.972 108.646 133.278 1.00 29.86 1031 GLN A C 1
ATOM 6507 O O . GLN A 1 1031 ? 117.603 109.069 134.251 1.00 29.86 1031 GLN A O 1
ATOM 6513 N N . GLY A 1 1032 ? 115.801 109.172 132.914 1.00 28.97 1032 GLY A N 1
ATOM 6514 C CA . GLY A 1 1032 ? 115.197 110.223 133.713 1.00 28.97 1032 GLY A CA 1
ATOM 6515 C C . GLY A 1 1032 ? 114.808 109.750 135.098 1.00 28.97 1032 GLY A C 1
ATOM 6516 O O . GLY A 1 1032 ? 114.982 110.477 136.082 1.00 28.97 1032 GLY A O 1
ATOM 6517 N N . SER A 1 1033 ? 114.288 108.520 135.200 1.00 29.80 1033 SER A N 1
ATOM 6518 C CA . SER A 1 1033 ? 113.988 107.959 136.510 1.00 29.80 1033 SER A CA 1
ATOM 6519 C C . SER A 1 1033 ? 115.252 107.803 137.342 1.00 29.80 1033 SER A C 1
ATOM 6520 O O . SER A 1 1033 ? 115.257 108.142 138.528 1.00 29.80 1033 SER A O 1
ATOM 6523 N N . VAL A 1 1034 ? 116.340 107.319 136.735 1.00 29.61 1034 VAL A N 1
ATOM 6524 C CA . VAL A 1 1034 ? 117.599 107.193 137.469 1.00 29.61 1034 VAL A CA 1
ATOM 6525 C C . VAL A 1 1034 ? 118.081 108.555 137.950 1.00 29.61 1034 VAL A C 1
ATOM 6526 O O . VAL A 1 1034 ? 118.424 108.724 139.125 1.00 29.61 1034 VAL A O 1
ATOM 6530 N N . ILE A 1 1035 ? 118.075 109.553 137.061 1.00 32.01 1035 ILE A N 1
ATOM 6531 C CA . ILE A 1 1035 ? 118.573 110.881 137.417 1.00 32.01 1035 ILE A CA 1
ATOM 6532 C C . ILE A 1 1035 ? 117.769 111.453 138.577 1.00 32.01 1035 ILE A C 1
ATOM 6533 O O . ILE A 1 1035 ? 118.323 111.819 139.620 1.00 32.01 1035 ILE A O 1
ATOM 6538 N N . GLN A 1 1036 ? 116.442 111.469 138.441 1.00 33.82 1036 GLN A N 1
ATOM 6539 C CA . GLN A 1 1036 ? 115.623 112.115 139.459 1.00 33.82 1036 GLN A CA 1
ATOM 6540 C C . GLN A 1 1036 ? 115.645 111.346 140.774 1.00 33.82 1036 GLN A C 1
ATOM 6541 O O . GLN A 1 1036 ? 115.788 111.948 141.845 1.00 33.82 1036 GLN A O 1
ATOM 6547 N N . LEU A 1 1037 ? 115.533 110.016 140.722 1.00 33.89 1037 LEU A N 1
ATOM 6548 C CA . LEU A 1 1037 ? 115.434 109.245 141.952 1.00 33.89 1037 LEU A CA 1
ATOM 6549 C C . LEU A 1 1037 ? 116.769 109.177 142.682 1.00 33.89 1037 LEU A C 1
ATOM 6550 O O . LEU A 1 1037 ? 116.802 109.235 143.915 1.00 33.89 1037 LEU A O 1
ATOM 6555 N N . PHE A 1 1038 ? 117.886 109.077 141.955 1.00 36.50 1038 PHE A N 1
ATOM 6556 C CA . PHE A 1 1038 ? 119.178 109.116 142.628 1.00 36.50 1038 PHE A CA 1
ATOM 6557 C C . PHE A 1 1038 ? 119.492 110.511 143.154 1.00 36.50 1038 PHE A C 1
ATOM 6558 O O . PHE A 1 1038 ? 120.159 110.641 144.187 1.00 36.50 1038 PHE A O 1
ATOM 6566 N N . SER A 1 1039 ? 119.016 111.562 142.478 1.00 39.97 1039 SER A N 1
ATOM 6567 C CA . SER A 1 1039 ? 119.148 112.906 143.028 1.00 39.97 1039 SER A CA 1
ATOM 6568 C C . SER A 1 1039 ? 118.390 113.029 144.343 1.00 39.97 1039 SER A C 1
ATOM 6569 O O . SER A 1 1039 ? 118.908 113.573 145.326 1.00 39.97 1039 SER A O 1
ATOM 6572 N N . GLN A 1 1040 ? 117.163 112.504 144.382 1.00 41.08 1040 GLN A N 1
ATOM 6573 C CA . GLN A 1 1040 ? 116.381 112.537 145.614 1.00 41.08 1040 GLN A CA 1
ATOM 6574 C C . GLN A 1 1040 ? 117.028 111.694 146.706 1.00 41.08 1040 GLN A C 1
ATOM 6575 O O . GLN A 1 1040 ? 116.975 112.049 147.888 1.00 41.08 1040 GLN A O 1
ATOM 6581 N N . ALA A 1 1041 ? 117.636 110.568 146.330 1.00 42.79 1041 ALA A N 1
ATOM 6582 C CA . ALA A 1 1041 ? 118.272 109.707 147.319 1.00 42.79 1041 ALA A CA 1
ATOM 6583 C C . ALA A 1 1041 ? 119.522 110.344 147.912 1.00 42.79 1041 ALA A C 1
ATOM 6584 O O . ALA A 1 1041 ? 119.731 110.273 149.128 1.00 42.79 1041 ALA A O 1
ATOM 6586 N N . PHE A 1 1042 ? 120.365 110.962 147.082 1.00 45.86 1042 PHE A N 1
ATOM 6587 C CA . PHE A 1 1042 ? 121.586 111.567 147.602 1.00 45.86 1042 PHE A CA 1
ATOM 6588 C C . PHE A 1 1042 ? 121.333 112.889 148.315 1.00 45.86 1042 PHE A C 1
ATOM 6589 O O . PHE A 1 1042 ? 122.035 113.204 149.282 1.00 45.86 1042 PHE A O 1
ATOM 6597 N N . THR A 1 1043 ? 120.354 113.673 147.870 1.00 48.81 1043 THR A N 1
ATOM 6598 C CA . THR A 1 1043 ? 120.131 114.996 148.435 1.00 48.81 1043 THR A CA 1
ATOM 6599 C C . THR A 1 1043 ? 119.111 115.018 149.564 1.00 48.81 1043 THR A C 1
ATOM 6600 O O . THR A 1 1043 ? 118.950 116.066 150.197 1.00 48.81 1043 THR A O 1
ATOM 6604 N N . SER A 1 1044 ? 118.428 113.901 149.833 1.00 55.37 1044 SER A N 1
ATOM 6605 C CA . SER A 1 1044 ? 117.500 113.771 150.960 1.00 55.37 1044 SER A CA 1
ATOM 6606 C C . SER A 1 1044 ? 116.402 114.839 150.891 1.00 55.37 1044 SER A C 1
ATOM 6607 O O . SER A 1 1044 ? 116.359 115.785 151.681 1.00 55.37 1044 SER A O 1
ATOM 6610 N N . LEU A 1 1045 ? 115.542 114.662 149.886 1.00 56.55 1045 LEU A N 1
ATOM 6611 C CA . LEU A 1 1045 ? 114.497 115.610 149.506 1.00 56.55 1045 LEU A CA 1
ATOM 6612 C C . LEU A 1 1045 ? 113.720 116.160 150.697 1.00 56.55 1045 LEU A C 1
ATOM 6613 O O . LEU A 1 1045 ? 113.134 115.409 151.479 1.00 56.55 1045 LEU A O 1
ATOM 6618 N N . LEU A 1 1046 ? 113.714 117.485 150.806 1.00 59.94 1046 LEU A N 1
ATOM 6619 C CA . LEU A 1 1046 ? 112.877 118.242 151.731 1.00 59.94 1046 LEU A CA 1
ATOM 6620 C C . LEU A 1 1046 ? 112.532 119.562 151.050 1.00 59.94 1046 LEU A C 1
ATOM 6621 O O . LEU A 1 1046 ? 112.681 119.704 149.832 1.00 59.94 1046 LEU A O 1
ATOM 6626 N N . ASP A 1 1047 ? 112.062 120.531 151.831 1.00 62.07 1047 ASP A N 1
ATOM 6627 C CA . ASP A 1 1047 ? 111.852 121.877 151.315 1.00 62.07 1047 ASP A CA 1
ATOM 6628 C C . ASP A 1 1047 ? 113.077 122.767 151.467 1.00 62.07 1047 ASP A C 1
ATOM 6629 O O . ASP A 1 1047 ? 113.073 123.892 150.958 1.00 62.07 1047 ASP A O 1
ATOM 6634 N N . THR A 1 1048 ? 114.117 122.295 152.153 1.00 60.47 1048 THR A N 1
ATOM 6635 C CA . THR A 1 1048 ? 115.372 123.025 152.254 1.00 60.47 1048 THR A CA 1
ATOM 6636 C C . THR A 1 1048 ? 116.470 122.436 151.383 1.00 60.47 1048 THR A C 1
ATOM 6637 O O . THR A 1 1048 ? 117.414 123.153 151.035 1.00 60.47 1048 THR A O 1
ATOM 6641 N N . ASP A 1 1049 ? 116.369 121.158 151.028 1.00 55.76 1049 ASP A N 1
ATOM 6642 C CA . ASP A 1 1049 ? 117.306 120.512 150.121 1.00 55.76 1049 ASP A CA 1
ATOM 6643 C C . ASP A 1 1049 ? 116.859 120.594 148.669 1.00 55.76 1049 ASP A C 1
ATOM 6644 O O . ASP A 1 1049 ? 117.433 119.908 147.818 1.00 55.76 1049 ASP A O 1
ATOM 6649 N N . PHE A 1 1050 ? 115.843 121.409 148.377 1.00 47.94 1050 PHE A N 1
ATOM 6650 C CA . PHE A 1 1050 ? 115.318 121.507 147.019 1.00 47.94 1050 PHE A CA 1
ATOM 6651 C C . PHE A 1 1050 ? 116.359 122.055 146.053 1.00 47.94 1050 PHE A C 1
ATOM 6652 O O . PHE A 1 1050 ? 116.479 121.570 144.922 1.00 47.94 1050 PHE A O 1
ATOM 6660 N N . THR A 1 1051 ? 117.110 123.076 146.472 1.00 51.21 1051 THR A N 1
ATOM 6661 C CA . THR A 1 1051 ? 118.082 123.699 145.578 1.00 51.21 1051 THR A CA 1
ATOM 6662 C C . THR A 1 1051 ? 119.209 122.739 145.218 1.00 51.21 1051 THR A C 1
ATOM 6663 O O . THR A 1 1051 ? 119.582 122.630 144.046 1.00 51.21 1051 THR A O 1
ATOM 6667 N N . ARG A 1 1052 ? 119.754 122.023 146.204 1.00 52.43 1052 ARG A N 1
ATOM 6668 C CA . ARG A 1 1052 ? 120.810 121.055 145.920 1.00 52.43 1052 ARG A CA 1
ATOM 6669 C C . ARG A 1 1052 ? 120.291 119.912 145.055 1.00 52.43 1052 ARG A C 1
ATOM 6670 O O . ARG A 1 1052 ? 120.996 119.429 144.157 1.00 52.43 1052 ARG A O 1
ATOM 6678 N N . MET A 1 1053 ? 119.057 119.476 145.308 1.00 45.42 1053 MET A N 1
ATOM 6679 C CA . MET A 1 1053 ? 118.474 118.385 144.536 1.00 45.42 1053 MET A CA 1
ATOM 6680 C C . MET A 1 1053 ? 118.277 118.781 143.077 1.00 45.42 1053 MET A C 1
ATOM 6681 O O . MET A 1 1053 ? 118.653 118.036 142.165 1.00 45.42 1053 MET A O 1
ATOM 6686 N N . VAL A 1 1054 ? 117.714 119.967 142.834 1.00 42.84 1054 VAL A N 1
ATOM 6687 C CA . VAL A 1 1054 ? 117.530 120.400 141.453 1.00 42.84 1054 VAL A CA 1
ATOM 6688 C C . VAL A 1 1054 ? 118.874 120.707 140.802 1.00 42.84 1054 VAL A C 1
ATOM 6689 O O . VAL A 1 1054 ? 119.036 120.526 139.590 1.00 42.84 1054 VAL A O 1
ATOM 6693 N N . ALA A 1 1055 ? 119.872 121.117 141.589 1.00 42.09 1055 ALA A N 1
ATOM 6694 C CA . ALA A 1 1055 ? 121.202 121.355 141.041 1.00 42.09 1055 ALA A CA 1
ATOM 6695 C C . ALA A 1 1055 ? 121.824 120.069 140.522 1.00 42.09 1055 ALA A C 1
ATOM 6696 O O . ALA A 1 1055 ? 122.307 120.012 139.382 1.00 42.09 1055 ALA A O 1
ATOM 6698 N N . ILE A 1 1056 ? 121.824 119.022 141.349 1.00 40.49 1056 ILE A N 1
ATOM 6699 C CA . ILE A 1 1056 ? 122.415 117.760 140.921 1.00 40.49 1056 ILE A CA 1
ATOM 6700 C C . ILE A 1 1056 ? 121.601 117.143 139.786 1.00 40.49 1056 ILE A C 1
ATOM 6701 O O . ILE A 1 1056 ? 122.167 116.557 138.856 1.00 40.49 1056 ILE A O 1
ATOM 6706 N N . SER A 1 1057 ? 120.273 117.315 139.803 1.00 36.17 1057 SER A N 1
ATOM 6707 C CA . SER A 1 1057 ? 119.447 116.792 138.719 1.00 36.17 1057 SER A CA 1
ATOM 6708 C C . SER A 1 1057 ? 119.759 117.481 137.393 1.00 36.17 1057 SER A C 1
ATOM 6709 O O . SER A 1 1057 ? 119.916 116.816 136.361 1.00 36.17 1057 SER A O 1
ATOM 6712 N N . PHE A 1 1058 ? 119.873 118.813 137.400 1.00 33.18 1058 PHE A N 1
ATOM 6713 C CA . PHE A 1 1058 ? 120.134 119.536 136.159 1.00 33.18 1058 PHE A CA 1
ATOM 6714 C C . PHE A 1 1058 ? 121.538 119.265 135.636 1.00 33.18 1058 PHE A C 1
ATOM 6715 O O . PHE A 1 1058 ? 121.733 119.109 134.422 1.00 33.18 1058 PHE A O 1
ATOM 6723 N N . THR A 1 1059 ? 122.531 119.211 136.527 1.00 34.30 1059 THR A N 1
ATOM 6724 C CA . THR A 1 1059 ? 123.885 118.901 136.079 1.00 34.30 1059 THR A CA 1
ATOM 6725 C C . THR A 1 1059 ? 123.964 117.490 135.515 1.00 34.30 1059 THR A C 1
ATOM 6726 O O . THR A 1 1059 ? 124.638 117.254 134.501 1.00 34.30 1059 THR A O 1
ATOM 6730 N N . ALA A 1 1060 ? 123.268 116.539 136.149 1.00 31.95 1060 ALA A N 1
ATOM 6731 C CA . ALA A 1 1060 ? 123.211 115.183 135.621 1.00 31.95 1060 ALA A CA 1
ATOM 6732 C C . ALA A 1 1060 ? 122.569 115.155 134.242 1.00 31.95 1060 ALA A C 1
ATOM 6733 O O . ALA A 1 1060 ? 123.064 114.471 133.343 1.00 31.95 1060 ALA A O 1
ATOM 6735 N N . LEU A 1 1061 ? 121.482 115.911 134.048 1.00 28.58 1061 LEU A N 1
ATOM 6736 C CA . LEU A 1 1061 ? 120.848 115.988 132.732 1.00 28.58 1061 LEU A CA 1
ATOM 6737 C C . LEU A 1 1061 ? 121.813 116.512 131.674 1.00 28.58 1061 LEU A C 1
ATOM 6738 O O . LEU A 1 1061 ? 121.938 115.934 130.585 1.00 28.58 1061 LEU A O 1
ATOM 6743 N N . VAL A 1 1062 ? 122.501 117.614 131.979 1.00 31.37 1062 VAL A N 1
ATOM 6744 C CA . VAL A 1 1062 ? 123.357 118.255 130.981 1.00 31.37 1062 VAL A CA 1
ATOM 6745 C C . VAL A 1 1062 ? 124.520 117.344 130.608 1.00 31.37 1062 VAL A C 1
ATOM 6746 O O . VAL A 1 1062 ? 124.793 117.112 129.422 1.00 31.37 1062 VAL A O 1
ATOM 6750 N N . VAL A 1 1063 ? 125.211 116.793 131.609 1.00 30.21 1063 VAL A N 1
ATOM 6751 C CA . VAL A 1 1063 ? 126.343 115.934 131.283 1.00 30.21 1063 VAL A CA 1
ATOM 6752 C C . VAL A 1 1063 ? 125.867 114.633 130.646 1.00 30.21 1063 VAL A C 1
ATOM 6753 O O . VAL A 1 1063 ? 126.567 114.060 129.805 1.00 30.21 1063 VAL A O 1
ATOM 6757 N N . ASN A 1 1064 ? 124.665 114.164 130.991 1.00 32.61 1064 ASN A N 1
ATOM 6758 C CA . ASN A 1 1064 ? 124.120 112.971 130.353 1.00 32.61 1064 ASN A CA 1
ATOM 6759 C C . ASN A 1 1064 ? 123.910 113.196 128.864 1.00 32.61 1064 ASN A C 1
ATOM 6760 O O . ASN A 1 1064 ? 124.273 112.349 128.039 1.00 32.61 1064 ASN A O 1
ATOM 6765 N N . GLU A 1 1065 ? 123.339 114.346 128.501 1.00 31.76 1065 GLU A N 1
ATOM 6766 C CA . GLU A 1 1065 ? 123.175 114.660 127.084 1.00 31.76 1065 GLU A CA 1
ATOM 6767 C C . GLU A 1 1065 ? 124.522 114.814 126.386 1.00 31.76 1065 GLU A C 1
ATOM 6768 O O . GLU A 1 1065 ? 124.704 114.324 125.266 1.00 31.76 1065 GLU A O 1
ATOM 6774 N N . LEU A 1 1066 ? 125.485 115.475 127.034 1.00 31.60 1066 LEU A N 1
ATOM 6775 C CA . LEU A 1 1066 ? 126.783 115.666 126.393 1.00 31.60 1066 LEU A CA 1
ATOM 6776 C C . LEU A 1 1066 ? 127.593 114.380 126.276 1.00 31.60 1066 LEU A C 1
ATOM 6777 O O . LEU A 1 1066 ? 128.510 114.328 125.451 1.00 31.60 1066 LEU A O 1
ATOM 6782 N N . ILE A 1 1067 ? 127.300 113.354 127.074 1.00 30.73 1067 ILE A N 1
ATOM 6783 C CA . ILE A 1 1067 ? 127.985 112.074 126.920 1.00 30.73 1067 ILE A CA 1
ATOM 6784 C C . ILE A 1 1067 ? 127.254 111.226 125.886 1.00 30.73 1067 ILE A C 1
ATOM 6785 O O . ILE A 1 1067 ? 127.885 110.516 125.093 1.00 30.73 1067 ILE A O 1
ATOM 6790 N N . MET A 1 1068 ? 125.920 111.301 125.872 1.00 29.56 1068 MET A N 1
ATOM 6791 C CA . MET A 1 1068 ? 125.167 110.557 124.868 1.00 29.56 1068 MET A CA 1
ATOM 6792 C C . MET A 1 1068 ? 125.441 111.075 123.460 1.00 29.56 1068 MET A C 1
ATOM 6793 O O . MET A 1 1068 ? 125.422 110.298 122.499 1.00 29.56 1068 MET A O 1
ATOM 6798 N N . VAL A 1 1069 ? 125.710 112.373 123.319 1.00 28.84 1069 VAL A N 1
ATOM 6799 C CA . VAL A 1 1069 ? 126.177 112.902 122.040 1.00 28.84 1069 VAL A CA 1
ATOM 6800 C C . VAL A 1 1069 ? 127.523 112.300 121.659 1.00 28.84 1069 VAL A C 1
ATOM 6801 O O . VAL A 1 1069 ? 127.716 111.842 120.529 1.00 28.84 1069 VAL A O 1
ATOM 6805 N N . ALA A 1 1070 ? 128.468 112.274 122.596 1.00 31.12 1070 ALA A N 1
ATOM 6806 C CA . ALA A 1 1070 ? 129.800 111.768 122.293 1.00 31.12 1070 ALA A CA 1
ATOM 6807 C C . ALA A 1 1070 ? 129.835 110.258 122.108 1.00 31.12 1070 ALA A C 1
ATOM 6808 O O . ALA A 1 1070 ? 130.848 109.736 121.633 1.00 31.12 1070 ALA A O 1
ATOM 6810 N N . LEU A 1 1071 ? 128.773 109.549 122.481 1.00 34.00 1071 LEU A N 1
ATOM 6811 C CA . LEU A 1 1071 ? 128.715 108.109 122.271 1.00 34.00 1071 LEU A CA 1
ATOM 6812 C C . LEU A 1 1071 ? 128.281 107.721 120.863 1.00 34.00 1071 LEU A C 1
ATOM 6813 O O . LEU A 1 1071 ? 128.553 106.593 120.438 1.00 34.00 1071 LEU A O 1
ATOM 6818 N N . GLU A 1 1072 ? 127.624 108.618 120.131 1.00 33.12 1072 GLU A N 1
ATOM 6819 C CA . GLU A 1 1072 ? 127.042 108.310 118.829 1.00 33.12 1072 GLU A CA 1
ATOM 6820 C C . GLU A 1 1072 ? 127.771 109.016 117.689 1.00 33.12 1072 GLU A C 1
ATOM 6821 O O . GLU A 1 1072 ? 127.148 109.521 116.754 1.00 33.12 1072 GLU A O 1
ATOM 6827 N N . ILE A 1 1073 ? 129.098 109.063 117.752 1.00 35.67 1073 ILE A N 1
ATOM 6828 C CA . ILE A 1 1073 ? 129.921 109.696 116.728 1.00 35.67 1073 ILE A CA 1
ATOM 6829 C C . ILE A 1 1073 ? 130.811 108.634 116.099 1.00 35.67 1073 ILE A C 1
ATOM 6830 O O . ILE A 1 1073 ? 131.546 107.933 116.806 1.00 35.67 1073 ILE A O 1
ATOM 6835 N N . TYR A 1 1074 ? 130.743 108.513 114.770 1.00 39.17 1074 TYR A N 1
ATOM 6836 C CA . TYR A 1 1074 ? 131.576 107.544 114.063 1.00 39.17 1074 TYR A CA 1
ATOM 6837 C C . TYR A 1 1074 ? 133.002 108.058 113.901 1.00 39.17 1074 TYR A C 1
ATOM 6838 O O . TYR A 1 1074 ? 133.953 107.465 114.420 1.00 39.17 1074 TYR A O 1
ATOM 6847 N N . THR A 1 1075 ? 133.164 109.162 113.176 1.00 39.59 1075 THR A N 1
ATOM 6848 C CA . THR A 1 1075 ? 134.455 109.795 112.959 1.00 39.59 1075 THR A CA 1
ATOM 6849 C C . THR A 1 1075 ? 134.436 111.180 113.584 1.00 39.59 1075 THR A C 1
ATOM 6850 O O . THR A 1 1075 ? 133.447 111.907 113.465 1.00 39.59 1075 THR A O 1
ATOM 6854 N N . TRP A 1 1076 ? 135.532 111.542 114.243 1.00 38.61 1076 TRP A N 1
ATOM 6855 C CA . TRP A 1 1076 ? 135.610 112.767 115.031 1.00 38.61 1076 TRP A CA 1
ATOM 6856 C C . TRP A 1 1076 ? 136.317 113.849 114.222 1.00 38.61 1076 TRP A C 1
ATOM 6857 O O . TRP A 1 1076 ? 137.526 113.765 113.985 1.00 38.61 1076 TRP A O 1
ATOM 6868 N N . ASN A 1 1077 ? 135.565 114.864 113.804 1.00 42.37 1077 ASN A N 1
ATOM 6869 C CA . ASN A 1 1077 ? 136.172 116.055 113.231 1.00 42.37 1077 ASN A CA 1
ATOM 6870 C C . ASN A 1 1077 ? 136.636 116.986 114.348 1.00 42.37 1077 ASN A C 1
ATOM 6871 O O . ASN A 1 1077 ? 136.570 116.665 115.538 1.00 42.37 1077 ASN A O 1
ATOM 6876 N N . LYS A 1 1078 ? 137.121 118.161 113.956 1.00 40.12 1078 LYS A N 1
ATOM 6877 C CA . LYS A 1 1078 ? 137.431 119.220 114.903 1.00 40.12 1078 LYS A CA 1
ATOM 6878 C C . LYS A 1 1078 ? 136.302 120.228 115.030 1.00 40.12 1078 LYS A C 1
ATOM 6879 O O . LYS A 1 1078 ? 136.394 121.141 115.853 1.00 40.12 1078 LYS A O 1
ATOM 6885 N N . THR A 1 1079 ? 135.246 120.089 114.236 1.00 35.56 1079 THR A N 1
ATOM 6886 C CA . THR A 1 1079 ? 134.048 120.900 114.382 1.00 35.56 1079 THR A CA 1
ATOM 6887 C C . THR A 1 1079 ? 133.037 120.266 115.320 1.00 35.56 1079 THR A C 1
ATOM 6888 O O . THR A 1 1079 ? 131.962 120.834 115.532 1.00 35.56 1079 THR A O 1
ATOM 6892 N N . MET A 1 1080 ? 133.356 119.100 115.874 1.00 37.48 1080 MET A N 1
ATOM 6893 C CA . MET A 1 1080 ? 132.517 118.432 116.856 1.00 37.48 1080 MET A CA 1
ATOM 6894 C C . MET A 1 1080 ? 133.187 118.285 118.209 1.00 37.48 1080 MET A C 1
ATOM 6895 O O . MET A 1 1080 ? 132.500 118.322 119.229 1.00 37.48 1080 MET A O 1
ATOM 6900 N N . LEU A 1 1081 ? 134.510 118.115 118.242 1.00 36.65 1081 LEU A N 1
ATOM 6901 C CA . LEU A 1 1081 ? 135.256 118.063 119.490 1.00 36.65 1081 LEU A CA 1
ATOM 6902 C C . LEU A 1 1081 ? 135.316 119.413 120.189 1.00 36.6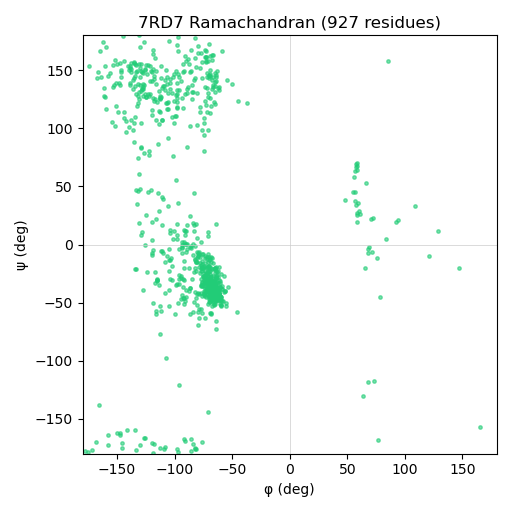5 1081 LEU A C 1
ATOM 6903 O O . LEU A 1 1081 ? 135.585 119.459 121.392 1.00 36.65 1081 LEU A O 1
ATOM 6908 N N . VAL A 1 1082 ? 135.050 120.506 119.476 1.00 36.01 1082 VAL A N 1
ATOM 6909 C CA . VAL A 1 1082 ? 135.070 121.843 120.050 1.00 36.01 1082 VAL A CA 1
ATOM 6910 C C . VAL A 1 1082 ? 133.687 122.321 120.461 1.00 36.01 1082 VAL A C 1
ATOM 6911 O O . VAL A 1 1082 ? 133.560 122.992 121.487 1.00 36.01 1082 VAL A O 1
ATOM 6915 N N . THR A 1 1083 ? 132.639 121.948 119.732 1.00 36.18 1083 THR A N 1
ATOM 6916 C CA . THR A 1 1083 ? 131.286 122.367 120.066 1.00 36.18 1083 THR A CA 1
ATOM 6917 C C . THR A 1 1083 ? 130.676 121.567 121.210 1.00 36.18 1083 THR A C 1
ATOM 6918 O O . THR A 1 1083 ? 129.573 121.899 121.656 1.00 36.18 1083 THR A O 1
ATOM 6922 N N . GLU A 1 1084 ? 131.349 120.522 121.689 1.00 36.90 1084 GLU A N 1
ATOM 6923 C CA . GLU A 1 1084 ? 130.965 119.896 122.948 1.00 36.90 1084 GLU A CA 1
ATOM 6924 C C . GLU A 1 1084 ? 131.690 120.536 124.124 1.00 36.90 1084 GLU A C 1
ATOM 6925 O O . GLU A 1 1084 ? 131.074 120.818 125.156 1.00 36.90 1084 GLU A O 1
ATOM 6931 N N . ILE A 1 1085 ? 132.999 120.755 123.981 1.00 34.02 1085 ILE A N 1
ATOM 6932 C CA . ILE A 1 1085 ? 133.766 121.417 125.031 1.00 34.02 1085 ILE A CA 1
ATOM 6933 C C . ILE A 1 1085 ? 133.282 122.847 125.221 1.00 34.02 1085 ILE A C 1
ATOM 6934 O O . ILE A 1 1085 ? 133.234 123.353 126.348 1.00 34.02 1085 ILE A O 1
ATOM 6939 N N . ALA A 1 1086 ? 132.888 123.513 124.133 1.00 34.35 1086 ALA A N 1
ATOM 6940 C CA . ALA A 1 1086 ? 132.357 124.868 124.248 1.00 34.35 1086 ALA A CA 1
ATOM 6941 C C . ALA A 1 1086 ? 131.093 124.893 125.097 1.00 34.35 1086 ALA A C 1
ATOM 6942 O O . ALA A 1 1086 ? 130.956 125.728 125.996 1.00 34.35 1086 ALA A O 1
ATOM 6944 N N . THR A 1 1087 ? 130.171 123.960 124.852 1.00 35.11 1087 THR A N 1
ATOM 6945 C CA . THR A 1 1087 ? 128.925 123.938 125.614 1.00 35.11 1087 THR A CA 1
ATOM 6946 C C . THR A 1 1087 ? 129.160 123.494 127.055 1.00 35.11 1087 THR A C 1
ATOM 6947 O O . THR A 1 1087 ? 128.539 124.027 127.984 1.00 35.11 1087 THR A O 1
ATOM 6951 N N . LEU A 1 1088 ? 130.060 122.529 127.264 1.00 36.29 1088 LEU A N 1
ATOM 6952 C CA . LEU A 1 1088 ? 130.375 122.081 128.618 1.00 36.29 1088 LEU A CA 1
ATOM 6953 C C . LEU A 1 1088 ? 130.995 123.205 129.441 1.00 36.29 1088 LEU A C 1
ATOM 6954 O O . LEU A 1 1088 ? 130.612 123.430 130.595 1.00 36.29 1088 LEU A O 1
ATOM 6959 N N . LEU A 1 1089 ? 131.945 123.939 128.856 1.00 36.48 1089 LEU A N 1
ATOM 6960 C CA . LEU A 1 1089 ? 132.542 125.067 129.559 1.00 36.48 1089 LEU A CA 1
ATOM 6961 C C . LEU A 1 1089 ? 131.556 126.213 129.722 1.00 36.48 1089 LEU A C 1
ATOM 6962 O O . LEU A 1 1089 ? 131.620 126.938 130.720 1.00 36.48 1089 LEU A O 1
ATOM 6967 N N . PHE A 1 1090 ? 130.635 126.388 128.772 1.00 37.42 1090 PHE A N 1
ATOM 6968 C CA . PHE A 1 1090 ? 129.590 127.391 128.936 1.00 37.42 1090 PHE A CA 1
ATOM 6969 C C . PHE A 1 1090 ? 128.703 127.063 130.126 1.00 37.42 1090 PHE A C 1
ATOM 6970 O O . PHE A 1 1090 ? 128.329 127.954 130.896 1.00 37.42 1090 PHE A O 1
ATOM 6978 N N . TYR A 1 1091 ? 128.360 125.785 130.297 1.00 36.28 1091 TYR A N 1
ATOM 6979 C CA . TYR A 1 1091 ? 127.594 125.381 131.471 1.00 36.28 1091 TYR A CA 1
ATOM 6980 C C . TYR A 1 1091 ? 128.407 125.548 132.748 1.00 36.28 1091 TYR A C 1
ATOM 6981 O O . TYR A 1 1091 ? 127.868 125.964 133.779 1.00 36.28 1091 TYR A O 1
ATOM 6990 N N . ILE A 1 1092 ? 129.699 125.220 132.700 1.00 37.53 1092 ILE A N 1
ATOM 6991 C CA . ILE A 1 1092 ? 130.542 125.311 133.891 1.00 37.53 1092 ILE A CA 1
ATOM 6992 C C . ILE A 1 1092 ? 130.653 126.758 134.362 1.00 37.53 1092 ILE A C 1
ATOM 6993 O O . ILE A 1 1092 ? 130.523 127.052 135.556 1.00 37.53 1092 ILE A O 1
ATOM 6998 N N . VAL A 1 1093 ? 130.871 127.686 133.433 1.00 40.47 1093 VAL A N 1
ATOM 6999 C CA . VAL A 1 1093 ? 131.078 129.081 133.804 1.00 40.47 1093 VAL A CA 1
ATOM 7000 C C . VAL A 1 1093 ? 129.753 129.831 133.799 1.00 40.47 1093 VAL A C 1
ATOM 7001 O O . VAL A 1 1093 ? 129.715 131.040 134.049 1.00 40.47 1093 VAL A O 1
ATOM 7005 N N . SER A 1 1094 ? 128.658 129.130 133.517 1.00 42.65 1094 SER A N 1
ATOM 7006 C CA . SER A 1 1094 ? 127.340 129.745 133.507 1.00 42.65 1094 SER A CA 1
ATOM 7007 C C . SER A 1 1094 ? 126.528 129.449 134.758 1.00 42.65 1094 SER A C 1
ATOM 7008 O O . SER A 1 1094 ? 125.355 129.832 134.819 1.00 42.65 1094 SER A O 1
ATOM 7011 N N . VAL A 1 1095 ? 127.105 128.776 135.748 1.00 48.98 1095 VAL A N 1
ATOM 7012 C CA . VAL A 1 1095 ? 126.390 128.498 136.992 1.00 48.98 1095 VAL A CA 1
ATOM 7013 C C . VAL A 1 1095 ? 126.319 129.755 137.861 1.00 48.98 1095 VAL A C 1
ATOM 7014 O O . VAL A 1 1095 ? 125.205 130.191 138.185 1.00 48.98 1095 VAL A O 1
ATOM 7018 N N . PRO A 1 1096 ? 127.448 130.389 138.278 1.00 52.29 1096 PRO A N 1
ATOM 7019 C CA . PRO A 1 1096 ? 127.309 131.524 139.198 1.00 52.29 1096 PRO A CA 1
ATOM 7020 C C . PRO A 1 1096 ? 126.829 132.800 138.524 1.00 52.29 1096 PRO A C 1
ATOM 7021 O O . PRO A 1 1096 ? 125.941 133.482 139.041 1.00 52.29 1096 PRO A O 1
ATOM 7025 N N . PHE A 1 1097 ? 127.398 133.122 137.359 1.00 57.65 1097 PHE A N 1
ATOM 7026 C CA . PHE A 1 1097 ? 127.272 134.475 136.820 1.00 57.65 1097 PHE A CA 1
ATOM 7027 C C . PHE A 1 1097 ? 125.877 134.747 136.269 1.00 57.65 1097 PHE A C 1
ATOM 7028 O O . PHE A 1 1097 ? 125.341 135.847 136.445 1.00 57.65 1097 PHE A O 1
ATOM 7036 N N . LEU A 1 1098 ? 125.277 133.771 135.593 1.00 55.06 1098 LEU A N 1
ATOM 7037 C CA . LEU A 1 1098 ? 123.955 133.952 135.006 1.00 55.06 1098 LEU A CA 1
ATOM 7038 C C . LEU A 1 1098 ? 122.852 133.285 135.817 1.00 55.06 1098 LEU A C 1
ATOM 7039 O O . LEU A 1 1098 ? 121.670 133.582 135.605 1.00 55.06 1098 LEU A O 1
ATOM 7044 N N . GLY A 1 1099 ? 123.225 132.447 136.778 1.00 57.41 1099 GLY A N 1
ATOM 7045 C CA . GLY A 1 1099 ? 122.246 131.782 137.619 1.00 57.41 1099 GLY A CA 1
ATOM 7046 C C . GLY A 1 1099 ? 122.208 132.340 139.032 1.00 57.41 1099 GLY A C 1
ATOM 7047 O O . GLY A 1 1099 ? 121.549 133.343 139.304 1.00 57.41 1099 GLY A O 1
ATOM 7048 N N . ASP A 1 1100 ? 122.903 131.661 139.941 1.00 63.36 1100 ASP A N 1
ATOM 7049 C CA . ASP A 1 1100 ? 123.006 132.079 141.342 1.00 63.36 1100 ASP A CA 1
ATOM 7050 C C . ASP A 1 1100 ? 121.711 132.063 142.163 1.00 63.36 1100 ASP A C 1
ATOM 7051 O O . ASP A 1 1100 ? 121.759 132.039 143.393 1.00 63.36 1100 ASP A O 1
ATOM 7056 N N . TYR A 1 1101 ? 120.562 132.077 141.496 1.00 61.70 1101 TYR A N 1
ATOM 7057 C CA . TYR A 1 1101 ? 119.282 132.088 142.194 1.00 61.70 1101 TYR A CA 1
ATOM 7058 C C . TYR A 1 1101 ? 118.642 130.709 142.121 1.00 61.70 1101 TYR A C 1
ATOM 7059 O O . TYR A 1 1101 ? 118.273 130.126 143.144 1.00 61.70 1101 TYR A O 1
ATOM 7068 N N . PHE A 1 1102 ? 118.513 130.179 140.911 1.00 54.38 1102 PHE A N 1
ATOM 7069 C CA . PHE A 1 1102 ? 118.057 128.816 140.723 1.00 54.38 1102 PHE A CA 1
ATOM 7070 C C . PHE A 1 1102 ? 119.205 127.857 141.003 1.00 54.38 1102 PHE A C 1
ATOM 7071 O O . PHE A 1 1102 ? 120.376 128.230 140.919 1.00 54.38 1102 PHE A O 1
ATOM 7079 N N . ASP A 1 1103 ? 118.860 126.656 141.440 1.00 50.47 1103 ASP A N 1
ATOM 7080 C CA . ASP A 1 1103 ? 119.828 125.576 141.529 1.00 50.47 1103 ASP A CA 1
ATOM 7081 C C . ASP A 1 1103 ? 121.122 125.967 142.200 1.00 50.47 1103 ASP A C 1
ATOM 7082 O O . ASP A 1 1103 ? 122.192 125.526 141.782 1.00 50.47 1103 ASP A O 1
ATOM 7087 N N . LEU A 1 1104 ? 121.050 126.786 143.232 1.00 59.11 1104 LEU A N 1
ATOM 7088 C CA . LEU A 1 1104 ? 122.280 127.148 143.915 1.00 59.11 1104 LEU A CA 1
ATOM 7089 C C . LEU A 1 1104 ? 122.671 126.065 144.914 1.00 59.11 1104 LEU A C 1
ATOM 7090 O O . LEU A 1 1104 ? 121.824 125.451 145.565 1.00 59.11 1104 LEU A O 1
ATOM 7095 N N . GLY A 1 1105 ? 123.972 125.831 145.023 1.00 69.05 1105 GLY A N 1
ATOM 7096 C CA . GLY A 1 1105 ? 124.454 124.804 145.924 1.00 69.05 1105 GLY A CA 1
ATOM 7097 C C . GLY A 1 1105 ? 125.922 125.003 146.216 1.00 69.05 1105 GLY A C 1
ATOM 7098 O O . GLY A 1 1105 ? 126.586 125.872 145.643 1.00 69.05 1105 GLY A O 1
ATOM 7099 N N . TYR A 1 1106 ? 126.419 124.176 147.135 1.00 75.78 1106 TYR A N 1
ATOM 7100 C CA . TYR A 1 1106 ? 127.824 124.233 147.520 1.00 75.78 1106 TYR A CA 1
ATOM 7101 C C . TYR A 1 1106 ? 128.713 123.767 146.371 1.00 75.78 1106 TYR A C 1
ATOM 7102 O O . TYR A 1 1106 ? 129.597 124.501 145.913 1.00 75.78 1106 TYR A O 1
ATOM 7111 N N . MET A 1 1107 ? 128.511 122.522 145.925 1.00 69.22 1107 MET A N 1
ATOM 7112 C CA . MET A 1 1107 ? 129.090 121.930 144.717 1.00 69.22 1107 MET A CA 1
ATOM 7113 C C . MET A 1 1107 ? 130.599 121.730 144.796 1.00 69.22 1107 MET A C 1
ATOM 7114 O O . MET A 1 1107 ? 131.189 121.117 143.902 1.00 69.22 1107 MET A O 1
ATOM 7119 N N . THR A 1 1108 ? 131.234 122.234 145.847 1.00 71.12 1108 THR A N 1
ATOM 7120 C CA . THR A 1 1108 ? 132.656 121.990 146.079 1.00 71.12 1108 THR A CA 1
ATOM 7121 C C . THR A 1 1108 ? 132.831 120.868 147.099 1.00 71.12 1108 THR A C 1
ATOM 7122 O O . THR A 1 1108 ? 133.483 121.008 148.133 1.00 71.12 1108 THR A O 1
ATOM 7126 N N . THR A 1 1109 ? 132.225 119.734 146.777 1.00 64.38 1109 THR A N 1
ATOM 7127 C CA . THR A 1 1109 ? 132.174 118.573 147.649 1.00 64.38 1109 THR A CA 1
ATOM 7128 C C . THR A 1 1109 ? 132.690 117.353 146.894 1.00 64.38 1109 THR A C 1
ATOM 7129 O O . THR A 1 1109 ? 132.366 117.136 145.725 1.00 64.38 1109 THR A O 1
ATOM 7133 N N . VAL A 1 1110 ? 133.500 116.547 147.576 1.00 63.93 1110 VAL A N 1
ATOM 7134 C CA . VAL A 1 1110 ? 133.952 115.283 147.025 1.00 63.93 1110 VAL A CA 1
ATOM 7135 C C . VAL A 1 1110 ? 132.811 114.280 146.886 1.00 63.93 1110 VAL A C 1
ATOM 7136 O O . VAL A 1 1110 ? 132.759 113.554 145.886 1.00 63.93 1110 VAL A O 1
ATOM 7140 N N . ASN A 1 1111 ? 131.874 114.246 147.836 1.00 62.26 1111 ASN A N 1
ATOM 7141 C CA . ASN A 1 1111 ? 130.756 113.314 147.747 1.00 62.26 1111 ASN A CA 1
ATOM 7142 C C . ASN A 1 1111 ? 129.784 113.691 146.635 1.00 62.26 1111 ASN A C 1
ATOM 7143 O O . ASN A 1 1111 ? 129.163 112.806 146.038 1.00 62.26 1111 ASN A O 1
ATOM 7148 N N . TYR A 1 1112 ? 129.632 114.987 146.346 1.00 55.21 1112 TYR A N 1
ATOM 7149 C CA . TYR A 1 1112 ? 128.751 115.395 145.255 1.00 55.21 1112 TYR A CA 1
ATOM 7150 C C . TYR A 1 1112 ? 129.265 114.892 143.914 1.00 55.21 1112 TYR A C 1
ATOM 7151 O O . TYR A 1 1112 ? 128.480 114.455 143.066 1.00 55.21 1112 TYR A O 1
ATOM 7160 N N . TYR A 1 1113 ? 130.579 114.957 143.697 1.00 57.02 1113 TYR A N 1
ATOM 7161 C CA . TYR A 1 1113 ? 131.126 114.526 142.416 1.00 57.02 1113 TYR A CA 1
ATOM 7162 C C . TYR A 1 1113 ? 131.058 113.012 142.266 1.00 57.02 1113 TYR A C 1
ATOM 7163 O O . TYR A 1 1113 ? 130.821 112.506 141.165 1.00 57.02 1113 TYR A O 1
ATOM 7172 N N . ALA A 1 1114 ? 131.238 112.270 143.361 1.00 52.88 1114 ALA A N 1
ATOM 7173 C CA . ALA A 1 1114 ? 131.039 110.824 143.308 1.00 52.88 1114 ALA A CA 1
ATOM 7174 C C . ALA A 1 1114 ? 129.577 110.477 143.050 1.00 52.88 1114 ALA A C 1
ATOM 7175 O O . ALA A 1 1114 ? 129.277 109.532 142.308 1.00 52.88 1114 ALA A O 1
ATOM 7177 N N . GLY A 1 1115 ? 128.653 111.228 143.653 1.00 47.79 1115 GLY A N 1
ATOM 7178 C CA . GLY A 1 1115 ? 127.242 111.004 143.384 1.00 47.79 1115 GLY A CA 1
ATOM 7179 C C . GLY A 1 1115 ? 126.874 111.296 141.943 1.00 47.79 1115 GLY A C 1
ATOM 7180 O O . GLY A 1 1115 ? 126.078 110.577 141.337 1.00 47.79 1115 GLY A O 1
ATOM 7181 N N . LEU A 1 1116 ? 127.454 112.354 141.374 1.00 43.83 1116 LEU A N 1
ATOM 7182 C CA . LEU A 1 1116 ? 127.253 112.646 139.959 1.00 43.83 1116 LEU A CA 1
ATOM 7183 C C . LEU A 1 1116 ? 127.861 111.561 139.076 1.00 43.83 1116 LEU A C 1
ATOM 7184 O O . LEU A 1 1116 ? 127.274 111.180 138.056 1.00 43.83 1116 LEU A O 1
ATOM 7189 N N . LEU A 1 1117 ? 129.034 111.049 139.456 1.00 43.77 1117 LEU A N 1
ATOM 7190 C CA . LEU A 1 1117 ? 129.652 109.965 138.701 1.00 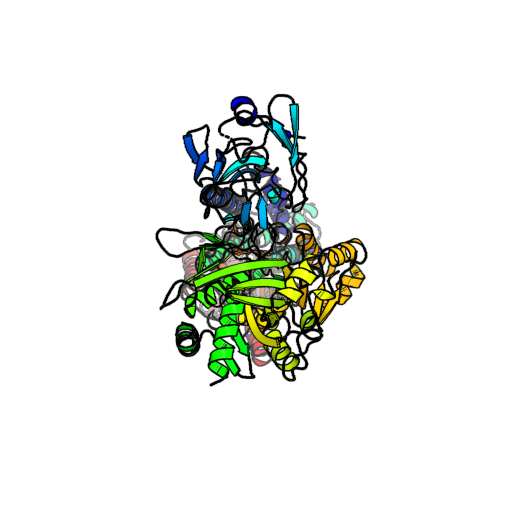43.77 1117 LEU A CA 1
ATOM 7191 C C . LEU A 1 1117 ? 128.761 108.730 138.692 1.00 43.77 1117 LEU A C 1
ATOM 7192 O O . LEU A 1 1117 ? 128.590 108.092 137.650 1.00 43.77 1117 LEU A O 1
ATOM 7197 N N . VAL A 1 1118 ? 128.172 108.389 139.839 1.00 40.60 1118 VAL A N 1
ATOM 7198 C CA . VAL A 1 1118 ? 127.277 107.234 139.902 1.00 40.60 1118 VAL A CA 1
ATOM 7199 C C . VAL A 1 1118 ? 126.010 107.488 139.090 1.00 40.60 1118 VAL A C 1
ATOM 7200 O O . VAL A 1 1118 ? 125.576 106.639 138.298 1.00 40.60 1118 VAL A O 1
ATOM 7204 N N . ILE A 1 1119 ? 125.405 108.668 139.263 1.00 37.30 1119 ILE A N 1
ATOM 7205 C CA . ILE A 1 1119 ? 124.152 108.990 138.593 1.00 37.30 1119 ILE A CA 1
ATOM 7206 C C . ILE A 1 1119 ? 124.328 109.083 137.085 1.00 37.30 1119 ILE A C 1
ATOM 7207 O O . ILE A 1 1119 ? 123.350 108.954 136.343 1.00 37.30 1119 ILE A O 1
ATOM 7212 N N . LEU A 1 1120 ? 125.554 109.304 136.610 1.00 37.64 1120 LEU A N 1
ATOM 7213 C CA . LEU A 1 1120 ? 125.809 109.328 135.177 1.00 37.64 1120 LEU A CA 1
ATOM 7214 C C . LEU A 1 1120 ? 126.235 107.967 134.646 1.00 37.64 1120 LEU A C 1
ATOM 7215 O O . LEU A 1 1120 ? 125.868 107.603 133.525 1.00 37.64 1120 LEU A O 1
ATOM 7220 N N . LEU A 1 1121 ? 127.008 107.207 135.427 1.00 37.77 1121 LEU A N 1
ATOM 7221 C CA . LEU A 1 1121 ? 127.422 105.879 134.996 1.00 37.77 1121 LEU A CA 1
ATOM 7222 C C . LEU A 1 1121 ? 126.227 104.947 134.867 1.00 37.77 1121 LEU A C 1
ATOM 7223 O O . LEU A 1 1121 ? 126.138 104.182 133.901 1.00 37.77 1121 LEU A O 1
ATOM 7228 N N . ILE A 1 1122 ? 125.289 105.007 135.816 1.00 35.09 1122 ILE A N 1
ATOM 7229 C CA . ILE A 1 1122 ? 124.096 104.171 135.724 1.00 35.09 1122 ILE A CA 1
ATOM 7230 C C . ILE A 1 1122 ? 123.258 104.539 134.503 1.00 35.09 1122 ILE A C 1
ATOM 7231 O O . ILE A 1 1122 ? 122.587 103.677 133.926 1.00 35.09 1122 ILE A O 1
ATOM 7236 N N . SER A 1 1123 ? 123.310 105.795 134.064 1.00 34.75 1123 SER A N 1
ATOM 7237 C CA . SER A 1 1123 ? 122.530 106.223 132.910 1.00 34.75 1123 SER A CA 1
ATOM 7238 C C . SER A 1 1123 ? 123.211 105.942 131.576 1.00 34.75 1123 SER A C 1
ATOM 7239 O O . SER A 1 1123 ? 122.518 105.729 130.574 1.00 34.75 1123 SER A O 1
ATOM 7242 N N . ILE A 1 1124 ? 124.543 105.942 131.526 1.00 38.45 1124 ILE A N 1
ATOM 7243 C CA . ILE A 1 1124 ? 125.259 105.797 130.263 1.00 38.45 1124 ILE A CA 1
ATOM 7244 C C . ILE A 1 1124 ? 125.871 104.412 130.099 1.00 38.45 1124 ILE A C 1
ATOM 7245 O O . ILE A 1 1124 ? 126.455 104.124 129.051 1.00 38.45 1124 ILE A O 1
ATOM 7250 N N . PHE A 1 1125 ? 125.767 103.545 131.102 1.00 39.42 1125 PHE A N 1
ATOM 7251 C CA . PHE A 1 1125 ? 126.325 102.210 130.924 1.00 39.42 1125 PHE A CA 1
ATOM 7252 C C . PHE A 1 1125 ? 125.418 101.287 130.108 1.00 39.42 1125 PHE A C 1
ATOM 7253 O O . PHE A 1 1125 ? 125.943 100.529 129.282 1.00 39.42 1125 PHE A O 1
ATOM 7261 N N . PRO A 1 1126 ? 124.084 101.274 130.305 1.00 37.02 1126 PRO A N 1
ATOM 7262 C CA . PRO A 1 1126 ? 123.245 100.473 129.396 1.00 37.02 1126 PRO A CA 1
ATOM 7263 C C . PRO A 1 1126 ? 123.394 100.833 127.929 1.00 37.02 1126 PRO A C 1
ATOM 7264 O O . PRO A 1 1126 ? 123.470 99.929 127.091 1.00 37.02 1126 PRO A O 1
ATOM 7268 N N . VAL A 1 1127 ? 123.480 102.122 127.597 1.00 38.01 1127 VAL A N 1
ATOM 7269 C CA . VAL A 1 1127 ? 123.593 102.528 126.199 1.00 38.01 1127 VAL A CA 1
ATOM 7270 C C . VAL A 1 1127 ? 124.929 102.083 125.620 1.00 38.01 1127 VAL A C 1
ATOM 7271 O O . VAL A 1 1127 ? 124.995 101.524 124.515 1.00 38.01 1127 VAL A O 1
ATOM 7275 N N . TRP A 1 1128 ? 126.012 102.309 126.368 1.00 38.09 1128 TRP A N 1
ATOM 7276 C CA . TRP A 1 1128 ? 127.335 101.922 125.897 1.00 38.09 1128 TRP A CA 1
ATOM 7277 C C . TRP A 1 1128 ? 127.441 100.416 125.717 1.00 38.09 1128 TRP A C 1
ATOM 7278 O O . TRP A 1 1128 ? 127.963 99.945 124.702 1.00 38.09 1128 TRP A O 1
ATOM 7289 N N . THR A 1 1129 ? 126.940 99.636 126.680 1.00 41.36 1129 THR A N 1
ATOM 7290 C CA . THR A 1 1129 ? 127.068 98.189 126.546 1.00 41.36 1129 THR A CA 1
ATOM 7291 C C . THR A 1 1129 ? 126.128 97.638 125.476 1.00 41.36 1129 THR A C 1
ATOM 7292 O O . THR A 1 1129 ? 126.483 96.670 124.791 1.00 41.36 1129 THR A O 1
ATOM 7296 N N . ALA A 1 1130 ? 124.959 98.260 125.276 1.00 42.38 1130 ALA A N 1
ATOM 7297 C CA . ALA A 1 1130 ? 124.069 97.821 124.210 1.00 42.38 1130 ALA A CA 1
ATOM 7298 C C . ALA A 1 1130 ? 124.696 98.056 122.847 1.00 42.38 1130 ALA A C 1
ATOM 7299 O O . ALA A 1 1130 ? 124.685 97.164 121.989 1.00 42.38 1130 ALA A O 1
ATOM 7301 N N . LYS A 1 1131 ? 125.281 99.237 122.633 1.00 45.07 1131 LYS A N 1
ATOM 7302 C CA . LYS A 1 1131 ? 125.913 99.470 121.341 1.00 45.07 1131 LYS A CA 1
ATOM 7303 C C . LYS A 1 1131 ? 127.193 98.659 121.187 1.00 45.07 1131 LYS A C 1
ATOM 7304 O O . LYS A 1 1131 ? 127.536 98.272 120.068 1.00 45.07 1131 LYS A O 1
ATOM 7310 N N . ALA A 1 1132 ? 127.889 98.354 122.285 1.00 47.84 1132 ALA A N 1
ATOM 7311 C CA . ALA A 1 1132 ? 129.075 97.508 122.188 1.00 47.84 1132 ALA A CA 1
ATOM 7312 C C . ALA A 1 1132 ? 128.710 96.095 121.750 1.00 47.84 1132 ALA A C 1
ATOM 7313 O O . ALA A 1 1132 ? 129.344 95.528 120.851 1.00 47.84 1132 ALA A O 1
ATOM 7315 N N . ILE A 1 1133 ? 127.678 95.507 122.365 1.00 50.08 1133 ILE A N 1
ATOM 7316 C CA . ILE A 1 1133 ? 127.296 94.152 121.977 1.00 50.08 1133 ILE A CA 1
ATOM 7317 C C . ILE A 1 1133 ? 126.661 94.146 120.589 1.00 50.08 1133 ILE A C 1
ATOM 7318 O O . ILE A 1 1133 ? 126.807 93.176 119.838 1.00 50.08 1133 ILE A O 1
ATOM 7323 N N . TYR A 1 1134 ? 125.978 95.229 120.206 1.00 56.30 1134 TYR A N 1
ATOM 7324 C CA . TYR A 1 1134 ? 125.406 95.273 118.866 1.00 56.30 1134 TYR A CA 1
ATOM 7325 C C . TYR A 1 1134 ? 126.461 95.497 117.790 1.00 56.30 1134 TYR A C 1
ATOM 7326 O O . TYR A 1 1134 ? 126.263 95.070 116.649 1.00 56.30 1134 TYR A O 1
ATOM 7335 N N . ARG A 1 1135 ? 127.567 96.162 118.118 1.00 56.34 1135 ARG A N 1
ATOM 7336 C CA . ARG A 1 1135 ? 128.690 96.262 117.199 1.00 56.34 1135 ARG A CA 1
ATOM 7337 C C . ARG A 1 1135 ? 129.512 94.986 117.141 1.00 56.34 1135 ARG A C 1
ATOM 7338 O O . ARG A 1 1135 ? 130.112 94.700 116.100 1.00 56.34 1135 ARG A O 1
ATOM 7346 N N . ARG A 1 1136 ? 129.565 94.221 118.230 1.00 57.88 1136 ARG A N 1
ATOM 7347 C CA . ARG A 1 1136 ? 130.244 92.933 118.212 1.00 57.88 1136 ARG A CA 1
ATOM 7348 C C . ARG A 1 1136 ? 129.385 91.810 117.646 1.00 57.88 1136 ARG A C 1
ATOM 7349 O O . ARG A 1 1136 ? 129.922 90.740 117.342 1.00 57.88 1136 ARG A O 1
ATOM 7357 N N . LEU A 1 1137 ? 128.078 92.018 117.496 1.00 58.86 1137 LEU A N 1
ATOM 7358 C CA . LEU A 1 1137 ? 127.204 91.018 116.893 1.00 58.86 1137 LEU A CA 1
ATOM 7359 C C . LEU A 1 1137 ? 126.913 91.285 115.424 1.00 58.86 1137 LEU A C 1
ATOM 7360 O O . LEU A 1 1137 ? 126.782 90.338 114.645 1.00 58.86 1137 LEU A O 1
ATOM 7365 N N . HIS A 1 1138 ? 126.807 92.550 115.024 1.00 61.17 1138 HIS A N 1
ATOM 7366 C CA . HIS A 1 1138 ? 126.505 92.927 113.643 1.00 61.17 1138 HIS A CA 1
ATOM 7367 C C . HIS A 1 1138 ? 127.563 93.908 113.155 1.00 61.17 1138 HIS A C 1
ATOM 7368 O O . HIS A 1 1138 ? 127.327 95.123 113.123 1.00 61.17 1138 HIS A O 1
ATOM 7375 N N . PRO A 1 1139 ? 128.743 93.420 112.780 1.00 62.19 1139 PRO A N 1
ATOM 7376 C CA . PRO A 1 1139 ? 129.774 94.306 112.228 1.00 62.19 1139 PRO A CA 1
ATOM 7377 C C . PRO A 1 1139 ? 129.316 94.918 110.917 1.00 62.19 1139 PRO A C 1
ATOM 7378 O O . PRO A 1 1139 ? 128.589 94.276 110.144 1.00 62.19 1139 PRO A O 1
ATOM 7382 N N . PRO A 1 1140 ? 129.713 96.154 110.631 1.00 62.69 1140 PRO A N 1
ATOM 7383 C CA . PRO A 1 1140 ? 129.232 96.834 109.427 1.00 62.69 1140 PRO A CA 1
ATOM 7384 C C . PRO A 1 1140 ? 130.097 96.547 108.206 1.00 62.69 1140 PRO A C 1
ATOM 7385 O O . PRO A 1 1140 ? 131.279 96.211 108.302 1.00 62.69 1140 PRO A O 1
ATOM 7389 N N . SER A 1 1141 ? 129.471 96.690 107.042 1.00 58.86 1141 SER A N 1
ATOM 7390 C CA . SER A 1 1141 ? 130.159 96.512 105.768 1.00 58.86 1141 SER A CA 1
ATOM 7391 C C . SER A 1 1141 ? 129.427 97.248 104.652 1.00 58.86 1141 SER A C 1
ATOM 7392 O O . SER A 1 1141 ? 128.239 97.021 104.422 1.00 58.86 1141 SER A O 1
#

Organism: Saccharomyces cerevisiae (strain ATCC 204508 / S288c) (NCBI:txid559292)

InterPro domains:
  IPR001757 P-type ATPase [TIGR01494] (222-319)
  IPR001757 P-type ATPase [TIGR01494] (391-528)
  IPR001757 P-type ATPase [TIGR01494] (853-964)
  IPR006539 P-type ATPase, subfamily IV [TIGR01652] (170-1147)
  IPR008250 P-type ATPase, A domain superfamily [SSF81653] (263-394)
  IPR018303 P-type ATPase, phosphorylation site [PS00154] (503-509)
  IPR023214 HAD superfamily [G3DSA:3.40.50.1000] (744-918)
  IPR023298 P-type ATPase, transmembrane domain superfamily [SSF81665] (167-1139)
  IPR023299 P-type ATPase, cytoplasmic domain N [G3DSA:3.40.1110.10] (568-743)
  IPR023299 P-type ATPase, cytoplasmic domain N [SSF81660] (507-756)
  IPR032630 P-type ATPase, C-terminal [PF16212] (909-1139)
  IPR032631 P-type ATPase, N-terminal [PF16209] (167-216)
  IPR036412 HAD-like superfamily [SSF56784] (736-926)
  IPR044492 P-type ATPase, haloacid dehalogenase domain [SFLDF00027] (483-930)
  IPR059000 P-type ATPase, A domain [PF00122] (263-390)

Nearest PDB structures (foldseek):
  7rd6-assembly1_A  TM=9.997E-01  e=0.000E+00  Saccharomyces cerevisiae
  6roh-assembly1_A  TM=9.152E-01  e=3.820E-69  Saccharomyces cerevisiae S288C
  6k7l-assembly1_A  TM=8.811E-01  e=2.847E-57  Homo sapiens
  6k7n-assembly1_A  TM=7.595E-01  e=6.266E-55  Homo sapiens
  8ox4-assembly1_A  TM=6.326E-01  e=1.651E-41  Homo sapiens

Secondary structure (DSSP, 8-state):
-EEE-SS-HHHHHTSSS--S--------STTSHHHHHHHHSSSHHHHHHHHHHHHTTSTT---S-TTTTSHHHHHHHHHHHHHHHHHHHHHHHHHHTSS--EEEBTTT-SEEETTT--TT-EEEEETTSBP-SEEEEEEESSSS-EEEEE-TTTSS--SEEEEEPPTTTS------EEEEPPP-S-TT---EEEEETTTEEEEE-GGGB--TT-B--SSSEEEEEEEE-TTSSHHHHS-PPP-----HHHHHHHHHHHHHHHHHHHHHHHHHHHHTS-SS-HHHHHHHHHHHHTSSHHHHHHHHHHHHHHHHHHHHTT-SSSTT-EES-TT-SSGGGS--EEEE--TTTTEEEEEEEEEEEETTEEEESSS-HHHHHHHTT---HHHHHHHHHHHHHHHSS-PEEE--SSS-EEE-SSHHHHHHHHHHHHHT-EEEEE-SSSS-EEEE-SS--EEEEEEEEE---TTT-EEEEEEEESSS--EEEEEEE-HHHHTTTS-S-SSHHHHHHHHHTTT-EEEEEEEEEE-HHHHHHHHT---TTT-S--EEEEEEEEEEEEPTTSHHHHHHHHHTT-EEEEE-SS-HHHHHHHHHHTTSS-SS--B--B----BEEE-HHHHHHHHHH-HHHHHHHHTSSS-EEE-S--HHHHHHHHHHHHHHS---EEEEE-SGGGHHHHHTSSEEEEE-SSS--HHHHHSSEEESSSTHHHHIIIIIIHHHHHHHHHHHHHHHHHHHHHHHHHHHHHHHSSS-STTTS-THHHHIIIIITTHHHHHHHTT--SS-GGGTTT--GGGGGGSS--SSSHHHHHHHHHHHHHHHHHHHHHHHHHHT-SSSSHHHHHHHHHHHHHHHHHHHHHHS-SS--TTTHHHHHHHHHHHHTTSTTTTSSTT------HHHHHHHHHHHHHHHHHHHHHHHHHHHHS---

Radius of gyration: 35.97 Å; Cα contacts (8 Å, |Δi|>4): 1693; chains: 1; bounding box: 57×65×123 Å

GO terms:
  GO:0000139 Golgi membrane (C, IDA)
  GO:0005768 endosome (C, IDA)
  GO:0005770 late endosome (C, IDA)
  GO:0005794 Golgi apparatus (C, IDA)
  GO:0005802 trans-Golgi network (C, IDA)
  GO:0005886 plasma membrane (C, IMP)
  GO:0045332 phospholipid translocation (P, IMP)
  GO:0006890 retrograde vesicle-mediated transport, Golgi to endoplasmic reticulum (P, IMP)
  GO:0006897 endocytosis (P, IMP)
  GO:0007033 vacuole organization (P, IMP)
  GO:0005515 protein binding (F, IPI)
  GO:0090555 phosphatidylethanolamine flippase activity (F, IDA)
  GO:0045332 phospholipid translocation (P, IDA)
  GO:0140346 phosphatidylserine flippase activity (F, IDA)
  GO:0180013 lysophosphatidylserine flippase activity (F, IDA)
  GO:0000139 Golgi membrane (C, EXP)
  GO:0010008 endosome membrane (C, EXP)

=== Feature glossary ===
A reading guide for the features in this record.

Start from the sequence.

  · Sequence gives the chain of amino acids in standard one-letter code (A=alanine, C=cysteine, …, Y=tyrosine), read N→C. It is the only feature that is directly encoded by the gene; all structural features are derived from the folded form of this sequence.

Fold it, and you get atomic coordinates and the backbone conformation that goes with them.

  · The mmCIF table is the protein's shape written out atom by atom. For each backbone N, Cα, C, and carbonyl O, it records an (x, y, z) coordinate triple in Å plus the residue type, chain letter, and residue number.

  · Backbone dihedral angles. Every residue except chain termini has a φ (preceding-C → N → Cα → C) and a ψ (N → Cα → C → next-N). They are reported in degrees following the IUPAC sign convention. Secondary structure is essentially a statement about which (φ, ψ) basin each residue occupies.

  · DSSP 8-state secondary structure assigns each residue one of H (α-helix), G (3₁₀-helix), I (π-helix), E (extended β-strand), B (isolated β-bridge), T (hydrogen-bonded turn), S (bend), or '-' (coil). The assignment is computed from backbone hydrogen-bond geometry via the Kabsch–Sander algorithm.

  · P-SEA three-state annotation labels each residue as helix, strand, or coil based purely on the geometry of the Cα trace. It serves as a fallback when the full backbone (and thus DSSP) is unavailable.

Summarize the fold with a handful of shape descriptors and a per-residue structural alphabet.

  · Radius of gyration (Rg) is the root-mean-square distance of Cα atoms from their centroid — a single number for overall size and compactness. A globular domain of N residues has Rg ≈ 2.2·N^0.38 Å; an extended or disordered chain has a much larger Rg. The Cα contact count is the number of residue pairs whose Cα atoms are within 8 Å and are more than four positions apart in sequence — a standard proxy for tertiary packing density. The bounding box is the smallest axis-aligned box enclosing all Cα atoms.

  · Foldseek's 3Di representation compresses backbone geometry into a per-residue letter drawn from a learned twenty-state alphabet. It captures the tertiary interaction pattern around each residue — which residues are packed against it in space, regardless of where they are in sequence.

  · Accessible surface area quantifies burial. A residue with SASA near zero is packed into the hydrophobic core; one with SASA >100 Å² sits on the surface. Computed here via the Shrake–Rupley numerical algorithm with a 1.4 Å probe.

Ask how reliable the model is.

  · For AlphaFold models, the B-factor field carries pLDDT — the model's own estimate of local accuracy on a 0–100 scale. Regions with pLDDT<50 should be treated as essentially unmodeled; they often correspond to intrinsically disordered segments.

  · For experimental (PDB) structures, the B-factor (temperature factor) quantifies the positional spread of each atom in the crystal — a combination of thermal vibration and static disorder — in units of Å². High B-factors mark flexible loops or poorly resolved regions; low B-factors mark the rigid, well-ordered core.

  · PAE(i, j) answers: if I align the predicted and true structures on residue i, how far off (in Å) do I expect residue j to be? A block-diagonal PAE matrix with low values on the blocks and high values off-diagonal is the signature of a multi-domain protein with confidently predicted domains but uncertain inter-domain orientation.

Place it in context: what it resembles, what it is annotated as, and how it looks.

  · Structural nearest neighbors (via Foldseek easy-search vs the PDB). Reported per hit: target PDB id, E-value, and alignment TM-score. A TM-score above ~0.5 is the conventional threshold for 'same fold'.

  · Functional annotations link the protein to curated databases. InterPro entries identify conserved domains and families by matching the sequence against member-database signatures (Pfam, PROSITE, CDD, …). Gene Ontology (GO) terms describe molecular function, biological process, and cellular component in a controlled vocabulary. CATH places the structure in a hierarchical fold classification (Class/Architecture/Topology/Homologous-superfamily). The organism is the source species.

  · Plot images: a contact map (which residues are close in 3D, as an N×N binary image), a Ramachandran scatter (backbone torsion angles, revealing secondary-structure composition at a glance), and — for AlphaFold structures — a PAE heatmap (pairwise prediction confidence).

  · Structure images are PyMOL renders from six orthogonal camera directions. Cartoon representation draws helices as coils and strands as arrows; sticks shows the backbone as bonds; surface shows the solvent-excluded envelope. Rainbow coloring maps sequence position to hue (blue→red, N→C); chain coloring assigns a distinct color per polypeptide.